Protein 6NBG (pdb70)

Radius of gyration: 35.15 Å; Cα contacts (8 Å, |Δi|>4): 3010; chains: 6; bounding box: 86×64×102 Å

Structure (mmCIF, N/CA/C/O backbone):
data_6NBG
#
_entry.id   6NBG
#
_cell.length_a   75.482
_cell.length_b   123.806
_cell.length_c   299.664
_cell.angle_alpha   90.00
_cell.angle_beta   90.00
_cell.angle_gamma   90.00
#
_symmetry.space_group_name_H-M   'C 2 2 21'
#
loop_
_entity.id
_entity.type
_entity.pdbx_description
1 polymer 'Glucosamine-6-phosphate deaminase'
2 non-polymer 'PHOSPHATE ION'
3 non-polymer 'CHLORIDE ION'
4 water water
#
loop_
_atom_site.group_PDB
_atom_site.id
_atom_site.type_symbol
_atom_site.label_atom_id
_atom_site.label_alt_id
_atom_site.label_comp_id
_atom_site.label_asym_id
_atom_site.label_entity_id
_atom_site.label_seq_id
_atom_site.pdbx_PDB_ins_code
_atom_site.Cartn_x
_atom_site.Cartn_y
_atom_site.Cartn_z
_atom_site.occupancy
_atom_site.B_iso_or_equiv
_atom_site.auth_seq_id
_atom_site.auth_comp_id
_atom_site.auth_asym_id
_atom_site.auth_atom_id
_atom_site.pdbx_PDB_model_num
ATOM 1 N N . SER A 1 1 ? -10.062 2.174 45.595 1.00 65.05 -2 SER A N 1
ATOM 2 C CA . SER A 1 1 ? -11.379 1.962 44.942 1.00 62.82 -2 SER A CA 1
ATOM 3 C C . SER A 1 1 ? -11.232 1.127 43.670 1.00 63.18 -2 SER A C 1
ATOM 4 O O . SER A 1 1 ? -10.195 1.246 42.964 1.00 55.67 -2 SER A O 1
ATOM 7 N N . ASN A 1 2 ? -12.294 0.372 43.383 1.00 62.87 -1 ASN A N 1
ATOM 8 C CA . ASN A 1 2 ? -12.406 -0.499 42.187 1.00 61.44 -1 ASN A CA 1
ATOM 9 C C . ASN A 1 2 ? -13.880 -0.644 41.780 1.00 59.44 -1 ASN A C 1
ATOM 10 O O . ASN A 1 2 ? -14.755 -0.732 42.692 1.00 60.82 -1 ASN A O 1
ATOM 15 N N . ALA A 1 3 ? -14.177 -0.610 40.475 1.00 53.07 0 ALA A N 1
ATOM 16 C CA . ALA A 1 3 ? -15.573 -0.933 40.115 1.00 52.25 0 ALA A CA 1
ATOM 17 C C . ALA A 1 3 ? -15.790 -2.308 40.741 1.00 47.83 0 ALA A C 1
ATOM 18 O O . ALA A 1 3 ? -14.902 -3.168 40.675 1.00 50.88 0 ALA A O 1
ATOM 28 N N . LYS A 1 5 ? -15.840 -5.766 41.992 1.00 31.17 2 LYS A N 1
ATOM 29 C CA . LYS A 1 5 ? -15.249 -6.917 41.327 1.00 29.19 2 LYS A CA 1
ATOM 30 C C . LYS A 1 5 ? -16.008 -8.174 41.737 1.00 29.16 2 LYS A C 1
ATOM 31 O O . LYS A 1 5 ? -16.129 -8.477 42.933 1.00 26.71 2 LYS A O 1
ATOM 45 N N . ILE A 1 7 ? -16.104 -12.135 41.618 1.00 25.41 4 ILE A N 1
ATOM 46 C CA . ILE A 1 7 ? -15.306 -13.340 41.454 1.00 25.72 4 ILE A CA 1
ATOM 47 C C . ILE A 1 7 ? -16.237 -14.553 41.581 1.00 26.02 4 ILE A C 1
ATOM 48 O O . ILE A 1 7 ? -16.839 -14.739 42.651 1.00 24.38 4 ILE A O 1
ATOM 53 N N . VAL A 1 8 ? -16.342 -15.349 40.523 1.00 26.93 5 VAL A N 1
ATOM 54 C CA . VAL A 1 8 ? -17.186 -16.573 40.531 1.00 27.96 5 VAL A CA 1
ATOM 55 C C . VAL A 1 8 ? -16.252 -17.786 40.586 1.00 28.50 5 VAL A C 1
ATOM 56 O O . VAL A 1 8 ? -15.442 -17.947 39.675 1.00 28.96 5 VAL A O 1
ATOM 60 N N . THR A 1 9 ? -16.350 -18.568 41.659 1.00 28.17 6 THR A N 1
ATOM 61 C CA . THR A 1 9 ? -15.518 -19.780 41.852 1.00 28.55 6 THR A CA 1
ATOM 62 C C . THR A 1 9 ? -16.365 -21.000 41.486 1.00 29.87 6 THR A C 1
ATOM 63 O O . THR A 1 9 ? -17.605 -20.880 41.381 1.00 28.76 6 THR A O 1
ATOM 67 N N A GLU A 1 10 ? -15.699 -22.142 41.311 0.50 31.57 7 GLU A N 1
ATOM 68 N N B GLU A 1 10 ? -15.699 -22.141 41.310 0.50 31.91 7 GLU A N 1
ATOM 69 C CA A GLU A 1 10 ? -16.377 -23.399 40.907 0.50 33.69 7 GLU A CA 1
ATOM 70 C CA B GLU A 1 10 ? -16.379 -23.395 40.906 0.50 34.25 7 GLU A CA 1
ATOM 71 C C A GLU A 1 10 ? -17.283 -23.910 42.023 0.50 33.57 7 GLU A C 1
ATOM 72 C C B GLU A 1 10 ? -17.283 -23.910 42.023 0.50 33.89 7 GLU A C 1
ATOM 73 O O A GLU A 1 10 ? -18.413 -24.273 41.705 0.50 35.07 7 GLU A O 1
ATOM 74 O O B GLU A 1 10 ? -18.413 -24.273 41.705 0.50 35.39 7 GLU A O 1
ATOM 85 N N . ASP A 1 11 ? -16.808 -23.904 43.270 1.00 33.21 8 ASP A N 1
ATOM 86 C CA . ASP A 1 11 ? -17.595 -24.469 44.396 1.00 32.74 8 ASP A CA 1
ATOM 87 C C . ASP A 1 11 ? -17.238 -23.818 45.727 1.00 31.95 8 ASP A C 1
ATOM 88 O O . ASP A 1 11 ? -16.408 -22.874 45.732 1.00 30.49 8 ASP A O 1
ATOM 93 N N . TYR A 1 12 ? -17.819 -24.334 46.810 1.00 31.76 9 TYR A N 1
ATOM 94 C CA . TYR A 1 12 ? -17.595 -23.806 48.181 1.00 31.56 9 TYR A CA 1
ATOM 95 C C . TYR A 1 12 ? -16.109 -23.881 48.544 1.00 31.14 9 TYR A C 1
ATOM 96 O O . TYR A 1 12 ? -15.588 -22.922 49.137 1.00 27.99 9 TYR A O 1
ATOM 105 N N . GLU A 1 13 ? -15.447 -24.993 48.219 1.00 33.18 10 GLU A N 1
ATOM 106 C CA . GLU A 1 13 ? -14.004 -25.125 48.553 1.00 35.04 10 GLU A CA 1
ATOM 107 C C . GLU A 1 13 ? -13.181 -24.008 47.901 1.00 33.76 10 GLU A C 1
ATOM 108 O O . GLU A 1 13 ? -12.373 -23.388 48.623 1.00 30.54 10 GLU A O 1
ATOM 114 N N . GLU A 1 14 ? -13.390 -23.745 46.605 1.00 32.60 11 GLU A N 1
ATOM 115 C CA . GLU A 1 14 ? -12.599 -22.686 45.913 1.00 32.16 11 GLU A CA 1
ATOM 116 C C . GLU A 1 14 ? -12.969 -21.313 46.472 1.00 30.61 11 GLU A C 1
ATOM 117 O O . GLU A 1 14 ? -12.089 -20.482 46.682 1.00 28.22 11 GLU A O 1
ATOM 131 N N . SER A 1 16 ? -13.917 -20.585 49.426 1.00 29.49 13 SER A N 1
ATOM 132 C CA . SER A 1 16 ? -13.288 -20.514 50.737 1.00 28.78 13 SER A CA 1
ATOM 133 C C . SER A 1 16 ? -11.787 -20.228 50.619 1.00 28.17 13 SER A C 1
ATOM 134 O O . SER A 1 16 ? -11.273 -19.391 51.384 1.00 25.95 13 SER A O 1
ATOM 137 N N . LEU A 1 17 ? -11.110 -20.917 49.700 1.00 29.36 14 LEU A N 1
ATOM 138 C CA . LEU A 1 17 ? -9.648 -20.732 49.521 1.00 28.69 14 LEU A CA 1
ATOM 139 C C . LEU A 1 17 ? -9.371 -19.304 49.017 1.00 26.67 14 LEU A C 1
ATOM 140 O O . LEU A 1 17 ? -8.557 -18.596 49.629 1.00 23.69 14 LEU A O 1
ATOM 145 N N . VAL A 1 18 ? -10.044 -18.904 47.940 1.00 26.57 15 VAL A N 1
ATOM 146 C CA . VAL A 1 18 ? -9.840 -17.555 47.333 1.00 25.79 15 VAL A CA 1
ATOM 147 C C . VAL A 1 18 ? -10.149 -16.479 48.379 1.00 23.98 15 VAL A C 1
ATOM 148 O O . VAL A 1 18 ? -9.393 -15.500 48.444 1.00 24.58 15 VAL A O 1
ATOM 152 N N . ALA A 1 19 ? -11.220 -16.661 49.158 1.00 23.82 16 ALA A N 1
ATOM 153 C CA . ALA A 1 19 ? -11.571 -15.672 50.200 1.00 24.18 16 ALA A CA 1
ATOM 154 C C . ALA A 1 19 ? -10.428 -15.603 51.221 1.00 22.93 16 ALA A C 1
ATOM 155 O O . ALA A 1 19 ? -10.043 -14.475 51.608 1.00 21.71 16 ALA A O 1
ATOM 157 N N . SER A 1 20 ? -9.861 -16.756 51.602 1.00 23.57 17 SER A N 1
ATOM 158 C CA . SER A 1 20 ? -8.741 -16.725 52.587 1.00 23.70 17 SER A CA 1
ATOM 159 C C . SER A 1 20 ? -7.564 -15.935 51.991 1.00 23.04 17 SER A C 1
ATOM 160 O O . SER A 1 20 ? -6.954 -15.152 52.732 1.00 23.47 17 SER A O 1
ATOM 163 N N . HIS A 1 21 ? -7.289 -16.094 50.692 1.00 22.79 18 HIS A N 1
ATOM 164 C CA . HIS A 1 21 ? -6.148 -15.364 50.084 1.00 23.19 18 HIS A CA 1
ATOM 165 C C . HIS A 1 21 ? -6.395 -13.851 50.115 1.00 22.78 18 HIS A C 1
ATOM 166 O O . HIS A 1 21 ? -5.420 -13.112 50.365 1.00 21.36 18 HIS A O 1
ATOM 173 N N . HIS A 1 22 ? -7.630 -13.415 49.846 1.00 22.87 19 HIS A N 1
ATOM 174 C CA . HIS A 1 22 ? -7.975 -11.973 49.903 1.00 22.83 19 HIS A CA 1
ATOM 175 C C . HIS A 1 22 ? -7.774 -11.448 51.330 1.00 23.47 19 HIS A C 1
ATOM 176 O O . HIS A 1 22 ? -7.171 -10.370 51.490 1.00 22.83 19 HIS A O 1
ATOM 183 N N . VAL A 1 23 ? -8.244 -12.192 52.328 1.00 22.59 20 VAL A N 1
ATOM 184 C CA . VAL A 1 23 ? -8.076 -11.732 53.737 1.00 22.54 20 VAL A CA 1
ATOM 185 C C . VAL A 1 23 ? -6.584 -11.745 54.108 1.00 22.99 20 VAL A C 1
ATOM 186 O O . VAL A 1 23 ? -6.158 -10.826 54.844 1.00 23.07 20 VAL A O 1
ATOM 190 N N . LEU A 1 24 ? -5.802 -12.703 53.584 1.00 24.49 21 LEU A N 1
ATOM 191 C CA . LEU A 1 24 ? -4.356 -12.788 53.933 1.00 24.47 21 LEU A CA 1
ATOM 192 C C . LEU A 1 24 ? -3.616 -11.543 53.423 1.00 26.17 21 LEU A C 1
ATOM 193 O O . LEU A 1 24 ? -2.531 -11.228 53.978 1.00 25.85 21 LEU A O 1
ATOM 198 N N . GLY A 1 25 ? -4.181 -10.858 52.425 1.00 25.95 22 GLY A N 1
ATOM 199 C CA . GLY A 1 25 ? -3.569 -9.622 51.913 1.00 26.16 22 GLY A CA 1
ATOM 200 C C . GLY A 1 25 ? -3.582 -8.547 52.980 1.00 26.75 22 GLY A C 1
ATOM 201 O O . GLY A 1 25 ? -2.670 -7.706 52.993 1.00 27.85 22 GLY A O 1
ATOM 202 N N . TYR A 1 26 ? -4.566 -8.601 53.876 1.00 24.92 23 TYR A N 1
ATOM 203 C CA . TYR A 1 26 ? -4.676 -7.617 54.985 1.00 24.32 23 TYR A CA 1
ATOM 204 C C . TYR A 1 26 ? -3.883 -8.125 56.190 1.00 22.54 23 TYR A C 1
ATOM 205 O O . TYR A 1 26 ? -3.149 -7.355 56.805 1.00 24.35 23 TYR A O 1
ATOM 214 N N . ILE A 1 27 ? -3.994 -9.418 56.484 1.00 23.30 24 ILE A N 1
ATOM 215 C CA . ILE A 1 27 ? -3.281 -10.045 57.639 1.00 22.04 24 ILE A CA 1
ATOM 216 C C . ILE A 1 27 ? -1.765 -9.855 57.490 1.00 22.22 24 ILE A C 1
ATOM 217 O O . ILE A 1 27 ? -1.113 -9.668 58.520 1.00 22.60 24 ILE A O 1
ATOM 222 N N . THR A 1 28 ? -1.239 -9.883 56.254 1.00 21.39 25 THR A N 1
ATOM 223 C CA . THR A 1 28 ? 0.215 -9.732 56.005 1.00 22.42 25 THR A CA 1
ATOM 224 C C . THR A 1 28 ? 0.623 -8.255 55.861 1.00 23.36 25 THR A C 1
ATOM 225 O O . THR A 1 28 ? 1.812 -8.005 55.586 1.00 24.38 25 THR A O 1
ATOM 229 N N . ALA A 1 29 ? -0.299 -7.301 56.008 1.00 24.83 26 ALA A N 1
ATOM 230 C CA . ALA A 1 29 ? 0.115 -5.872 55.933 1.00 27.02 26 ALA A CA 1
ATOM 231 C C . ALA A 1 29 ? 1.021 -5.583 57.132 1.00 28.92 26 ALA A C 1
ATOM 232 O O . ALA A 1 29 ? 0.718 -5.990 58.248 1.00 30.17 26 ALA A O 1
ATOM 234 N N . PRO A 1 30 ? 2.168 -4.894 56.941 1.00 31.66 27 PRO A N 1
ATOM 235 C CA . PRO A 1 30 ? 3.104 -4.633 58.040 1.00 33.24 27 PRO A CA 1
ATOM 236 C C . PRO A 1 30 ? 2.607 -3.702 59.163 1.00 37.13 27 PRO A C 1
ATOM 237 O O . PRO A 1 30 ? 3.084 -3.867 60.279 1.00 43.01 27 PRO A O 1
ATOM 241 N N . ARG A 1 31 ? 1.673 -2.783 58.882 1.00 36.22 28 ARG A N 1
ATOM 242 C CA . ARG A 1 31 ? 1.171 -1.879 59.953 1.00 36.24 28 ARG A CA 1
ATOM 243 C C . ARG A 1 31 ? -0.185 -2.387 60.450 1.00 35.73 28 ARG A C 1
ATOM 244 O O . ARG A 1 31 ? -0.683 -3.395 59.914 1.00 36.22 28 ARG A O 1
ATOM 252 N N . ARG A 1 32 ? -0.745 -1.705 61.449 1.00 33.86 29 ARG A N 1
ATOM 253 C CA . ARG A 1 32 ? -2.020 -2.143 62.063 1.00 32.66 29 ARG A CA 1
ATOM 254 C C . ARG A 1 32 ? -3.150 -2.192 61.026 1.00 30.28 29 ARG A C 1
ATOM 255 O O . ARG A 1 32 ? -3.245 -1.282 60.199 1.00 29.05 29 ARG A O 1
ATOM 263 N N . VAL A 1 33 ? -3.937 -3.263 61.072 1.00 28.73 30 VAL A N 1
ATOM 264 C CA . VAL A 1 33 ? -5.145 -3.386 60.206 1.00 29.30 30 VAL A CA 1
ATOM 265 C C . VAL A 1 33 ? -6.299 -3.813 61.125 1.00 27.09 30 VAL A C 1
ATOM 266 O O . VAL A 1 33 ? -6.070 -4.607 62.062 1.00 25.16 30 VAL A O 1
ATOM 270 N N . ASN A 1 34 ? -7.469 -3.246 60.875 1.00 26.79 31 ASN A N 1
ATOM 271 C CA . ASN A 1 34 ? -8.702 -3.524 61.649 1.00 26.69 31 ASN A CA 1
ATOM 272 C C . ASN A 1 34 ? -9.632 -4.305 60.719 1.00 25.19 31 ASN A C 1
ATOM 273 O O . ASN A 1 34 ? -10.044 -3.737 59.684 1.00 23.94 31 ASN A O 1
ATOM 278 N N . LEU A 1 35 ? -9.920 -5.563 61.071 1.00 24.89 32 LEU A N 1
ATOM 279 C CA . LEU A 1 35 ? -10.786 -6.427 60.232 1.00 24.05 32 LEU A CA 1
ATOM 280 C C . LEU A 1 35 ? -12.060 -6.814 60.997 1.00 25.00 32 LEU A C 1
ATOM 281 O O . LEU A 1 35 ? -11.950 -7.350 62.139 1.00 24.84 32 LEU A O 1
ATOM 286 N N . ALA A 1 36 ? -13.224 -6.511 60.419 1.00 24.12 33 ALA A N 1
ATOM 287 C CA . ALA A 1 36 ? -14.518 -6.932 60.991 1.00 24.06 33 ALA A CA 1
ATOM 288 C C . ALA A 1 36 ? -14.861 -8.235 60.261 1.00 24.22 33 ALA A C 1
ATOM 289 O O . ALA A 1 36 ? -14.867 -8.233 59.001 1.00 22.53 33 ALA A O 1
ATOM 291 N N . VAL A 1 37 ? -15.125 -9.309 61.002 1.00 24.07 34 VAL A N 1
ATOM 292 C CA . VAL A 1 37 ? -15.319 -10.636 60.346 1.00 24.12 34 VAL A CA 1
ATOM 293 C C . VAL A 1 37 ? -16.654 -11.282 60.731 1.00 25.69 34 VAL A C 1
ATOM 294 O O . VAL A 1 37 ? -17.084 -11.171 61.894 1.00 24.76 34 VAL A O 1
ATOM 298 N N . THR A 1 38 ? -17.259 -11.964 59.748 1.00 24.67 35 THR A N 1
ATOM 299 C CA . THR A 1 38 ? -18.591 -12.587 59.915 1.00 26.92 35 THR A CA 1
ATOM 300 C C . THR A 1 38 ? -18.512 -13.980 60.538 1.00 26.45 35 THR A C 1
ATOM 301 O O . THR A 1 38 ? -17.464 -14.634 60.424 1.00 24.61 35 THR A O 1
ATOM 305 N N . ALA A 1 39 ? -19.599 -14.368 61.202 1.00 27.66 36 ALA A N 1
ATOM 306 C CA . ALA A 1 39 ? -19.784 -15.731 61.748 1.00 29.78 36 ALA A CA 1
ATOM 307 C C . ALA A 1 39 ? -20.689 -16.432 60.726 1.00 30.54 36 ALA A C 1
ATOM 308 O O . ALA A 1 39 ? -20.798 -15.898 59.601 1.00 29.44 36 ALA A O 1
ATOM 310 N N . GLY A 1 40 ? -21.325 -17.540 61.086 1.00 33.69 37 GLY A N 1
ATOM 311 C CA . GLY A 1 40 ? -22.210 -18.252 60.143 1.00 35.75 37 GLY A CA 1
ATOM 312 C C . GLY A 1 40 ? -21.513 -19.454 59.537 1.00 38.53 37 GLY A C 1
ATOM 313 O O . GLY A 1 40 ? -20.316 -19.670 59.834 1.00 36.88 37 GLY A O 1
ATOM 314 N N . SER A 1 41 ? -22.212 -20.190 58.670 1.00 42.11 38 SER A N 1
ATOM 315 C CA . SER A 1 41 ? -21.618 -21.402 58.045 1.00 44.79 38 SER A CA 1
ATOM 316 C C . SER A 1 41 ? -20.798 -21.038 56.795 1.00 40.39 38 SER A C 1
ATOM 317 O O . SER A 1 41 ? -19.846 -21.774 56.494 1.00 40.37 38 SER A O 1
ATOM 320 N N . THR A 1 42 ? -21.130 -19.934 56.114 1.00 40.11 39 THR A N 1
ATOM 321 C CA . THR A 1 42 ? -20.404 -19.554 54.868 1.00 38.30 39 THR A CA 1
ATOM 322 C C . THR A 1 42 ? -18.891 -19.474 55.091 1.00 35.26 39 THR A C 1
ATOM 323 O O . THR A 1 42 ? -18.135 -20.069 54.331 1.00 36.26 39 THR A O 1
ATOM 327 N N . PRO A 1 43 ? -18.383 -18.775 56.129 1.00 32.59 40 PRO A N 1
ATOM 328 C CA . PRO A 1 43 ? -16.935 -18.638 56.310 1.00 30.44 40 PRO A CA 1
ATOM 329 C C . PRO A 1 43 ? -16.214 -19.779 57.050 1.00 30.09 40 PRO A C 1
ATOM 330 O O . PRO A 1 43 ? -15.018 -19.667 57.234 1.00 28.82 40 PRO A O 1
ATOM 334 N N . LYS A 1 44 ? -16.920 -20.854 57.413 1.00 29.65 41 LYS A N 1
ATOM 335 C CA . LYS A 1 44 ? -16.284 -21.944 58.201 1.00 30.61 41 LYS A CA 1
ATOM 336 C C . LYS A 1 44 ? -14.982 -22.421 57.533 1.00 30.34 41 LYS A C 1
ATOM 337 O O . LYS A 1 44 ? -13.940 -22.453 58.218 1.00 29.87 41 LYS A O 1
ATOM 343 N N . ARG A 1 45 ? -15.038 -22.783 56.253 1.00 30.36 42 ARG A N 1
ATOM 344 C CA . ARG A 1 45 ? -13.840 -23.311 55.557 1.00 30.03 42 ARG A CA 1
ATOM 345 C C . ARG A 1 45 ? -12.799 -22.207 55.397 1.00 27.97 42 ARG A C 1
ATOM 346 O O . ARG A 1 45 ? -11.606 -22.456 55.538 1.00 28.23 42 ARG A O 1
ATOM 362 N N . TYR A 1 47 ? -12.167 -19.802 57.425 1.00 25.92 44 TYR A N 1
ATOM 363 C CA . TYR A 1 47 ? -11.483 -19.698 58.708 1.00 26.95 44 TYR A CA 1
ATOM 364 C C . TYR A 1 47 ? -10.536 -20.881 58.928 1.00 28.65 44 TYR A C 1
ATOM 365 O O . TYR A 1 47 ? -9.502 -20.682 59.588 1.00 28.84 44 TYR A O 1
ATOM 374 N N . GLU A 1 48 ? -10.869 -22.070 58.409 1.00 29.15 45 GLU A N 1
ATOM 375 C CA . GLU A 1 48 ? -9.929 -23.220 58.555 1.00 30.11 45 GLU A CA 1
ATOM 376 C C . GLU A 1 48 ? -8.635 -22.877 57.803 1.00 29.00 45 GLU A C 1
ATOM 377 O O . GLU A 1 48 ? -7.556 -23.139 58.346 1.00 28.48 45 GLU A O 1
ATOM 383 N N . HIS A 1 49 ? -8.748 -22.275 56.615 1.00 28.28 46 HIS A N 1
ATOM 384 C CA . HIS A 1 49 ? -7.534 -21.880 55.848 1.00 28.60 46 HIS A CA 1
ATOM 385 C C . HIS A 1 49 ? -6.785 -20.777 56.614 1.00 27.49 46 HIS A C 1
ATOM 386 O O . HIS A 1 49 ? -5.550 -20.867 56.727 1.00 27.54 46 HIS A O 1
ATOM 393 N N . LEU A 1 50 ? -7.498 -19.779 57.137 1.00 25.88 47 LEU A N 1
ATOM 394 C CA . LEU A 1 50 ? -6.806 -18.680 57.880 1.00 25.31 47 LEU A CA 1
ATOM 395 C C . LEU A 1 50 ? -6.122 -19.244 59.131 1.00 26.05 47 LEU A C 1
ATOM 396 O O . LEU A 1 50 ? -5.019 -18.766 59.464 1.00 26.90 47 LEU A O 1
ATOM 401 N N . THR A 1 51 ? -6.745 -20.225 59.788 1.00 27.09 48 THR A N 1
ATOM 402 C CA . THR A 1 51 ? -6.150 -20.854 61.001 1.00 28.55 48 THR A CA 1
ATOM 403 C C . THR A 1 51 ? -4.804 -21.485 60.620 1.00 29.85 48 THR A C 1
ATOM 404 O O . THR A 1 51 ? -3.801 -21.229 61.318 1.00 30.87 48 THR A O 1
ATOM 408 N N . ALA A 1 52 ? -4.783 -22.247 59.529 1.00 29.92 49 ALA A N 1
ATOM 409 C CA . ALA A 1 52 ? -3.532 -22.899 59.077 1.00 31.10 49 ALA A CA 1
ATOM 410 C C . ALA A 1 52 ? -2.487 -21.845 58.701 1.00 30.45 49 ALA A C 1
ATOM 411 O O . ALA A 1 52 ? -1.300 -22.095 58.905 1.00 31.35 49 ALA A O 1
ATOM 413 N N . ALA A 1 53 ? -2.923 -20.678 58.232 1.00 28.93 50 ALA A N 1
ATOM 414 C CA . ALA A 1 53 ? -1.967 -19.637 57.796 1.00 28.23 50 ALA A CA 1
ATOM 415 C C . ALA A 1 53 ? -1.399 -18.851 58.984 1.00 28.27 50 ALA A C 1
ATOM 416 O O . ALA A 1 53 ? -0.245 -18.405 58.855 1.00 27.44 50 ALA A O 1
ATOM 418 N N . VAL A 1 54 ? -2.137 -18.715 60.097 1.00 28.36 51 VAL A N 1
ATOM 419 C CA . VAL A 1 54 ? -1.631 -17.837 61.202 1.00 28.66 51 VAL A CA 1
ATOM 420 C C . VAL A 1 54 ? -1.358 -18.607 62.502 1.00 29.70 51 VAL A C 1
ATOM 421 O O . VAL A 1 54 ? -0.680 -18.036 63.366 1.00 31.70 51 VAL A O 1
ATOM 425 N N . LYS A 1 55 ? -1.867 -19.825 62.661 1.00 30.54 52 LYS A N 1
ATOM 426 C CA . LYS A 1 55 ? -1.641 -20.587 63.922 1.00 31.48 52 LYS A CA 1
ATOM 427 C C . LYS A 1 55 ? -0.132 -20.707 64.201 1.00 33.41 52 LYS A C 1
ATOM 428 O O . LYS A 1 55 ? 0.617 -21.023 63.272 1.00 34.08 52 LYS A O 1
ATOM 434 N N . GLY A 1 56 ? 0.290 -20.434 65.440 1.00 34.49 53 GLY A N 1
ATOM 435 C CA . GLY A 1 56 ? 1.697 -20.573 65.872 1.00 35.59 53 GLY A CA 1
ATOM 436 C C . GLY A 1 56 ? 2.613 -19.518 65.281 1.00 34.95 53 GLY A C 1
ATOM 437 O O . GLY A 1 56 ? 3.833 -19.722 65.318 1.00 36.04 53 GLY A O 1
ATOM 438 N N . LYS A 1 57 ? 2.055 -18.426 64.757 1.00 34.14 54 LYS A N 1
ATOM 439 C CA . LYS A 1 57 ? 2.891 -17.346 64.166 1.00 33.46 54 LYS A CA 1
ATOM 440 C C . LYS A 1 57 ? 2.693 -16.096 65.016 1.00 33.48 54 LYS A C 1
ATOM 441 O O . LYS A 1 57 ? 1.541 -15.701 65.225 1.00 35.43 54 LYS A O 1
ATOM 447 N N . ALA A 1 58 ? 3.797 -15.506 65.467 1.00 33.43 55 ALA A N 1
ATOM 448 C CA . ALA A 1 58 ? 3.766 -14.309 66.329 1.00 33.74 55 ALA A CA 1
ATOM 449 C C . ALA A 1 58 ? 3.917 -13.018 65.507 1.00 32.06 55 ALA A C 1
ATOM 450 O O . ALA A 1 58 ? 3.740 -11.962 66.108 1.00 31.74 55 ALA A O 1
ATOM 452 N N . PHE A 1 59 ? 4.139 -13.110 64.191 1.00 31.76 56 PHE A N 1
ATOM 453 C CA . PHE A 1 59 ? 4.416 -11.889 63.390 1.00 31.89 56 PHE A CA 1
ATOM 454 C C . PHE A 1 59 ? 3.166 -11.239 62.773 1.00 29.84 56 PHE A C 1
ATOM 455 O O . PHE A 1 59 ? 3.360 -10.322 61.947 1.00 31.29 56 PHE A O 1
ATOM 463 N N . TYR A 1 60 ? 1.960 -11.672 63.121 1.00 28.22 57 TYR A N 1
ATOM 464 C CA . TYR A 1 60 ? 0.738 -10.972 62.629 1.00 27.34 57 TYR A CA 1
ATOM 465 C C . TYR A 1 60 ? 0.060 -10.337 63.859 1.00 27.35 57 TYR A C 1
ATOM 466 O O . TYR A 1 60 ? -1.190 -10.298 63.930 1.00 26.19 57 TYR A O 1
ATOM 475 N N . ASP A 1 61 ? 0.879 -9.799 64.769 1.00 29.88 58 ASP A N 1
ATOM 476 C CA . ASP A 1 61 ? 0.373 -9.244 66.055 1.00 32.77 58 ASP A CA 1
ATOM 477 C C . ASP A 1 61 ? -0.215 -7.832 65.922 1.00 32.30 58 ASP A C 1
ATOM 478 O O . ASP A 1 61 ? -0.703 -7.329 66.966 1.00 32.10 58 ASP A O 1
ATOM 483 N N . ARG A 1 62 ? -0.179 -7.207 64.735 1.00 30.29 59 ARG A N 1
ATOM 484 C CA . ARG A 1 62 ? -0.797 -5.852 64.579 1.00 31.22 59 ARG A CA 1
ATOM 485 C C . ARG A 1 62 ? -2.137 -5.994 63.832 1.00 29.05 59 ARG A C 1
ATOM 486 O O . ARG A 1 62 ? -2.714 -4.962 63.401 1.00 28.30 59 ARG A O 1
ATOM 494 N N . VAL A 1 63 ? -2.644 -7.221 63.728 1.00 27.26 60 VAL A N 1
ATOM 495 C CA . VAL A 1 63 ? -3.968 -7.450 63.090 1.00 26.55 60 VAL A CA 1
ATOM 496 C C . VAL A 1 63 ? -4.998 -7.471 64.217 1.00 26.35 60 VAL A C 1
ATOM 497 O O . VAL A 1 63 ? -4.861 -8.325 65.131 1.00 27.62 60 VAL A O 1
ATOM 501 N N . HIS A 1 64 ? -5.973 -6.556 64.165 1.00 24.88 61 HIS A N 1
ATOM 502 C CA . HIS A 1 64 ? -7.047 -6.485 65.189 1.00 25.87 61 HIS A CA 1
ATOM 503 C C . HIS A 1 64 ? -8.360 -6.956 64.562 1.00 25.76 61 HIS A C 1
ATOM 504 O O . HIS A 1 64 ? -8.688 -6.483 63.445 1.00 26.92 61 HIS A O 1
ATOM 511 N N . TYR A 1 65 ? -9.070 -7.843 65.271 1.00 26.46 62 TYR A N 1
ATOM 512 C CA . TYR A 1 65 ? -10.337 -8.437 64.776 1.00 26.31 62 TYR A CA 1
ATOM 513 C C . TYR A 1 65 ? -11.526 -7.875 65.550 1.00 26.39 62 TYR A C 1
ATOM 514 O O . TYR A 1 65 ? -11.431 -7.685 66.775 1.00 27.65 62 TYR A O 1
ATOM 523 N N . TYR A 1 66 ? -12.638 -7.690 64.831 1.00 26.56 63 TYR A N 1
ATOM 524 C CA . TYR A 1 66 ? -13.880 -7.114 65.393 1.00 25.79 63 TYR A CA 1
ATOM 525 C C . TYR A 1 66 ? -15.109 -7.882 64.923 1.00 24.57 63 TYR A C 1
ATOM 526 O O . TYR A 1 66 ? -15.151 -8.294 63.750 1.00 22.76 63 TYR A O 1
ATOM 535 N N . ASN A 1 67 ? -16.074 -8.084 65.825 1.00 25.05 64 ASN A N 1
ATOM 536 C CA . ASN A 1 67 ? -17.373 -8.685 65.428 1.00 24.40 64 ASN A CA 1
ATOM 537 C C . ASN A 1 67 ? -18.232 -7.492 64.998 1.00 25.12 64 ASN A C 1
ATOM 538 O O . ASN A 1 67 ? -18.014 -6.398 65.554 1.00 23.85 64 ASN A O 1
ATOM 543 N N . PHE A 1 68 ? -19.148 -7.679 64.043 1.00 24.73 65 PHE A N 1
ATOM 544 C CA . PHE A 1 68 ? -19.960 -6.531 63.559 1.00 25.52 65 PHE A CA 1
ATOM 545 C C . PHE A 1 68 ? -21.401 -6.610 64.076 1.00 27.06 65 PHE A C 1
ATOM 546 O O . PHE A 1 68 ? -22.199 -5.700 63.771 1.00 28.18 65 PHE A O 1
ATOM 554 N N . ASP A 1 69 ? -21.734 -7.679 64.800 1.00 26.78 66 ASP A N 1
ATOM 555 C CA . ASP A 1 69 ? -23.080 -7.793 65.407 1.00 28.27 66 ASP A CA 1
ATOM 556 C C . ASP A 1 69 ? -22.962 -8.712 66.616 1.00 28.18 66 ASP A C 1
ATOM 557 O O . ASP A 1 69 ? -21.919 -9.388 66.784 1.00 27.32 66 ASP A O 1
ATOM 562 N N . GLU A 1 70 ? -23.989 -8.702 67.451 1.00 27.30 67 GLU A N 1
ATOM 563 C CA . GLU A 1 70 ? -23.959 -9.600 68.619 1.00 27.37 67 GLU A CA 1
ATOM 564 C C . GLU A 1 70 ? -25.387 -9.833 69.087 1.00 27.45 67 GLU A C 1
ATOM 565 O O . GLU A 1 70 ? -26.203 -8.883 69.054 1.00 27.57 67 GLU A O 1
ATOM 571 N N . ILE A 1 71 ? -25.659 -11.077 69.439 1.00 26.87 68 ILE A N 1
ATOM 572 C CA . ILE A 1 71 ? -26.978 -11.542 69.947 1.00 28.49 68 ILE A CA 1
ATOM 573 C C . ILE A 1 71 ? -26.679 -12.231 71.264 1.00 26.69 68 ILE A C 1
ATOM 574 O O . ILE A 1 71 ? -26.063 -13.292 71.253 1.00 25.28 68 ILE A O 1
ATOM 579 N N . PRO A 1 72 ? -27.006 -11.644 72.433 1.00 26.84 69 PRO A N 1
ATOM 580 C CA . PRO A 1 72 ? -26.745 -12.320 73.700 1.00 26.88 69 PRO A CA 1
ATOM 581 C C . PRO A 1 72 ? -27.698 -13.501 73.869 1.00 28.09 69 PRO A C 1
ATOM 582 O O . PRO A 1 72 ? -28.678 -13.541 73.168 1.00 28.04 69 PRO A O 1
ATOM 586 N N . PHE A 1 73 ? -27.370 -14.443 74.751 1.00 30.55 70 PHE A N 1
ATOM 587 C CA . PHE A 1 73 ? -28.280 -15.566 75.086 1.00 31.83 70 PHE A CA 1
ATOM 588 C C . PHE A 1 73 ? -29.224 -15.061 76.186 1.00 33.39 70 PHE A C 1
ATOM 589 O O . PHE A 1 73 ? -28.744 -14.568 77.244 1.00 33.13 70 PHE A O 1
ATOM 597 N N . ARG A 1 74 ? -30.522 -15.163 75.933 1.00 34.78 71 ARG A N 1
ATOM 598 C CA . ARG A 1 74 ? -31.550 -14.626 76.859 1.00 36.03 71 ARG A CA 1
ATOM 599 C C . ARG A 1 74 ? -31.366 -15.176 78.275 1.00 36.78 71 ARG A C 1
ATOM 600 O O . ARG A 1 74 ? -31.239 -16.401 78.414 1.00 35.31 71 ARG A O 1
ATOM 608 N N . GLY A 1 75 ? -31.336 -14.280 79.271 1.00 37.11 72 GLY A N 1
ATOM 609 C CA . GLY A 1 75 ? -31.200 -14.655 80.696 1.00 39.39 72 GLY A CA 1
ATOM 610 C C . GLY A 1 75 ? -29.844 -15.254 81.035 1.00 39.85 72 GLY A C 1
ATOM 611 O O . GLY A 1 75 ? -29.689 -15.701 82.190 1.00 42.05 72 GLY A O 1
ATOM 612 N N . GLN A 1 76 ? -28.893 -15.266 80.092 1.00 37.83 73 GLN A N 1
ATOM 613 C CA . GLN A 1 76 ? -27.551 -15.850 80.371 1.00 39.51 73 GLN A CA 1
ATOM 614 C C . GLN A 1 76 ? -26.506 -14.726 80.373 1.00 39.00 73 GLN A C 1
ATOM 615 O O . GLN A 1 76 ? -26.687 -13.745 79.622 1.00 35.31 73 GLN A O 1
ATOM 621 N N . SER A 1 77 ? -25.449 -14.864 81.185 1.00 39.84 74 SER A N 1
ATOM 622 C CA . SER A 1 77 ? -24.399 -13.810 81.286 1.00 39.67 74 SER A CA 1
ATOM 623 C C . SER A 1 77 ? -23.188 -14.172 80.417 1.00 38.21 74 SER A C 1
ATOM 624 O O . SER A 1 77 ? -22.221 -13.391 80.367 1.00 37.05 74 SER A O 1
ATOM 627 N N . ARG A 1 78 ? -23.233 -15.322 79.748 1.00 35.74 75 ARG A N 1
ATOM 628 C CA . ARG A 1 78 ? -22.110 -15.774 78.889 1.00 35.84 75 ARG A CA 1
ATOM 629 C C . ARG A 1 78 ? -21.952 -14.828 77.695 1.00 32.38 75 ARG A C 1
ATOM 630 O O . ARG A 1 78 ? -22.852 -13.997 77.453 1.00 29.95 75 ARG A O 1
ATOM 638 N N . GLU A 1 79 ? -20.845 -14.976 76.973 1.00 32.00 76 GLU A N 1
ATOM 639 C CA . GLU A 1 79 ? -20.590 -14.178 75.754 1.00 31.28 76 GLU A CA 1
ATOM 640 C C . GLU A 1 79 ? -21.694 -14.481 74.736 1.00 30.34 76 GLU A C 1
ATOM 641 O O . GLU A 1 79 ? -22.221 -15.626 74.759 1.00 30.33 76 GLU A O 1
ATOM 647 N N . GLY A 1 80 ? -21.993 -13.516 73.861 1.00 29.71 77 GLY A N 1
ATOM 648 C CA . GLY A 1 80 ? -23.042 -13.678 72.833 1.00 28.64 77 GLY A CA 1
ATOM 649 C C . GLY A 1 80 ? -22.706 -14.733 71.795 1.00 29.21 77 GLY A C 1
ATOM 650 O O . GLY A 1 80 ? -21.573 -15.211 71.785 1.00 30.43 77 GLY A O 1
ATOM 651 N N . VAL A 1 81 ? -23.651 -15.016 70.898 1.00 29.49 78 VAL A N 1
ATOM 652 C CA . VAL A 1 81 ? -23.512 -16.078 69.857 1.00 30.20 78 VAL A CA 1
ATOM 653 C C . VAL A 1 81 ? -22.432 -15.716 68.838 1.00 29.83 78 VAL A C 1
ATOM 654 O O . VAL A 1 81 ? -21.705 -16.635 68.440 1.00 28.35 78 VAL A O 1
ATOM 658 N N . THR A 1 82 ? -22.327 -14.445 68.431 1.00 28.98 79 THR A N 1
ATOM 659 C CA . THR A 1 82 ? -21.350 -14.056 67.375 1.00 29.14 79 THR A CA 1
ATOM 660 C C . THR A 1 82 ? -19.913 -14.243 67.866 1.00 27.87 79 THR A C 1
ATOM 661 O O . THR A 1 82 ? -19.162 -14.984 67.202 1.00 28.08 79 THR A O 1
ATOM 665 N N . ILE A 1 83 ? -19.542 -13.606 68.975 1.00 26.17 80 ILE A N 1
ATOM 666 C CA . ILE A 1 83 ? -18.136 -13.755 69.438 1.00 26.81 80 ILE A CA 1
ATOM 667 C C . ILE A 1 83 ? -17.884 -15.227 69.794 1.00 28.13 80 ILE A C 1
ATOM 668 O O . ILE A 1 83 ? -16.768 -15.705 69.525 1.00 28.33 80 ILE A O 1
ATOM 673 N N . SER A 1 84 ? -18.894 -15.933 70.315 1.00 29.13 81 SER A N 1
ATOM 674 C CA . SER A 1 84 ? -18.721 -17.367 70.676 1.00 30.41 81 SER A CA 1
ATOM 675 C C . SER A 1 84 ? -18.412 -18.176 69.413 1.00 30.86 81 SER A C 1
ATOM 676 O O . SER A 1 84 ? -17.475 -18.988 69.439 1.00 31.43 81 SER A O 1
ATOM 679 N N . ASN A 1 85 ? -19.173 -17.950 68.346 1.00 29.29 82 ASN A N 1
ATOM 680 C CA . ASN A 1 85 ? -18.939 -18.688 67.078 1.00 30.64 82 ASN A CA 1
ATOM 681 C C . ASN A 1 85 ? -17.596 -18.272 66.476 1.00 29.97 82 ASN A C 1
ATOM 682 O O . ASN A 1 85 ? -16.910 -19.163 65.938 1.00 31.79 82 ASN A O 1
ATOM 687 N N . LEU A 1 86 ? -17.228 -16.985 66.563 1.00 29.87 83 LEU A N 1
ATOM 688 C CA . LEU A 1 86 ? -15.928 -16.536 65.982 1.00 28.80 83 LEU A CA 1
ATOM 689 C C . LEU A 1 86 ? -14.774 -17.217 66.730 1.00 29.10 83 LEU A C 1
ATOM 690 O O . LEU A 1 86 ? -13.779 -17.557 66.073 1.00 27.99 83 LEU A O 1
ATOM 695 N N . ARG A 1 87 ? -14.886 -17.377 68.050 1.00 29.43 84 ARG A N 1
ATOM 696 C CA . ARG A 1 87 ? -13.816 -18.054 68.827 1.00 30.54 84 ARG A CA 1
ATOM 697 C C . ARG A 1 87 ? -13.702 -19.519 68.388 1.00 30.85 84 ARG A C 1
ATOM 698 O O . ARG A 1 87 ? -12.573 -19.979 68.156 1.00 30.90 84 ARG A O 1
ATOM 706 N N . GLN A 1 88 ? -14.840 -20.203 68.263 1.00 31.94 85 GLN A N 1
ATOM 707 C CA . GLN A 1 88 ? -14.886 -21.636 67.871 1.00 35.13 85 GLN A CA 1
ATOM 708 C C . GLN A 1 88 ? -14.385 -21.793 66.429 1.00 33.88 85 GLN A C 1
ATOM 709 O O . GLN A 1 88 ? -13.579 -22.710 66.183 1.00 33.96 85 GLN A O 1
ATOM 715 N N . LEU A 1 89 ? -14.815 -20.913 65.521 1.00 31.35 86 LEU A N 1
ATOM 716 C CA . LEU A 1 89 ? -14.406 -21.030 64.096 1.00 31.46 86 LEU A CA 1
ATOM 717 C C . LEU A 1 89 ? -12.968 -20.565 63.872 1.00 31.02 86 LEU A C 1
ATOM 718 O O . LEU A 1 89 ? -12.345 -21.089 62.925 1.00 32.57 86 LEU A O 1
ATOM 723 N N . PHE A 1 90 ? -12.446 -19.649 64.697 1.00 29.36 87 PHE A N 1
ATOM 724 C CA . PHE A 1 90 ? -11.132 -19.085 64.300 1.00 28.77 87 PHE A CA 1
ATOM 725 C C . PHE A 1 90 ? -10.265 -18.567 65.453 1.00 28.33 87 PHE A C 1
ATOM 726 O O . PHE A 1 90 ? -9.137 -19.052 65.541 1.00 27.88 87 PHE A O 1
ATOM 734 N N . PHE A 1 91 ? -10.750 -17.649 66.292 1.00 26.61 88 PHE A N 1
ATOM 735 C CA . PHE A 1 91 ? -9.843 -17.064 67.314 1.00 28.40 88 PHE A CA 1
ATOM 736 C C . PHE A 1 91 ? -9.193 -18.129 68.208 1.00 30.24 88 PHE A C 1
ATOM 737 O O . PHE A 1 91 ? -7.989 -18.001 68.468 1.00 30.92 88 PHE A O 1
ATOM 745 N N . THR A 1 92 ? -9.930 -19.152 68.633 1.00 31.55 89 THR A N 1
ATOM 746 C CA . THR A 1 92 ? -9.327 -20.169 69.537 1.00 32.62 89 THR A CA 1
ATOM 747 C C . THR A 1 92 ? -8.309 -21.012 68.775 1.00 32.82 89 THR A C 1
ATOM 748 O O . THR A 1 92 ? -7.119 -20.952 69.089 1.00 32.38 89 THR A O 1
ATOM 752 N N . PRO A 1 93 ? -8.701 -21.794 67.741 1.00 32.52 90 PRO A N 1
ATOM 753 C CA . PRO A 1 93 ? -7.734 -22.619 67.015 1.00 32.99 90 PRO A CA 1
ATOM 754 C C . PRO A 1 93 ? -6.572 -21.822 66.388 1.00 31.88 90 PRO A C 1
ATOM 755 O O . PRO A 1 93 ? -5.517 -22.359 66.304 1.00 32.12 90 PRO A O 1
ATOM 759 N N . ALA A 1 94 ? -6.802 -20.563 65.990 1.00 31.04 91 ALA A N 1
ATOM 760 C CA . ALA A 1 94 ? -5.736 -19.742 65.357 1.00 30.86 91 ALA A CA 1
ATOM 761 C C . ALA A 1 94 ? -4.845 -19.100 66.425 1.00 31.79 91 ALA A C 1
ATOM 762 O O . ALA A 1 94 ? -3.829 -18.486 66.041 1.00 30.72 91 ALA A O 1
ATOM 764 N N . GLN A 1 95 ? -5.240 -19.204 67.702 1.00 33.18 92 GLN A N 1
ATOM 765 C CA . GLN A 1 95 ? -4.458 -18.656 68.847 1.00 34.56 92 GLN A CA 1
ATOM 766 C C . GLN A 1 95 ? -4.351 -17.131 68.737 1.00 33.97 92 GLN A C 1
ATOM 767 O O . GLN A 1 95 ? -3.261 -16.582 69.012 1.00 33.94 92 GLN A O 1
ATOM 773 N N . ILE A 1 96 ? -5.435 -16.462 68.342 1.00 33.21 93 ILE A N 1
ATOM 774 C CA . ILE A 1 96 ? -5.404 -14.971 68.262 1.00 32.47 93 ILE A CA 1
ATOM 775 C C . ILE A 1 96 ? -5.338 -14.421 69.695 1.00 33.51 93 ILE A C 1
ATOM 776 O O . ILE A 1 96 ? -6.102 -14.912 70.543 1.00 34.43 93 ILE A O 1
ATOM 781 N N . LYS A 1 97 ? -4.447 -13.457 69.951 1.00 33.89 94 LYS A N 1
ATOM 782 C CA . LYS A 1 97 ? -4.313 -12.868 71.313 1.00 36.33 94 LYS A CA 1
ATOM 783 C C . LYS A 1 97 ? -5.607 -12.131 71.666 1.00 33.50 94 LYS A C 1
ATOM 784 O O . LYS A 1 97 ? -6.181 -11.480 70.775 1.00 30.68 94 LYS A O 1
ATOM 790 N N . GLU A 1 98 ? -6.025 -12.205 72.929 1.00 33.52 95 GLU A N 1
ATOM 791 C CA . GLU A 1 98 ? -7.269 -11.541 73.391 1.00 34.71 95 GLU A CA 1
ATOM 792 C C . GLU A 1 98 ? -7.157 -10.021 73.170 1.00 35.42 95 GLU A C 1
ATOM 793 O O . GLU A 1 98 ? -8.178 -9.412 72.804 1.00 33.64 95 GLU A O 1
ATOM 799 N N . GLU A 1 99 ? -5.959 -9.448 73.327 1.00 37.18 96 GLU A N 1
ATOM 800 C CA . GLU A 1 99 ? -5.755 -7.990 73.131 1.00 40.29 96 GLU A CA 1
ATOM 801 C C . GLU A 1 99 ? -6.019 -7.596 71.664 1.00 36.75 96 GLU A C 1
ATOM 802 O O . GLU A 1 99 ? -6.127 -6.390 71.404 1.00 35.77 96 GLU A O 1
ATOM 808 N N . ASN A 1 100 ? -6.108 -8.569 70.749 1.00 33.34 97 ASN A N 1
ATOM 809 C CA . ASN A 1 100 ? -6.342 -8.264 69.311 1.00 31.84 97 ASN A CA 1
ATOM 810 C C . ASN A 1 100 ? -7.783 -8.619 68.926 1.00 30.91 97 ASN A C 1
ATOM 811 O O . ASN A 1 100 ? -8.092 -8.595 67.701 1.00 29.34 97 ASN A O 1
ATOM 816 N N . ILE A 1 101 ? -8.614 -8.943 69.920 1.00 29.85 98 ILE A N 1
ATOM 817 C CA . ILE A 1 101 ? -10.048 -9.289 69.707 1.00 29.89 98 ILE A CA 1
ATOM 818 C C . ILE A 1 101 ? -10.879 -8.181 70.349 1.00 30.73 98 ILE A C 1
ATOM 819 O O . ILE A 1 101 ? -10.769 -8.003 71.581 1.00 32.42 98 ILE A O 1
ATOM 824 N N . HIS A 1 102 ? -11.657 -7.455 69.550 1.00 30.76 99 HIS A N 1
ATOM 825 C CA . HIS A 1 102 ? -12.467 -6.325 70.084 1.00 31.97 99 HIS A CA 1
ATOM 826 C C . HIS A 1 102 ? -13.944 -6.704 69.971 1.00 31.59 99 HIS A C 1
ATOM 827 O O . HIS A 1 102 ? -14.470 -6.784 68.832 1.00 30.94 99 HIS A O 1
ATOM 834 N N . LYS A 1 103 ? -14.584 -6.887 71.121 1.00 31.34 100 LYS A N 1
ATOM 835 C CA . LYS A 1 103 ? -15.991 -7.347 71.188 1.00 32.89 100 LYS A CA 1
ATOM 836 C C . LYS A 1 103 ? -16.999 -6.198 71.159 1.00 30.92 100 LYS A C 1
ATOM 837 O O . LYS A 1 103 ? -16.840 -5.218 71.901 1.00 34.41 100 LYS A O 1
ATOM 843 N N . LEU A 1 104 ? -17.986 -6.335 70.284 1.00 30.52 101 LEU A N 1
ATOM 844 C CA . LEU A 1 104 ? -19.158 -5.434 70.216 1.00 29.68 101 LEU A CA 1
ATOM 845 C C . LEU A 1 104 ? -20.243 -6.124 71.039 1.00 29.25 101 LEU A C 1
ATOM 846 O O . LEU A 1 104 ? -20.446 -7.351 70.834 1.00 28.69 101 LEU A O 1
ATOM 851 N N . THR A 1 105 ? -20.863 -5.389 71.969 1.00 31.09 102 THR A N 1
ATOM 852 C CA . THR A 1 105 ? -21.943 -5.923 72.844 1.00 31.50 102 THR A CA 1
ATOM 853 C C . THR A 1 105 ? -23.017 -4.840 72.973 1.00 32.38 102 THR A C 1
ATOM 854 O O . THR A 1 105 ? -22.751 -3.708 72.526 1.00 30.74 102 THR A O 1
ATOM 858 N N . LEU A 1 106 ? -24.161 -5.156 73.584 1.00 33.99 103 LEU A N 1
ATOM 859 C CA . LEU A 1 106 ? -25.208 -4.115 73.783 1.00 35.88 103 LEU A CA 1
ATOM 860 C C . LEU A 1 106 ? -24.627 -3.006 74.674 1.00 35.27 103 LEU A C 1
ATOM 861 O O . LEU A 1 106 ? -24.909 -1.828 74.408 1.00 34.53 103 LEU A O 1
ATOM 866 N N . ASP A 1 107 ? -23.814 -3.390 75.664 1.00 36.90 104 ASP A N 1
ATOM 867 C CA . ASP A 1 107 ? -23.222 -2.453 76.659 1.00 40.73 104 ASP A CA 1
ATOM 868 C C . ASP A 1 107 ? -22.270 -1.425 76.041 1.00 40.07 104 ASP A C 1
ATOM 869 O O . ASP A 1 107 ? -22.276 -0.291 76.531 1.00 41.16 104 ASP A O 1
ATOM 874 N N . ASN A 1 108 ? -21.468 -1.793 75.039 1.00 35.78 105 ASN A N 1
ATOM 875 C CA . ASN A 1 108 ? -20.490 -0.816 74.489 1.00 35.16 105 ASN A CA 1
ATOM 876 C C . ASN A 1 108 ? -20.887 -0.344 73.077 1.00 33.70 105 ASN A C 1
ATOM 877 O O . ASN A 1 108 ? -20.085 0.402 72.465 1.00 36.21 105 ASN A O 1
ATOM 882 N N . ALA A 1 109 ? -22.082 -0.706 72.597 1.00 31.73 106 ALA A N 1
ATOM 883 C CA . ALA A 1 109 ? -22.517 -0.315 71.232 1.00 31.52 106 ALA A CA 1
ATOM 884 C C . ALA A 1 109 ? -22.448 1.209 71.013 1.00 31.42 106 ALA A C 1
ATOM 885 O O . ALA A 1 109 ? -21.955 1.617 69.950 1.00 30.53 106 ALA A O 1
ATOM 887 N N . ALA A 1 110 ? -22.935 2.006 71.971 1.00 31.44 107 ALA A N 1
ATOM 888 C CA . ALA A 1 110 ? -22.963 3.483 71.852 1.00 33.18 107 ALA A CA 1
ATOM 889 C C . ALA A 1 110 ? -21.563 4.081 71.670 1.00 33.53 107 ALA A C 1
ATOM 890 O O . ALA A 1 110 ? -21.490 5.219 71.186 1.00 34.35 107 ALA A O 1
ATOM 892 N N . GLN A 1 111 ? -20.497 3.347 72.005 1.00 34.72 108 GLN A N 1
ATOM 893 C CA . GLN A 1 111 ? -19.111 3.877 71.844 1.00 36.69 108 GLN A CA 1
ATOM 894 C C . GLN A 1 111 ? -18.371 3.176 70.700 1.00 35.05 108 GLN A C 1
ATOM 895 O O . GLN A 1 111 ? -17.264 3.628 70.350 1.00 35.53 108 GLN A O 1
ATOM 901 N N . HIS A 1 112 ? -18.976 2.141 70.116 1.00 33.04 109 HIS A N 1
ATOM 902 C CA . HIS A 1 112 ? -18.301 1.325 69.070 1.00 31.06 109 HIS A CA 1
ATOM 903 C C . HIS A 1 112 ? -17.825 2.145 67.859 1.00 31.12 109 HIS A C 1
ATOM 904 O O . HIS A 1 112 ? -16.653 1.976 67.470 1.00 32.51 109 HIS A O 1
ATOM 911 N N . ASP A 1 113 ? -18.687 2.971 67.267 1.00 32.41 110 ASP A N 1
ATOM 912 C CA . ASP A 1 113 ? -18.304 3.735 66.043 1.00 33.92 110 ASP A CA 1
ATOM 913 C C . ASP A 1 113 ? -17.137 4.688 66.349 1.00 36.21 110 ASP A C 1
ATOM 914 O O . ASP A 1 113 ? -16.206 4.794 65.501 1.00 32.92 110 ASP A O 1
ATOM 919 N N . ARG A 1 114 ? -17.168 5.334 67.516 1.00 36.98 111 ARG A N 1
ATOM 920 C CA . ARG A 1 114 ? -16.088 6.279 67.911 1.00 41.95 111 ARG A CA 1
ATOM 921 C C . ARG A 1 114 ? -14.789 5.512 68.155 1.00 39.74 111 ARG A C 1
ATOM 922 O O . ARG A 1 114 ? -13.733 6.006 67.715 1.00 40.35 111 ARG A O 1
ATOM 930 N N . GLN A 1 115 ? -14.860 4.350 68.814 1.00 40.57 112 GLN A N 1
ATOM 931 C CA . GLN A 1 115 ? -13.633 3.543 69.067 1.00 41.78 112 GLN A CA 1
ATOM 932 C C . GLN A 1 115 ? -13.010 3.111 67.731 1.00 40.59 112 GLN A C 1
ATOM 933 O O . GLN A 1 115 ? -11.773 3.160 67.629 1.00 40.63 112 GLN A O 1
ATOM 939 N N . LEU A 1 116 ? -13.828 2.708 66.750 1.00 36.22 113 LEU A N 1
ATOM 940 C CA . LEU A 1 116 ? -13.271 2.280 65.433 1.00 36.25 113 LEU A CA 1
ATOM 941 C C . LEU A 1 116 ? -12.543 3.443 64.749 1.00 37.10 113 LEU A C 1
ATOM 942 O O . LEU A 1 116 ? -11.418 3.209 64.253 1.00 34.01 113 LEU A O 1
ATOM 947 N N . GLU A 1 117 ? -13.146 4.642 64.743 1.00 36.77 114 GLU A N 1
ATOM 948 C CA . GLU A 1 117 ? -12.506 5.794 64.050 1.00 40.31 114 GLU A CA 1
ATOM 949 C C . GLU A 1 117 ? -11.189 6.129 64.755 1.00 41.71 114 GLU A C 1
ATOM 950 O O . GLU A 1 117 ? -10.224 6.430 64.047 1.00 41.63 114 GLU A O 1
ATOM 956 N N . GLU A 1 118 ? -11.158 6.050 66.090 1.00 44.35 115 GLU A N 1
ATOM 957 C CA . GLU A 1 118 ? -9.926 6.352 66.871 1.00 48.34 115 GLU A CA 1
ATOM 958 C C . GLU A 1 118 ? -8.847 5.318 66.526 1.00 45.35 115 GLU A C 1
ATOM 959 O O . GLU A 1 118 ? -7.672 5.696 66.511 1.00 46.60 115 GLU A O 1
ATOM 965 N N . ALA A 1 119 ? -9.240 4.067 66.259 1.00 40.64 116 ALA A N 1
ATOM 966 C CA . ALA A 1 119 ? -8.287 2.987 65.907 1.00 37.76 116 ALA A CA 1
ATOM 967 C C . ALA A 1 119 ? -7.862 3.085 64.434 1.00 36.26 116 ALA A C 1
ATOM 968 O O . ALA A 1 119 ? -7.076 2.240 64.008 1.00 36.85 116 ALA A O 1
ATOM 970 N N . GLY A 1 120 ? -8.374 4.072 63.687 1.00 36.60 117 GLY A N 1
ATOM 971 C CA . GLY A 1 120 ? -8.011 4.278 62.267 1.00 35.84 117 GLY A CA 1
ATOM 972 C C . GLY A 1 120 ? -9.071 3.790 61.290 1.00 34.02 117 GLY A C 1
ATOM 973 O O . GLY A 1 120 ? -8.802 3.841 60.063 1.00 32.16 117 GLY A O 1
ATOM 974 N N . GLY A 1 121 ? -10.222 3.327 61.796 1.00 32.80 118 GLY A N 1
ATOM 975 C CA . GLY A 1 121 ? -11.298 2.828 60.923 1.00 31.63 118 GLY A CA 1
ATOM 976 C C . GLY A 1 121 ? -11.052 1.388 60.488 1.00 29.97 118 GLY A C 1
ATOM 977 O O . GLY A 1 121 ? -9.899 0.900 60.595 1.00 29.94 118 GLY A O 1
ATOM 978 N N . LEU A 1 122 ? -12.112 0.715 60.047 1.00 28.07 119 LEU A N 1
ATOM 979 C CA . LEU A 1 122 ? -12.003 -0.677 59.540 1.00 27.04 119 LEU A CA 1
ATOM 980 C C . LEU A 1 122 ? -11.302 -0.684 58.175 1.00 26.37 119 LEU A C 1
ATOM 981 O O . LEU A 1 122 ? -11.695 0.106 57.299 1.00 28.22 119 LEU A O 1
ATOM 986 N N . ASP A 1 123 ? -10.307 -1.552 58.026 1.00 24.78 120 ASP A N 1
ATOM 987 C CA . ASP A 1 123 ? -9.556 -1.736 56.758 1.00 25.14 120 ASP A CA 1
ATOM 988 C C . ASP A 1 123 ? -10.370 -2.669 55.870 1.00 24.78 120 ASP A C 1
ATOM 989 O O . ASP A 1 123 ? -10.410 -2.467 54.640 1.00 25.32 120 ASP A O 1
ATOM 994 N N . LEU A 1 124 ? -11.033 -3.633 56.509 1.00 24.88 121 LEU A N 1
ATOM 995 C CA . LEU A 1 124 ? -11.823 -4.605 55.742 1.00 24.92 121 LEU A CA 1
ATOM 996 C C . LEU A 1 124 ? -12.949 -5.190 56.568 1.00 25.04 121 LEU A C 1
ATOM 997 O O . LEU A 1 124 ? -12.834 -5.382 57.782 1.00 24.83 121 LEU A O 1
ATOM 1018 N N . VAL A 1 126 ? -15.416 -8.518 56.236 1.00 23.50 123 VAL A N 1
ATOM 1019 C CA . VAL A 1 126 ? -15.689 -9.753 55.522 1.00 24.83 123 VAL A CA 1
ATOM 1020 C C . VAL A 1 126 ? -17.134 -10.101 55.880 1.00 25.95 123 VAL A C 1
ATOM 1021 O O . VAL A 1 126 ? -17.371 -10.497 57.041 1.00 26.00 123 VAL A O 1
ATOM 1025 N N . LEU A 1 127 ? -18.065 -9.927 54.950 1.00 24.75 124 LEU A N 1
ATOM 1026 C CA . LEU A 1 127 ? -19.467 -10.229 55.331 1.00 29.19 124 LEU A CA 1
ATOM 1027 C C . LEU A 1 127 ? -20.093 -11.290 54.428 1.00 27.68 124 LEU A C 1
ATOM 1028 O O . LEU A 1 127 ? -19.598 -11.547 53.309 1.00 24.28 124 LEU A O 1
ATOM 1033 N N . GLY A 1 128 ? -21.136 -11.898 54.978 1.00 28.24 125 GLY A N 1
ATOM 1034 C CA . GLY A 1 128 ? -21.950 -12.917 54.311 1.00 28.42 125 GLY A CA 1
ATOM 1035 C C . GLY A 1 128 ? -23.211 -12.266 53.803 1.00 28.71 125 GLY A C 1
ATOM 1036 O O . GLY A 1 128 ? -23.484 -11.123 54.196 1.00 31.30 125 GLY A O 1
ATOM 1037 N N . LEU A 1 129 ? -23.920 -12.952 52.919 1.00 29.50 126 LEU A N 1
ATOM 1038 C CA . LEU A 1 129 ? -25.179 -12.454 52.332 1.00 29.25 126 LEU A CA 1
ATOM 1039 C C . LEU A 1 129 ? -26.294 -13.427 52.710 1.00 29.60 126 LEU A C 1
ATOM 1040 O O . LEU A 1 129 ? -26.134 -14.630 52.461 1.00 29.97 126 LEU A O 1
ATOM 1045 N N . GLY A 1 130 ? -27.366 -12.926 53.311 1.00 29.58 127 GLY A N 1
ATOM 1046 C CA . GLY A 1 130 ? -28.481 -13.815 53.666 1.00 30.96 127 GLY A CA 1
ATOM 1047 C C . GLY A 1 130 ? -29.321 -14.142 52.461 1.00 31.04 127 GLY A C 1
ATOM 1048 O O . GLY A 1 130 ? -29.226 -13.408 51.450 1.00 30.34 127 GLY A O 1
ATOM 1049 N N . ALA A 1 131 ? -30.102 -15.218 52.562 1.00 31.80 128 ALA A N 1
ATOM 1050 C CA . ALA A 1 131 ? -30.998 -15.628 51.469 1.00 33.56 128 ALA A CA 1
ATOM 1051 C C . ALA A 1 131 ? -31.986 -14.495 51.181 1.00 33.70 128 ALA A C 1
ATOM 1052 O O . ALA A 1 131 ? -32.401 -14.337 50.019 1.00 33.77 128 ALA A O 1
ATOM 1054 N N . ASP A 1 132 ? -32.319 -13.724 52.214 1.00 34.00 129 ASP A N 1
ATOM 1055 C CA . ASP A 1 132 ? -33.279 -12.590 52.113 1.00 35.48 129 ASP A CA 1
ATOM 1056 C C . ASP A 1 132 ? -32.525 -11.282 51.833 1.00 34.24 129 ASP A C 1
ATOM 1057 O O . ASP A 1 132 ? -33.161 -10.224 51.860 1.00 31.34 129 ASP A O 1
ATOM 1062 N N . GLY A 1 133 ? -31.208 -11.351 51.613 1.00 34.29 130 GLY A N 1
ATOM 1063 C CA . GLY A 1 133 ? -30.415 -10.146 51.302 1.00 34.31 130 GLY A CA 1
ATOM 1064 C C . GLY A 1 133 ? -29.945 -9.409 52.541 1.00 32.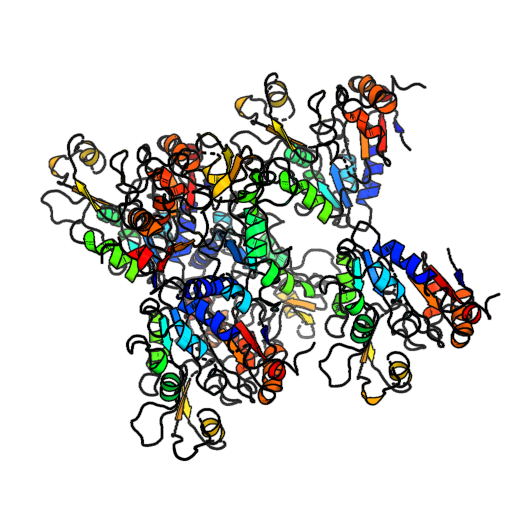86 130 GLY A C 1
ATOM 1065 O O . GLY A 1 133 ? -29.453 -8.278 52.389 1.00 31.24 130 GLY A O 1
ATOM 1066 N N . HIS A 1 134 ? -30.087 -10.010 53.728 1.00 31.44 131 HIS A N 1
ATOM 1067 C CA . HIS A 1 134 ? -29.600 -9.310 54.938 1.00 31.17 131 HIS A CA 1
ATOM 1068 C C . HIS A 1 134 ? -28.072 -9.360 54.962 1.00 30.97 131 HIS A C 1
ATOM 1069 O O . HIS A 1 134 ? -27.489 -10.209 54.259 1.00 30.76 131 HIS A O 1
ATOM 1076 N N . PHE A 1 135 ? -27.463 -8.431 55.697 1.00 29.36 132 PHE A N 1
ATOM 1077 C CA . PHE A 1 135 ? -26.000 -8.396 55.934 1.00 28.69 132 PHE A CA 1
ATOM 1078 C C . PHE A 1 135 ? -25.834 -7.948 57.381 1.00 27.66 132 PHE A C 1
ATOM 1079 O O . PHE A 1 135 ? -26.566 -7.021 57.792 1.00 25.67 132 PHE A O 1
ATOM 1087 N N . CYS A 1 136 ? -24.931 -8.583 58.130 1.00 28.26 133 CYS A N 1
ATOM 1088 C CA . CYS A 1 136 ? -24.827 -8.246 59.573 1.00 28.70 133 CYS A CA 1
ATOM 1089 C C . CYS A 1 136 ? -26.233 -8.472 60.144 1.00 30.28 133 CYS A C 1
ATOM 1090 O O . CYS A 1 136 ? -26.893 -9.437 59.695 1.00 29.45 133 CYS A O 1
ATOM 1093 N N . GLY A 1 137 ? -26.702 -7.584 61.027 1.00 31.42 134 GLY A N 1
ATOM 1094 C CA . GLY A 1 137 ? -28.063 -7.697 61.587 1.00 30.84 134 GLY A CA 1
ATOM 1095 C C . GLY A 1 137 ? -29.025 -6.756 60.892 1.00 30.43 134 GLY A C 1
ATOM 1096 O O . GLY A 1 137 ? -30.029 -6.402 61.500 1.00 31.91 134 GLY A O 1
ATOM 1097 N N . ASN A 1 138 ? -28.706 -6.349 59.659 1.00 29.49 135 ASN A N 1
ATOM 1098 C CA . ASN A 1 138 ? -29.562 -5.430 58.858 1.00 29.21 135 ASN A CA 1
ATOM 1099 C C . ASN A 1 138 ? -30.537 -6.312 58.072 1.00 31.55 135 ASN A C 1
ATOM 1100 O O . ASN A 1 138 ? -30.177 -6.776 56.986 1.00 30.58 135 ASN A O 1
ATOM 1105 N N . LEU A 1 139 ? -31.722 -6.530 58.626 1.00 36.41 136 LEU A N 1
ATOM 1106 C CA . LEU A 1 139 ? -32.750 -7.431 58.048 1.00 37.82 136 LEU A CA 1
ATOM 1107 C C . LEU A 1 139 ? -33.705 -6.641 57.170 1.00 38.53 136 LEU A C 1
ATOM 1108 O O . LEU A 1 139 ? -33.820 -5.422 57.299 1.00 37.02 136 LEU A O 1
ATOM 1113 N N . PRO A 1 140 ? -34.421 -7.324 56.252 1.00 44.00 137 PRO A N 1
ATOM 1114 C CA . PRO A 1 140 ? -35.373 -6.663 55.361 1.00 46.22 137 PRO A CA 1
ATOM 1115 C C . PRO A 1 140 ? -36.385 -5.741 56.058 1.00 49.80 137 PRO A C 1
ATOM 1116 O O . PRO A 1 140 ? -36.831 -6.076 57.163 1.00 45.28 137 PRO A O 1
ATOM 1120 N N . ASN A 1 141 ? -36.658 -4.592 55.415 1.00 55.68 138 ASN A N 1
ATOM 1121 C CA . ASN A 1 141 ? -37.679 -3.587 55.831 1.00 61.17 138 ASN A CA 1
ATOM 1122 C C . ASN A 1 141 ? -37.337 -2.885 57.153 1.00 59.87 138 ASN A C 1
ATOM 1123 O O . ASN A 1 141 ? -37.570 -1.658 57.231 1.00 61.96 138 ASN A O 1
ATOM 1128 N N . THR A 1 142 ? -36.825 -3.608 58.153 1.00 60.26 139 THR A N 1
ATOM 1129 C CA . THR A 1 142 ? -36.479 -2.971 59.456 1.00 58.89 139 THR A CA 1
ATOM 1130 C C . THR A 1 142 ? -35.139 -2.218 59.343 1.00 57.78 139 THR A C 1
ATOM 1131 O O . THR A 1 142 ? -34.855 -1.379 60.224 1.00 54.21 139 THR A O 1
ATOM 1135 N N . THR A 1 143 ? -34.354 -2.498 58.295 1.00 52.90 140 THR A N 1
ATOM 1136 C CA . THR A 1 143 ? -33.048 -1.817 58.080 1.00 48.06 140 THR A CA 1
ATOM 1137 C C . THR A 1 143 ? -33.260 -0.339 57.730 1.00 43.78 140 THR A C 1
ATOM 1138 O O . THR A 1 143 ? -34.194 -0.051 56.970 1.00 48.38 140 THR A O 1
ATOM 1142 N N . ARG A 1 144 ? -32.426 0.546 58.276 1.00 41.04 141 ARG A N 1
ATOM 1143 C CA . ARG A 1 144 ? -32.401 1.985 57.886 1.00 40.73 141 ARG A CA 1
ATOM 1144 C C . ARG A 1 144 ? -30.971 2.274 57.405 1.00 37.16 141 ARG A C 1
ATOM 1145 O O . ARG A 1 144 ? -30.030 2.085 58.196 1.00 33.70 141 ARG A O 1
ATOM 1153 N N . PHE A 1 145 ? -30.815 2.699 56.149 1.00 34.92 142 PHE A N 1
ATOM 1154 C CA . PHE A 1 145 ? -29.457 2.899 55.585 1.00 33.88 142 PHE A CA 1
ATOM 1155 C C . PHE A 1 145 ? -28.638 3.946 56.358 1.00 32.70 142 PHE A C 1
ATOM 1156 O O . PHE A 1 145 ? -27.402 3.792 56.361 1.00 30.67 142 PHE A O 1
ATOM 1164 N N . HIS A 1 146 ? -29.263 4.945 56.993 1.00 32.56 143 HIS A N 1
ATOM 1165 C CA . HIS A 1 146 ? -28.450 5.965 57.717 1.00 34.14 143 HIS A CA 1
ATOM 1166 C C . HIS A 1 146 ? -27.952 5.424 59.066 1.00 33.16 143 HIS A C 1
ATOM 1167 O O . HIS A 1 146 ? -27.100 6.080 59.684 1.00 33.16 143 HIS A O 1
ATOM 1174 N N . ASP A 1 147 ? -28.428 4.252 59.483 1.00 31.84 144 ASP A N 1
ATOM 1175 C CA . ASP A 1 147 ? -28.036 3.719 60.815 1.00 33.23 144 ASP A CA 1
ATOM 1176 C C . ASP A 1 147 ? -26.549 3.388 60.935 1.00 31.32 144 ASP A C 1
ATOM 1177 O O . ASP A 1 147 ? -25.977 2.785 60.005 1.00 29.74 144 ASP A O 1
ATOM 1182 N N . GLN A 1 148 ? -25.975 3.776 62.083 1.00 32.27 145 GLN A N 1
ATOM 1183 C CA . GLN A 1 148 ? -24.590 3.392 62.452 1.00 31.83 145 GLN A CA 1
ATOM 1184 C C . GLN A 1 148 ? -24.739 2.172 63.381 1.00 32.46 145 GLN A C 1
ATOM 1185 O O . GLN A 1 148 ? -25.627 1.321 63.093 1.00 31.30 145 GLN A O 1
ATOM 1191 N N . THR A 1 149 ? -23.950 2.073 64.454 1.00 31.86 146 THR A N 1
ATOM 1192 C CA . THR A 1 149 ? -24.092 0.894 65.345 1.00 30.43 146 THR A CA 1
ATOM 1193 C C . THR A 1 149 ? -25.356 1.092 66.185 1.00 30.03 146 THR A C 1
ATOM 1194 O O . THR A 1 149 ? -25.411 2.086 66.918 1.00 32.17 146 THR A O 1
ATOM 1198 N N . VAL A 1 150 ? -26.323 0.180 66.084 1.00 29.24 147 VAL A N 1
ATOM 1199 C CA . VAL A 1 150 ? -27.613 0.365 66.815 1.00 31.84 147 VAL A CA 1
ATOM 1200 C C . VAL A 1 150 ? -28.104 -0.928 67.468 1.00 30.61 147 VAL A C 1
ATOM 1201 O O . VAL A 1 150 ? -27.716 -2.033 67.019 1.00 29.98 147 VAL A O 1
ATOM 1205 N N . GLU A 1 151 ? -28.962 -0.771 68.472 1.00 33.08 148 GLU A N 1
ATOM 1206 C CA . GLU A 1 151 ? -29.631 -1.902 69.162 1.00 34.76 148 GLU A CA 1
ATOM 1207 C C . GLU A 1 151 ? -30.952 -2.123 68.417 1.00 36.06 148 GLU A C 1
ATOM 1208 O O . GLU A 1 151 ? -31.615 -1.115 68.103 1.00 40.25 148 GLU A O 1
ATOM 1214 N N . VAL A 1 152 ? -31.322 -3.375 68.144 1.00 36.11 149 VAL A N 1
ATOM 1215 C CA . VAL A 1 152 ? -32.565 -3.661 67.376 1.00 36.02 149 VAL A CA 1
ATOM 1216 C C . VAL A 1 152 ? -33.468 -4.579 68.203 1.00 39.41 149 VAL A C 1
ATOM 1217 O O . VAL A 1 152 ? -33.076 -5.684 68.568 1.00 34.56 149 VAL A O 1
ATOM 1221 N N . PRO A 1 153 ? -34.707 -4.152 68.545 1.00 40.86 150 PRO A N 1
ATOM 1222 C CA . PRO A 1 153 ? -35.630 -5.017 69.279 1.00 40.47 150 PRO A CA 1
ATOM 1223 C C . PRO A 1 153 ? -36.029 -6.246 68.443 1.00 39.06 150 PRO A C 1
ATOM 1224 O O . PRO A 1 153 ? -36.166 -6.119 67.235 1.00 38.31 150 PRO A O 1
ATOM 1228 N N . ILE A 1 154 ? -36.158 -7.406 69.096 1.00 35.61 151 ILE A N 1
ATOM 1229 C CA . ILE A 1 154 ? -36.555 -8.672 68.406 1.00 37.07 151 ILE A CA 1
ATOM 1230 C C . ILE A 1 154 ? -38.036 -8.947 68.709 1.00 40.44 151 ILE A C 1
ATOM 1231 O O . ILE A 1 154 ? -38.370 -9.089 69.896 1.00 37.12 151 ILE A O 1
ATOM 1236 N N . HIS A 1 155 ? -38.879 -8.996 67.671 1.00 44.55 152 HIS A N 1
ATOM 1237 C CA . HIS A 1 155 ? -40.336 -9.258 67.848 1.00 47.23 152 HIS A CA 1
ATOM 1238 C C . HIS A 1 155 ? -40.878 -10.032 66.642 1.00 46.91 152 HIS A C 1
ATOM 1239 O O . HIS A 1 155 ? -40.247 -9.983 65.571 1.00 43.17 152 HIS A O 1
ATOM 1246 N N . GLY A 1 156 ? -42.022 -10.693 66.824 1.00 47.80 153 GLY A N 1
ATOM 1247 C CA . GLY A 1 156 ? -42.715 -11.479 65.783 1.00 50.85 153 GLY A CA 1
ATOM 1248 C C . GLY A 1 156 ? -41.826 -12.474 65.051 1.00 52.40 153 GLY A C 1
ATOM 1249 O O . GLY A 1 156 ? -41.069 -13.207 65.710 1.00 49.22 153 GLY A O 1
ATOM 1250 N N . GLU A 1 157 ? -41.915 -12.469 63.720 1.00 54.13 154 GLU A N 1
ATOM 1251 C CA . GLU A 1 157 ? -41.182 -13.396 62.811 1.00 55.70 154 GLU A CA 1
ATOM 1252 C C . GLU A 1 157 ? -39.665 -13.275 62.966 1.00 52.11 154 GLU A C 1
ATOM 1253 O O . GLU A 1 157 ? -38.927 -14.168 62.580 1.00 53.48 154 GLU A O 1
ATOM 1267 N N . ILE A 1 159 ? -37.969 -13.577 65.521 1.00 45.21 156 ILE A N 1
ATOM 1268 C CA . ILE A 1 159 ? -37.481 -14.570 66.466 1.00 48.22 156 ILE A CA 1
ATOM 1269 C C . ILE A 1 159 ? -36.890 -15.767 65.705 1.00 52.99 156 ILE A C 1
ATOM 1270 O O . ILE A 1 159 ? -35.717 -16.088 65.953 1.00 52.74 156 ILE A O 1
ATOM 1275 N N . ALA A 1 160 ? -37.669 -16.394 64.812 1.00 55.26 157 ALA A N 1
ATOM 1276 C CA . ALA A 1 160 ? -37.188 -17.558 64.030 1.00 52.56 157 ALA A CA 1
ATOM 1277 C C . ALA A 1 160 ? -36.034 -17.140 63.104 1.00 53.54 157 ALA A C 1
ATOM 1278 O O . ALA A 1 160 ? -35.067 -17.908 63.023 1.00 48.23 157 ALA A O 1
ATOM 1280 N N . LEU A 1 161 ? -36.122 -15.981 62.441 1.00 55.50 158 LEU A N 1
ATOM 1281 C CA . LEU A 1 161 ? -35.046 -15.487 61.519 1.00 57.69 158 LEU A CA 1
ATOM 1282 C C . LEU A 1 161 ? -33.699 -15.416 62.263 1.00 58.65 158 LEU A C 1
ATOM 1283 O O . LEU A 1 161 ? -32.694 -15.945 61.725 1.00 51.12 158 LEU A O 1
ATOM 1288 N N . ILE A 1 162 ? -33.688 -14.796 63.454 1.00 56.96 159 ILE A N 1
ATOM 1289 C CA . ILE A 1 162 ? -32.437 -14.663 64.258 1.00 53.03 159 ILE A CA 1
ATOM 1290 C C . ILE A 1 162 ? -32.002 -16.050 64.754 1.00 51.28 159 ILE A C 1
ATOM 1291 O O . ILE A 1 162 ? -30.810 -16.388 64.600 1.00 54.93 159 ILE A O 1
ATOM 1296 N N . ALA A 1 163 ? -32.934 -16.831 65.311 1.00 46.99 160 ALA A N 1
ATOM 1297 C CA . ALA A 1 163 ? -32.595 -18.172 65.838 1.00 44.33 160 ALA A CA 1
ATOM 1298 C C . ALA A 1 163 ? -31.917 -19.014 64.739 1.00 52.58 160 ALA A C 1
ATOM 1299 O O . ALA A 1 163 ? -30.835 -19.568 65.004 1.00 52.98 160 ALA A O 1
ATOM 1301 N N . ASN A 1 164 ? -32.502 -19.064 63.539 1.00 50.52 161 ASN A N 1
ATOM 1302 C CA . ASN A 1 164 ? -31.981 -19.880 62.404 1.00 56.24 161 ASN A CA 1
ATOM 1303 C C . ASN A 1 164 ? -30.699 -19.309 61.796 1.00 54.50 161 ASN A C 1
ATOM 1304 O O . ASN A 1 164 ? -29.818 -20.124 61.447 1.00 56.51 161 ASN A O 1
ATOM 1309 N N . SER A 1 165 ? -30.592 -17.985 61.653 1.00 54.08 162 SER A N 1
ATOM 1310 C CA . SER A 1 165 ? -29.384 -17.418 60.994 1.00 54.60 162 SER A CA 1
ATOM 1311 C C . SER A 1 165 ? -28.225 -17.218 61.983 1.00 54.70 162 SER A C 1
ATOM 1312 O O . SER A 1 165 ? -27.066 -17.256 61.526 1.00 54.53 162 SER A O 1
ATOM 1315 N N . GLU A 1 166 ? -28.507 -17.134 63.287 1.00 53.40 163 GLU A N 1
ATOM 1316 C CA . GLU A 1 166 ? -27.416 -16.831 64.250 1.00 52.29 163 GLU A CA 1
ATOM 1317 C C . GLU A 1 166 ? -27.256 -17.903 65.329 1.00 54.46 163 GLU A C 1
ATOM 1318 O O . GLU A 1 166 ? -26.130 -18.211 65.706 1.00 52.76 163 GLU A O 1
ATOM 1332 N N . GLY A 1 168 ? -28.355 -21.253 65.411 1.00 57.68 165 GLY A N 1
ATOM 1333 C CA . GLY A 1 168 ? -28.597 -22.610 64.959 1.00 57.09 165 GLY A CA 1
ATOM 1334 C C . GLY A 1 168 ? -30.019 -23.091 65.179 1.00 59.00 165 GLY A C 1
ATOM 1335 O O . GLY A 1 168 ? -30.173 -24.234 65.629 1.00 62.84 165 GLY A O 1
ATOM 1336 N N . GLY A 1 169 ? -31.012 -22.263 64.839 1.00 59.14 166 GLY A N 1
ATOM 1337 C CA . GLY A 1 169 ? -32.447 -22.586 64.974 1.00 60.73 166 GLY A CA 1
ATOM 1338 C C . GLY A 1 169 ? -32.934 -22.706 66.414 1.00 61.83 166 GLY A C 1
ATOM 1339 O O . GLY A 1 169 ? -34.071 -23.182 66.572 1.00 62.51 166 GLY A O 1
ATOM 1340 N N . ASP A 1 170 ? -32.132 -22.332 67.419 1.00 61.34 167 ASP A N 1
ATOM 1341 C CA . ASP A 1 170 ? -32.600 -22.469 68.828 1.00 64.29 167 ASP A CA 1
ATOM 1342 C C . ASP A 1 170 ? -33.402 -21.215 69.227 1.00 63.88 167 ASP A C 1
ATOM 1343 O O . ASP A 1 170 ? -32.764 -20.225 69.593 1.00 54.93 167 ASP A O 1
ATOM 1348 N N . ILE A 1 171 ? -34.741 -21.276 69.193 1.00 64.39 168 ILE A N 1
ATOM 1349 C CA . ILE A 1 171 ? -35.588 -20.088 69.529 1.00 65.87 168 ILE A CA 1
ATOM 1350 C C . ILE A 1 171 ? -35.603 -19.819 71.051 1.00 60.61 168 ILE A C 1
ATOM 1351 O O . ILE A 1 171 ? -35.881 -18.674 71.409 1.00 62.57 168 ILE A O 1
ATOM 1356 N N . SER A 1 172 ? -35.291 -20.808 71.891 1.00 57.65 169 SER A N 1
ATOM 1357 C CA . SER A 1 172 ? -35.445 -20.661 73.366 1.00 61.39 169 SER A CA 1
ATOM 1358 C C . SER A 1 172 ? -34.497 -19.617 73.971 1.00 55.89 169 SER A C 1
ATOM 1359 O O . SER A 1 172 ? -34.861 -19.048 75.007 1.00 53.62 169 SER A O 1
ATOM 1362 N N . ALA A 1 173 ? -33.335 -19.381 73.358 1.00 57.08 170 ALA A N 1
ATOM 1363 C CA . ALA A 1 173 ? -32.344 -18.435 73.943 1.00 54.70 170 ALA A CA 1
ATOM 1364 C C . ALA A 1 173 ? -32.417 -17.056 73.261 1.00 47.74 170 ALA A C 1
ATOM 1365 O O . ALA A 1 173 ? -31.441 -16.264 73.432 1.00 44.20 170 ALA A O 1
ATOM 1367 N N . VAL A 1 174 ? -33.446 -16.800 72.437 1.00 45.30 171 VAL A N 1
ATOM 1368 C CA . VAL A 1 174 ? -33.509 -15.510 71.687 1.00 40.62 171 VAL A CA 1
ATOM 1369 C C . VAL A 1 174 ? -33.788 -14.375 72.658 1.00 34.76 171 VAL A C 1
ATOM 1370 O O . VAL A 1 174 ? -34.781 -14.402 73.361 1.00 35.55 171 VAL A O 1
ATOM 1374 N N . PRO A 1 175 ? -32.917 -13.341 72.721 1.00 32.34 172 PRO A N 1
ATOM 1375 C CA . PRO A 1 175 ? -33.101 -12.232 73.658 1.00 32.61 172 PRO A CA 1
ATOM 1376 C C . PRO A 1 175 ? -34.115 -11.196 73.182 1.00 32.39 172 PRO A C 1
ATOM 1377 O O . PRO A 1 175 ? -34.675 -11.367 72.129 1.00 32.51 172 PRO A O 1
ATOM 1381 N N . ASN A 1 176 ? -34.305 -10.147 73.983 1.00 33.87 173 ASN A N 1
ATOM 1382 C CA . ASN A 1 176 ? -35.265 -9.054 73.682 1.00 34.44 173 ASN A CA 1
ATOM 1383 C C . ASN A 1 176 ? -34.709 -8.197 72.541 1.00 33.11 173 ASN A C 1
ATOM 1384 O O . ASN A 1 176 ? -35.513 -7.646 71.784 1.00 30.29 173 ASN A O 1
ATOM 1389 N N . SER A 1 177 ? -33.379 -8.112 72.420 1.00 32.93 174 SER A N 1
ATOM 1390 C CA . SER A 1 177 ? -32.799 -7.285 71.329 1.00 33.96 174 SER A CA 1
ATOM 1391 C C . SER A 1 177 ? -31.370 -7.726 71.017 1.00 33.81 174 SER A C 1
ATOM 1392 O O . SER A 1 177 ? -30.803 -8.537 71.775 1.00 33.62 174 SER A O 1
ATOM 1395 N N . TYR A 1 178 ? -30.836 -7.216 69.908 1.00 34.09 175 TYR A N 1
ATOM 1396 C CA . TYR A 1 178 ? -29.453 -7.523 69.481 1.00 32.96 175 TYR A CA 1
ATOM 1397 C C . TYR A 1 178 ? -28.804 -6.215 69.039 1.00 33.41 175 TYR A C 1
ATOM 1398 O O . TYR A 1 178 ? -29.510 -5.179 68.989 1.00 34.66 175 TYR A O 1
ATOM 1407 N N . VAL A 1 179 ? -27.502 -6.255 68.767 1.00 30.79 176 VAL A N 1
ATOM 1408 C CA . VAL A 1 179 ? -26.785 -5.044 68.288 1.00 30.90 176 VAL A CA 1
ATOM 1409 C C . VAL A 1 179 ? -26.166 -5.365 66.929 1.00 29.04 176 VAL A C 1
ATOM 1410 O O . VAL A 1 179 ? -25.736 -6.523 66.704 1.00 26.54 176 VAL A O 1
ATOM 1414 N N . THR A 1 180 ? -26.161 -4.383 66.035 1.00 27.82 177 THR A N 1
ATOM 1415 C CA . THR A 1 180 ? -25.517 -4.602 64.726 1.00 27.39 177 THR A CA 1
ATOM 1416 C C . THR A 1 180 ? -24.927 -3.290 64.239 1.00 27.75 177 THR A C 1
ATOM 1417 O O . THR A 1 180 ? -25.396 -2.205 64.585 1.00 26.70 177 THR A O 1
ATOM 1429 N N . GLY A 1 182 ? -24.864 -0.814 61.622 1.00 27.01 179 GLY A N 1
ATOM 1430 C CA . GLY A 1 182 ? -25.839 -0.471 60.609 1.00 27.54 179 GLY A CA 1
ATOM 1431 C C . GLY A 1 182 ? -25.178 -0.269 59.250 1.00 27.09 179 GLY A C 1
ATOM 1432 O O . GLY A 1 182 ? -23.950 -0.271 59.137 1.00 26.26 179 GLY A O 1
ATOM 1433 N N . PRO A 1 183 ? -25.975 -0.062 58.180 1.00 26.88 180 PRO A N 1
ATOM 1434 C CA . PRO A 1 183 ? -25.423 0.100 56.838 1.00 26.97 180 PRO A CA 1
ATOM 1435 C C . PRO A 1 183 ? -24.415 1.245 56.744 1.00 27.04 180 PRO A C 1
ATOM 1436 O O . PRO A 1 183 ? -23.439 1.098 56.053 1.00 29.54 180 PRO A O 1
ATOM 1440 N N . ARG A 1 184 ? -24.646 2.339 57.462 1.00 28.90 181 ARG A N 1
ATOM 1441 C CA . ARG A 1 184 ? -23.680 3.463 57.367 1.00 29.37 181 ARG A CA 1
ATOM 1442 C C . ARG A 1 184 ? -22.340 3.032 57.984 1.00 29.46 181 ARG A C 1
ATOM 1443 O O . ARG A 1 184 ? -21.286 3.354 57.393 1.00 30.24 181 ARG A O 1
ATOM 1451 N N . SER A 1 185 ? -22.382 2.332 59.118 1.00 29.82 182 SER A N 1
ATOM 1452 C CA . SER A 1 185 ? -21.139 1.854 59.786 1.00 29.12 182 SER A CA 1
ATOM 1453 C C . SER A 1 185 ? -20.416 0.850 58.876 1.00 26.72 182 SER A C 1
ATOM 1454 O O . SER A 1 185 ? -19.185 0.903 58.774 1.00 26.88 182 SER A O 1
ATOM 1457 N N . VAL A 1 186 ? -21.169 -0.036 58.239 1.00 25.52 183 VAL A N 1
ATOM 1458 C CA . VAL A 1 186 ? -20.556 -1.035 57.308 1.00 24.48 183 VAL A CA 1
ATOM 1459 C C . VAL A 1 186 ? -19.907 -0.316 56.128 1.00 24.56 183 VAL A C 1
ATOM 1460 O O . VAL A 1 186 ? -18.769 -0.612 55.766 1.00 23.53 183 VAL A O 1
ATOM 1472 N N . ALA A 1 188 ? -18.710 2.499 56.015 1.00 25.45 185 ALA A N 1
ATOM 1473 C CA . ALA A 1 188 ? -17.575 3.313 56.429 1.00 26.68 185 ALA A CA 1
ATOM 1474 C C . ALA A 1 188 ? -16.274 2.499 56.358 1.00 25.91 185 ALA A C 1
ATOM 1475 O O . ALA A 1 188 ? -15.204 3.101 56.424 1.00 26.45 185 ALA A O 1
ATOM 1477 N N . ALA A 1 189 ? -16.361 1.181 56.245 1.00 26.08 186 ALA A N 1
ATOM 1478 C CA . ALA A 1 189 ? -15.126 0.363 56.131 1.00 26.11 186 ALA A CA 1
ATOM 1479 C C . ALA A 1 189 ? -14.400 0.747 54.830 1.00 25.31 186 ALA A C 1
ATOM 1480 O O . ALA A 1 189 ? -15.083 1.090 53.849 1.00 26.31 186 ALA A O 1
ATOM 1482 N N . LYS A 1 190 ? -13.069 0.703 54.838 1.00 25.74 187 LYS A N 1
ATOM 1483 C CA . LYS A 1 190 ? -12.296 1.127 53.640 1.00 27.23 187 LYS A CA 1
ATOM 1484 C C . LYS A 1 190 ? -12.501 0.149 52.493 1.00 26.11 187 LYS A C 1
ATOM 1485 O O . LYS A 1 190 ? -12.498 0.593 51.318 1.00 23.17 187 LYS A O 1
ATOM 1491 N N . ASN A 1 191 ? -12.716 -1.124 52.831 1.00 23.65 188 ASN A N 1
ATOM 1492 C CA . ASN A 1 191 ? -12.868 -2.177 51.807 1.00 24.43 188 ASN A CA 1
ATOM 1493 C C . ASN A 1 191 ? -13.897 -3.193 52.292 1.00 24.16 188 ASN A C 1
ATOM 1494 O O . ASN A 1 191 ? -13.968 -3.435 53.535 1.00 22.89 188 ASN A O 1
ATOM 1499 N N . LEU A 1 192 ? -14.682 -3.730 51.360 1.00 24.05 189 LEU A N 1
ATOM 1500 C CA . LEU A 1 192 ? -15.681 -4.770 51.702 1.00 22.98 189 LEU A CA 1
ATOM 1501 C C . LEU A 1 192 ? -15.375 -6.040 50.908 1.00 22.38 189 LEU A C 1
ATOM 1502 O O . LEU A 1 192 ? -15.037 -5.951 49.699 1.00 22.62 189 LEU A O 1
ATOM 1507 N N . LEU A 1 193 ? -15.534 -7.180 51.566 1.00 22.79 190 LEU A N 1
ATOM 1508 C CA . LEU A 1 193 ? -15.366 -8.508 50.932 1.00 23.33 190 LEU A CA 1
ATOM 1509 C C . LEU A 1 193 ? -16.650 -9.289 51.237 1.00 23.67 190 LEU A C 1
ATOM 1510 O O . LEU A 1 193 ? -16.868 -9.634 52.414 1.00 21.46 190 LEU A O 1
ATOM 1515 N N . LEU A 1 194 ? -17.498 -9.477 50.232 1.00 23.50 191 LEU A N 1
ATOM 1516 C CA . LEU A 1 194 ? -18.778 -10.208 50.397 1.00 23.94 191 LEU A CA 1
ATOM 1517 C C . LEU A 1 194 ? -18.595 -11.648 49.912 1.00 23.62 191 LEU A C 1
ATOM 1518 O O . LEU A 1 194 ? -18.261 -11.833 48.734 1.00 25.46 191 LEU A O 1
ATOM 1523 N N . ILE A 1 195 ? -18.770 -12.619 50.809 1.00 22.61 192 ILE A N 1
ATOM 1524 C CA . ILE A 1 195 ? -18.603 -14.058 50.464 1.00 23.36 192 ILE A CA 1
ATOM 1525 C C . ILE A 1 195 ? -19.999 -14.672 50.369 1.00 24.65 192 ILE A C 1
ATOM 1526 O O . ILE A 1 195 ? -20.807 -14.451 51.276 1.00 24.76 192 ILE A O 1
ATOM 1531 N N . VAL A 1 196 ? -20.261 -15.422 49.295 1.00 23.90 193 VAL A N 1
ATOM 1532 C CA . VAL A 1 196 ? -21.630 -15.975 49.063 1.00 24.74 193 VAL A CA 1
ATOM 1533 C C . VAL A 1 196 ? -21.506 -17.404 48.545 1.00 25.23 193 VAL A C 1
ATOM 1534 O O . VAL A 1 196 ? -20.770 -17.591 47.567 1.00 25.15 193 VAL A O 1
ATOM 1538 N N . SER A 1 197 ? -22.238 -18.342 49.150 1.00 24.85 194 SER A N 1
ATOM 1539 C CA . SER A 1 197 ? -22.176 -19.757 48.717 1.00 27.97 194 SER A CA 1
ATOM 1540 C C . SER A 1 197 ? -23.553 -20.417 48.768 1.00 28.84 194 SER A C 1
ATOM 1541 O O . SER A 1 197 ? -24.298 -20.167 49.746 1.00 31.47 194 SER A O 1
ATOM 1544 N N . GLY A 1 198 ? -23.890 -21.205 47.744 1.00 28.89 195 GLY A N 1
ATOM 1545 C CA . GLY A 1 198 ? -25.145 -21.983 47.774 1.00 28.50 195 GLY A CA 1
ATOM 1546 C C . GLY A 1 198 ? -26.282 -21.406 46.954 1.00 29.22 195 GLY A C 1
ATOM 1547 O O . GLY A 1 198 ? -26.388 -20.160 46.837 1.00 27.57 195 GLY A O 1
ATOM 1548 N N . ALA A 1 199 ? -27.136 -22.310 46.463 1.00 30.15 196 ALA A N 1
ATOM 1549 C CA . ALA A 1 199 ? -28.315 -21.988 45.626 1.00 32.36 196 ALA A CA 1
ATOM 1550 C C . ALA A 1 199 ? -29.295 -21.082 46.382 1.00 31.43 196 ALA A C 1
ATOM 1551 O O . ALA A 1 199 ? -29.945 -20.244 45.736 1.00 32.77 196 ALA A O 1
ATOM 1553 N N . ALA A 1 200 ? -29.380 -21.232 47.705 1.00 32.17 197 ALA A N 1
ATOM 1554 C CA . ALA A 1 200 ? -30.326 -20.435 48.521 1.00 33.22 197 ALA A CA 1
ATOM 1555 C C . ALA A 1 200 ? -29.988 -18.937 48.456 1.00 32.70 197 ALA A C 1
ATOM 1556 O O . ALA A 1 200 ? -30.885 -18.131 48.755 1.00 32.56 197 ALA A O 1
ATOM 1558 N N . LYS A 1 201 ? -28.764 -18.580 48.048 1.00 32.24 198 LYS A N 1
ATOM 1559 C CA . LYS A 1 201 ? -28.338 -17.144 47.998 1.00 31.54 198 LYS A CA 1
ATOM 1560 C C . LYS A 1 201 ? -28.340 -16.597 46.565 1.00 30.88 198 LYS A C 1
ATOM 1561 O O . LYS A 1 201 ? -28.103 -15.378 46.402 1.00 30.77 198 LYS A O 1
ATOM 1567 N N . ALA A 1 202 ? -28.642 -17.440 45.570 1.00 31.35 199 ALA A N 1
ATOM 1568 C CA . ALA A 1 202 ? -28.578 -16.969 44.163 1.00 31.98 199 ALA A CA 1
ATOM 1569 C C . ALA A 1 202 ? -29.507 -15.770 43.907 1.00 32.95 199 ALA A C 1
ATOM 1570 O O . ALA A 1 202 ? -29.069 -14.813 43.208 1.00 31.39 199 ALA A O 1
ATOM 1572 N N . HIS A 1 203 ? -30.728 -15.798 44.450 1.00 33.49 200 HIS A N 1
ATOM 1573 C CA . HIS A 1 203 ? -31.689 -14.700 44.157 1.00 35.18 200 HIS A CA 1
ATOM 1574 C C . HIS A 1 203 ? -31.222 -13.401 44.813 1.00 33.47 200 HIS A C 1
ATOM 1575 O O . HIS A 1 203 ? -31.245 -12.356 44.132 1.00 35.31 200 HIS A O 1
ATOM 1582 N N . ALA A 1 204 ? -30.803 -13.480 46.074 1.00 33.45 201 ALA A N 1
ATOM 1583 C CA . ALA A 1 204 ? -30.309 -12.289 46.802 1.00 32.43 201 ALA A CA 1
ATOM 1584 C C . ALA A 1 204 ? -29.106 -11.691 46.065 1.00 30.83 201 ALA A C 1
ATOM 1585 O O . ALA A 1 204 ? -29.073 -10.452 45.893 1.00 31.17 201 ALA A O 1
ATOM 1587 N N . LEU A 1 205 ? -28.191 -12.543 45.593 1.00 30.35 202 LEU A N 1
ATOM 1588 C CA . LEU A 1 205 ? -26.980 -12.026 44.909 1.00 30.30 202 LEU A CA 1
ATOM 1589 C C . LEU A 1 205 ? -27.365 -11.274 43.633 1.00 31.45 202 LEU A C 1
ATOM 1590 O O . LEU A 1 205 ? -26.754 -10.205 43.379 1.00 29.52 202 LEU A O 1
ATOM 1595 N N . LYS A 1 206 ? -28.332 -11.801 42.873 1.00 32.74 203 LYS A N 1
ATOM 1596 C CA . LYS A 1 206 ? -28.786 -11.123 41.632 1.00 34.78 203 LYS A CA 1
ATOM 1597 C C . LYS A 1 206 ? -29.360 -9.750 41.997 1.00 36.16 203 LYS A C 1
ATOM 1598 O O . LYS A 1 206 ? -29.007 -8.766 41.326 1.00 38.16 203 LYS A O 1
ATOM 1604 N N . GLN A 1 207 ? -30.209 -9.691 43.028 1.00 39.16 204 GLN A N 1
ATOM 1605 C CA . GLN A 1 207 ? -30.830 -8.404 43.473 1.00 41.25 204 GLN A CA 1
ATOM 1606 C C . GLN A 1 207 ? -29.736 -7.401 43.863 1.00 38.41 204 GLN A C 1
ATOM 1607 O O . GLN A 1 207 ? -29.883 -6.221 43.521 1.00 42.58 204 GLN A O 1
ATOM 1613 N N . VAL A 1 208 ? -28.659 -7.873 44.506 1.00 35.70 205 VAL A N 1
ATOM 1614 C CA . VAL A 1 208 ? -27.531 -6.986 44.928 1.00 34.04 205 VAL A CA 1
ATOM 1615 C C . VAL A 1 208 ? -26.765 -6.484 43.696 1.00 34.37 205 VAL A C 1
ATOM 1616 O O . VAL A 1 208 ? -26.523 -5.252 43.577 1.00 36.91 205 VAL A O 1
ATOM 1620 N N . VAL A 1 209 ? -26.377 -7.404 42.818 1.00 34.19 206 VAL A N 1
ATOM 1621 C CA . VAL A 1 209 ? -25.532 -7.033 41.646 1.00 35.05 206 VAL A CA 1
ATOM 1622 C C . VAL A 1 209 ? -26.332 -6.295 40.570 1.00 37.03 206 VAL A C 1
ATOM 1623 O O . VAL A 1 209 ? -25.825 -5.282 40.073 1.00 40.23 206 VAL A O 1
ATOM 1627 N N . GLU A 1 210 ? -27.554 -6.743 40.275 1.00 38.88 207 GLU A N 1
ATOM 1628 C CA . GLU A 1 210 ? -28.321 -6.188 39.129 1.00 38.40 207 GLU A CA 1
ATOM 1629 C C . GLU A 1 210 ? -29.596 -5.447 39.554 1.00 40.08 207 GLU A C 1
ATOM 1630 O O . GLU A 1 210 ? -30.166 -4.778 38.683 1.00 38.96 207 GLU A O 1
ATOM 1636 N N . GLY A 1 211 ? -29.993 -5.527 40.828 1.00 38.94 208 GLY A N 1
ATOM 1637 C CA . GLY A 1 211 ? -31.262 -4.904 41.253 1.00 39.88 208 GLY A CA 1
ATOM 1638 C C . GLY A 1 211 ? -31.119 -3.467 41.753 1.00 39.84 208 GLY A C 1
ATOM 1639 O O . GLY A 1 211 ? -30.024 -2.927 41.870 1.00 37.22 208 GLY A O 1
ATOM 1640 N N . PRO A 1 212 ? -32.250 -2.819 42.091 1.00 40.60 209 PRO A N 1
ATOM 1641 C CA . PRO A 1 212 ? -32.229 -1.451 42.598 1.00 40.57 209 PRO A CA 1
ATOM 1642 C C . PRO A 1 212 ? -31.801 -1.408 44.075 1.00 38.64 209 PRO A C 1
ATOM 1643 O O . PRO A 1 212 ? -31.829 -2.423 44.731 1.00 38.30 209 PRO A O 1
ATOM 1647 N N . VAL A 1 213 ? -31.418 -0.230 44.560 1.00 38.09 210 VAL A N 1
ATOM 1648 C CA . VAL A 1 213 ? -31.092 -0.085 46.008 1.00 37.19 210 VAL A CA 1
ATOM 1649 C C . VAL A 1 213 ? -32.430 -0.051 46.757 1.00 39.69 210 VAL A C 1
ATOM 1650 O O . VAL A 1 213 ? -33.240 0.843 46.467 1.00 40.22 210 VAL A O 1
ATOM 1654 N N . SER A 1 214 ? -32.644 -0.988 47.680 1.00 40.18 211 SER A N 1
ATOM 1655 C CA . SER A 1 214 ? -33.909 -1.006 48.446 1.00 45.79 211 SER A CA 1
ATOM 1656 C C . SER A 1 214 ? -33.717 -1.585 49.851 1.00 44.90 211 SER A C 1
ATOM 1657 O O . SER A 1 214 ? -32.920 -2.532 49.999 1.00 43.75 211 SER A O 1
ATOM 1660 N N . VAL A 1 215 ? -34.479 -1.073 50.814 1.00 47.30 212 VAL A N 1
ATOM 1661 C CA . VAL A 1 215 ? -34.432 -1.598 52.212 1.00 46.29 212 VAL A CA 1
ATOM 1662 C C . VAL A 1 215 ? -35.050 -3.006 52.237 1.00 43.85 212 VAL A C 1
ATOM 1663 O O . VAL A 1 215 ? -34.787 -3.742 53.193 1.00 44.43 212 VAL A O 1
ATOM 1667 N N . GLN A 1 216 ? -35.808 -3.376 51.208 1.00 47.06 213 GLN A N 1
ATOM 1668 C CA . GLN A 1 216 ? -36.433 -4.733 51.134 1.00 48.77 213 GLN A CA 1
ATOM 1669 C C . GLN A 1 216 ? -35.307 -5.776 51.013 1.00 45.11 213 GLN A C 1
ATOM 1670 O O . GLN A 1 216 ? -35.462 -6.894 51.550 1.00 45.57 213 GLN A O 1
ATOM 1676 N N . VAL A 1 217 ? -34.230 -5.418 50.296 1.00 41.13 214 VAL A N 1
ATOM 1677 C CA . VAL A 1 217 ? -33.039 -6.294 50.073 1.00 37.55 214 VAL A CA 1
ATOM 1678 C C . VAL A 1 217 ? -31.844 -5.482 50.559 1.00 33.86 214 VAL A C 1
ATOM 1679 O O . VAL A 1 217 ? -31.122 -4.903 49.765 1.00 31.86 214 VAL A O 1
ATOM 1683 N N . PRO A 1 218 ? -31.610 -5.412 51.890 1.00 33.82 215 PRO A N 1
ATOM 1684 C CA . PRO A 1 218 ? -30.581 -4.544 52.469 1.00 31.40 215 PRO A CA 1
ATOM 1685 C C . PRO A 1 218 ? -29.210 -4.525 51.785 1.00 29.55 215 PRO A C 1
ATOM 1686 O O . PRO A 1 218 ? -28.719 -3.442 51.514 1.00 28.86 215 PRO A O 1
ATOM 1690 N N . ALA A 1 219 ? -28.644 -5.696 51.502 1.00 28.70 216 ALA A N 1
ATOM 1691 C CA . ALA A 1 219 ? -27.300 -5.767 50.877 1.00 29.78 216 ALA A CA 1
ATOM 1692 C C . ALA A 1 219 ? -27.272 -5.050 49.520 1.00 29.48 216 ALA A C 1
ATOM 1693 O O . ALA A 1 219 ? -26.170 -4.862 48.974 1.00 30.71 216 ALA A O 1
ATOM 1695 N N . SER A 1 220 ? -28.433 -4.671 48.984 1.00 30.38 217 SER A N 1
ATOM 1696 C CA . SER A 1 220 ? -28.455 -3.978 47.667 1.00 30.62 217 SER A CA 1
ATOM 1697 C C . SER A 1 220 ? -27.692 -2.647 47.752 1.00 29.85 217 SER A C 1
ATOM 1698 O O . SER A 1 220 ? -27.215 -2.189 46.729 1.00 31.63 217 SER A O 1
ATOM 1701 N N . VAL A 1 221 ? -27.561 -2.071 48.950 1.00 30.15 218 VAL A N 1
ATOM 1702 C CA . VAL A 1 221 ? -26.872 -0.753 49.107 1.00 29.78 218 VAL A CA 1
ATOM 1703 C C . VAL A 1 221 ? -25.352 -0.941 48.971 1.00 28.69 218 VAL A C 1
ATOM 1704 O O . VAL A 1 221 ? -24.680 0.042 48.633 1.00 28.72 218 VAL A O 1
ATOM 1708 N N . LEU A 1 222 ? -24.835 -2.160 49.188 1.00 28.26 219 LEU A N 1
ATOM 1709 C CA . LEU A 1 222 ? -23.363 -2.382 49.143 1.00 27.93 219 LEU A CA 1
ATOM 1710 C C . LEU A 1 222 ? -22.793 -2.117 47.741 1.00 27.31 219 LEU A C 1
ATOM 1711 O O . LEU A 1 222 ? -21.596 -1.820 47.659 1.00 27.56 219 LEU A O 1
ATOM 1716 N N . LYS A 1 223 ? -23.613 -2.178 46.695 1.00 28.69 220 LYS A N 1
ATOM 1717 C CA . LYS A 1 223 ? -23.105 -1.934 45.315 1.00 31.56 220 LYS A CA 1
ATOM 1718 C C . LYS A 1 223 ? -22.710 -0.458 45.170 1.00 31.15 220 LYS A C 1
ATOM 1719 O O . LYS A 1 223 ? -22.159 -0.103 44.120 1.00 32.59 220 LYS A O 1
ATOM 1725 N N . LEU A 1 224 ? -23.014 0.381 46.164 1.00 31.53 221 LEU A N 1
ATOM 1726 C CA . LEU A 1 224 ? -22.623 1.824 46.087 1.00 29.59 221 LEU A CA 1
ATOM 1727 C C . LEU A 1 224 ? -21.203 2.003 46.643 1.00 28.67 221 LEU A C 1
ATOM 1728 O O . LEU A 1 224 ? -20.612 3.077 46.407 1.00 29.61 221 LEU A O 1
ATOM 1733 N N . HIS A 1 225 ? -20.658 0.982 47.307 1.00 26.58 222 HIS A N 1
ATOM 1734 C CA . HIS A 1 225 ? -19.321 1.128 47.949 1.00 26.00 222 HIS A CA 1
ATOM 1735 C C . HIS A 1 225 ? -18.244 1.194 46.874 1.00 25.51 222 HIS A C 1
ATOM 1736 O O . HIS A 1 225 ? -18.314 0.472 45.883 1.00 26.31 222 HIS A O 1
ATOM 1743 N N . PRO A 1 226 ? -17.247 2.098 47.003 1.00 25.78 223 PRO A N 1
ATOM 1744 C CA . PRO A 1 226 ? -16.187 2.219 46.001 1.00 26.35 223 PRO A CA 1
ATOM 1745 C C . PRO A 1 226 ? -15.131 1.108 46.037 1.00 25.64 223 PRO A C 1
ATOM 1746 O O . PRO A 1 226 ? -14.326 1.072 45.124 1.00 25.08 223 PRO A O 1
ATOM 1750 N N . SER A 1 227 ? -15.152 0.251 47.066 1.00 23.95 224 SER A N 1
ATOM 1751 C CA . SER A 1 227 ? -14.100 -0.795 47.137 1.00 24.58 224 SER A CA 1
ATOM 1752 C C . SER A 1 227 ? -14.711 -2.110 47.634 1.00 23.85 224 SER A C 1
ATOM 1753 O O . SER A 1 227 ? -14.458 -2.507 48.788 1.00 25.41 224 SER A O 1
ATOM 1756 N N . LEU A 1 228 ? -15.471 -2.761 46.758 1.00 23.65 225 LEU A N 1
ATOM 1757 C CA . LEU A 1 228 ? -16.200 -4.019 47.053 1.00 23.62 225 LEU A CA 1
ATOM 1758 C C . LEU A 1 228 ? -15.696 -5.160 46.173 1.00 23.05 225 LEU A C 1
ATOM 1759 O O . LEU A 1 228 ? -15.590 -4.974 44.945 1.00 23.72 225 LEU A O 1
ATOM 1764 N N . VAL A 1 229 ? -15.421 -6.294 46.804 1.00 22.56 226 VAL A N 1
ATOM 1765 C CA . VAL A 1 229 ? -15.060 -7.545 46.079 1.00 21.53 226 VAL A CA 1
ATOM 1766 C C . VAL A 1 229 ? -16.075 -8.592 46.524 1.00 21.22 226 VAL A C 1
ATOM 1767 O O . VAL A 1 229 ? -16.303 -8.711 47.761 1.00 20.95 226 VAL A O 1
ATOM 1771 N N . ILE A 1 230 ? -16.727 -9.252 45.564 1.00 21.36 227 ILE A N 1
ATOM 1772 C CA . ILE A 1 230 ? -17.710 -10.325 45.872 1.00 22.09 227 ILE A CA 1
ATOM 1773 C C . ILE A 1 230 ? -17.098 -11.642 45.420 1.00 22.57 227 ILE A C 1
ATOM 1774 O O . ILE A 1 230 ? -16.613 -11.710 44.261 1.00 21.74 227 ILE A O 1
ATOM 1779 N N . ILE A 1 231 ? -17.078 -12.629 46.310 1.00 22.81 228 ILE A N 1
ATOM 1780 C CA . ILE A 1 231 ? -16.553 -13.975 45.954 1.00 22.55 228 ILE A CA 1
ATOM 1781 C C . ILE A 1 231 ? -17.735 -14.930 46.138 1.00 22.54 228 ILE A C 1
ATOM 1782 O O . ILE A 1 231 ? -18.189 -15.112 47.309 1.00 22.05 228 ILE A O 1
ATOM 1787 N N . ALA A 1 232 ? -18.263 -15.440 45.030 1.00 22.32 229 ALA A N 1
ATOM 1788 C CA . ALA A 1 232 ? -19.416 -16.369 45.076 1.00 23.77 229 ALA A CA 1
ATOM 1789 C C . ALA A 1 232 ? -19.066 -17.678 44.390 1.00 25.13 229 ALA A C 1
ATOM 1790 O O . ALA A 1 232 ? -18.134 -17.671 43.526 1.00 27.10 229 ALA A O 1
ATOM 1792 N N . ASP A 1 233 ? -19.739 -18.775 44.776 1.00 27.53 230 ASP A N 1
ATOM 1793 C CA . ASP A 1 233 ? -19.496 -20.049 44.049 1.00 28.06 230 ASP A CA 1
ATOM 1794 C C . ASP A 1 233 ? -20.520 -20.122 42.917 1.00 28.46 230 ASP A C 1
ATOM 1795 O O . ASP A 1 233 ? -21.410 -19.270 42.890 1.00 28.19 230 ASP A O 1
ATOM 1800 N N . LYS A 1 234 ? -20.383 -21.099 42.016 1.00 30.60 231 LYS A N 1
ATOM 1801 C CA . LYS A 1 234 ? -21.297 -21.212 40.846 1.00 32.07 231 LYS A CA 1
ATOM 1802 C C . LYS A 1 234 ? -22.760 -21.266 41.299 1.00 30.59 231 LYS A C 1
ATOM 1803 O O . LYS A 1 234 ? -23.564 -20.548 40.704 1.00 29.59 231 LYS A O 1
ATOM 1809 N N . ALA A 1 235 ? -23.083 -22.062 42.327 1.00 30.99 232 ALA A N 1
ATOM 1810 C CA . ALA A 1 235 ? -24.489 -22.200 42.785 1.00 30.51 232 ALA A CA 1
ATOM 1811 C C . ALA A 1 235 ? -25.069 -20.827 43.174 1.00 27.75 232 ALA A C 1
ATOM 1812 O O . ALA A 1 235 ? -26.207 -20.523 42.778 1.00 28.07 232 ALA A O 1
ATOM 1814 N N . ALA A 1 236 ? -24.295 -20.014 43.881 1.00 26.55 233 ALA A N 1
ATOM 1815 C CA . ALA A 1 236 ? -24.781 -18.686 44.316 1.00 26.24 233 ALA A CA 1
ATOM 1816 C C . ALA A 1 236 ? -24.821 -17.692 43.146 1.00 25.63 233 ALA A C 1
ATOM 1817 O O . ALA A 1 236 ? -25.603 -16.742 43.215 1.00 26.64 233 ALA A O 1
ATOM 1819 N N . ALA A 1 237 ? -24.006 -17.903 42.112 1.00 27.00 234 ALA A N 1
ATOM 1820 C CA . ALA A 1 237 ? -23.949 -16.951 40.967 1.00 28.20 234 ALA A CA 1
ATOM 1821 C C . ALA A 1 237 ? -24.885 -17.364 39.830 1.00 28.52 234 ALA A C 1
ATOM 1822 O O . ALA A 1 237 ? -24.939 -16.603 38.866 1.00 26.60 234 ALA A O 1
ATOM 1824 N N . ALA A 1 238 ? -25.631 -18.470 39.998 1.00 30.22 235 ALA A N 1
ATOM 1825 C CA . ALA A 1 238 ? -26.501 -19.060 38.946 1.00 33.04 235 ALA A CA 1
ATOM 1826 C C . ALA A 1 238 ? -27.522 -18.076 38.348 1.00 34.06 235 ALA A C 1
ATOM 1827 O O . ALA A 1 238 ? -27.881 -18.284 37.191 1.00 34.84 235 ALA A O 1
ATOM 1829 N N . GLU A 1 239 ? -28.009 -17.081 39.095 1.00 33.43 236 GLU A N 1
ATOM 1830 C CA . GLU A 1 239 ? -29.028 -16.164 38.503 1.00 35.23 236 GLU A CA 1
ATOM 1831 C C . GLU A 1 239 ? -28.381 -14.918 37.872 1.00 34.15 236 GLU A C 1
ATOM 1832 O O . GLU A 1 239 ? -29.146 -14.104 37.310 1.00 35.08 236 GLU A O 1
ATOM 1838 N N . LEU A 1 240 ? -27.052 -14.761 37.952 1.00 31.41 237 LEU A N 1
ATOM 1839 C CA . LEU A 1 240 ? -26.395 -13.576 37.331 1.00 31.21 237 LEU A CA 1
ATOM 1840 C C . LEU A 1 240 ? -26.386 -13.756 35.802 1.00 32.63 237 LEU A C 1
ATOM 1841 O O . LEU A 1 240 ? -26.202 -14.888 35.347 1.00 31.51 237 LEU A O 1
ATOM 1846 N N . GLN A 1 241 ? -26.631 -12.678 35.052 1.00 33.85 238 GLN A N 1
ATOM 1847 C CA . GLN A 1 241 ? -26.668 -12.753 33.568 1.00 36.76 238 GLN A CA 1
ATOM 1848 C C . GLN A 1 241 ? -25.312 -13.225 33.030 1.00 38.23 238 GLN A C 1
ATOM 1849 O O . GLN A 1 241 ? -24.307 -12.568 33.328 1.00 42.10 238 GLN A O 1
ATOM 1855 N N . GLN A 1 242 ? -25.312 -14.315 32.252 1.00 41.05 239 GLN A N 1
ATOM 1856 C CA . GLN A 1 242 ? -24.085 -14.887 31.619 1.00 44.89 239 GLN A CA 1
ATOM 1857 C C . GLN A 1 242 ? -23.818 -14.144 30.304 1.00 45.58 239 GLN A C 1
ATOM 1858 O O . GLN A 1 242 ? -24.782 -13.705 29.658 1.00 44.04 239 GLN A O 1
ATOM 1865 N N . ASN B 1 2 ? 6.743 0.798 56.331 1.00 58.72 -1 ASN B N 1
ATOM 1866 C CA . ASN B 1 2 ? 6.840 0.097 57.650 1.00 58.77 -1 ASN B CA 1
ATOM 1867 C C . ASN B 1 2 ? 8.293 0.056 58.135 1.00 57.07 -1 ASN B C 1
ATOM 1868 O O . ASN B 1 2 ? 9.201 -0.139 57.281 1.00 55.76 -1 ASN B O 1
ATOM 1873 N N . ALA B 1 3 ? 8.533 0.283 59.429 1.00 54.01 0 ALA B N 1
ATOM 1874 C CA . ALA B 1 3 ? 9.925 0.067 59.887 1.00 50.94 0 ALA B CA 1
ATOM 1875 C C . ALA B 1 3 ? 10.218 -1.373 59.463 1.00 47.30 0 ALA B C 1
ATOM 1876 O O . ALA B 1 3 ? 9.350 -2.241 59.616 1.00 50.92 0 ALA B O 1
ATOM 1886 N N . LYS B 1 5 ? 10.368 -4.928 58.617 1.00 28.99 2 LYS B N 1
ATOM 1887 C CA . LYS B 1 5 ? 9.780 -6.018 59.380 1.00 28.79 2 LYS B CA 1
ATOM 1888 C C . LYS B 1 5 ? 10.555 -7.300 59.097 1.00 27.79 2 LYS B C 1
ATOM 1889 O O . LYS B 1 5 ? 10.680 -7.717 57.945 1.00 27.46 2 LYS B O 1
ATOM 1903 N N . ILE B 1 7 ? 10.652 -11.225 59.629 1.00 25.65 4 ILE B N 1
ATOM 1904 C CA . ILE B 1 7 ? 9.842 -12.399 59.920 1.00 24.97 4 ILE B CA 1
ATOM 1905 C C . ILE B 1 7 ? 10.754 -13.622 59.924 1.00 25.74 4 ILE B C 1
ATOM 1906 O O . ILE B 1 7 ? 11.353 -13.911 58.878 1.00 24.26 4 ILE B O 1
ATOM 1911 N N . VAL B 1 8 ? 10.832 -14.317 61.061 1.00 27.12 5 VAL B N 1
ATOM 1912 C CA . VAL B 1 8 ? 11.688 -15.533 61.166 1.00 28.57 5 VAL B CA 1
ATOM 1913 C C . VAL B 1 8 ? 10.754 -16.742 61.237 1.00 29.73 5 VAL B C 1
ATOM 1914 O O . VAL B 1 8 ? 9.952 -16.815 62.176 1.00 29.82 5 VAL B O 1
ATOM 1918 N N . THR B 1 9 ? 10.854 -17.632 60.257 1.00 30.25 6 THR B N 1
ATOM 1919 C CA . THR B 1 9 ? 10.024 -18.856 60.187 1.00 30.46 6 THR B CA 1
ATOM 1920 C C . THR B 1 9 ? 10.864 -20.036 60.677 1.00 32.65 6 THR B C 1
ATOM 1921 O O . THR B 1 9 ? 12.095 -19.895 60.786 1.00 33.10 6 THR B O 1
ATOM 1925 N N . GLU B 1 10 ? 10.210 -21.160 60.950 1.00 34.68 7 GLU B N 1
ATOM 1926 C CA . GLU B 1 10 ? 10.888 -22.366 61.479 1.00 37.62 7 GLU B CA 1
ATOM 1927 C C . GLU B 1 10 ? 11.837 -22.966 60.437 1.00 36.63 7 GLU B C 1
ATOM 1928 O O . GLU B 1 10 ? 12.991 -23.260 60.801 1.00 36.18 7 GLU B O 1
ATOM 1934 N N . ASP B 1 11 ? 11.383 -23.075 59.183 1.00 35.46 8 ASP B N 1
ATOM 1935 C CA . ASP B 1 11 ? 12.170 -23.769 58.136 1.00 35.19 8 ASP B CA 1
ATOM 1936 C C . ASP B 1 11 ? 11.803 -23.259 56.744 1.00 33.66 8 ASP B C 1
ATOM 1937 O O . ASP B 1 11 ? 10.971 -22.319 56.636 1.00 31.04 8 ASP B O 1
ATOM 1942 N N . TYR B 1 12 ? 12.395 -23.886 55.720 1.00 32.70 9 TYR B N 1
ATOM 1943 C CA . TYR B 1 12 ? 12.166 -23.507 54.304 1.00 31.29 9 TYR B CA 1
ATOM 1944 C C . TYR B 1 12 ? 10.682 -23.614 53.945 1.00 31.13 9 TYR B C 1
ATOM 1945 O O . TYR B 1 12 ? 10.159 -22.712 53.258 1.00 28.84 9 TYR B O 1
ATOM 1954 N N . GLU B 1 13 ? 10.025 -24.693 54.376 1.00 32.52 10 GLU B N 1
ATOM 1955 C CA . GLU B 1 13 ? 8.584 -24.865 54.035 1.00 34.47 10 GLU B CA 1
ATOM 1956 C C . GLU B 1 13 ? 7.758 -23.679 54.569 1.00 33.12 10 GLU B C 1
ATOM 1957 O O . GLU B 1 13 ? 6.949 -23.135 53.784 1.00 33.65 10 GLU B O 1
ATOM 1963 N N . GLU B 1 14 ? 7.955 -23.290 55.837 1.00 31.83 11 GLU B N 1
ATOM 1964 C CA . GLU B 1 14 ? 7.157 -22.175 56.417 1.00 31.17 11 GLU B CA 1
ATOM 1965 C C . GLU B 1 14 ? 7.524 -20.859 55.730 1.00 28.92 11 GLU B C 1
ATOM 1966 O O . GLU B 1 14 ? 6.643 -20.059 55.443 1.00 26.22 11 GLU B O 1
ATOM 1980 N N . SER B 1 16 ? 8.493 -20.414 52.720 1.00 26.10 13 SER B N 1
ATOM 1981 C CA . SER B 1 16 ? 7.870 -20.478 51.408 1.00 26.04 13 SER B CA 1
ATOM 1982 C C . SER B 1 16 ? 6.364 -20.175 51.499 1.00 26.56 13 SER B C 1
ATOM 1983 O O . SER B 1 16 ? 5.849 -19.410 50.651 1.00 25.83 13 SER B O 1
ATOM 1986 N N . LEU B 1 17 ? 5.686 -20.766 52.480 1.00 27.07 14 LEU B N 1
ATOM 1987 C CA . LEU B 1 17 ? 4.225 -20.554 52.641 1.00 27.81 14 LEU B CA 1
ATOM 1988 C C . LEU B 1 17 ? 3.947 -19.089 53.001 1.00 25.43 14 LEU B C 1
ATOM 1989 O O . LEU B 1 17 ? 3.132 -18.442 52.322 1.00 23.22 14 LEU B O 1
ATOM 1994 N N . VAL B 1 18 ? 4.626 -18.586 54.030 1.00 25.02 15 VAL B N 1
ATOM 1995 C CA . VAL B 1 18 ? 4.421 -17.186 54.495 1.00 23.98 15 VAL B CA 1
ATOM 1996 C C . VAL B 1 18 ? 4.727 -16.219 53.347 1.00 23.27 15 VAL B C 1
ATOM 1997 O O . VAL B 1 18 ? 3.972 -15.242 53.183 1.00 22.89 15 VAL B O 1
ATOM 2001 N N . ALA B 1 19 ? 5.794 -16.475 52.587 1.00 22.76 16 ALA B N 1
ATOM 2002 C CA . ALA B 1 19 ? 6.146 -15.600 51.448 1.00 22.54 16 ALA B CA 1
ATOM 2003 C C . ALA B 1 19 ? 5.003 -15.629 50.426 1.00 21.84 16 ALA B C 1
ATOM 2004 O O . ALA B 1 19 ? 4.615 -14.554 49.939 1.00 21.18 16 ALA B O 1
ATOM 2006 N N . SER B 1 20 ? 4.437 -16.808 50.158 1.00 23.47 17 SER B N 1
ATOM 2007 C CA . SER B 1 20 ? 3.313 -16.879 49.187 1.00 23.11 17 SER B CA 1
ATOM 2008 C C . SER B 1 20 ? 2.138 -16.035 49.706 1.00 22.27 17 SER B C 1
ATOM 2009 O O . SER B 1 20 ? 1.529 -15.330 48.893 1.00 22.38 17 SER B O 1
ATOM 2012 N N . HIS B 1 21 ? 1.862 -16.072 51.014 1.00 22.09 18 HIS B N 1
ATOM 2013 C CA . HIS B 1 21 ? 0.720 -15.274 51.550 1.00 22.58 18 HIS B CA 1
ATOM 2014 C C . HIS B 1 21 ? 0.970 -13.774 51.358 1.00 22.42 18 HIS B C 1
ATOM 2015 O O . HIS B 1 21 ? -0.006 -13.066 51.032 1.00 22.57 18 HIS B O 1
ATOM 2022 N N . HIS B 1 22 ? 2.206 -13.316 51.579 1.00 22.12 19 HIS B N 1
ATOM 2023 C CA . HIS B 1 22 ? 2.557 -11.887 51.374 1.00 22.19 19 HIS B CA 1
ATOM 2024 C C . HIS B 1 22 ? 2.353 -11.512 49.907 1.00 22.45 19 HIS B C 1
ATOM 2025 O O . HIS B 1 22 ? 1.757 -10.462 49.640 1.00 21.67 19 HIS B O 1
ATOM 2032 N N . VAL B 1 23 ? 2.828 -12.348 48.988 1.00 22.77 20 VAL B N 1
ATOM 2033 C CA . VAL B 1 23 ? 2.672 -12.031 47.542 1.00 23.40 20 VAL B CA 1
ATOM 2034 C C . VAL B 1 23 ? 1.176 -12.078 47.172 1.00 24.28 20 VAL B C 1
ATOM 2035 O O . VAL B 1 23 ? 0.754 -11.246 46.347 1.00 24.15 20 VAL B O 1
ATOM 2039 N N . LEU B 1 24 ? 0.392 -12.971 47.787 1.00 24.56 21 LEU B N 1
ATOM 2040 C CA . LEU B 1 24 ? -1.061 -13.080 47.449 1.00 25.62 21 LEU B CA 1
ATOM 2041 C C . LEU B 1 24 ? -1.792 -11.793 47.834 1.00 25.29 21 LEU B C 1
ATOM 2042 O O . LEU B 1 24 ? -2.866 -11.531 47.253 1.00 25.77 21 LEU B O 1
ATOM 2047 N N . GLY B 1 25 ? -1.227 -11.013 48.759 1.00 25.08 22 GLY B N 1
ATOM 2048 C CA . GLY B 1 25 ? -1.833 -9.725 49.138 1.00 24.77 22 GLY B CA 1
ATOM 2049 C C . GLY B 1 25 ? -1.814 -8.765 47.971 1.00 24.81 22 GLY B C 1
ATOM 2050 O O . GLY B 1 25 ? -2.736 -7.925 47.862 1.00 26.17 22 GLY B O 1
ATOM 2051 N N . TYR B 1 26 ? -0.831 -8.919 47.086 1.00 24.18 23 TYR B N 1
ATOM 2052 C CA . TYR B 1 26 ? -0.712 -8.053 45.884 1.00 23.50 23 TYR B CA 1
ATOM 2053 C C . TYR B 1 26 ? -1.507 -8.680 44.732 1.00 24.04 23 TYR B C 1
ATOM 2054 O O . TYR B 1 26 ? -2.240 -7.981 44.035 1.00 24.11 23 TYR B O 1
ATOM 2063 N N . ILE B 1 27 ? -1.409 -10.003 44.585 1.00 24.22 24 ILE B N 1
ATOM 2064 C CA . ILE B 1 27 ? -2.112 -10.732 43.488 1.00 23.82 24 ILE B CA 1
ATOM 2065 C C . ILE B 1 27 ? -3.623 -10.528 43.610 1.00 24.37 24 ILE B C 1
ATOM 2066 O O . ILE B 1 27 ? -4.283 -10.433 42.549 1.00 23.90 24 ILE B O 1
ATOM 2071 N N . THR B 1 28 ? -4.150 -10.442 44.845 1.00 23.41 25 THR B N 1
ATOM 2072 C CA . THR B 1 28 ? -5.606 -10.275 45.064 1.00 24.08 25 THR B CA 1
ATOM 2073 C C . THR B 1 28 ? -6.025 -8.796 45.037 1.00 24.73 25 THR B C 1
ATOM 2074 O O . THR B 1 28 ? -7.223 -8.541 45.262 1.00 26.08 25 THR B O 1
ATOM 2078 N N . ALA B 1 29 ? -5.106 -7.856 44.801 1.00 25.70 26 ALA B N 1
ATOM 2079 C CA . ALA B 1 29 ? -5.534 -6.435 44.734 1.00 27.37 26 ALA B CA 1
ATOM 2080 C C . ALA B 1 29 ? -6.441 -6.264 43.516 1.00 29.86 26 ALA B C 1
ATOM 2081 O O . ALA B 1 29 ? -6.136 -6.773 42.440 1.00 29.50 26 ALA B O 1
ATOM 2083 N N . PRO B 1 30 ? -7.591 -5.564 43.642 1.00 32.72 27 PRO B N 1
ATOM 2084 C CA . PRO B 1 30 ? -8.522 -5.401 42.521 1.00 35.82 27 PRO B CA 1
ATOM 2085 C C . PRO B 1 30 ? -8.023 -4.573 41.320 1.00 38.70 27 PRO B C 1
ATOM 2086 O O . PRO B 1 30 ? -8.512 -4.823 40.237 1.00 43.84 27 PRO B O 1
ATOM 2090 N N . ARG B 1 31 ? -7.071 -3.653 41.512 1.00 38.66 28 ARG B N 1
ATOM 2091 C CA . ARG B 1 31 ? -6.564 -2.855 40.362 1.00 41.76 28 ARG B CA 1
ATOM 2092 C C . ARG B 1 31 ? -5.217 -3.440 39.891 1.00 39.51 28 ARG B C 1
ATOM 2093 O O . ARG B 1 31 ? -4.717 -4.415 40.517 1.00 38.11 28 ARG B O 1
ATOM 2101 N N . ARG B 1 32 ? -4.642 -2.842 38.853 1.00 36.13 29 ARG B N 1
ATOM 2102 C CA . ARG B 1 32 ? -3.370 -3.345 38.282 1.00 36.42 29 ARG B CA 1
ATOM 2103 C C . ARG B 1 32 ? -2.237 -3.284 39.311 1.00 32.97 29 ARG B C 1
ATOM 2104 O O . ARG B 1 32 ? -2.146 -2.297 40.043 1.00 32.85 29 ARG B O 1
ATOM 2112 N N . VAL B 1 33 ? -1.450 -4.353 39.380 1.00 32.11 30 VAL B N 1
ATOM 2113 C CA . VAL B 1 33 ? -0.240 -4.390 40.252 1.00 30.94 30 VAL B CA 1
ATOM 2114 C C . VAL B 1 33 ? 0.911 -4.910 39.382 1.00 29.24 30 VAL B C 1
ATOM 2115 O O . VAL B 1 33 ? 0.682 -5.807 38.540 1.00 30.02 30 VAL B O 1
ATOM 2119 N N . ASN B 1 34 ? 2.085 -4.319 39.570 1.00 28.61 31 ASN B N 1
ATOM 2120 C CA . ASN B 1 34 ? 3.317 -4.684 38.832 1.00 27.75 31 ASN B CA 1
ATOM 2121 C C . ASN B 1 34 ? 4.251 -5.378 39.826 1.00 25.35 31 ASN B C 1
ATOM 2122 O O . ASN B 1 34 ? 4.666 -4.715 40.805 1.00 24.95 31 ASN B O 1
ATOM 2127 N N . LEU B 1 35 ? 4.531 -6.662 39.592 1.00 24.00 32 LEU B N 1
ATOM 2128 C CA . LEU B 1 35 ? 5.407 -7.446 40.496 1.00 23.08 32 LEU B CA 1
ATOM 2129 C C . LEU B 1 35 ? 6.687 -7.888 39.774 1.00 23.62 32 LEU B C 1
ATOM 2130 O O . LEU B 1 35 ? 6.580 -8.538 38.705 1.00 25.23 32 LEU B O 1
ATOM 2135 N N . ALA B 1 36 ? 7.847 -7.525 40.318 1.00 23.57 33 ALA B N 1
ATOM 2136 C CA . ALA B 1 36 ? 9.146 -8.003 39.793 1.00 24.30 33 ALA B CA 1
ATOM 2137 C C . ALA B 1 36 ? 9.492 -9.234 40.644 1.00 24.76 33 ALA B C 1
ATOM 2138 O O . ALA B 1 36 ? 9.492 -9.104 41.892 1.00 24.88 33 ALA B O 1
ATOM 2140 N N . VAL B 1 37 ? 9.759 -10.377 40.018 1.00 25.50 34 VAL B N 1
ATOM 2141 C CA . VAL B 1 37 ? 9.945 -11.634 40.791 1.00 26.41 34 VAL B CA 1
ATOM 2142 C C . VAL B 1 37 ? 11.285 -12.315 40.471 1.00 27.72 34 VAL B C 1
ATOM 2143 O O . VAL B 1 37 ? 11.721 -12.332 39.296 1.00 28.24 34 VAL B O 1
ATOM 2147 N N . THR B 1 38 ? 11.893 -12.894 41.510 1.00 27.06 35 THR B N 1
ATOM 2148 C CA . THR B 1 38 ? 13.223 -13.535 41.410 1.00 28.25 35 THR B CA 1
ATOM 2149 C C . THR B 1 38 ? 13.138 -14.984 40.941 1.00 27.77 35 THR B C 1
ATOM 2150 O O . THR B 1 38 ? 12.092 -15.621 41.137 1.00 26.31 35 THR B O 1
ATOM 2154 N N . ALA B 1 39 ? 14.229 -15.451 40.326 1.00 30.17 36 ALA B N 1
ATOM 2155 C CA . ALA B 1 39 ? 14.413 -16.871 39.945 1.00 30.71 36 ALA B CA 1
ATOM 2156 C C . ALA B 1 39 ? 15.312 -17.456 41.036 1.00 32.01 36 ALA B C 1
ATOM 2157 O O . ALA B 1 39 ? 15.414 -16.806 42.108 1.00 31.96 36 ALA B O 1
ATOM 2159 N N . GLY B 1 40 ? 15.941 -18.610 40.794 1.00 33.47 37 GLY B N 1
ATOM 2160 C CA . GLY B 1 40 ? 16.828 -19.229 41.796 1.00 34.56 37 GLY B CA 1
ATOM 2161 C C . GLY B 1 40 ? 16.125 -20.343 42.545 1.00 38.19 37 GLY B C 1
ATOM 2162 O O . GLY B 1 40 ? 14.925 -20.573 42.279 1.00 41.27 37 GLY B O 1
ATOM 2163 N N . SER B 1 41 ? 16.817 -20.995 43.483 1.00 38.77 38 SER B N 1
ATOM 2164 C CA . SER B 1 41 ? 16.207 -22.121 44.236 1.00 40.83 38 SER B CA 1
ATOM 2165 C C . SER B 1 41 ? 15.395 -21.623 45.444 1.00 37.58 38 SER B C 1
ATOM 2166 O O . SER B 1 41 ? 14.440 -22.319 45.820 1.00 37.44 38 SER B O 1
ATOM 2169 N N . THR B 1 42 ? 15.740 -20.459 46.012 1.00 35.23 39 THR B N 1
ATOM 2170 C CA . THR B 1 42 ? 15.017 -19.957 47.218 1.00 34.18 39 THR B CA 1
ATOM 2171 C C . THR B 1 42 ? 13.504 -19.879 46.990 1.00 30.63 39 THR B C 1
ATOM 2172 O O . THR B 1 42 ? 12.747 -20.382 47.806 1.00 32.59 39 THR B O 1
ATOM 2176 N N . PRO B 1 43 ? 12.999 -19.289 45.884 1.00 28.21 40 PRO B N 1
ATOM 2177 C CA . PRO B 1 43 ? 11.552 -19.170 45.685 1.00 27.99 40 PRO B CA 1
ATOM 2178 C C . PRO B 1 43 ? 10.816 -20.382 45.084 1.00 28.62 40 PRO B C 1
ATOM 2179 O O . PRO B 1 43 ? 9.621 -20.293 44.901 1.00 27.04 40 PRO B O 1
ATOM 2183 N N . LYS B 1 44 ? 11.516 -21.488 44.830 1.00 28.90 41 LYS B N 1
ATOM 2184 C CA . LYS B 1 44 ? 10.870 -22.650 44.158 1.00 29.92 41 LYS B CA 1
ATOM 2185 C C . LYS B 1 44 ? 9.577 -23.065 44.870 1.00 29.95 41 LYS B C 1
ATOM 2186 O O . LYS B 1 44 ? 8.538 -23.162 44.195 1.00 30.40 41 LYS B O 1
ATOM 2192 N N . ARG B 1 45 ? 9.637 -23.301 46.181 1.00 28.58 42 ARG B N 1
ATOM 2193 C CA . ARG B 1 45 ? 8.434 -23.755 46.925 1.00 28.93 42 ARG B CA 1
ATOM 2194 C C . ARG B 1 45 ? 7.391 -22.637 46.969 1.00 26.70 42 ARG B C 1
ATOM 2195 O O . ARG B 1 45 ? 6.198 -22.895 46.855 1.00 26.81 42 ARG B O 1
ATOM 2211 N N . TYR B 1 47 ? 6.769 -20.437 44.709 1.00 24.87 44 TYR B N 1
ATOM 2212 C CA . TYR B 1 47 ? 6.093 -20.456 43.420 1.00 25.55 44 TYR B CA 1
ATOM 2213 C C . TYR B 1 47 ? 5.145 -21.659 43.320 1.00 27.70 44 TYR B C 1
ATOM 2214 O O . TYR B 1 47 ? 4.112 -21.528 42.646 1.00 28.60 44 TYR B O 1
ATOM 2223 N N . GLU B 1 48 ? 5.465 -22.786 43.965 1.00 28.44 45 GLU B N 1
ATOM 2224 C CA . GLU B 1 48 ? 4.521 -23.943 43.933 1.00 29.61 45 GLU B CA 1
ATOM 2225 C C . GLU B 1 48 ? 3.231 -23.527 44.646 1.00 28.49 45 GLU B C 1
ATOM 2226 O O . GLU B 1 48 ? 2.151 -23.839 44.133 1.00 28.43 45 GLU B O 1
ATOM 2232 N N . HIS B 1 49 ? 3.339 -22.809 45.770 1.00 27.73 46 HIS B N 1
ATOM 2233 C CA . HIS B 1 49 ? 2.127 -22.334 46.484 1.00 27.86 46 HIS B CA 1
ATOM 2234 C C . HIS B 1 49 ? 1.374 -21.318 45.610 1.00 27.25 46 HIS B C 1
ATOM 2235 O O . HIS B 1 49 ? 0.136 -21.424 45.505 1.00 28.76 46 HIS B O 1
ATOM 2242 N N . LEU B 1 50 ? 2.088 -20.378 44.991 1.00 27.22 47 LEU B N 1
ATOM 2243 C CA . LEU B 1 50 ? 1.407 -19.359 44.143 1.00 26.59 47 LEU B CA 1
ATOM 2244 C C . LEU B 1 50 ? 0.731 -20.039 42.946 1.00 27.50 47 LEU B C 1
ATOM 2245 O O . LEU B 1 50 ? -0.373 -19.598 42.570 1.00 26.91 47 LEU B O 1
ATOM 2250 N N . THR B 1 51 ? 1.353 -21.086 42.402 1.00 27.61 48 THR B N 1
ATOM 2251 C CA . THR B 1 51 ? 0.769 -21.838 41.254 1.00 28.73 48 THR B CA 1
ATOM 2252 C C . THR B 1 51 ? -0.580 -22.410 41.679 1.00 29.15 48 THR B C 1
ATOM 2253 O O . THR B 1 51 ? -1.570 -22.211 40.952 1.00 29.64 48 THR B O 1
ATOM 2257 N N . ALA B 1 52 ? -0.616 -23.064 42.841 1.00 29.89 49 ALA B N 1
ATOM 2258 C CA . ALA B 1 52 ? -1.870 -23.678 43.329 1.00 31.06 49 ALA B CA 1
ATOM 2259 C C . ALA B 1 52 ? -2.914 -22.582 43.603 1.00 30.61 49 ALA B C 1
ATOM 2260 O O . ALA B 1 52 ? -4.097 -22.842 43.409 1.00 30.33 49 ALA B O 1
ATOM 2262 N N . ALA B 1 53 ? -2.475 -21.381 43.974 1.00 29.86 50 ALA B N 1
ATOM 2263 C CA . ALA B 1 53 ? -3.435 -20.299 44.300 1.00 29.29 50 ALA B CA 1
ATOM 2264 C C . ALA B 1 53 ? -3.990 -19.620 43.042 1.00 29.98 50 ALA B C 1
ATOM 2265 O O . ALA B 1 53 ? -5.153 -19.171 43.123 1.00 30.48 50 ALA B O 1
ATOM 2267 N N . VAL B 1 54 ? -3.246 -19.587 41.927 1.00 29.94 51 VAL B N 1
ATOM 2268 C CA . VAL B 1 54 ? -3.741 -18.821 40.737 1.00 31.22 51 VAL B CA 1
ATOM 2269 C C . VAL B 1 54 ? -4.000 -19.709 39.513 1.00 32.46 51 VAL B C 1
ATOM 2270 O O . VAL B 1 54 ? -4.663 -19.205 38.586 1.00 32.11 51 VAL B O 1
ATOM 2274 N N . LYS B 1 55 ? -3.514 -20.953 39.490 1.00 34.55 52 LYS B N 1
ATOM 2275 C CA . LYS B 1 55 ? -3.731 -21.832 38.301 1.00 37.42 52 LYS B CA 1
ATOM 2276 C C . LYS B 1 55 ? -5.230 -21.956 38.005 1.00 38.35 52 LYS B C 1
ATOM 2277 O O . LYS B 1 55 ? -5.991 -22.181 38.946 1.00 39.34 52 LYS B O 1
ATOM 2283 N N . GLY B 1 56 ? -5.622 -21.785 36.738 1.00 41.04 53 GLY B N 1
ATOM 2284 C CA . GLY B 1 56 ? -7.027 -21.923 36.290 1.00 43.03 53 GLY B CA 1
ATOM 2285 C C . GLY B 1 56 ? -7.956 -20.835 36.811 1.00 43.48 53 GLY B C 1
ATOM 2286 O O . GLY B 1 56 ? -9.183 -21.063 36.815 1.00 47.01 53 GLY B O 1
ATOM 2287 N N . LYS B 1 57 ? -7.404 -19.703 37.260 1.00 40.63 54 LYS B N 1
ATOM 2288 C CA . LYS B 1 57 ? -8.251 -18.590 37.765 1.00 38.89 54 LYS B CA 1
ATOM 2289 C C . LYS B 1 57 ? -8.085 -17.407 36.818 1.00 38.24 54 LYS B C 1
ATOM 2290 O O . LYS B 1 57 ? -6.933 -17.019 36.569 1.00 38.70 54 LYS B O 1
ATOM 2296 N N . ALA B 1 58 ? -9.203 -16.881 36.313 1.00 37.54 55 ALA B N 1
ATOM 2297 C CA . ALA B 1 58 ? -9.178 -15.779 35.325 1.00 38.09 55 ALA B CA 1
ATOM 2298 C C . ALA B 1 58 ? -9.353 -14.411 35.995 1.00 36.98 55 ALA B C 1
ATOM 2299 O O . ALA B 1 58 ? -9.219 -13.416 35.293 1.00 37.51 55 ALA B O 1
ATOM 2301 N N . PHE B 1 59 ? -9.579 -14.368 37.308 1.00 34.69 56 PHE B N 1
ATOM 2302 C CA . PHE B 1 59 ? -9.846 -13.081 38.000 1.00 33.74 56 PHE B CA 1
ATOM 2303 C C . PHE B 1 59 ? -8.575 -12.401 38.538 1.00 31.35 56 PHE B C 1
ATOM 2304 O O . PHE B 1 59 ? -8.748 -11.403 39.269 1.00 29.71 56 PHE B O 1
ATOM 2312 N N . TYR B 1 60 ? -7.376 -12.889 38.211 1.00 29.83 57 TYR B N 1
ATOM 2313 C CA . TYR B 1 60 ? -6.137 -12.166 38.604 1.00 29.73 57 TYR B CA 1
ATOM 2314 C C . TYR B 1 60 ? -5.470 -11.671 37.312 1.00 31.09 57 TYR B C 1
ATOM 2315 O O . TYR B 1 60 ? -4.216 -11.652 37.223 1.00 29.43 57 TYR B O 1
ATOM 2324 N N . ASP B 1 61 ? -6.296 -11.208 36.369 1.00 33.81 58 ASP B N 1
ATOM 2325 C CA . ASP B 1 61 ? -5.818 -10.777 35.025 1.00 38.30 58 ASP B CA 1
ATOM 2326 C C . ASP B 1 61 ? -5.192 -9.375 35.024 1.00 38.04 58 ASP B C 1
ATOM 2327 O O . ASP B 1 61 ? -4.718 -8.978 33.935 1.00 38.51 58 ASP B O 1
ATOM 2332 N N . ARG B 1 62 ? -5.191 -8.653 36.154 1.00 37.29 59 ARG B N 1
ATOM 2333 C CA . ARG B 1 62 ? -4.584 -7.291 36.188 1.00 37.92 59 ARG B CA 1
ATOM 2334 C C . ARG B 1 62 ? -3.239 -7.366 36.924 1.00 34.49 59 ARG B C 1
ATOM 2335 O O . ARG B 1 62 ? -2.666 -6.300 37.242 1.00 32.37 59 ARG B O 1
ATOM 2343 N N . VAL B 1 63 ? -2.738 -8.584 37.151 1.00 32.59 60 VAL B N 1
ATOM 2344 C CA . VAL B 1 63 ? -1.416 -8.756 37.809 1.00 31.29 60 VAL B CA 1
ATOM 2345 C C . VAL B 1 63 ? -0.382 -8.888 36.689 1.00 31.21 60 VAL B C 1
ATOM 2346 O O . VAL B 1 63 ? -0.522 -9.816 35.868 1.00 32.32 60 VAL B O 1
ATOM 2350 N N . HIS B 1 64 ? 0.589 -7.972 36.649 1.00 31.36 61 HIS B N 1
ATOM 2351 C CA . HIS B 1 64 ? 1.661 -7.995 35.617 1.00 30.90 61 HIS B CA 1
ATOM 2352 C C . HIS B 1 64 ? 2.976 -8.396 36.278 1.00 29.61 61 HIS B C 1
ATOM 2353 O O . HIS B 1 64 ? 3.306 -7.806 37.326 1.00 29.86 61 HIS B O 1
ATOM 2360 N N . TYR B 1 65 ? 3.683 -9.355 35.669 1.00 29.17 62 TYR B N 1
ATOM 2361 C CA . TYR B 1 65 ? 4.948 -9.901 36.218 1.00 28.10 62 TYR B CA 1
ATOM 2362 C C . TYR B 1 65 ? 6.140 -9.426 35.385 1.00 27.89 62 TYR B C 1
ATOM 2363 O O . TYR B 1 65 ? 6.038 -9.362 34.143 1.00 29.12 62 TYR B O 1
ATOM 2372 N N . TYR B 1 66 ? 7.257 -9.173 36.066 1.00 27.02 63 TYR B N 1
ATOM 2373 C CA . TYR B 1 66 ? 8.498 -8.666 35.433 1.00 26.92 63 TYR B CA 1
ATOM 2374 C C . TYR B 1 66 ? 9.732 -9.389 35.974 1.00 26.38 63 TYR B C 1
ATOM 2375 O O . TYR B 1 66 ? 9.787 -9.639 37.192 1.00 26.21 63 TYR B O 1
ATOM 2384 N N . ASN B 1 67 ? 10.689 -9.706 35.098 1.00 26.92 64 ASN B N 1
ATOM 2385 C CA . ASN B 1 67 ? 11.996 -10.256 35.553 1.00 26.39 64 ASN B CA 1
ATOM 2386 C C . ASN B 1 67 ? 12.860 -9.020 35.843 1.00 26.22 64 ASN B C 1
ATOM 2387 O O . ASN B 1 67 ? 12.632 -7.992 35.185 1.00 26.19 64 ASN B O 1
ATOM 2392 N N . PHE B 1 68 ? 13.786 -9.099 36.794 1.00 26.38 65 PHE B N 1
ATOM 2393 C CA . PHE B 1 68 ? 14.592 -7.901 37.160 1.00 27.58 65 PHE B CA 1
ATOM 2394 C C . PHE B 1 68 ? 16.031 -8.037 36.657 1.00 27.64 65 PHE B C 1
ATOM 2395 O O . PHE B 1 68 ? 16.826 -7.097 36.877 1.00 27.71 65 PHE B O 1
ATOM 2403 N N . ASP B 1 69 ? 16.364 -9.171 36.039 1.00 27.43 66 ASP B N 1
ATOM 2404 C CA . ASP B 1 69 ? 17.713 -9.345 35.445 1.00 28.18 66 ASP B CA 1
ATOM 2405 C C . ASP B 1 69 ? 17.605 -10.379 34.328 1.00 27.34 66 ASP B C 1
ATOM 2406 O O . ASP B 1 69 ? 16.564 -11.072 34.233 1.00 26.47 66 ASP B O 1
ATOM 2411 N N . GLU B 1 70 ? 18.637 -10.450 33.494 1.00 27.70 67 GLU B N 1
ATOM 2412 C CA . GLU B 1 70 ? 18.595 -11.441 32.400 1.00 27.94 67 GLU B CA 1
ATOM 2413 C C . GLU B 1 70 ? 20.013 -11.696 31.912 1.00 28.25 67 GLU B C 1
ATOM 2414 O O . GLU B 1 70 ? 20.812 -10.742 31.859 1.00 28.77 67 GLU B O 1
ATOM 2420 N N . ILE B 1 71 ? 20.296 -12.964 31.649 1.00 28.48 68 ILE B N 1
ATOM 2421 C CA . ILE B 1 71 ? 21.594 -13.457 31.125 1.00 29.59 68 ILE B CA 1
ATOM 2422 C C . ILE B 1 71 ? 21.252 -14.234 29.863 1.00 29.15 68 ILE B C 1
ATOM 2423 O O . ILE B 1 71 ? 20.657 -15.299 29.958 1.00 27.75 68 ILE B O 1
ATOM 2428 N N . PRO B 1 72 ? 21.552 -13.711 28.650 1.00 29.28 69 PRO B N 1
ATOM 2429 C CA . PRO B 1 72 ? 21.273 -14.457 27.431 1.00 29.70 69 PRO B CA 1
ATOM 2430 C C . PRO B 1 72 ? 22.243 -15.634 27.287 1.00 29.61 69 PRO B C 1
ATOM 2431 O O . PRO B 1 72 ? 23.250 -15.623 27.970 1.00 28.83 69 PRO B O 1
ATOM 2435 N N . PHE B 1 73 ? 21.891 -16.630 26.467 1.00 31.03 70 PHE B N 1
ATOM 2436 C CA . PHE B 1 73 ? 22.805 -17.760 26.166 1.00 31.90 70 PHE B CA 1
ATOM 2437 C C . PHE B 1 73 ? 23.685 -17.313 24.987 1.00 33.61 70 PHE B C 1
ATOM 2438 O O . PHE B 1 73 ? 23.154 -16.967 23.912 1.00 32.23 70 PHE B O 1
ATOM 2446 N N . ARG B 1 74 ? 24.997 -17.318 25.195 1.00 34.76 71 ARG B N 1
ATOM 2447 C CA . ARG B 1 74 ? 25.968 -16.837 24.185 1.00 36.47 71 ARG B CA 1
ATOM 2448 C C . ARG B 1 74 ? 25.766 -17.534 22.837 1.00 37.10 71 ARG B C 1
ATOM 2449 O O . ARG B 1 74 ? 25.687 -18.772 22.821 1.00 37.00 71 ARG B O 1
ATOM 2457 N N . GLY B 1 75 ? 25.663 -16.744 21.764 1.00 37.56 72 GLY B N 1
ATOM 2458 C CA . GLY B 1 75 ? 25.496 -17.256 20.392 1.00 40.33 72 GLY B CA 1
ATOM 2459 C C . GLY B 1 75 ? 24.158 -17.951 20.160 1.00 40.76 72 GLY B C 1
ATOM 2460 O O . GLY B 1 75 ? 23.980 -18.488 19.055 1.00 42.92 72 GLY B O 1
ATOM 2461 N N . GLN B 1 76 ? 23.250 -17.941 21.139 1.00 39.24 73 GLN B N 1
ATOM 2462 C CA . GLN B 1 76 ? 21.924 -18.589 20.958 1.00 40.23 73 GLN B CA 1
ATOM 2463 C C . GLN B 1 76 ? 20.837 -17.501 20.894 1.00 40.38 73 GLN B C 1
ATOM 2464 O O . GLN B 1 76 ? 21.011 -16.439 21.548 1.00 42.13 73 GLN B O 1
ATOM 2470 N N . SER B 1 77 ? 19.756 -17.759 20.157 1.00 40.72 74 SER B N 1
ATOM 2471 C CA . SER B 1 77 ? 18.664 -16.758 20.008 1.00 42.51 74 SER B CA 1
ATOM 2472 C C . SER B 1 77 ? 17.511 -17.057 20.976 1.00 39.69 74 SER B C 1
ATOM 2473 O O . SER B 1 77 ? 16.557 -16.275 21.004 1.00 40.32 74 SER B O 1
ATOM 2476 N N . ARG B 1 78 ? 17.624 -18.131 21.756 1.00 37.64 75 ARG B N 1
ATOM 2477 C CA . ARG B 1 78 ? 16.554 -18.504 22.716 1.00 36.75 75 ARG B CA 1
ATOM 2478 C C . ARG B 1 78 ? 16.432 -17.445 23.819 1.00 34.59 75 ARG B C 1
ATOM 2479 O O . ARG B 1 78 ? 17.329 -16.597 23.950 1.00 32.56 75 ARG B O 1
ATOM 2487 N N . GLU B 1 79 ? 15.351 -17.528 24.583 1.00 34.08 76 GLU B N 1
ATOM 2488 C CA . GLU B 1 79 ? 15.125 -16.616 25.735 1.00 33.66 76 GLU B CA 1
ATOM 2489 C C . GLU B 1 79 ? 16.237 -16.849 26.760 1.00 31.54 76 GLU B C 1
ATOM 2490 O O . GLU B 1 79 ? 16.769 -17.988 26.816 1.00 31.99 76 GLU B O 1
ATOM 2496 N N . GLY B 1 80 ? 16.563 -15.810 27.531 1.00 30.21 77 GLY B N 1
ATOM 2497 C CA . GLY B 1 80 ? 17.628 -15.874 28.548 1.00 29.59 77 GLY B CA 1
ATOM 2498 C C . GLY B 1 80 ? 17.312 -16.844 29.687 1.00 28.81 77 GLY B C 1
ATOM 2499 O O . GLY B 1 80 ? 16.184 -17.335 29.770 1.00 27.66 77 GLY B O 1
ATOM 2500 N N . VAL B 1 81 ? 18.282 -17.033 30.576 1.00 29.96 78 VAL B N 1
ATOM 2501 C CA . VAL B 1 81 ? 18.181 -17.988 31.721 1.00 30.93 78 VAL B CA 1
ATOM 2502 C C . VAL B 1 81 ? 17.111 -17.553 32.734 1.00 29.55 78 VAL B C 1
ATOM 2503 O O . VAL B 1 81 ? 16.396 -18.436 33.223 1.00 28.03 78 VAL B O 1
ATOM 2507 N N . THR B 1 82 ? 17.006 -16.251 33.034 1.00 28.33 79 THR B N 1
ATOM 2508 C CA . THR B 1 82 ? 16.044 -15.781 34.068 1.00 28.29 79 THR B CA 1
ATOM 2509 C C . THR B 1 82 ? 14.594 -16.016 33.625 1.00 28.15 79 THR B C 1
ATOM 2510 O O . THR B 1 82 ? 13.847 -16.683 34.371 1.00 26.57 79 THR B O 1
ATOM 2514 N N . ILE B 1 83 ? 14.206 -15.493 32.463 1.00 27.60 80 ILE B N 1
ATOM 2515 C CA . ILE B 1 83 ? 12.790 -15.693 32.046 1.00 27.76 80 ILE B CA 1
ATOM 2516 C C . ILE B 1 83 ? 12.539 -17.196 31.840 1.00 28.02 80 ILE B C 1
ATOM 2517 O O . ILE B 1 83 ? 11.429 -17.649 32.177 1.00 28.08 80 ILE B O 1
ATOM 2522 N N . SER B 1 84 ? 13.543 -17.944 31.375 1.00 28.58 81 SER B N 1
ATOM 2523 C CA . SER B 1 84 ? 13.375 -19.407 31.159 1.00 29.63 81 SER B CA 1
ATOM 2524 C C . SER B 1 84 ? 13.090 -20.091 32.507 1.00 28.87 81 SER B C 1
ATOM 2525 O O . SER B 1 84 ? 12.150 -20.908 32.584 1.00 27.83 81 SER B O 1
ATOM 2528 N N . ASN B 1 85 ? 13.865 -19.746 33.532 1.00 28.82 82 ASN B N 1
ATOM 2529 C CA . ASN B 1 85 ? 13.655 -20.340 34.880 1.00 28.68 82 ASN B CA 1
ATOM 2530 C C . ASN B 1 85 ? 12.305 -19.885 35.454 1.00 27.66 82 ASN B C 1
ATOM 2531 O O . ASN B 1 85 ? 11.631 -20.723 36.092 1.00 27.33 82 ASN B O 1
ATOM 2536 N N . LEU B 1 86 ? 11.919 -18.619 35.242 1.00 27.75 83 LEU B N 1
ATOM 2537 C CA . LEU B 1 86 ? 10.628 -18.121 35.787 1.00 27.37 83 LEU B CA 1
ATOM 2538 C C . LEU B 1 86 ? 9.462 -18.868 35.123 1.00 28.31 83 LEU B C 1
ATOM 2539 O O . LEU B 1 86 ? 8.464 -19.127 35.816 1.00 28.76 83 LEU B O 1
ATOM 2544 N N . ARG B 1 87 ? 9.565 -19.169 33.831 1.00 28.70 84 ARG B N 1
ATOM 2545 C CA . ARG B 1 87 ? 8.486 -19.918 33.136 1.00 31.00 84 ARG B CA 1
ATOM 2546 C C . ARG B 1 87 ? 8.378 -21.326 33.737 1.00 32.00 84 ARG B C 1
ATOM 2547 O O . ARG B 1 87 ? 7.244 -21.756 34.032 1.00 32.04 84 ARG B O 1
ATOM 2555 N N . GLN B 1 88 ? 9.522 -21.992 33.924 1.00 33.73 85 GLN B N 1
ATOM 2556 C CA . GLN B 1 88 ? 9.562 -23.372 34.485 1.00 36.55 85 GLN B CA 1
ATOM 2557 C C . GLN B 1 88 ? 9.071 -23.358 35.943 1.00 34.52 85 GLN B C 1
ATOM 2558 O O . GLN B 1 88 ? 8.268 -24.235 36.296 1.00 36.33 85 GLN B O 1
ATOM 2564 N N . LEU B 1 89 ? 9.515 -22.388 36.742 1.00 31.45 86 LEU B N 1
ATOM 2565 C CA . LEU B 1 89 ? 9.120 -22.327 38.180 1.00 30.47 86 LEU B CA 1
ATOM 2566 C C . LEU B 1 89 ? 7.680 -21.839 38.366 1.00 30.02 86 LEU B C 1
ATOM 2567 O O . LEU B 1 89 ? 7.065 -22.256 39.372 1.00 28.93 86 LEU B O 1
ATOM 2572 N N . PHE B 1 90 ? 7.138 -21.037 37.433 1.00 28.65 87 PHE B N 1
ATOM 2573 C CA . PHE B 1 90 ? 5.825 -20.439 37.778 1.00 27.98 87 PHE B CA 1
ATOM 2574 C C . PHE B 1 90 ? 4.943 -20.059 36.589 1.00 28.75 87 PHE B C 1
ATOM 2575 O O . PHE B 1 90 ? 3.803 -20.551 36.567 1.00 29.67 87 PHE B O 1
ATOM 2583 N N . PHE B 1 91 ? 5.423 -19.236 35.644 1.00 29.46 88 PHE B N 1
ATOM 2584 C CA . PHE B 1 91 ? 4.498 -18.767 34.577 1.00 30.75 88 PHE B CA 1
ATOM 2585 C C . PHE B 1 91 ? 3.848 -19.933 33.815 1.00 32.12 88 PHE B C 1
ATOM 2586 O O . PHE B 1 91 ? 2.646 -19.839 33.534 1.00 33.75 88 PHE B O 1
ATOM 2594 N N . THR B 1 92 ? 4.592 -20.996 33.507 1.00 32.42 89 THR B N 1
ATOM 2595 C CA . THR B 1 92 ? 3.986 -22.110 32.722 1.00 33.46 89 THR B CA 1
ATOM 2596 C C . THR B 1 92 ? 2.978 -22.872 33.581 1.00 33.47 89 THR B C 1
ATOM 2597 O O . THR B 1 92 ? 1.794 -22.861 33.272 1.00 33.85 89 THR B O 1
ATOM 2601 N N . PRO B 1 93 ? 3.378 -23.528 34.692 1.00 34.03 90 PRO B N 1
ATOM 2602 C CA . PRO B 1 93 ? 2.417 -24.276 35.512 1.00 34.62 90 PRO B CA 1
ATOM 2603 C C . PRO B 1 93 ? 1.249 -23.421 36.043 1.00 33.90 90 PRO B C 1
ATOM 2604 O O . PRO B 1 93 ? 0.166 -23.975 36.173 1.00 33.90 90 PRO B O 1
ATOM 2608 N N . ALA B 1 94 ? 1.474 -22.122 36.294 1.00 32.26 91 ALA B N 1
ATOM 2609 C CA . ALA B 1 94 ? 0.401 -21.240 36.828 1.00 32.44 91 ALA B CA 1
ATOM 2610 C C . ALA B 1 94 ? -0.490 -20.727 35.689 1.00 34.40 91 ALA B C 1
ATOM 2611 O O . ALA B 1 94 ? -1.499 -20.068 35.999 1.00 36.50 91 ALA B O 1
ATOM 2613 N N . GLN B 1 95 ? -0.095 -20.976 34.434 1.00 43.06 92 GLN B N 1
ATOM 2614 C CA . GLN B 1 95 ? -0.871 -20.556 33.231 1.00 43.98 92 GLN B CA 1
ATOM 2615 C C . GLN B 1 95 ? -0.996 -19.024 33.177 1.00 41.66 92 GLN B C 1
ATOM 2616 O O . GLN B 1 95 ? -2.091 -18.518 32.853 1.00 41.01 92 GLN B O 1
ATOM 2622 N N . ILE B 1 96 ? 0.081 -18.306 33.496 1.00 39.46 93 ILE B N 1
ATOM 2623 C CA . ILE B 1 96 ? 0.030 -16.818 33.413 1.00 38.24 93 ILE B CA 1
ATOM 2624 C C . ILE B 1 96 ? -0.039 -16.418 31.930 1.00 39.62 93 ILE B C 1
ATOM 2625 O O . ILE B 1 96 ? 0.737 -16.974 31.144 1.00 38.56 93 ILE B O 1
ATOM 2630 N N . LYS B 1 97 ? -0.941 -15.494 31.581 1.00 40.84 94 LYS B N 1
ATOM 2631 C CA . LYS B 1 97 ? -1.067 -15.020 30.176 1.00 43.46 94 LYS B CA 1
ATOM 2632 C C . LYS B 1 97 ? 0.221 -14.303 29.761 1.00 41.34 94 LYS B C 1
ATOM 2633 O O . LYS B 1 97 ? 0.781 -13.555 30.584 1.00 38.09 94 LYS B O 1
ATOM 2639 N N . GLU B 1 98 ? 0.636 -14.496 28.509 1.00 40.61 95 GLU B N 1
ATOM 2640 C CA . GLU B 1 98 ? 1.871 -13.867 27.973 1.00 39.79 95 GLU B CA 1
ATOM 2641 C C . GLU B 1 98 ? 1.741 -12.337 28.043 1.00 39.02 95 GLU B C 1
ATOM 2642 O O . GLU B 1 98 ? 2.757 -11.690 28.339 1.00 38.21 95 GLU B O 1
ATOM 2648 N N . GLU B 1 99 ? 0.538 -11.787 27.823 1.00 41.05 96 GLU B N 1
ATOM 2649 C CA . GLU B 1 99 ? 0.341 -10.313 27.873 1.00 42.72 96 GLU B CA 1
ATOM 2650 C C . GLU B 1 99 ? 0.608 -9.771 29.291 1.00 39.74 96 GLU B C 1
ATOM 2651 O O . GLU B 1 99 ? 0.722 -8.536 29.425 1.00 38.26 96 GLU B O 1
ATOM 2657 N N . ASN B 1 100 ? 0.699 -10.649 30.302 1.00 36.51 97 ASN B N 1
ATOM 2658 C CA . ASN B 1 100 ? 0.936 -10.188 31.697 1.00 35.13 97 ASN B CA 1
ATOM 2659 C C . ASN B 1 100 ? 2.379 -10.503 32.115 1.00 33.26 97 ASN B C 1
ATOM 2660 O O . ASN B 1 100 ? 2.696 -10.347 33.325 1.00 31.00 97 ASN B O 1
ATOM 2665 N N . ILE B 1 101 ? 3.205 -10.936 31.159 1.00 33.11 98 ILE B N 1
ATOM 2666 C CA . ILE B 1 101 ? 4.641 -11.253 31.402 1.00 31.89 98 ILE B CA 1
ATOM 2667 C C . ILE B 1 101 ? 5.467 -10.215 30.643 1.00 32.95 98 ILE B C 1
ATOM 2668 O O . ILE B 1 101 ? 5.354 -10.168 29.407 1.00 33.83 98 ILE B O 1
ATOM 2673 N N . HIS B 1 102 ? 6.253 -9.410 31.359 1.00 32.65 99 HIS B N 1
ATOM 2674 C CA . HIS B 1 102 ? 7.066 -8.349 30.711 1.00 34.33 99 HIS B CA 1
ATOM 2675 C C . HIS B 1 102 ? 8.542 -8.735 30.849 1.00 33.02 99 HIS B C 1
ATOM 2676 O O . HIS B 1 102 ? 9.070 -8.704 31.983 1.00 31.11 99 HIS B O 1
ATOM 2683 N N . LYS B 1 103 ? 9.181 -9.029 29.717 1.00 32.13 100 LYS B N 1
ATOM 2684 C CA . LYS B 1 103 ? 10.591 -9.479 29.707 1.00 32.44 100 LYS B CA 1
ATOM 2685 C C . LYS B 1 103 ? 11.589 -8.319 29.627 1.00 31.79 100 LYS B C 1
ATOM 2686 O O . LYS B 1 103 ? 11.414 -7.409 28.795 1.00 32.94 100 LYS B O 1
ATOM 2692 N N . LEU B 1 104 ? 12.580 -8.364 30.519 1.00 29.85 101 LEU B N 1
ATOM 2693 C CA . LEU B 1 104 ? 13.748 -7.453 30.476 1.00 29.18 101 LEU B CA 1
ATOM 2694 C C . LEU B 1 104 ? 14.833 -8.212 29.711 1.00 29.96 101 LEU B C 1
ATOM 2695 O O . LEU B 1 104 ? 15.046 -9.420 30.029 1.00 29.39 101 LEU B O 1
ATOM 2700 N N . THR B 1 105 ? 15.440 -7.570 28.710 1.00 30.26 102 THR B N 1
ATOM 2701 C CA . THR B 1 105 ? 16.528 -8.170 27.892 1.00 31.79 102 THR B CA 1
ATOM 2702 C C . THR B 1 105 ? 17.596 -7.097 27.664 1.00 33.18 102 THR B C 1
ATOM 2703 O O . THR B 1 105 ? 17.321 -5.933 27.997 1.00 31.81 102 THR B O 1
ATOM 2707 N N . LEU B 1 106 ? 18.749 -7.459 27.099 1.00 36.03 103 LEU B N 1
ATOM 2708 C CA . LEU B 1 106 ? 19.779 -6.425 26.796 1.00 37.53 103 LEU B CA 1
ATOM 2709 C C . LEU B 1 106 ? 19.184 -5.429 25.783 1.00 38.11 103 LEU B C 1
ATOM 2710 O O . LEU B 1 106 ? 19.462 -4.224 25.910 1.00 35.52 103 LEU B O 1
ATOM 2715 N N . ASP B 1 107 ? 18.372 -5.924 24.848 1.00 39.97 104 ASP B N 1
ATOM 2716 C CA . ASP B 1 107 ? 17.769 -5.104 23.752 1.00 43.59 104 ASP B CA 1
ATOM 2717 C C . ASP B 1 107 ? 16.809 -4.022 24.262 1.00 41.43 104 ASP B C 1
ATOM 2718 O O . ASP B 1 107 ? 16.804 -2.945 23.662 1.00 41.49 104 ASP B O 1
ATOM 2723 N N . ASN B 1 108 ? 16.018 -4.283 25.307 1.00 39.29 105 ASN B N 1
ATOM 2724 C CA . ASN B 1 108 ? 15.042 -3.258 25.767 1.00 38.31 105 ASN B CA 1
ATOM 2725 C C . ASN B 1 108 ? 15.452 -2.634 27.111 1.00 37.66 105 ASN B C 1
ATOM 2726 O O . ASN B 1 108 ? 14.650 -1.834 27.658 1.00 39.38 105 ASN B O 1
ATOM 2731 N N . ALA B 1 109 ? 16.651 -2.939 27.618 1.00 37.55 106 ALA B N 1
ATOM 2732 C CA . ALA B 1 109 ? 17.090 -2.416 28.940 1.00 35.36 106 ALA B CA 1
ATOM 2733 C C . ALA B 1 109 ? 17.018 -0.877 29.013 1.00 36.30 106 ALA B C 1
ATOM 2734 O O . ALA B 1 109 ? 16.525 -0.366 30.037 1.00 33.76 106 ALA B O 1
ATOM 2736 N N . ALA B 1 110 ? 17.493 -0.170 27.975 1.00 36.20 107 ALA B N 1
ATOM 2737 C CA . ALA B 1 110 ? 17.507 1.313 27.955 1.00 37.13 107 ALA B CA 1
ATOM 2738 C C . ALA B 1 110 ? 16.098 1.916 28.087 1.00 37.31 107 ALA B C 1
ATOM 2739 O O . ALA B 1 110 ? 16.012 3.087 28.464 1.00 39.00 107 ALA B O 1
ATOM 2741 N N . GLN B 1 111 ? 15.041 1.145 27.835 1.00 37.66 108 GLN B N 1
ATOM 2742 C CA . GLN B 1 111 ? 13.649 1.666 27.951 1.00 39.38 108 GLN B CA 1
ATOM 2743 C C . GLN B 1 111 ? 12.922 1.081 29.161 1.00 37.60 108 GLN B C 1
ATOM 2744 O O . GLN B 1 111 ? 11.822 1.563 29.470 1.00 38.15 108 GLN B O 1
ATOM 2750 N N . HIS B 1 112 ? 13.543 0.119 29.846 1.00 37.47 109 HIS B N 1
ATOM 2751 C CA . HIS B 1 112 ? 12.880 -0.594 30.969 1.00 35.10 109 HIS B CA 1
ATOM 2752 C C . HIS B 1 112 ? 12.402 0.343 32.092 1.00 36.73 109 HIS B C 1
ATOM 2753 O O . HIS B 1 112 ? 11.232 0.216 32.498 1.00 37.48 109 HIS B O 1
ATOM 2760 N N . ASP B 1 113 ? 13.268 1.227 32.590 1.00 37.44 110 ASP B N 1
ATOM 2761 C CA . ASP B 1 113 ? 12.897 2.118 33.727 1.00 37.91 110 ASP B CA 1
ATOM 2762 C C . ASP B 1 113 ? 11.729 3.032 33.335 1.00 40.39 110 ASP B C 1
ATOM 2763 O O . ASP B 1 113 ? 10.802 3.223 34.178 1.00 38.65 110 ASP B O 1
ATOM 2768 N N . ARG B 1 114 ? 11.754 3.553 32.108 1.00 42.64 111 ARG B N 1
ATOM 2769 C CA . ARG B 1 114 ? 10.679 4.462 31.625 1.00 48.29 111 ARG B CA 1
ATOM 2770 C C . ARG B 1 114 ? 9.370 3.675 31.485 1.00 46.25 111 ARG B C 1
ATOM 2771 O O . ARG B 1 114 ? 8.320 4.214 31.878 1.00 44.85 111 ARG B O 1
ATOM 2779 N N . GLN B 1 115 ? 9.435 2.450 30.940 1.00 45.00 112 GLN B N 1
ATOM 2780 C CA . GLN B 1 115 ? 8.207 1.629 30.768 1.00 48.98 112 GLN B CA 1
ATOM 2781 C C . GLN B 1 115 ? 7.586 1.331 32.141 1.00 44.85 112 GLN B C 1
ATOM 2782 O O . GLN B 1 115 ? 6.355 1.400 32.239 1.00 43.93 112 GLN B O 1
ATOM 2788 N N . LEU B 1 116 ? 8.407 1.024 33.152 1.00 39.79 113 LEU B N 1
ATOM 2789 C CA . LEU B 1 116 ? 7.854 0.728 34.506 1.00 38.37 113 LEU B CA 1
ATOM 2790 C C . LEU B 1 116 ? 7.128 1.955 35.075 1.00 38.71 113 LEU B C 1
ATOM 2791 O O . LEU B 1 116 ? 6.002 1.778 35.585 1.00 37.67 113 LEU B O 1
ATOM 2796 N N A GLU B 1 117 ? 7.736 3.147 34.974 0.60 38.50 114 GLU B N 1
ATOM 2797 N N B GLU B 1 117 ? 7.736 3.146 34.977 0.40 39.93 114 GLU B N 1
ATOM 2798 C CA A GLU B 1 117 ? 7.100 4.366 35.547 0.60 40.09 114 GLU B CA 1
ATOM 2799 C CA B GLU B 1 117 ? 7.102 4.371 35.544 0.40 42.23 114 GLU B CA 1
ATOM 2800 C C A GLU B 1 117 ? 5.782 4.638 34.807 0.60 43.23 114 GLU B C 1
ATOM 2801 C C B GLU B 1 117 ? 5.782 4.641 34.806 0.40 44.49 114 GLU B C 1
ATOM 2802 O O A GLU B 1 117 ? 4.810 5.016 35.481 0.60 43.15 114 GLU B O 1
ATOM 2803 O O B GLU B 1 117 ? 4.808 5.020 35.479 0.40 44.65 114 GLU B O 1
ATOM 2814 N N . GLU B 1 118 ? 5.751 4.421 33.487 1.00 45.19 115 GLU B N 1
ATOM 2815 C CA . GLU B 1 118 ? 4.520 4.657 32.681 1.00 49.33 115 GLU B CA 1
ATOM 2816 C C . GLU B 1 118 ? 3.434 3.664 33.121 1.00 46.83 115 GLU B C 1
ATOM 2817 O O . GLU B 1 118 ? 2.257 4.049 33.109 1.00 49.64 115 GLU B O 1
ATOM 2823 N N . ALA B 1 119 ? 3.824 2.443 33.510 1.00 47.08 116 ALA B N 1
ATOM 2824 C CA . ALA B 1 119 ? 2.868 1.402 33.959 1.00 45.67 116 ALA B CA 1
ATOM 2825 C C . ALA B 1 119 ? 2.449 1.638 35.420 1.00 44.36 116 ALA B C 1
ATOM 2826 O O . ALA B 1 119 ? 1.667 0.816 35.932 1.00 44.94 116 ALA B O 1
ATOM 2828 N N . GLY B 1 120 ? 2.965 2.692 36.070 1.00 42.65 117 GLY B N 1
ATOM 2829 C CA . GLY B 1 120 ? 2.601 3.023 37.467 1.00 40.93 117 GLY B CA 1
ATOM 2830 C C . GLY B 1 120 ? 3.667 2.633 38.485 1.00 38.63 117 GLY B C 1
ATOM 2831 O O . GLY B 1 120 ? 3.422 2.819 39.695 1.00 37.45 117 GLY B O 1
ATOM 2832 N N . GLY B 1 121 ? 4.815 2.130 38.025 1.00 37.56 118 GLY B N 1
ATOM 2833 C CA . GLY B 1 121 ? 5.905 1.714 38.927 1.00 36.00 118 GLY B CA 1
ATOM 2834 C C . GLY B 1 121 ? 5.673 0.322 39.497 1.00 34.34 118 GLY B C 1
ATOM 2835 O O . GLY B 1 121 ? 4.524 -0.175 39.433 1.00 35.25 118 GLY B O 1
ATOM 2836 N N . LEU B 1 122 ? 6.735 -0.292 40.017 1.00 33.11 119 LEU B N 1
ATOM 2837 C CA . LEU B 1 122 ? 6.622 -1.633 40.654 1.00 32.66 119 LEU B CA 1
ATOM 2838 C C . LEU B 1 122 ? 5.914 -1.515 42.010 1.00 31.92 119 LEU B C 1
ATOM 2839 O O . LEU B 1 122 ? 6.285 -0.642 42.803 1.00 32.07 119 LEU B O 1
ATOM 2844 N N . ASP B 1 123 ? 4.925 -2.376 42.241 1.00 31.66 120 ASP B N 1
ATOM 2845 C CA . ASP B 1 123 ? 4.172 -2.436 43.518 1.00 31.14 120 ASP B CA 1
ATOM 2846 C C . ASP B 1 123 ? 4.986 -3.274 44.491 1.00 30.08 120 ASP B C 1
ATOM 2847 O O . ASP B 1 123 ? 5.026 -2.950 45.692 1.00 29.09 120 ASP B O 1
ATOM 2852 N N . LEU B 1 124 ? 5.637 -4.301 43.954 1.00 29.73 121 LEU B N 1
ATOM 2853 C CA . LEU B 1 124 ? 6.426 -5.202 44.812 1.00 29.12 121 LEU B CA 1
ATOM 2854 C C . LEU B 1 124 ? 7.551 -5.860 44.038 1.00 29.09 121 LEU B C 1
ATOM 2855 O O . LEU B 1 124 ? 7.426 -6.181 42.854 1.00 29.81 121 LEU B O 1
ATOM 2876 N N . VAL B 1 126 ? 10.041 -9.121 44.682 1.00 27.01 123 VAL B N 1
ATOM 2877 C CA . VAL B 1 126 ? 10.309 -10.284 45.499 1.00 26.78 123 VAL B CA 1
ATOM 2878 C C . VAL B 1 126 ? 11.757 -10.664 45.198 1.00 27.02 123 VAL B C 1
ATOM 2879 O O . VAL B 1 126 ? 12.016 -11.157 44.066 1.00 26.21 123 VAL B O 1
ATOM 2883 N N . LEU B 1 127 ? 12.679 -10.405 46.125 1.00 27.44 124 LEU B N 1
ATOM 2884 C CA . LEU B 1 127 ? 14.080 -10.756 45.792 1.00 28.96 124 LEU B CA 1
ATOM 2885 C C . LEU B 1 127 ? 14.707 -11.716 46.788 1.00 28.21 124 LEU B C 1
ATOM 2886 O O . LEU B 1 127 ? 14.206 -11.865 47.938 1.00 26.74 124 LEU B O 1
ATOM 2891 N N . GLY B 1 128 ? 15.750 -12.383 46.295 1.00 27.11 125 GLY B N 1
ATOM 2892 C CA . GLY B 1 128 ? 16.558 -13.316 47.080 1.00 26.87 125 GLY B CA 1
ATOM 2893 C C . GLY B 1 128 ? 17.827 -12.629 47.513 1.00 26.59 125 GLY B C 1
ATOM 2894 O O . GLY B 1 128 ? 18.109 -11.536 47.000 1.00 27.69 125 GLY B O 1
ATOM 2895 N N . LEU B 1 129 ? 18.546 -13.238 48.443 1.00 27.25 126 LEU B N 1
ATOM 2896 C CA . LEU B 1 129 ? 19.814 -12.670 48.967 1.00 27.37 126 LEU B CA 1
ATOM 2897 C C . LEU B 1 129 ? 20.937 -13.664 48.690 1.00 27.94 126 LEU B C 1
ATOM 2898 O O . LEU B 1 129 ? 20.792 -14.832 49.094 1.00 28.01 126 LEU B O 1
ATOM 2903 N N . GLY B 1 130 ? 22.004 -13.218 48.033 1.00 28.41 127 GLY B N 1
ATOM 2904 C CA . GLY B 1 130 ? 23.137 -14.125 47.771 1.00 29.50 127 GLY B CA 1
ATOM 2905 C C . GLY B 1 130 ? 23.965 -14.331 49.031 1.00 30.02 127 GLY B C 1
ATOM 2906 O O . GLY B 1 130 ? 23.860 -13.492 49.960 1.00 28.76 127 GLY B O 1
ATOM 2907 N N . ALA B 1 131 ? 24.743 -15.415 49.073 1.00 30.90 128 ALA B N 1
ATOM 2908 C CA . ALA B 1 131 ? 25.626 -15.684 50.225 1.00 32.22 128 ALA B CA 1
ATOM 2909 C C . ALA B 1 131 ? 26.625 -14.526 50.369 1.00 32.22 128 ALA B C 1
ATOM 2910 O O . ALA B 1 131 ? 27.040 -14.245 51.494 1.00 31.97 128 ALA B O 1
ATOM 2912 N N . ASP B 1 132 ? 26.955 -13.867 49.256 1.00 32.99 129 ASP B N 1
ATOM 2913 C CA . ASP B 1 132 ? 27.908 -12.724 49.240 1.00 34.21 129 ASP B CA 1
ATOM 2914 C C . ASP B 1 132 ? 27.147 -11.396 49.374 1.00 32.69 129 ASP B C 1
ATOM 2915 O O . ASP B 1 132 ? 27.783 -10.330 49.222 1.00 31.69 129 ASP B O 1
ATOM 2920 N N . GLY B 1 133 ? 25.831 -11.450 49.590 1.00 31.71 130 GLY B N 1
ATOM 2921 C CA . GLY B 1 133 ? 25.027 -10.224 49.765 1.00 31.44 130 GLY B CA 1
ATOM 2922 C C . GLY B 1 133 ? 24.568 -9.617 48.452 1.00 31.50 130 GLY B C 1
ATOM 2923 O O . GLY B 1 133 ? 24.069 -8.462 48.481 1.00 31.19 130 GLY B O 1
ATOM 2924 N N . HIS B 1 134 ? 24.718 -10.342 47.337 1.00 30.95 131 HIS B N 1
ATOM 2925 C CA . HIS B 1 134 ? 24.242 -9.765 46.053 1.00 31.10 131 HIS B CA 1
ATOM 2926 C C . HIS B 1 134 ? 22.715 -9.840 46.022 1.00 30.69 131 HIS B C 1
ATOM 2927 O O . HIS B 1 134 ? 22.142 -10.625 46.797 1.00 29.91 131 HIS B O 1
ATOM 2934 N N . PHE B 1 135 ? 22.099 -8.998 45.195 1.00 30.95 132 PHE B N 1
ATOM 2935 C CA . PHE B 1 135 ? 20.632 -8.993 44.964 1.00 31.17 132 PHE B CA 1
ATOM 2936 C C . PHE B 1 135 ? 20.463 -8.684 43.477 1.00 31.50 132 PHE B C 1
ATOM 2937 O O . PHE B 1 135 ? 21.202 -7.789 42.974 1.00 29.94 132 PHE B O 1
ATOM 2945 N N . CYS B 1 136 ? 19.564 -9.400 42.793 1.00 30.93 133 CYS B N 1
ATOM 2946 C CA . CYS B 1 136 ? 19.457 -9.197 41.326 1.00 30.97 133 CYS B CA 1
ATOM 2947 C C . CYS B 1 136 ? 20.862 -9.471 40.779 1.00 30.63 133 CYS B C 1
ATOM 2948 O O . CYS B 1 136 ? 21.513 -10.380 41.310 1.00 30.19 133 CYS B O 1
ATOM 2951 N N . GLY B 1 137 ? 21.333 -8.678 39.816 1.00 30.60 134 GLY B N 1
ATOM 2952 C CA . GLY B 1 137 ? 22.690 -8.850 39.268 1.00 30.60 134 GLY B CA 1
ATOM 2953 C C . GLY B 1 137 ? 23.660 -7.837 39.856 1.00 31.61 134 GLY B C 1
ATOM 2954 O O . GLY B 1 137 ? 24.678 -7.557 39.200 1.00 32.65 134 GLY B O 1
ATOM 2955 N N . ASN B 1 138 ? 23.338 -7.298 41.041 1.00 31.39 135 ASN B N 1
ATOM 2956 C CA . ASN B 1 138 ? 24.190 -6.296 41.737 1.00 31.30 135 ASN B CA 1
ATOM 2957 C C . ASN B 1 138 ? 25.179 -7.086 42.601 1.00 33.46 135 ASN B C 1
ATOM 2958 O O . ASN B 1 138 ? 24.814 -7.449 43.739 1.00 31.40 135 ASN B O 1
ATOM 2963 N N . LEU B 1 139 ? 26.383 -7.325 42.071 1.00 36.83 136 LEU B N 1
ATOM 2964 C CA . LEU B 1 139 ? 27.406 -8.157 42.758 1.00 38.51 136 LEU B CA 1
ATOM 2965 C C . LEU B 1 139 ? 28.350 -7.291 43.576 1.00 39.68 136 LEU B C 1
ATOM 2966 O O . LEU B 1 139 ? 28.461 -6.087 43.351 1.00 41.13 136 LEU B O 1
ATOM 2971 N N . PRO B 1 140 ? 29.057 -7.894 44.556 1.00 40.44 137 PRO B N 1
ATOM 2972 C CA . PRO B 1 140 ? 30.008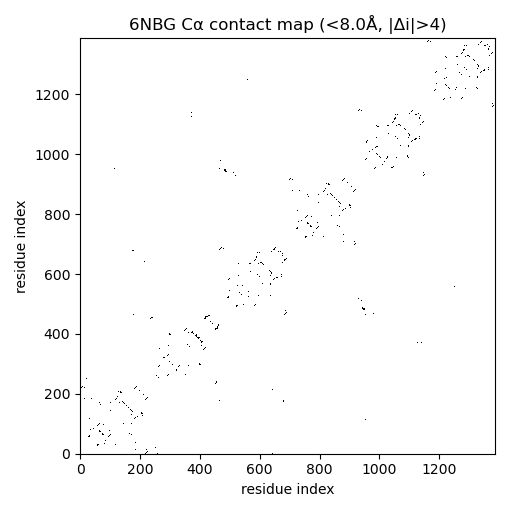 -7.165 45.385 1.00 43.83 137 PRO B CA 1
ATOM 2973 C C . PRO B 1 140 ? 31.031 -6.311 44.626 1.00 47.85 137 PRO B C 1
ATOM 2974 O O . PRO B 1 140 ? 31.476 -6.727 43.556 1.00 46.12 137 PRO B O 1
ATOM 2978 N N . ASN B 1 141 ? 31.313 -5.125 45.182 1.00 54.76 138 ASN B N 1
ATOM 2979 C CA . ASN B 1 141 ? 32.334 -4.149 44.698 1.00 60.43 138 ASN B CA 1
ATOM 2980 C C . ASN B 1 141 ? 31.976 -3.539 43.334 1.00 61.14 138 ASN B C 1
ATOM 2981 O O . ASN B 1 141 ? 32.172 -2.311 43.185 1.00 64.29 138 ASN B O 1
ATOM 2986 N N . THR B 1 142 ? 31.479 -4.339 42.383 1.00 59.69 139 THR B N 1
ATOM 2987 C CA . THR B 1 142 ? 31.154 -3.805 41.030 1.00 59.00 139 THR B CA 1
ATOM 2988 C C . THR B 1 142 ? 29.808 -3.057 41.057 1.00 60.32 139 THR B C 1
ATOM 2989 O O . THR B 1 142 ? 29.541 -2.296 40.100 1.00 55.14 139 THR B O 1
ATOM 2993 N N . THR B 1 143 ? 29.000 -3.256 42.110 1.00 55.25 140 THR B N 1
ATOM 2994 C CA . THR B 1 143 ? 27.681 -2.578 42.228 1.00 50.45 140 THR B CA 1
ATOM 2995 C C . THR B 1 143 ? 27.857 -1.072 42.442 1.00 46.23 140 THR B C 1
ATOM 2996 O O . THR B 1 143 ? 28.775 -0.689 43.187 1.00 53.08 140 THR B O 1
ATOM 3000 N N . ARG B 1 144 ? 27.021 -0.261 41.787 1.00 42.89 141 ARG B N 1
ATOM 3001 C CA . ARG B 1 144 ? 26.991 1.210 42.025 1.00 43.03 141 ARG B CA 1
ATOM 3002 C C . ARG B 1 144 ? 25.559 1.548 42.467 1.00 40.52 141 ARG B C 1
ATOM 3003 O O . ARG B 1 144 ? 24.626 1.277 41.693 1.00 40.00 141 ARG B O 1
ATOM 3011 N N . PHE B 1 145 ? 25.397 2.111 43.667 1.00 37.50 142 PHE B N 1
ATOM 3012 C CA . PHE B 1 145 ? 24.032 2.354 44.204 1.00 35.99 142 PHE B CA 1
ATOM 3013 C C . PHE B 1 145 ? 23.201 3.296 43.330 1.00 35.17 142 PHE B C 1
ATOM 3014 O O . PHE B 1 145 ? 21.968 3.113 43.339 1.00 33.16 142 PHE B O 1
ATOM 3022 N N . HIS B 1 146 ? 23.814 4.234 42.604 1.00 36.12 143 HIS B N 1
ATOM 3023 C CA . HIS B 1 146 ? 23.001 5.161 41.765 1.00 36.73 143 HIS B CA 1
ATOM 3024 C C . HIS B 1 146 ? 22.518 4.476 40.481 1.00 35.04 143 HIS B C 1
ATOM 3025 O O . HIS B 1 146 ? 21.675 5.053 39.800 1.00 35.94 143 HIS B O 1
ATOM 3032 N N . ASP B 1 147 ? 23.001 3.272 40.189 1.00 34.72 144 ASP B N 1
ATOM 3033 C CA . ASP B 1 147 ? 22.617 2.602 38.914 1.00 34.68 144 ASP B CA 1
ATOM 3034 C C . ASP B 1 147 ? 21.129 2.253 38.829 1.00 33.31 144 ASP B C 1
ATOM 3035 O O . ASP B 1 147 ? 20.561 1.743 39.809 1.00 30.89 144 ASP B O 1
ATOM 3040 N N . GLN B 1 148 ? 20.551 2.518 37.655 1.00 33.32 145 GLN B N 1
ATOM 3041 C CA . GLN B 1 148 ? 19.168 2.100 37.330 1.00 34.18 145 GLN B CA 1
ATOM 3042 C C . GLN B 1 148 ? 19.319 0.798 36.522 1.00 33.55 145 GLN B C 1
ATOM 3043 O O . GLN B 1 148 ? 20.189 -0.014 36.891 1.00 32.21 145 GLN B O 1
ATOM 3049 N N . THR B 1 149 ? 18.538 0.589 35.466 1.00 33.98 146 THR B N 1
ATOM 3050 C CA . THR B 1 149 ? 18.682 -0.673 34.692 1.00 34.27 146 THR B CA 1
ATOM 3051 C C . THR B 1 149 ? 19.950 -0.553 33.841 1.00 33.31 146 THR B C 1
ATOM 3052 O O . THR B 1 149 ? 20.002 0.361 33.013 1.00 34.52 146 THR B O 1
ATOM 3056 N N . VAL B 1 150 ? 20.921 -1.446 34.045 1.00 33.09 147 VAL B N 1
ATOM 3057 C CA . VAL B 1 150 ? 22.218 -1.329 33.314 1.00 35.15 147 VAL B CA 1
ATOM 3058 C C . VAL B 1 150 ? 22.726 -2.681 32.813 1.00 34.79 147 VAL B C 1
ATOM 3059 O O . VAL B 1 150 ? 22.327 -3.732 33.348 1.00 33.25 147 VAL B O 1
ATOM 3063 N N . GLU B 1 151 ? 23.610 -2.617 31.820 1.00 36.72 148 GLU B N 1
ATOM 3064 C CA . GLU B 1 151 ? 24.283 -3.807 31.249 1.00 38.04 148 GLU B CA 1
ATOM 3065 C C . GLU B 1 151 ? 25.591 -3.987 32.031 1.00 37.80 148 GLU B C 1
ATOM 3066 O O . GLU B 1 151 ? 26.254 -2.977 32.281 1.00 41.22 148 GLU B O 1
ATOM 3072 N N . VAL B 1 152 ? 25.942 -5.218 32.401 1.00 37.15 149 VAL B N 1
ATOM 3073 C CA . VAL B 1 152 ? 27.181 -5.463 33.199 1.00 35.37 149 VAL B CA 1
ATOM 3074 C C . VAL B 1 152 ? 28.088 -6.427 32.446 1.00 35.39 149 VAL B C 1
ATOM 3075 O O . VAL B 1 152 ? 27.692 -7.561 32.166 1.00 34.07 149 VAL B O 1
ATOM 3079 N N . PRO B 1 153 ? 29.326 -6.018 32.080 1.00 36.95 150 PRO B N 1
ATOM 3080 C CA . PRO B 1 153 ? 30.245 -6.928 31.398 1.00 36.19 150 PRO B CA 1
ATOM 3081 C C . PRO B 1 153 ? 30.634 -8.118 32.296 1.00 35.42 150 PRO B C 1
ATOM 3082 O O . PRO B 1 153 ? 30.762 -7.941 33.499 1.00 34.39 150 PRO B O 1
ATOM 3086 N N . ILE B 1 154 ? 30.772 -9.303 31.698 1.00 34.72 151 ILE B N 1
ATOM 3087 C CA . ILE B 1 154 ? 31.185 -10.541 32.433 1.00 35.53 151 ILE B CA 1
ATOM 3088 C C . ILE B 1 154 ? 32.668 -10.793 32.123 1.00 36.47 151 ILE B C 1
ATOM 3089 O O . ILE B 1 154 ? 33.000 -10.984 30.942 1.00 36.25 151 ILE B O 1
ATOM 3094 N N . HIS B 1 155 ? 33.524 -10.779 33.148 1.00 39.68 152 HIS B N 1
ATOM 3095 C CA . HIS B 1 155 ? 34.988 -10.948 32.943 1.00 43.21 152 HIS B CA 1
ATOM 3096 C C . HIS B 1 155 ? 35.609 -11.688 34.124 1.00 44.14 152 HIS B C 1
ATOM 3097 O O . HIS B 1 155 ? 34.960 -11.751 35.202 1.00 41.32 152 HIS B O 1
ATOM 3104 N N . GLY B 1 156 ? 36.815 -12.227 33.913 1.00 45.24 153 GLY B N 1
ATOM 3105 C CA . GLY B 1 156 ? 37.582 -12.941 34.951 1.00 48.06 153 GLY B CA 1
ATOM 3106 C C . GLY B 1 156 ? 36.805 -14.069 35.610 1.00 49.77 153 GLY B C 1
ATOM 3107 O O . GLY B 1 156 ? 36.141 -14.849 34.887 1.00 49.08 153 GLY B O 1
ATOM 3108 N N . GLU B 1 157 ? 36.872 -14.123 36.944 1.00 51.40 154 GLU B N 1
ATOM 3109 C CA . GLU B 1 157 ? 36.248 -15.196 37.769 1.00 53.40 154 GLU B CA 1
ATOM 3110 C C . GLU B 1 157 ? 34.735 -15.274 37.582 1.00 50.32 154 GLU B C 1
ATOM 3111 O O . GLU B 1 157 ? 34.165 -16.342 37.821 1.00 50.17 154 GLU B O 1
ATOM 3125 N N . ILE B 1 159 ? 33.079 -15.527 34.962 1.00 41.11 156 ILE B N 1
ATOM 3126 C CA . ILE B 1 159 ? 32.729 -16.439 33.887 1.00 42.44 156 ILE B CA 1
ATOM 3127 C C . ILE B 1 159 ? 32.401 -17.824 34.450 1.00 42.32 156 ILE B C 1
ATOM 3128 O O . ILE B 1 159 ? 31.290 -18.322 34.164 1.00 43.56 156 ILE B O 1
ATOM 3133 N N . ALA B 1 160 ? 33.321 -18.412 35.227 1.00 45.91 157 ALA B N 1
ATOM 3134 C CA . ALA B 1 160 ? 33.104 -19.762 35.805 1.00 45.14 157 ALA B CA 1
ATOM 3135 C C . ALA B 1 160 ? 31.920 -19.747 36.786 1.00 44.96 157 ALA B C 1
ATOM 3136 O O . ALA B 1 160 ? 31.103 -20.703 36.739 1.00 44.11 157 ALA B O 1
ATOM 3138 N N . LEU B 1 161 ? 31.823 -18.700 37.626 1.00 47.65 158 LEU B N 1
ATOM 3139 C CA . LEU B 1 161 ? 30.728 -18.584 38.646 1.00 47.36 158 LEU B CA 1
ATOM 3140 C C . LEU B 1 161 ? 29.365 -18.636 37.950 1.00 44.19 158 LEU B C 1
ATOM 3141 O O . LEU B 1 161 ? 28.493 -19.403 38.410 1.00 41.92 158 LEU B O 1
ATOM 3146 N N . ILE B 1 162 ? 29.193 -17.840 36.886 1.00 42.88 159 ILE B N 1
ATOM 3147 C CA . ILE B 1 162 ? 27.897 -17.798 36.145 1.00 40.98 159 ILE B CA 1
ATOM 3148 C C . ILE B 1 162 ? 27.683 -19.133 35.422 1.00 40.63 159 ILE B C 1
ATOM 3149 O O . ILE B 1 162 ? 26.568 -19.677 35.537 1.00 40.66 159 ILE B O 1
ATOM 3154 N N . ALA B 1 163 ? 28.703 -19.643 34.727 1.00 41.10 160 ALA B N 1
ATOM 3155 C CA . ALA B 1 163 ? 28.568 -20.929 33.994 1.00 41.75 160 ALA B CA 1
ATOM 3156 C C . ALA B 1 163 ? 28.056 -22.030 34.941 1.00 43.85 160 ALA B C 1
ATOM 3157 O O . ALA B 1 163 ? 27.043 -22.694 34.599 1.00 46.27 160 ALA B O 1
ATOM 3159 N N . ASN B 1 164 ? 28.702 -22.175 36.105 1.00 45.38 161 ASN B N 1
ATOM 3160 C CA . ASN B 1 164 ? 28.365 -23.230 37.104 1.00 47.04 161 ASN B CA 1
ATOM 3161 C C . ASN B 1 164 ? 27.038 -22.978 37.824 1.00 47.57 161 ASN B C 1
ATOM 3162 O O . ASN B 1 164 ? 26.309 -23.959 38.050 1.00 45.03 161 ASN B O 1
ATOM 3167 N N . SER B 1 165 ? 26.734 -21.728 38.187 1.00 52.30 162 SER B N 1
ATOM 3168 C CA . SER B 1 165 ? 25.482 -21.469 38.953 1.00 53.63 162 SER B CA 1
ATOM 3169 C C . SER B 1 165 ? 24.263 -21.300 38.035 1.00 53.87 162 SER B C 1
ATOM 3170 O O . SER B 1 165 ? 23.147 -21.605 38.499 1.00 56.93 162 SER B O 1
ATOM 3173 N N . GLU B 1 166 ? 24.472 -20.961 36.759 1.00 52.25 163 GLU B N 1
ATOM 3174 C CA . GLU B 1 166 ? 23.305 -20.676 35.883 1.00 51.56 163 GLU B CA 1
ATOM 3175 C C . GLU B 1 166 ? 23.233 -21.575 34.654 1.00 51.29 163 GLU B C 1
ATOM 3176 O O . GLU B 1 166 ? 22.135 -21.994 34.293 1.00 51.09 163 GLU B O 1
ATOM 3190 N N . GLY B 1 168 ? 24.800 -24.671 34.049 1.00 52.39 165 GLY B N 1
ATOM 3191 C CA . GLY B 1 168 ? 25.267 -26.029 34.283 1.00 52.38 165 GLY B CA 1
ATOM 3192 C C . GLY B 1 168 ? 26.731 -26.251 33.940 1.00 51.82 165 GLY B C 1
ATOM 3193 O O . GLY B 1 168 ? 27.021 -27.279 33.312 1.00 53.23 165 GLY B O 1
ATOM 3194 N N . GLY B 1 169 ? 27.610 -25.331 34.352 1.00 50.96 166 GLY B N 1
ATOM 3195 C CA . GLY B 1 169 ? 29.067 -25.424 34.132 1.00 50.59 166 GLY B CA 1
ATOM 3196 C C . GLY B 1 169 ? 29.490 -25.252 32.682 1.00 48.23 166 GLY B C 1
ATOM 3197 O O . GLY B 1 169 ? 30.688 -25.439 32.407 1.00 48.89 166 GLY B O 1
ATOM 3198 N N . ASP B 1 170 ? 28.576 -24.880 31.781 1.00 45.74 167 ASP B N 1
ATOM 3199 C CA . ASP B 1 170 ? 28.939 -24.719 30.348 1.00 44.18 167 ASP B CA 1
ATOM 3200 C C . ASP B 1 170 ? 29.464 -23.295 30.140 1.00 43.03 167 ASP B C 1
ATOM 3201 O O . ASP B 1 170 ? 28.638 -22.405 30.050 1.00 40.69 167 ASP B O 1
ATOM 3206 N N . ILE B 1 171 ? 30.787 -23.113 30.031 1.00 43.95 168 ILE B N 1
ATOM 3207 C CA . ILE B 1 171 ? 31.391 -21.754 29.855 1.00 45.21 168 ILE B CA 1
ATOM 3208 C C . ILE B 1 171 ? 31.115 -21.191 28.450 1.00 42.99 168 ILE B C 1
ATOM 3209 O O . ILE B 1 171 ? 31.086 -19.949 28.339 1.00 42.50 168 ILE B O 1
ATOM 3214 N N . SER B 1 172 ? 30.845 -22.031 27.443 1.00 41.35 169 SER B N 1
ATOM 3215 C CA . SER B 1 172 ? 30.569 -21.517 26.067 1.00 42.53 169 SER B CA 1
ATOM 3216 C C . SER B 1 172 ? 29.239 -20.748 26.007 1.00 41.88 169 SER B C 1
ATOM 3217 O O . SER B 1 172 ? 29.112 -19.888 25.124 1.00 43.65 169 SER B O 1
ATOM 3220 N N . ALA B 1 173 ? 28.299 -21.030 26.913 1.00 39.78 170 ALA B N 1
ATOM 3221 C CA . ALA B 1 173 ? 26.977 -20.363 26.939 1.00 37.46 170 ALA B CA 1
ATOM 3222 C C . ALA B 1 173 ? 26.992 -19.076 27.788 1.00 36.31 170 ALA B C 1
ATOM 3223 O O . ALA B 1 173 ? 26.011 -18.328 27.706 1.00 34.23 170 ALA B O 1
ATOM 3225 N N . VAL B 1 174 ? 28.074 -18.786 28.504 1.00 33.31 171 VAL B N 1
ATOM 3226 C CA . VAL B 1 174 ? 28.182 -17.519 29.288 1.00 33.20 171 VAL B CA 1
ATOM 3227 C C . VAL B 1 174 ? 28.394 -16.397 28.281 1.00 32.21 171 VAL B C 1
ATOM 3228 O O . VAL B 1 174 ? 29.359 -16.430 27.517 1.00 30.55 171 VAL B O 1
ATOM 3232 N N . PRO B 1 175 ? 27.523 -15.365 28.248 1.00 31.39 172 PRO B N 1
ATOM 3233 C CA . PRO B 1 175 ? 27.669 -14.283 27.279 1.00 31.95 172 PRO B CA 1
ATOM 3234 C C . PRO B 1 175 ? 28.704 -13.247 27.724 1.00 32.38 172 PRO B C 1
ATOM 3235 O O . PRO B 1 175 ? 29.282 -13.394 28.807 1.00 33.11 172 PRO B O 1
ATOM 3239 N N . ASN B 1 176 ? 28.891 -12.221 26.895 1.00 33.20 173 ASN B N 1
ATOM 3240 C CA . ASN B 1 176 ? 29.874 -11.139 27.176 1.00 33.76 173 ASN B CA 1
ATOM 3241 C C . ASN B 1 176 ? 29.320 -10.244 28.289 1.00 32.54 173 ASN B C 1
ATOM 3242 O O . ASN B 1 176 ? 30.123 -9.659 29.015 1.00 33.08 173 ASN B O 1
ATOM 3247 N N . SER B 1 177 ? 27.996 -10.163 28.426 1.00 32.38 174 SER B N 1
ATOM 3248 C CA . SER B 1 177 ? 27.415 -9.313 29.496 1.00 33.44 174 SER B CA 1
ATOM 3249 C C . SER B 1 177 ? 25.994 -9.758 29.858 1.00 32.05 174 SER B C 1
ATOM 3250 O O . SER B 1 177 ? 25.424 -10.600 29.152 1.00 29.37 174 SER B O 1
ATOM 3253 N N . TYR B 1 178 ? 25.453 -9.169 30.925 1.00 31.20 175 TYR B N 1
ATOM 3254 C CA . TYR B 1 178 ? 24.064 -9.429 31.358 1.00 30.64 175 TYR B CA 1
ATOM 3255 C C . TYR B 1 178 ? 23.418 -8.086 31.698 1.00 30.10 175 TYR B C 1
ATOM 3256 O O . TYR B 1 178 ? 24.120 -7.057 31.678 1.00 29.90 175 TYR B O 1
ATOM 3265 N N . VAL B 1 179 ? 22.116 -8.098 31.961 1.00 28.89 176 VAL B N 1
ATOM 3266 C CA . VAL B 1 179 ? 21.399 -6.852 32.343 1.00 28.74 176 VAL B CA 1
ATOM 3267 C C . VAL B 1 179 ? 20.782 -7.059 33.725 1.00 27.64 176 VAL B C 1
ATOM 3268 O O . VAL B 1 179 ? 20.360 -8.191 34.046 1.00 27.49 176 VAL B O 1
ATOM 3272 N N . THR B 1 180 ? 20.778 -6.004 34.528 1.00 26.90 177 THR B N 1
ATOM 3273 C CA . THR B 1 180 ? 20.127 -6.087 35.845 1.00 25.56 177 THR B CA 1
ATOM 3274 C C . THR B 1 180 ? 19.535 -4.738 36.203 1.00 25.46 177 THR B C 1
ATOM 3275 O O . THR B 1 180 ? 19.998 -3.689 35.756 1.00 25.60 177 THR B O 1
ATOM 3287 N N . GLY B 1 182 ? 19.454 -2.005 38.558 1.00 28.45 179 GLY B N 1
ATOM 3288 C CA . GLY B 1 182 ? 20.428 -1.553 39.530 1.00 28.65 179 GLY B CA 1
ATOM 3289 C C . GLY B 1 182 ? 19.771 -1.225 40.864 1.00 26.45 179 GLY B C 1
ATOM 3290 O O . GLY B 1 182 ? 18.542 -1.218 40.980 1.00 24.82 179 GLY B O 1
ATOM 3291 N N . PRO B 1 183 ? 20.570 -0.910 41.903 1.00 27.76 180 PRO B N 1
ATOM 3292 C CA . PRO B 1 183 ? 20.023 -0.616 43.226 1.00 28.30 180 PRO B CA 1
ATOM 3293 C C . PRO B 1 183 ? 19.003 0.526 43.208 1.00 28.48 180 PRO B C 1
ATOM 3294 O O . PRO B 1 183 ? 18.028 0.450 43.908 1.00 28.63 180 PRO B O 1
ATOM 3298 N N . ARG B 1 184 ? 19.228 1.541 42.383 1.00 28.95 181 ARG B N 1
ATOM 3299 C CA . ARG B 1 184 ? 18.256 2.666 42.378 1.00 29.68 181 ARG B CA 1
ATOM 3300 C C . ARG B 1 184 ? 16.923 2.177 41.793 1.00 28.33 181 ARG B C 1
ATOM 3301 O O . ARG B 1 184 ? 15.872 2.558 42.329 1.00 29.21 181 ARG B O 1
ATOM 3309 N N . SER B 1 185 ? 16.970 1.357 40.742 1.00 28.81 182 SER B N 1
ATOM 3310 C CA . SER B 1 185 ? 15.726 0.819 40.121 1.00 29.84 182 SER B CA 1
ATOM 3311 C C . SER B 1 185 ? 14.998 -0.081 41.130 1.00 27.41 182 SER B C 1
ATOM 3312 O O . SER B 1 185 ? 13.754 -0.008 41.229 1.00 27.48 182 SER B O 1
ATOM 3315 N N . VAL B 1 186 ? 15.751 -0.902 41.855 1.00 27.07 183 VAL B N 1
ATOM 3316 C CA . VAL B 1 186 ? 15.140 -1.792 42.882 1.00 27.55 183 VAL B CA 1
ATOM 3317 C C . VAL B 1 186 ? 14.492 -0.949 43.985 1.00 26.67 183 VAL B C 1
ATOM 3318 O O . VAL B 1 186 ? 13.359 -1.201 44.392 1.00 28.73 183 VAL B O 1
ATOM 3330 N N . ALA B 1 188 ? 13.300 1.866 43.808 1.00 25.73 185 ALA B N 1
ATOM 3331 C CA . ALA B 1 188 ? 12.168 2.640 43.310 1.00 25.77 185 ALA B CA 1
ATOM 3332 C C . ALA B 1 188 ? 10.864 1.847 43.472 1.00 24.73 185 ALA B C 1
ATOM 3333 O O . ALA B 1 188 ? 9.803 2.450 43.337 1.00 24.18 185 ALA B O 1
ATOM 3335 N N . ALA B 1 189 ? 10.944 0.548 43.756 1.00 24.70 186 ALA B N 1
ATOM 3336 C CA . ALA B 1 189 ? 9.705 -0.236 43.946 1.00 25.97 186 ALA B CA 1
ATOM 3337 C C . ALA B 1 189 ? 8.976 0.297 45.182 1.00 25.50 186 ALA B C 1
ATOM 3338 O O . ALA B 1 189 ? 9.650 0.779 46.127 1.00 26.62 186 ALA B O 1
ATOM 3340 N N . LYS B 1 190 ? 7.651 0.238 45.178 1.00 26.27 187 LYS B N 1
ATOM 3341 C CA . LYS B 1 190 ? 6.867 0.754 46.330 1.00 28.65 187 LYS B CA 1
ATOM 3342 C C . LYS B 1 190 ? 7.091 -0.118 47.560 1.00 26.39 187 LYS B C 1
ATOM 3343 O O . LYS B 1 190 ? 7.075 0.439 48.679 1.00 24.17 187 LYS B O 1
ATOM 3349 N N . ASN B 1 191 ? 7.322 -1.416 47.344 1.00 23.77 188 ASN B N 1
ATOM 3350 C CA . ASN B 1 191 ? 7.476 -2.367 48.470 1.00 23.75 188 ASN B CA 1
ATOM 3351 C C . ASN B 1 191 ? 8.497 -3.438 48.094 1.00 23.47 188 ASN B C 1
ATOM 3352 O O . ASN B 1 191 ? 8.565 -3.809 46.889 1.00 21.37 188 ASN B O 1
ATOM 3357 N N . LEU B 1 192 ? 9.274 -3.890 49.083 1.00 22.00 189 LEU B N 1
ATOM 3358 C CA . LEU B 1 192 ? 10.282 -4.947 48.846 1.00 22.07 189 LEU B CA 1
ATOM 3359 C C . LEU B 1 192 ? 9.976 -6.134 49.756 1.00 20.84 189 LEU B C 1
ATOM 3360 O O . LEU B 1 192 ? 9.636 -5.923 50.951 1.00 18.54 189 LEU B O 1
ATOM 3365 N N . LEU B 1 193 ? 10.138 -7.331 49.210 1.00 21.53 190 LEU B N 1
ATOM 3366 C CA . LEU B 1 193 ? 9.969 -8.588 49.969 1.00 22.52 190 LEU B CA 1
ATOM 3367 C C . LEU B 1 193 ? 11.251 -9.388 49.748 1.00 24.05 190 LEU B C 1
ATOM 3368 O O . LEU B 1 193 ? 11.466 -9.862 48.599 1.00 25.01 190 LEU B O 1
ATOM 3373 N N . LEU B 1 194 ? 12.104 -9.461 50.771 1.00 23.51 191 LEU B N 1
ATOM 3374 C CA . LEU B 1 194 ? 13.380 -10.202 50.675 1.00 22.64 191 LEU B CA 1
ATOM 3375 C C . LEU B 1 194 ? 13.186 -11.579 51.320 1.00 23.72 191 LEU B C 1
ATOM 3376 O O . LEU B 1 194 ? 12.847 -11.631 52.529 1.00 22.51 191 LEU B O 1
ATOM 3381 N N . ILE B 1 195 ? 13.355 -12.647 50.535 1.00 21.77 192 ILE B N 1
ATOM 3382 C CA . ILE B 1 195 ? 13.184 -14.033 51.057 1.00 24.25 192 ILE B CA 1
ATOM 3383 C C . ILE B 1 195 ? 14.577 -14.640 51.207 1.00 24.35 192 ILE B C 1
ATOM 3384 O O . ILE B 1 195 ? 15.390 -14.518 50.272 1.00 22.66 192 ILE B O 1
ATOM 3389 N N . VAL B 1 196 ? 14.839 -15.260 52.357 1.00 25.13 193 VAL B N 1
ATOM 3390 C CA . VAL B 1 196 ? 16.197 -15.791 52.655 1.00 24.96 193 VAL B CA 1
ATOM 3391 C C . VAL B 1 196 ? 16.065 -17.151 53.340 1.00 26.10 193 VAL B C 1
ATOM 3392 O O . VAL B 1 196 ? 15.337 -17.226 54.335 1.00 25.55 193 VAL B O 1
ATOM 3396 N N . SER B 1 197 ? 16.797 -18.152 52.857 1.00 28.12 194 SER B N 1
ATOM 3397 C CA . SER B 1 197 ? 16.727 -19.506 53.453 1.00 30.37 194 SER B CA 1
ATOM 3398 C C . SER B 1 197 ? 18.105 -20.179 53.494 1.00 30.85 194 SER B C 1
ATOM 3399 O O . SER B 1 197 ? 18.842 -20.060 52.514 1.00 31.31 194 SER B O 1
ATOM 3402 N N . GLY B 1 198 ? 18.423 -20.841 54.612 1.00 30.60 195 GLY B N 1
ATOM 3403 C CA . GLY B 1 198 ? 19.675 -21.614 54.702 1.00 32.67 195 GLY B CA 1
ATOM 3404 C C . GLY B 1 198 ? 20.811 -20.936 55.448 1.00 31.19 195 GLY B C 1
ATOM 3405 O O . GLY B 1 198 ? 20.923 -19.693 55.401 1.00 30.39 195 GLY B O 1
ATOM 3406 N N . ALA B 1 199 ? 21.668 -21.764 56.044 1.00 31.49 196 ALA B N 1
ATOM 3407 C CA . ALA B 1 199 ? 22.855 -21.335 56.822 1.00 32.21 196 ALA B CA 1
ATOM 3408 C C . ALA B 1 199 ? 23.833 -20.560 55.930 1.00 30.65 196 ALA B C 1
ATOM 3409 O O . ALA B 1 199 ? 24.501 -19.646 56.449 1.00 32.17 196 ALA B O 1
ATOM 3411 N N . ALA B 1 200 ? 23.892 -20.887 54.631 1.00 29.66 197 ALA B N 1
ATOM 3412 C CA . ALA B 1 200 ? 24.839 -20.206 53.718 1.00 30.35 197 ALA B CA 1
ATOM 3413 C C . ALA B 1 200 ? 24.507 -18.710 53.582 1.00 28.90 197 ALA B C 1
ATOM 3414 O O . ALA B 1 200 ? 25.396 -17.951 53.169 1.00 28.55 197 ALA B O 1
ATOM 3416 N N . LYS B 1 201 ? 23.292 -18.295 53.952 1.00 29.74 198 LYS B N 1
ATOM 3417 C CA . LYS B 1 201 ? 22.868 -16.867 53.834 1.00 29.23 198 LYS B CA 1
ATOM 3418 C C . LYS B 1 201 ? 22.887 -16.137 55.185 1.00 28.09 198 LYS B C 1
ATOM 3419 O O . LYS B 1 201 ? 22.669 -14.903 55.192 1.00 27.66 198 LYS B O 1
ATOM 3425 N N . ALA B 1 202 ? 23.173 -16.845 56.273 1.00 30.10 199 ALA B N 1
A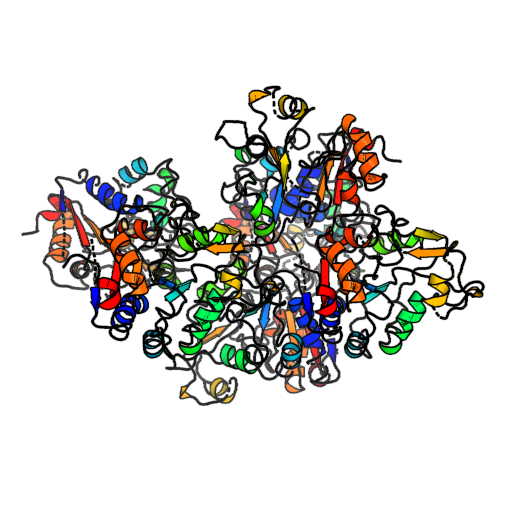TOM 3426 C CA . ALA B 1 202 ? 23.107 -16.217 57.616 1.00 29.67 199 ALA B CA 1
ATOM 3427 C C . ALA B 1 202 ? 24.051 -15.009 57.740 1.00 30.72 199 ALA B C 1
ATOM 3428 O O . ALA B 1 202 ? 23.619 -13.980 58.304 1.00 28.17 199 ALA B O 1
ATOM 3430 N N . HIS B 1 203 ? 25.275 -15.104 57.212 1.00 32.15 200 HIS B N 1
ATOM 3431 C CA . HIS B 1 203 ? 26.242 -13.985 57.375 1.00 33.44 200 HIS B CA 1
ATOM 3432 C C . HIS B 1 203 ? 25.781 -12.771 56.568 1.00 33.83 200 HIS B C 1
ATOM 3433 O O . HIS B 1 203 ? 25.815 -11.644 57.122 1.00 32.45 200 HIS B O 1
ATOM 3440 N N . ALA B 1 204 ? 25.362 -12.995 55.320 1.00 30.95 201 ALA B N 1
ATOM 3441 C CA . ALA B 1 204 ? 24.877 -11.889 54.469 1.00 31.30 201 ALA B CA 1
ATOM 3442 C C . ALA B 1 204 ? 23.675 -11.208 55.131 1.00 29.02 201 ALA B C 1
ATOM 3443 O O . ALA B 1 204 ? 23.642 -9.967 55.153 1.00 29.99 201 ALA B O 1
ATOM 3445 N N . LEU B 1 205 ? 22.752 -11.994 55.694 1.00 28.57 202 LEU B N 1
ATOM 3446 C CA . LEU B 1 205 ? 21.536 -11.399 56.311 1.00 29.27 202 LEU B CA 1
ATOM 3447 C C . LEU B 1 205 ? 21.930 -10.507 57.494 1.00 30.41 202 LEU B C 1
ATOM 3448 O O . LEU B 1 205 ? 21.322 -9.420 57.631 1.00 30.27 202 LEU B O 1
ATOM 3453 N N . LYS B 1 206 ? 22.898 -10.944 58.306 1.00 30.04 203 LYS B N 1
ATOM 3454 C CA . LYS B 1 206 ? 23.366 -10.129 59.457 1.00 31.47 203 LYS B CA 1
ATOM 3455 C C . LYS B 1 206 ? 23.935 -8.802 58.932 1.00 33.33 203 LYS B C 1
ATOM 3456 O O . LYS B 1 206 ? 23.586 -7.744 59.486 1.00 31.15 203 LYS B O 1
ATOM 3462 N N . GLN B 1 207 ? 24.773 -8.864 57.892 1.00 34.36 204 GLN B N 1
ATOM 3463 C CA . GLN B 1 207 ? 25.393 -7.641 57.299 1.00 37.54 204 GLN B CA 1
ATOM 3464 C C . GLN B 1 207 ? 24.295 -6.690 56.800 1.00 35.19 204 GLN B C 1
ATOM 3465 O O . GLN B 1 207 ? 24.437 -5.474 56.992 1.00 40.97 204 GLN B O 1
ATOM 3471 N N . VAL B 1 208 ? 23.223 -7.234 56.231 1.00 33.61 205 VAL B N 1
ATOM 3472 C CA . VAL B 1 208 ? 22.085 -6.418 55.705 1.00 32.70 205 VAL B CA 1
ATOM 3473 C C . VAL B 1 208 ? 21.315 -5.777 56.864 1.00 31.99 205 VAL B C 1
ATOM 3474 O O . VAL B 1 208 ? 21.051 -4.561 56.824 1.00 32.53 205 VAL B O 1
ATOM 3478 N N . VAL B 1 209 ? 20.940 -6.579 57.852 1.00 31.06 206 VAL B N 1
ATOM 3479 C CA . VAL B 1 209 ? 20.108 -6.063 58.976 1.00 32.50 206 VAL B CA 1
ATOM 3480 C C . VAL B 1 209 ? 20.925 -5.197 59.943 1.00 33.77 206 VAL B C 1
ATOM 3481 O O . VAL B 1 209 ? 20.432 -4.122 60.303 1.00 35.21 206 VAL B O 1
ATOM 3485 N N . GLU B 1 210 ? 22.141 -5.613 60.286 1.00 34.38 207 GLU B N 1
ATOM 3486 C CA . GLU B 1 210 ? 22.916 -4.915 61.350 1.00 36.16 207 GLU B CA 1
ATOM 3487 C C . GLU B 1 210 ? 24.194 -4.238 60.845 1.00 37.61 207 GLU B C 1
ATOM 3488 O O . GLU B 1 210 ? 24.774 -3.483 61.630 1.00 37.27 207 GLU B O 1
ATOM 3494 N N . GLY B 1 211 ? 24.590 -4.473 59.590 1.00 37.92 208 GLY B N 1
ATOM 3495 C CA . GLY B 1 211 ? 25.854 -3.910 59.081 1.00 39.14 208 GLY B CA 1
ATOM 3496 C C . GLY B 1 211 ? 25.701 -2.529 58.448 1.00 42.78 208 GLY B C 1
ATOM 3497 O O . GLY B 1 211 ? 24.593 -2.018 58.252 1.00 41.90 208 GLY B O 1
ATOM 3498 N N . PRO B 1 212 ? 26.836 -1.877 58.117 1.00 42.65 209 PRO B N 1
ATOM 3499 C CA . PRO B 1 212 ? 26.809 -0.569 57.473 1.00 42.50 209 PRO B CA 1
ATOM 3500 C C . PRO B 1 212 ? 26.432 -0.696 55.989 1.00 39.88 209 PRO B C 1
ATOM 3501 O O . PRO B 1 212 ? 26.515 -1.791 55.443 1.00 41.23 209 PRO B O 1
ATOM 3505 N N . VAL B 1 213 ? 26.009 0.408 55.379 1.00 38.94 210 VAL B N 1
ATOM 3506 C CA . VAL B 1 213 ? 25.672 0.383 53.925 1.00 38.39 210 VAL B CA 1
ATOM 3507 C C . VAL B 1 213 ? 26.996 0.359 53.166 1.00 39.75 210 VAL B C 1
ATOM 3508 O O . VAL B 1 213 ? 27.792 1.302 53.330 1.00 42.39 210 VAL B O 1
ATOM 3512 N N . SER B 1 214 ? 27.217 -0.678 52.362 1.00 39.81 211 SER B N 1
ATOM 3513 C CA . SER B 1 214 ? 28.500 -0.797 51.631 1.00 40.83 211 SER B CA 1
ATOM 3514 C C . SER B 1 214 ? 28.322 -1.534 50.305 1.00 40.42 211 SER B C 1
ATOM 3515 O O . SER B 1 214 ? 27.525 -2.493 50.255 1.00 40.65 211 SER B O 1
ATOM 3518 N N . VAL B 1 215 ? 29.089 -1.119 49.299 1.00 41.65 212 VAL B N 1
ATOM 3519 C CA . VAL B 1 215 ? 29.059 -1.772 47.961 1.00 42.72 212 VAL B CA 1
ATOM 3520 C C . VAL B 1 215 ? 29.648 -3.182 48.087 1.00 40.03 212 VAL B C 1
ATOM 3521 O O . VAL B 1 215 ? 29.371 -4.012 47.206 1.00 39.23 212 VAL B O 1
ATOM 3525 N N . GLN B 1 216 ? 30.408 -3.455 49.153 1.00 42.71 213 GLN B N 1
ATOM 3526 C CA . GLN B 1 216 ? 31.023 -4.803 49.330 1.00 47.02 213 GLN B CA 1
ATOM 3527 C C . GLN B 1 216 ? 29.913 -5.827 49.569 1.00 42.87 213 GLN B C 1
ATOM 3528 O O . GLN B 1 216 ? 30.082 -6.983 49.156 1.00 45.10 213 GLN B O 1
ATOM 3534 N N . VAL B 1 217 ? 28.841 -5.405 50.247 1.00 40.93 214 VAL B N 1
ATOM 3535 C CA . VAL B 1 217 ? 27.645 -6.251 50.551 1.00 36.96 214 VAL B CA 1
ATOM 3536 C C . VAL B 1 217 ? 26.460 -5.470 49.987 1.00 34.74 214 VAL B C 1
ATOM 3537 O O . VAL B 1 217 ? 25.740 -4.798 50.716 1.00 30.37 214 VAL B O 1
ATOM 3541 N N . PRO B 1 218 ? 26.222 -5.550 48.657 1.00 32.48 215 PRO B N 1
ATOM 3542 C CA . PRO B 1 218 ? 25.191 -4.747 47.996 1.00 31.45 215 PRO B CA 1
ATOM 3543 C C . PRO B 1 218 ? 23.821 -4.664 48.684 1.00 29.78 215 PRO B C 1
ATOM 3544 O O . PRO B 1 218 ? 23.322 -3.549 48.844 1.00 29.60 215 PRO B O 1
ATOM 3548 N N . ALA B 1 219 ? 23.265 -5.808 49.094 1.00 28.85 216 ALA B N 1
ATOM 3549 C CA . ALA B 1 219 ? 21.918 -5.812 49.721 1.00 28.52 216 ALA B CA 1
ATOM 3550 C C . ALA B 1 219 ? 21.894 -4.961 50.996 1.00 28.09 216 ALA B C 1
ATOM 3551 O O . ALA B 1 219 ? 20.784 -4.732 51.522 1.00 29.46 216 ALA B O 1
ATOM 3553 N N . SER B 1 220 ? 23.053 -4.510 51.479 1.00 26.75 217 SER B N 1
ATOM 3554 C CA . SER B 1 220 ? 23.079 -3.701 52.724 1.00 28.57 217 SER B CA 1
ATOM 3555 C C . SER B 1 220 ? 22.294 -2.398 52.524 1.00 28.15 217 SER B C 1
ATOM 3556 O O . SER B 1 220 ? 21.786 -1.864 53.516 1.00 28.70 217 SER B O 1
ATOM 3559 N N . VAL B 1 221 ? 22.156 -1.941 51.281 1.00 27.16 218 VAL B N 1
ATOM 3560 C CA . VAL B 1 221 ? 21.457 -0.655 50.995 1.00 28.20 218 VAL B CA 1
ATOM 3561 C C . VAL B 1 221 ? 19.938 -0.835 51.150 1.00 27.90 218 VAL B C 1
ATOM 3562 O O . VAL B 1 221 ? 19.258 0.171 51.380 1.00 26.86 218 VAL B O 1
ATOM 3566 N N . LEU B 1 222 ? 19.428 -2.074 51.067 1.00 28.38 219 LEU B N 1
ATOM 3567 C CA . LEU B 1 222 ? 17.954 -2.298 51.116 1.00 28.81 219 LEU B CA 1
ATOM 3568 C C . LEU B 1 222 ? 17.368 -1.893 52.474 1.00 27.69 219 LEU B C 1
ATOM 3569 O O . LEU B 1 222 ? 16.166 -1.595 52.514 1.00 29.22 219 LEU B O 1
ATOM 3574 N N . LYS B 1 223 ? 18.176 -1.850 53.533 1.00 28.37 220 LYS B N 1
ATOM 3575 C CA . LYS B 1 223 ? 17.633 -1.463 54.862 1.00 30.38 220 LYS B CA 1
ATOM 3576 C C . LYS B 1 223 ? 17.252 0.021 54.863 1.00 30.14 220 LYS B C 1
ATOM 3577 O O . LYS B 1 223 ? 16.686 0.486 55.869 1.00 28.78 220 LYS B O 1
ATOM 3583 N N . LEU B 1 224 ? 17.574 0.751 53.792 1.00 29.96 221 LEU B N 1
ATOM 3584 C CA . LEU B 1 224 ? 17.193 2.194 53.720 1.00 29.27 221 LEU B CA 1
ATOM 3585 C C . LEU B 1 224 ? 15.779 2.326 53.136 1.00 27.58 221 LEU B C 1
ATOM 3586 O O . LEU B 1 224 ? 15.184 3.408 53.295 1.00 28.79 221 LEU B O 1
ATOM 3591 N N . HIS B 1 225 ? 15.230 1.241 52.585 1.00 26.53 222 HIS B N 1
ATOM 3592 C CA . HIS B 1 225 ? 13.891 1.326 51.945 1.00 25.77 222 HIS B CA 1
ATOM 3593 C C . HIS B 1 225 ? 12.822 1.502 53.020 1.00 26.67 222 HIS B C 1
ATOM 3594 O O . HIS B 1 225 ? 12.892 0.883 54.080 1.00 28.47 222 HIS B O 1
ATOM 3601 N N . PRO B 1 226 ? 11.819 2.380 52.805 1.00 27.17 223 PRO B N 1
ATOM 3602 C CA . PRO B 1 226 ? 10.764 2.595 53.790 1.00 26.37 223 PRO B CA 1
ATOM 3603 C C . PRO B 1 226 ? 9.710 1.485 53.866 1.00 25.21 223 PRO B C 1
ATOM 3604 O O . PRO B 1 226 ? 8.897 1.538 54.775 1.00 22.15 223 PRO B O 1
ATOM 3608 N N . SER B 1 227 ? 9.733 0.526 52.939 1.00 22.23 224 SER B N 1
ATOM 3609 C CA . SER B 1 227 ? 8.684 -0.528 52.978 1.00 23.90 224 SER B CA 1
ATOM 3610 C C . SER B 1 227 ? 9.306 -1.884 52.611 1.00 22.19 224 SER B C 1
ATOM 3611 O O . SER B 1 227 ? 9.048 -2.402 51.520 1.00 23.08 224 SER B O 1
ATOM 3614 N N . LEU B 1 228 ? 10.089 -2.428 53.539 1.00 23.24 225 LEU B N 1
ATOM 3615 C CA . LEU B 1 228 ? 10.815 -3.712 53.382 1.00 22.88 225 LEU B CA 1
ATOM 3616 C C . LEU B 1 228 ? 10.301 -4.750 54.378 1.00 23.03 225 LEU B C 1
ATOM 3617 O O . LEU B 1 228 ? 10.205 -4.443 55.593 1.00 23.30 225 LEU B O 1
ATOM 3622 N N . VAL B 1 229 ? 10.011 -5.940 53.861 1.00 23.74 226 VAL B N 1
ATOM 3623 C CA . VAL B 1 229 ? 9.644 -7.104 54.707 1.00 22.44 226 VAL B CA 1
ATOM 3624 C C . VAL B 1 229 ? 10.654 -8.196 54.367 1.00 22.75 226 VAL B C 1
ATOM 3625 O O . VAL B 1 229 ? 10.875 -8.450 53.162 1.00 22.32 226 VAL B O 1
ATOM 3629 N N . ILE B 1 230 ? 11.312 -8.737 55.389 1.00 22.23 227 ILE B N 1
ATOM 3630 C CA . ILE B 1 230 ? 12.279 -9.852 55.207 1.00 21.70 227 ILE B CA 1
ATOM 3631 C C . ILE B 1 230 ? 11.645 -11.109 55.791 1.00 22.81 227 ILE B C 1
ATOM 3632 O O . ILE B 1 230 ? 11.139 -11.052 56.953 1.00 23.14 227 ILE B O 1
ATOM 3637 N N . ILE B 1 231 ? 11.631 -12.176 55.007 1.00 22.12 228 ILE B N 1
ATOM 3638 C CA . ILE B 1 231 ? 11.112 -13.478 55.500 1.00 22.96 228 ILE B CA 1
ATOM 3639 C C . ILE B 1 231 ? 12.297 -14.441 55.426 1.00 23.73 228 ILE B C 1
ATOM 3640 O O . ILE B 1 231 ? 12.745 -14.757 54.304 1.00 23.06 228 ILE B O 1
ATOM 3645 N N . ALA B 1 232 ? 12.823 -14.809 56.591 1.00 24.25 229 ALA B N 1
ATOM 3646 C CA . ALA B 1 232 ? 13.961 -15.742 56.661 1.00 27.78 229 ALA B CA 1
ATOM 3647 C C . ALA B 1 232 ? 13.574 -16.979 57.480 1.00 28.17 229 ALA B C 1
ATOM 3648 O O . ALA B 1 232 ? 12.609 -16.900 58.270 1.00 29.80 229 ALA B O 1
ATOM 3650 N N . ASP B 1 233 ? 14.252 -18.099 57.242 1.00 30.59 230 ASP B N 1
ATOM 3651 C CA . ASP B 1 233 ? 14.011 -19.282 58.106 1.00 29.50 230 ASP B CA 1
ATOM 3652 C C . ASP B 1 233 ? 15.017 -19.197 59.259 1.00 29.79 230 ASP B C 1
ATOM 3653 O O . ASP B 1 233 ? 15.909 -18.330 59.197 1.00 26.19 230 ASP B O 1
ATOM 3658 N N . LYS B 1 234 ? 14.881 -20.065 60.267 1.00 30.76 231 LYS B N 1
ATOM 3659 C CA . LYS B 1 234 ? 15.785 -20.007 61.445 1.00 32.09 231 LYS B CA 1
ATOM 3660 C C . LYS B 1 234 ? 17.253 -20.114 61.017 1.00 31.27 231 LYS B C 1
ATOM 3661 O O . LYS B 1 234 ? 18.062 -19.331 61.537 1.00 28.42 231 LYS B O 1
ATOM 3667 N N . ALA B 1 235 ? 17.579 -21.024 60.095 1.00 30.55 232 ALA B N 1
ATOM 3668 C CA . ALA B 1 235 ? 18.986 -21.222 59.664 1.00 32.14 232 ALA B CA 1
ATOM 3669 C C . ALA B 1 235 ? 19.562 -19.911 59.108 1.00 31.62 232 ALA B C 1
ATOM 3670 O O . ALA B 1 235 ? 20.708 -19.568 59.456 1.00 33.15 232 ALA B O 1
ATOM 3672 N N . ALA B 1 236 ? 18.788 -19.183 58.303 1.00 29.89 233 ALA B N 1
ATOM 3673 C CA . ALA B 1 236 ? 19.292 -17.921 57.708 1.00 29.06 233 ALA B CA 1
ATOM 3674 C C . ALA B 1 236 ? 19.338 -16.795 58.752 1.00 28.06 233 ALA B C 1
ATOM 3675 O O . ALA B 1 236 ? 20.139 -15.867 58.573 1.00 26.62 233 ALA B O 1
ATOM 3677 N N . ALA B 1 237 ? 18.516 -16.877 59.801 1.00 28.93 234 ALA B N 1
ATOM 3678 C CA . ALA B 1 237 ? 18.478 -15.803 60.828 1.00 30.24 234 ALA B CA 1
ATOM 3679 C C . ALA B 1 237 ? 19.418 -16.089 62.008 1.00 32.15 234 ALA B C 1
ATOM 3680 O O . ALA B 1 237 ? 19.484 -15.229 62.884 1.00 29.54 234 ALA B O 1
ATOM 3682 N N . ALA B 1 238 ? 20.151 -17.212 61.975 1.00 33.34 235 ALA B N 1
ATOM 3683 C CA . ALA B 1 238 ? 21.035 -17.679 63.077 1.00 36.14 235 ALA B CA 1
ATOM 3684 C C . ALA B 1 238 ? 22.082 -16.647 63.517 1.00 36.20 235 ALA B C 1
ATOM 3685 O O . ALA B 1 238 ? 22.458 -16.710 64.696 1.00 37.10 235 ALA B O 1
ATOM 3687 N N . GLU B 1 239 ? 22.561 -15.754 62.646 1.00 35.16 236 GLU B N 1
ATOM 3688 C CA . GLU B 1 239 ? 23.599 -14.780 63.114 1.00 37.07 236 GLU B CA 1
ATOM 3689 C C . GLU B 1 239 ? 22.966 -13.459 63.582 1.00 34.88 236 GLU B C 1
ATOM 3690 O O . GLU B 1 239 ? 23.730 -12.587 64.022 1.00 36.95 236 GLU B O 1
ATOM 3696 N N . LEU B 1 240 ? 21.640 -13.311 63.513 1.00 32.44 237 LEU B N 1
ATOM 3697 C CA . LEU B 1 240 ? 20.998 -12.057 63.989 1.00 33.13 237 LEU B CA 1
ATOM 3698 C C . LEU B 1 240 ? 21.010 -12.047 65.522 1.00 34.26 237 LEU B C 1
ATOM 3699 O O . LEU B 1 240 ? 20.821 -13.128 66.126 1.00 31.61 237 LEU B O 1
ATOM 3704 N N . GLN B 1 241 ? 21.276 -10.878 66.115 1.00 36.44 238 GLN B N 1
ATOM 3705 C CA . GLN B 1 241 ? 21.306 -10.774 67.593 1.00 41.60 238 GLN B CA 1
ATOM 3706 C C . GLN B 1 241 ? 19.913 -11.108 68.136 1.00 43.01 238 GLN B C 1
ATOM 3707 O O . GLN B 1 241 ? 18.960 -10.418 67.770 1.00 42.44 238 GLN B O 1
ATOM 3713 N N . GLN B 1 242 ? 19.803 -12.209 68.878 1.00 47.74 239 GLN B N 1
ATOM 3714 C CA . GLN B 1 242 ? 18.513 -12.595 69.504 1.00 50.56 239 GLN B CA 1
ATOM 3715 C C . GLN B 1 242 ? 18.345 -11.707 70.742 1.00 52.26 239 GLN B C 1
ATOM 3716 O O . GLN B 1 242 ? 19.351 -11.367 71.394 1.00 52.39 239 GLN B O 1
ATOM 3723 N N . ASN C 1 2 ? -12.322 7.920 55.844 1.00 60.69 -1 ASN C N 1
ATOM 3724 C CA . ASN C 1 2 ? -12.422 8.742 57.094 1.00 57.79 -1 ASN C CA 1
ATOM 3725 C C . ASN C 1 2 ? -13.883 8.865 57.551 1.00 53.71 -1 ASN C C 1
ATOM 3726 O O . ASN C 1 2 ? -14.779 8.973 56.669 1.00 52.46 -1 ASN C O 1
ATOM 3731 N N . ALA C 1 3 ? -14.140 8.797 58.862 1.00 46.58 0 ALA C N 1
ATOM 3732 C CA . ALA C 1 3 ? -15.527 9.093 59.284 1.00 45.69 0 ALA C CA 1
ATOM 3733 C C . ALA C 1 3 ? -15.804 10.466 58.675 1.00 44.66 0 ALA C C 1
ATOM 3734 O O . ALA C 1 3 ? -14.929 11.345 58.709 1.00 48.78 0 ALA C O 1
ATOM 3744 N N . LYS C 1 5 ? -15.957 13.917 57.460 1.00 28.87 2 LYS C N 1
ATOM 3745 C CA . LYS C 1 5 ? -15.372 15.087 58.095 1.00 30.85 2 LYS C CA 1
ATOM 3746 C C . LYS C 1 5 ? -16.165 16.327 57.699 1.00 29.29 2 LYS C C 1
ATOM 3747 O O . LYS C 1 5 ? -16.311 16.623 56.513 1.00 29.89 2 LYS C O 1
ATOM 3761 N N . ILE C 1 7 ? -16.289 20.285 57.825 1.00 29.90 4 ILE C N 1
ATOM 3762 C CA . ILE C 1 7 ? -15.508 21.497 58.015 1.00 30.57 4 ILE C CA 1
ATOM 3763 C C . ILE C 1 7 ? -16.443 22.701 57.895 1.00 30.41 4 ILE C C 1
ATOM 3764 O O . ILE C 1 7 ? -17.028 22.880 56.826 1.00 29.38 4 ILE C O 1
ATOM 3769 N N . VAL C 1 8 ? -16.555 23.495 58.958 1.00 31.44 5 VAL C N 1
ATOM 3770 C CA . VAL C 1 8 ? -17.416 24.710 58.937 1.00 32.90 5 VAL C CA 1
ATOM 3771 C C . VAL C 1 8 ? -16.479 25.923 58.899 1.00 35.19 5 VAL C C 1
ATOM 3772 O O . VAL C 1 8 ? -15.680 26.091 59.850 1.00 36.68 5 VAL C O 1
ATOM 3776 N N . THR C 1 9 ? -16.565 26.712 57.830 1.00 34.86 6 THR C N 1
ATOM 3777 C CA . THR C 1 9 ? -15.732 27.928 57.663 1.00 36.29 6 THR C CA 1
ATOM 3778 C C . THR C 1 9 ? -16.585 29.144 58.025 1.00 40.05 6 THR C C 1
ATOM 3779 O O . THR C 1 9 ? -17.816 29.009 58.116 1.00 40.12 6 THR C O 1
ATOM 3783 N N . GLU C 1 10 ? -15.937 30.289 58.194 1.00 44.00 7 GLU C N 1
ATOM 3784 C CA . GLU C 1 10 ? -16.627 31.543 58.583 1.00 48.41 7 GLU C CA 1
ATOM 3785 C C . GLU C 1 10 ? -17.541 32.035 57.459 1.00 46.86 7 GLU C C 1
ATOM 3786 O O . GLU C 1 10 ? -18.696 32.381 57.768 1.00 46.55 7 GLU C O 1
ATOM 3792 N N . ASP C 1 11 ? -17.051 32.023 56.216 1.00 41.27 8 ASP C N 1
ATOM 3793 C CA . ASP C 1 11 ? -17.818 32.611 55.090 1.00 42.38 8 ASP C CA 1
ATOM 3794 C C . ASP C 1 11 ? -17.436 31.969 53.760 1.00 40.86 8 ASP C C 1
ATOM 3795 O O . ASP C 1 11 ? -16.604 31.017 53.763 1.00 40.49 8 ASP C O 1
ATOM 3800 N N . TYR C 1 12 ? -18.014 32.486 52.674 1.00 40.82 9 TYR C N 1
ATOM 3801 C CA . TYR C 1 12 ? -17.766 31.966 51.303 1.00 41.28 9 TYR C CA 1
ATOM 3802 C C . TYR C 1 12 ? -16.274 32.030 50.955 1.00 41.80 9 TYR C C 1
ATOM 3803 O O . TYR C 1 12 ? -15.744 31.062 50.367 1.00 40.14 9 TYR C O 1
ATOM 3812 N N . GLU C 1 13 ? -15.617 33.138 51.291 1.00 44.69 10 GLU C N 1
ATOM 3813 C CA . GLU C 1 13 ? -14.174 33.281 50.971 1.00 45.13 10 GLU C CA 1
ATOM 3814 C C . GLU C 1 13 ? -13.360 32.160 51.632 1.00 43.47 10 GLU C C 1
ATOM 3815 O O . GLU C 1 13 ? -12.538 31.547 50.930 1.00 42.64 10 GLU C O 1
ATOM 3821 N N . GLU C 1 14 ? -13.578 31.892 52.922 1.00 40.57 11 GLU C N 1
ATOM 3822 C CA . GLU C 1 14 ? -12.789 30.848 53.631 1.00 39.00 11 GLU C CA 1
ATOM 3823 C C . GLU C 1 14 ? -13.146 29.469 53.073 1.00 35.19 11 GLU C C 1
ATOM 3824 O O . GLU C 1 14 ? -12.259 28.644 52.883 1.00 33.13 11 GLU C O 1
ATOM 3838 N N . SER C 1 16 ? -14.057 28.737 50.107 1.00 36.42 13 SER C N 1
ATOM 3839 C CA . SER C 1 16 ? -13.409 28.674 48.805 1.00 35.87 13 SER C CA 1
ATOM 3840 C C . SER C 1 16 ? -11.907 28.398 48.953 1.00 36.34 13 SER C C 1
ATOM 3841 O O . SER C 1 16 ? -11.374 27.562 48.190 1.00 38.13 13 SER C O 1
ATOM 3844 N N . LEU C 1 17 ? -11.247 29.085 49.886 1.00 34.86 14 LEU C N 1
ATOM 3845 C CA . LEU C 1 17 ? -9.788 28.910 50.088 1.00 34.42 14 LEU C CA 1
ATOM 3846 C C . LEU C 1 17 ? -9.505 27.486 50.590 1.00 31.91 14 LEU C C 1
ATOM 3847 O O . LEU C 1 17 ? -8.671 26.788 49.976 1.00 28.80 14 LEU C O 1
ATOM 3852 N N . VAL C 1 18 ? -10.192 27.075 51.655 1.00 29.23 15 VAL C N 1
ATOM 3853 C CA . VAL C 1 18 ? -9.977 25.727 52.253 1.00 28.28 15 VAL C CA 1
ATOM 3854 C C . VAL C 1 18 ? -10.267 24.651 51.201 1.00 27.29 15 VAL C C 1
ATOM 3855 O O . VAL C 1 18 ? -9.503 23.673 51.144 1.00 27.50 15 VAL C O 1
ATOM 3859 N N . ALA C 1 19 ? -11.326 24.824 50.409 1.00 27.89 16 ALA C N 1
ATOM 3860 C CA . ALA C 1 19 ? -11.657 23.840 49.357 1.00 27.04 16 ALA C CA 1
ATOM 3861 C C . ALA C 1 19 ? -10.500 23.789 48.351 1.00 27.03 16 ALA C C 1
ATOM 3862 O O . ALA C 1 19 ? -10.108 22.677 47.945 1.00 26.07 16 ALA C O 1
ATOM 3864 N N . SER C 1 20 ? -9.938 24.943 47.981 1.00 28.19 17 SER C N 1
ATOM 3865 C CA . SER C 1 20 ? -8.808 24.931 47.015 1.00 28.80 17 SER C CA 1
ATOM 3866 C C . SER C 1 20 ? -7.635 24.144 47.622 1.00 29.05 17 SER C C 1
ATOM 3867 O O . SER C 1 20 ? -7.002 23.359 46.880 1.00 28.48 17 SER C O 1
ATOM 3870 N N . HIS C 1 21 ? -7.378 24.298 48.925 1.00 27.81 18 HIS C N 1
ATOM 3871 C CA . HIS C 1 21 ? -6.240 23.566 49.541 1.00 27.92 18 HIS C CA 1
ATOM 3872 C C . HIS C 1 21 ? -6.486 22.057 49.493 1.00 26.86 18 HIS C C 1
ATOM 3873 O O . HIS C 1 21 ? -5.511 21.323 49.262 1.00 25.57 18 HIS C O 1
ATOM 3880 N N . HIS C 1 22 ? -7.724 21.617 49.736 1.00 26.70 19 HIS C N 1
ATOM 3881 C CA . HIS C 1 22 ? -8.066 20.170 49.661 1.00 27.92 19 HIS C CA 1
ATOM 3882 C C . HIS C 1 22 ? -7.833 19.648 48.240 1.00 26.69 19 HIS C C 1
ATOM 3883 O O . HIS C 1 22 ? -7.228 18.591 48.092 1.00 26.88 19 HIS C O 1
ATOM 3890 N N . VAL C 1 23 ? -8.286 20.389 47.238 1.00 27.40 20 VAL C N 1
ATOM 3891 C CA . VAL C 1 23 ? -8.092 19.947 45.831 1.00 28.37 20 VAL C CA 1
ATOM 3892 C C . VAL C 1 23 ? -6.590 19.970 45.491 1.00 29.63 20 VAL C C 1
ATOM 3893 O O . VAL C 1 23 ? -6.151 19.057 44.761 1.00 29.49 20 VAL C O 1
ATOM 3897 N N . LEU C 1 24 ? -5.824 20.921 46.039 1.00 30.80 21 LEU C N 1
ATOM 3898 C CA . LEU C 1 24 ? -4.364 21.015 45.729 1.00 32.25 21 LEU C CA 1
ATOM 3899 C C . LEU C 1 24 ? -3.632 19.773 46.240 1.00 35.04 21 LEU C C 1
ATOM 3900 O O . LEU C 1 24 ? -2.535 19.470 45.695 1.00 36.18 21 LEU C O 1
ATOM 3905 N N . GLY C 1 25 ? -4.219 19.078 47.223 1.00 33.84 22 GLY C N 1
ATOM 3906 C CA . GLY C 1 25 ? -3.593 17.845 47.726 1.00 33.26 22 GLY C CA 1
ATOM 3907 C C . GLY C 1 25 ? -3.585 16.776 46.649 1.00 33.60 22 GLY C C 1
ATOM 3908 O O . GLY C 1 25 ? -2.666 15.929 46.642 1.00 36.46 22 GLY C O 1
ATOM 3909 N N . TYR C 1 26 ? -4.565 16.829 45.750 1.00 31.75 23 TYR C N 1
ATOM 3910 C CA . TYR C 1 26 ? -4.661 15.844 44.644 1.00 29.68 23 TYR C CA 1
ATOM 3911 C C . TYR C 1 26 ? -3.851 16.362 43.444 1.00 29.36 23 TYR C C 1
ATOM 3912 O O . TYR C 1 26 ? -3.096 15.590 42.826 1.00 29.25 23 TYR C O 1
ATOM 3921 N N . ILE C 1 27 ? -3.959 17.663 43.164 1.00 27.78 24 ILE C N 1
ATOM 3922 C CA . ILE C 1 27 ? -3.224 18.293 42.028 1.00 29.02 24 ILE C CA 1
ATOM 3923 C C . ILE C 1 27 ? -1.709 18.103 42.193 1.00 28.52 24 ILE C C 1
ATOM 3924 O O . ILE C 1 27 ? -1.029 17.899 41.169 1.00 28.03 24 ILE C O 1
ATOM 3929 N N . THR C 1 28 ? -1.208 18.127 43.428 1.00 26.84 25 THR C N 1
ATOM 3930 C CA . THR C 1 28 ? 0.253 17.985 43.692 1.00 27.17 25 THR C CA 1
ATOM 3931 C C . THR C 1 28 ? 0.675 16.508 43.825 1.00 28.11 25 THR C C 1
ATOM 3932 O O . THR C 1 28 ? 1.872 16.277 44.085 1.00 27.04 25 THR C O 1
ATOM 3936 N N . ALA C 1 29 ? -0.244 15.553 43.662 1.00 29.51 26 ALA C N 1
ATOM 3937 C CA . ALA C 1 29 ? 0.173 14.129 43.753 1.00 32.88 26 ALA C CA 1
ATOM 3938 C C . ALA C 1 29 ? 1.113 13.816 42.588 1.00 35.85 26 ALA C C 1
ATOM 3939 O O . ALA C 1 29 ? 0.858 14.214 41.450 1.00 37.16 26 ALA C O 1
ATOM 3941 N N . PRO C 1 30 ? 2.247 13.123 42.834 1.00 39.11 27 PRO C N 1
ATOM 3942 C CA . PRO C 1 30 ? 3.212 12.809 41.775 1.00 43.04 27 PRO C CA 1
ATOM 3943 C C . PRO C 1 30 ? 2.739 11.856 40.656 1.00 43.21 27 PRO C C 1
ATOM 3944 O O . PRO C 1 30 ? 3.275 11.957 39.589 1.00 46.57 27 PRO C O 1
ATOM 3948 N N . ARG C 1 31 ? 1.766 10.988 40.908 1.00 42.79 28 ARG C N 1
ATOM 3949 C CA . ARG C 1 31 ? 1.289 10.057 39.847 1.00 45.69 28 ARG C CA 1
ATOM 3950 C C . ARG C 1 31 ? -0.035 10.592 39.285 1.00 43.13 28 ARG C C 1
ATOM 3951 O O . ARG C 1 31 ? -0.547 11.636 39.793 1.00 42.04 28 ARG C O 1
ATOM 3959 N N . ARG C 1 32 ? -0.583 9.900 38.285 1.00 41.96 29 ARG C N 1
ATOM 3960 C CA . ARG C 1 32 ? -1.852 10.339 37.654 1.00 40.37 29 ARG C CA 1
ATOM 3961 C C . ARG C 1 32 ? -3.000 10.376 38.672 1.00 37.96 29 ARG C C 1
ATOM 3962 O O . ARG C 1 32 ? -3.091 9.470 39.510 1.00 34.69 29 ARG C O 1
ATOM 3970 N N . VAL C 1 33 ? -3.806 11.435 38.610 1.00 36.67 30 VAL C N 1
ATOM 3971 C CA . VAL C 1 33 ? -5.027 11.556 39.454 1.00 36.14 30 VAL C CA 1
ATOM 3972 C C . VAL C 1 33 ? -6.163 11.990 38.527 1.00 35.78 30 VAL C C 1
ATOM 3973 O O . VAL C 1 33 ? -5.918 12.794 37.599 1.00 35.68 30 VAL C O 1
ATOM 3977 N N . ASN C 1 34 ? -7.346 11.426 38.751 1.00 35.35 31 ASN C N 1
ATOM 3978 C CA . ASN C 1 34 ? -8.560 11.717 37.954 1.00 35.70 31 ASN C CA 1
ATOM 3979 C C . ASN C 1 34 ? -9.518 12.501 38.857 1.00 34.59 31 ASN C C 1
ATOM 3980 O O . ASN C 1 34 ? -9.950 11.936 39.878 1.00 33.15 31 ASN C O 1
ATOM 3985 N N . LEU C 1 35 ? -9.800 13.758 38.505 1.00 33.87 32 LEU C N 1
ATOM 3986 C CA . LEU C 1 35 ? -10.691 14.621 39.316 1.00 31.39 32 LEU C CA 1
ATOM 3987 C C . LEU C 1 35 ? -11.948 15.017 38.525 1.00 31.98 32 LEU C C 1
ATOM 3988 O O . LEU C 1 35 ? -11.818 15.555 37.401 1.00 34.68 32 LEU C O 1
ATOM 3993 N N . ALA C 1 36 ? -13.126 14.725 39.074 1.00 30.68 33 ALA C N 1
ATOM 3994 C CA . ALA C 1 36 ? -14.408 15.152 38.470 1.00 32.28 33 ALA C CA 1
ATOM 3995 C C . ALA C 1 36 ? -14.761 16.457 39.190 1.00 32.92 33 ALA C C 1
ATOM 3996 O O . ALA C 1 36 ? -14.772 16.461 40.462 1.00 32.28 33 ALA C O 1
ATOM 3998 N N . VAL C 1 37 ? -15.014 17.529 38.439 1.00 33.44 34 VAL C N 1
ATOM 3999 C CA . VAL C 1 37 ? -15.230 18.854 39.091 1.00 34.43 34 VAL C CA 1
ATOM 4000 C C . VAL C 1 37 ? -16.569 19.488 38.677 1.00 35.95 34 VAL C C 1
ATOM 4001 O O . VAL C 1 37 ? -16.966 19.392 37.499 1.00 35.71 34 VAL C O 1
ATOM 4005 N N . THR C 1 38 ? -17.206 20.155 39.641 1.00 35.13 35 THR C N 1
ATOM 4006 C CA . THR C 1 38 ? -18.537 20.783 39.450 1.00 37.93 35 THR C CA 1
ATOM 4007 C C . THR C 1 38 ? -18.448 22.179 38.832 1.00 38.69 35 THR C C 1
ATOM 4008 O O . THR C 1 38 ? -17.408 22.835 38.977 1.00 37.10 35 THR C O 1
ATOM 4012 N N . ALA C 1 39 ? -19.524 22.567 38.143 1.00 42.97 36 ALA C N 1
ATOM 4013 C CA . ALA C 1 39 ? -19.708 23.930 37.596 1.00 46.01 36 ALA C CA 1
ATOM 4014 C C . ALA C 1 39 ? -20.631 24.629 38.600 1.00 47.16 36 ALA C C 1
ATOM 4015 O O . ALA C 1 39 ? -20.766 24.091 39.734 1.00 44.60 36 ALA C O 1
ATOM 4017 N N . GLY C 1 40 ? -21.260 25.743 38.216 1.00 48.80 37 GLY C N 1
ATOM 4018 C CA . GLY C 1 40 ? -22.167 26.459 39.134 1.00 50.53 37 GLY C CA 1
ATOM 4019 C C . GLY C 1 40 ? -21.483 27.649 39.786 1.00 52.14 37 GLY C C 1
ATOM 4020 O O . GLY C 1 40 ? -20.289 27.862 39.530 1.00 53.06 37 GLY C O 1
ATOM 4021 N N . SER C 1 41 ? -22.201 28.373 40.642 1.00 53.71 38 SER C N 1
ATOM 4022 C CA . SER C 1 41 ? -21.631 29.575 41.308 1.00 55.13 38 SER C CA 1
ATOM 4023 C C . SER C 1 41 ? -20.843 29.200 42.572 1.00 52.32 38 SER C C 1
ATOM 4024 O O . SER C 1 41 ? -19.899 29.944 42.910 1.00 54.99 38 SER C O 1
ATOM 4027 N N . THR C 1 42 ? -21.186 28.084 43.233 1.00 46.68 39 THR C N 1
ATOM 4028 C CA . THR C 1 42 ? -20.502 27.703 44.498 1.00 43.97 39 THR C CA 1
ATOM 4029 C C . THR C 1 42 ? -18.982 27.629 44.321 1.00 42.05 39 THR C C 1
ATOM 4030 O O . THR C 1 42 ? -18.245 28.213 45.113 1.00 41.88 39 THR C O 1
ATOM 4034 N N . PRO C 1 43 ? -18.442 26.940 43.288 1.00 39.39 40 PRO C N 1
ATOM 4035 C CA . PRO C 1 43 ? -16.990 26.816 43.138 1.00 38.32 40 PRO C CA 1
ATOM 4036 C C . PRO C 1 43 ? -16.247 27.969 42.443 1.00 38.19 40 PRO C C 1
ATOM 4037 O O . PRO C 1 43 ? -15.046 27.866 42.297 1.00 37.38 40 PRO C O 1
ATOM 4041 N N . LYS C 1 44 ? -16.946 29.041 42.067 1.00 40.10 41 LYS C N 1
ATOM 4042 C CA . LYS C 1 44 ? -16.287 30.144 41.306 1.00 40.84 41 LYS C CA 1
ATOM 4043 C C . LYS C 1 44 ? -15.008 30.633 42.003 1.00 38.69 41 LYS C C 1
ATOM 4044 O O . LYS C 1 44 ? -13.958 30.664 41.348 1.00 36.02 41 LYS C O 1
ATOM 4050 N N . ARG C 1 45 ? -15.092 30.984 43.282 1.00 37.97 42 ARG C N 1
ATOM 4051 C CA . ARG C 1 45 ? -13.906 31.513 44.007 1.00 37.66 42 ARG C CA 1
ATOM 4052 C C . ARG C 1 45 ? -12.866 30.403 44.191 1.00 36.91 42 ARG C C 1
ATOM 4053 O O . ARG C 1 45 ? -11.667 30.656 44.088 1.00 35.64 42 ARG C O 1
ATOM 4069 N N . TYR C 1 47 ? -12.192 28.021 42.159 1.00 32.70 44 TYR C N 1
ATOM 4070 C CA . TYR C 1 47 ? -11.483 27.929 40.889 1.00 34.25 44 TYR C CA 1
ATOM 4071 C C . TYR C 1 47 ? -10.531 29.118 40.707 1.00 35.18 44 TYR C C 1
ATOM 4072 O O . TYR C 1 47 ? -9.482 28.926 40.076 1.00 34.96 44 TYR C O 1
ATOM 4081 N N . GLU C 1 48 ? -10.878 30.302 41.228 1.00 35.44 45 GLU C N 1
ATOM 4082 C CA . GLU C 1 48 ? -9.945 31.462 41.119 1.00 35.49 45 GLU C CA 1
ATOM 4083 C C . GLU C 1 48 ? -8.660 31.119 41.884 1.00 33.76 45 GLU C C 1
ATOM 4084 O O . GLU C 1 48 ? -7.571 31.390 41.373 1.00 32.20 45 GLU C O 1
ATOM 4090 N N . HIS C 1 49 ? -8.788 30.505 43.062 1.00 34.09 46 HIS C N 1
ATOM 4091 C CA . HIS C 1 49 ? -7.586 30.111 43.843 1.00 34.33 46 HIS C CA 1
ATOM 4092 C C . HIS C 1 49 ? -6.810 29.023 43.085 1.00 34.31 46 HIS C C 1
ATOM 4093 O O . HIS C 1 49 ? -5.569 29.134 42.998 1.00 34.61 46 HIS C O 1
ATOM 4100 N N . LEU C 1 50 ? -7.506 28.016 42.548 1.00 33.70 47 LEU C N 1
ATOM 4101 C CA . LEU C 1 50 ? -6.795 26.932 41.820 1.00 32.57 47 LEU C CA 1
ATOM 4102 C C . LEU C 1 50 ? -6.099 27.500 40.577 1.00 33.81 47 LEU C C 1
ATOM 4103 O O . LEU C 1 50 ? -4.984 27.029 40.263 1.00 34.92 47 LEU C O 1
ATOM 4108 N N . THR C 1 51 ? -6.718 28.481 39.918 1.00 34.09 48 THR C N 1
ATOM 4109 C CA . THR C 1 51 ? -6.114 29.130 38.723 1.00 36.59 48 THR C CA 1
ATOM 4110 C C . THR C 1 51 ? -4.777 29.750 39.124 1.00 36.73 48 THR C C 1
ATOM 4111 O O . THR C 1 51 ? -3.774 29.485 38.447 1.00 36.65 48 THR C O 1
ATOM 4115 N N . ALA C 1 52 ? -4.768 30.516 40.209 1.00 37.79 49 ALA C N 1
ATOM 4116 C CA . ALA C 1 52 ? -3.524 31.176 40.666 1.00 39.73 49 ALA C CA 1
ATOM 4117 C C . ALA C 1 52 ? -2.484 30.120 41.064 1.00 38.96 49 ALA C C 1
ATOM 4118 O O . ALA C 1 52 ? -1.296 30.376 40.888 1.00 40.92 49 ALA C O 1
ATOM 4120 N N . ALA C 1 53 ? -2.924 28.957 41.544 1.00 37.89 50 ALA C N 1
ATOM 4121 C CA . ALA C 1 53 ? -1.971 27.916 41.989 1.00 37.04 50 ALA C CA 1
ATOM 4122 C C . ALA C 1 53 ? -1.371 27.133 40.815 1.00 36.73 50 ALA C C 1
ATOM 4123 O O . ALA C 1 53 ? -0.209 26.694 40.961 1.00 35.87 50 ALA C O 1
ATOM 4125 N N . VAL C 1 54 ? -2.091 26.990 39.691 1.00 37.97 51 VAL C N 1
ATOM 4126 C CA . VAL C 1 54 ? -1.559 26.120 38.589 1.00 39.49 51 VAL C CA 1
ATOM 4127 C C . VAL C 1 54 ? -1.283 26.899 37.296 1.00 40.67 51 VAL C C 1
ATOM 4128 O O . VAL C 1 54 ? -0.590 26.333 36.433 1.00 41.29 51 VAL C O 1
ATOM 4132 N N . LYS C 1 55 ? -1.788 28.127 37.150 1.00 41.88 52 LYS C N 1
ATOM 4133 C CA . LYS C 1 55 ? -1.548 28.902 35.898 1.00 43.49 52 LYS C CA 1
ATOM 4134 C C . LYS C 1 55 ? -0.041 29.021 35.634 1.00 43.56 52 LYS C C 1
ATOM 4135 O O . LYS C 1 55 ? 0.700 29.330 36.584 1.00 43.46 52 LYS C O 1
ATOM 4141 N N . GLY C 1 56 ? 0.388 28.753 34.394 1.00 43.14 53 GLY C N 1
ATOM 4142 C CA . GLY C 1 56 ? 1.801 28.892 33.985 1.00 43.76 53 GLY C CA 1
ATOM 4143 C C . GLY C 1 56 ? 2.719 27.838 34.577 1.00 42.44 53 GLY C C 1
ATOM 4144 O O . GLY C 1 56 ? 3.943 28.056 34.556 1.00 42.32 53 GLY C O 1
ATOM 4145 N N . LYS C 1 57 ? 2.166 26.741 35.095 1.00 40.09 54 LYS C N 1
ATOM 4146 C CA . LYS C 1 57 ? 3.002 25.662 35.677 1.00 40.00 54 LYS C CA 1
ATOM 4147 C C . LYS C 1 57 ? 2.819 24.406 34.823 1.00 40.41 54 LYS C C 1
ATOM 4148 O O . LYS C 1 57 ? 1.659 24.010 34.619 1.00 41.48 54 LYS C O 1
ATOM 4154 N N . ALA C 1 58 ? 3.920 23.804 34.370 1.00 41.03 55 ALA C N 1
ATOM 4155 C CA . ALA C 1 58 ? 3.856 22.608 33.496 1.00 42.51 55 ALA C CA 1
ATOM 4156 C C . ALA C 1 58 ? 4.019 21.306 34.291 1.00 41.77 55 ALA C C 1
ATOM 4157 O O . ALA C 1 58 ? 3.850 20.233 33.681 1.00 43.13 55 ALA C O 1
ATOM 4159 N N . PHE C 1 59 ? 4.256 21.386 35.603 1.00 40.06 56 PHE C N 1
ATOM 4160 C CA . PHE C 1 59 ? 4.548 20.156 36.398 1.00 39.82 56 PHE C CA 1
ATOM 4161 C C . PHE C 1 59 ? 3.306 19.487 37.013 1.00 37.07 56 PHE C C 1
ATOM 4162 O O . PHE C 1 59 ? 3.496 18.585 37.844 1.00 35.97 56 PHE C O 1
ATOM 4170 N N . TYR C 1 60 ? 2.093 19.901 36.640 1.00 37.67 57 TYR C N 1
ATOM 4171 C CA . TYR C 1 60 ? 0.865 19.208 37.113 1.00 36.93 57 TYR C CA 1
ATOM 4172 C C . TYR C 1 60 ? 0.217 18.547 35.888 1.00 38.85 57 TYR C C 1
ATOM 4173 O O . TYR C 1 60 ? -1.029 18.499 35.795 1.00 38.18 57 TYR C O 1
ATOM 4182 N N . ASP C 1 61 ? 1.058 17.998 35.006 1.00 41.16 58 ASP C N 1
ATOM 4183 C CA . ASP C 1 61 ? 0.601 17.423 33.711 1.00 43.41 58 ASP C CA 1
ATOM 4184 C C . ASP C 1 61 ? 0.006 16.012 33.851 1.00 42.86 58 ASP C C 1
ATOM 4185 O O . ASP C 1 61 ? -0.441 15.480 32.804 1.00 41.40 58 ASP C O 1
ATOM 4190 N N . ARG C 1 62 ? 0.000 15.413 35.048 1.00 40.58 59 ARG C N 1
ATOM 4191 C CA . ARG C 1 62 ? -0.604 14.056 35.217 1.00 41.54 59 ARG C CA 1
ATOM 4192 C C . ARG C 1 62 ? -1.964 14.196 35.924 1.00 39.57 59 ARG C C 1
ATOM 4193 O O . ARG C 1 62 ? -2.537 13.171 36.337 1.00 37.04 59 ARG C O 1
ATOM 4201 N N . VAL C 1 63 ? -2.474 15.423 36.018 1.00 38.19 60 VAL C N 1
ATOM 4202 C CA . VAL C 1 63 ? -3.811 15.658 36.623 1.00 38.11 60 VAL C CA 1
ATOM 4203 C C . VAL C 1 63 ? -4.820 15.678 35.481 1.00 38.73 60 VAL C C 1
ATOM 4204 O O . VAL C 1 63 ? -4.663 16.525 34.577 1.00 41.39 60 VAL C O 1
ATOM 4208 N N . HIS C 1 64 ? -5.791 14.760 35.516 1.00 37.50 61 HIS C N 1
ATOM 4209 C CA . HIS C 1 64 ? -6.843 14.682 34.464 1.00 38.65 61 HIS C CA 1
ATOM 4210 C C . HIS C 1 64 ? -8.168 15.161 35.063 1.00 37.61 61 HIS C C 1
ATOM 4211 O O . HIS C 1 64 ? -8.522 14.685 36.174 1.00 36.31 61 HIS C O 1
ATOM 4218 N N . TYR C 1 65 ? -8.861 16.055 34.345 1.00 35.61 62 TYR C N 1
ATOM 4219 C CA . TYR C 1 65 ? -10.137 16.657 34.810 1.00 34.34 62 TYR C CA 1
ATOM 4220 C C . TYR C 1 65 ? -11.315 16.104 34.007 1.00 34.98 62 TYR C C 1
ATOM 4221 O O . TYR C 1 65 ? -11.182 15.901 32.781 1.00 35.43 62 TYR C O 1
ATOM 4230 N N . TYR C 1 66 ? -12.448 15.923 34.689 1.00 34.21 63 TYR C N 1
ATOM 4231 C CA . TYR C 1 66 ? -13.675 15.351 34.082 1.00 35.32 63 TYR C CA 1
ATOM 4232 C C . TYR C 1 66 ? -14.928 16.112 34.511 1.00 35.53 63 TYR C C 1
ATOM 4233 O O . TYR C 1 66 ? -15.000 16.508 35.698 1.00 34.39 63 TYR C O 1
ATOM 4242 N N . ASN C 1 67 ? -15.867 16.323 33.581 1.00 37.67 64 ASN C N 1
ATOM 4243 C CA . ASN C 1 67 ? -17.175 16.932 33.942 1.00 39.26 64 ASN C CA 1
ATOM 4244 C C . ASN C 1 67 ? -18.058 15.750 34.357 1.00 39.82 64 ASN C C 1
ATOM 4245 O O . ASN C 1 67 ? -17.823 14.644 33.815 1.00 41.01 64 ASN C O 1
ATOM 4250 N N . PHE C 1 68 ? -19.002 15.946 35.280 1.00 39.32 65 PHE C N 1
ATOM 4251 C CA . PHE C 1 68 ? -19.826 14.793 35.740 1.00 39.15 65 PHE C CA 1
ATOM 4252 C C . PHE C 1 68 ? -21.250 14.869 35.188 1.00 41.00 65 PHE C C 1
ATOM 4253 O O . PHE C 1 68 ? -22.046 13.953 35.471 1.00 39.74 65 PHE C O 1
ATOM 4261 N N . ASP C 1 69 ? -21.568 15.936 34.447 1.00 43.34 66 ASP C N 1
ATOM 4262 C CA . ASP C 1 69 ? -22.906 16.031 33.801 1.00 47.00 66 ASP C CA 1
ATOM 4263 C C . ASP C 1 69 ? -22.784 16.943 32.581 1.00 47.91 66 ASP C C 1
ATOM 4264 O O . ASP C 1 69 ? -21.733 17.611 32.438 1.00 47.01 66 ASP C O 1
ATOM 4269 N N . GLU C 1 70 ? -23.800 16.940 31.725 1.00 49.96 67 GLU C N 1
ATOM 4270 C CA . GLU C 1 70 ? -23.727 17.806 30.525 1.00 53.55 67 GLU C CA 1
ATOM 4271 C C . GLU C 1 70 ? -25.128 18.015 29.955 1.00 55.44 67 GLU C C 1
ATOM 4272 O O . GLU C 1 70 ? -25.924 17.059 29.985 1.00 54.80 67 GLU C O 1
ATOM 4278 N N . ILE C 1 71 ? -25.388 19.247 29.513 1.00 59.06 68 ILE C N 1
ATOM 4279 C CA . ILE C 1 71 ? -26.665 19.670 28.877 1.00 62.01 68 ILE C CA 1
ATOM 4280 C C . ILE C 1 71 ? -26.280 20.292 27.542 1.00 64.04 68 ILE C C 1
ATOM 4281 O O . ILE C 1 71 ? -25.703 21.375 27.522 1.00 61.73 68 ILE C O 1
ATOM 4286 N N . PRO C 1 72 ? -26.538 19.624 26.397 1.00 65.35 69 PRO C N 1
ATOM 4287 C CA . PRO C 1 72 ? -26.204 20.205 25.099 1.00 69.66 69 PRO C CA 1
ATOM 4288 C C . PRO C 1 72 ? -27.186 21.332 24.747 1.00 72.59 69 PRO C C 1
ATOM 4289 O O . PRO C 1 72 ? -28.219 21.428 25.395 1.00 72.63 69 PRO C O 1
ATOM 4293 N N . PHE C 1 73 ? -26.801 22.199 23.804 1.00 75.63 70 PHE C N 1
ATOM 4294 C CA . PHE C 1 73 ? -27.698 23.290 23.346 1.00 78.72 70 PHE C CA 1
ATOM 4295 C C . PHE C 1 73 ? -28.533 22.732 22.191 1.00 81.59 70 PHE C C 1
ATOM 4296 O O . PHE C 1 73 ? -27.957 22.279 21.186 1.00 81.99 70 PHE C O 1
ATOM 4304 N N . ARG C 1 74 ? -29.856 22.768 22.339 1.00 81.61 71 ARG C N 1
ATOM 4305 C CA . ARG C 1 74 ? -30.791 22.217 21.327 1.00 85.14 71 ARG C CA 1
ATOM 4306 C C . ARG C 1 74 ? -30.493 22.784 19.931 1.00 89.63 71 ARG C C 1
ATOM 4307 O O . ARG C 1 74 ? -30.382 24.020 19.794 1.00 91.21 71 ARG C O 1
ATOM 4315 N N . GLY C 1 75 ? -30.369 21.892 18.944 1.00 90.68 72 GLY C N 1
ATOM 4316 C CA . GLY C 1 75 ? -30.116 22.265 17.537 1.00 94.61 72 GLY C CA 1
ATOM 4317 C C . GLY C 1 75 ? -28.750 22.894 17.304 1.00 94.39 72 GLY C C 1
ATOM 4318 O O . GLY C 1 75 ? -28.504 23.316 16.161 1.00 96.15 72 GLY C O 1
ATOM 4319 N N . GLN C 1 76 ? -27.889 22.959 18.326 1.00 90.54 73 GLN C N 1
ATOM 4320 C CA . GLN C 1 76 ? -26.541 23.574 18.150 1.00 90.84 73 GLN C CA 1
ATOM 4321 C C . GLN C 1 76 ? -25.470 22.479 18.261 1.00 88.24 73 GLN C C 1
ATOM 4322 O O . GLN C 1 76 ? -25.699 21.495 19.005 1.00 85.24 73 GLN C O 1
ATOM 4328 N N . SER C 1 77 ? -24.338 22.648 17.568 1.00 87.44 74 SER C N 1
ATOM 4329 C CA . SER C 1 77 ? -23.238 21.646 17.619 1.00 85.59 74 SER C CA 1
ATOM 4330 C C . SER C 1 77 ? -22.159 22.085 18.622 1.00 82.28 74 SER C C 1
ATOM 4331 O O . SER C 1 77 ? -21.178 21.328 18.798 1.00 79.40 74 SER C O 1
ATOM 4334 N N . ARG C 1 78 ? -22.336 23.249 19.259 1.00 81.75 75 ARG C N 1
ATOM 4335 C CA . ARG C 1 78 ? -21.322 23.752 20.222 1.00 79.15 75 ARG C CA 1
ATOM 4336 C C . ARG C 1 78 ? -21.240 22.834 21.442 1.00 72.68 75 ARG C C 1
ATOM 4337 O O . ARG C 1 78 ? -22.138 21.989 21.626 1.00 70.49 75 ARG C O 1
ATOM 4345 N N . GLU C 1 79 ? -20.188 23.019 22.238 1.00 69.96 76 GLU C N 1
ATOM 4346 C CA . GLU C 1 79 ? -20.012 22.234 23.482 1.00 64.95 76 GLU C CA 1
ATOM 4347 C C . GLU C 1 79 ? -21.168 22.558 24.432 1.00 62.40 76 GLU C C 1
ATOM 4348 O O . GLU C 1 79 ? -21.711 23.670 24.345 1.00 61.23 76 GLU C O 1
ATOM 4354 N N . GLY C 1 80 ? -21.510 21.607 25.303 1.00 59.46 77 GLY C N 1
ATOM 4355 C CA . GLY C 1 80 ? -22.609 21.777 26.272 1.00 58.72 77 GLY C CA 1
ATOM 4356 C C . GLY C 1 80 ? -22.331 22.861 27.312 1.00 57.30 77 GLY C C 1
ATOM 4357 O O . GLY C 1 80 ? -21.199 23.366 27.378 1.00 56.29 77 GLY C O 1
ATOM 4358 N N . VAL C 1 81 ? -23.332 23.140 28.147 1.00 55.95 78 VAL C N 1
ATOM 4359 C CA . VAL C 1 81 ? -23.281 24.199 29.198 1.00 55.20 78 VAL C CA 1
ATOM 4360 C C . VAL C 1 81 ? -22.217 23.888 30.270 1.00 51.92 78 VAL C C 1
ATOM 4361 O O . VAL C 1 81 ? -21.517 24.828 30.689 1.00 53.45 78 VAL C O 1
ATOM 4365 N N . THR C 1 82 ? -22.116 22.631 30.713 1.00 49.27 79 THR C N 1
ATOM 4366 C CA . THR C 1 82 ? -21.180 22.271 31.814 1.00 47.15 79 THR C CA 1
ATOM 4367 C C . THR C 1 82 ? -19.725 22.460 31.387 1.00 46.41 79 THR C C 1
ATOM 4368 O O . THR C 1 82 ? -18.998 23.189 32.083 1.00 45.86 79 THR C O 1
ATOM 4372 N N . ILE C 1 83 ? -19.302 21.819 30.302 1.00 47.50 80 ILE C N 1
ATOM 4373 C CA . ILE C 1 83 ? -17.871 21.967 29.909 1.00 48.06 80 ILE C CA 1
ATOM 4374 C C . ILE C 1 83 ? -17.610 23.439 29.551 1.00 48.11 80 ILE C C 1
ATOM 4375 O O . ILE C 1 83 ? -16.511 23.924 29.859 1.00 46.89 80 ILE C O 1
ATOM 4380 N N . SER C 1 84 ? -18.602 24.135 28.989 1.00 49.71 81 SER C N 1
ATOM 4381 C CA . SER C 1 84 ? -18.424 25.569 28.630 1.00 52.23 81 SER C CA 1
ATOM 4382 C C . SER C 1 84 ? -18.181 26.382 29.907 1.00 49.61 81 SER C C 1
ATOM 4383 O O . SER C 1 84 ? -17.254 27.204 29.933 1.00 49.41 81 SER C O 1
ATOM 4386 N N . ASN C 1 85 ? -18.987 26.147 30.940 1.00 49.34 82 ASN C N 1
ATOM 4387 C CA . ASN C 1 85 ? -18.810 26.879 32.228 1.00 47.90 82 ASN C CA 1
ATOM 4388 C C . ASN C 1 85 ? -17.481 26.477 32.886 1.00 45.07 82 ASN C C 1
ATOM 4389 O O . ASN C 1 85 ? -16.826 27.372 33.453 1.00 44.02 82 ASN C O 1
ATOM 4394 N N . LEU C 1 86 ? -17.091 25.199 32.803 1.00 43.89 83 LEU C N 1
ATOM 4395 C CA . LEU C 1 86 ? -15.810 24.761 33.426 1.00 42.90 83 LEU C CA 1
ATOM 4396 C C . LEU C 1 86 ? -14.627 25.444 32.728 1.00 43.79 83 LEU C C 1
ATOM 4397 O O . LEU C 1 86 ? -13.649 25.778 33.425 1.00 41.03 83 LEU C O 1
ATOM 4402 N N . ARG C 1 87 ? -14.698 25.613 31.408 1.00 47.31 84 ARG C N 1
ATOM 4403 C CA . ARG C 1 87 ? -13.604 26.301 30.669 1.00 50.92 84 ARG C CA 1
ATOM 4404 C C . ARG C 1 87 ? -13.517 27.761 31.132 1.00 52.55 84 ARG C C 1
ATOM 4405 O O . ARG C 1 87 ? -12.395 28.229 31.407 1.00 53.56 84 ARG C O 1
ATOM 4413 N N . GLN C 1 88 ? -14.668 28.437 31.226 1.00 54.21 85 GLN C N 1
ATOM 4414 C CA . GLN C 1 88 ? -14.733 29.865 31.636 1.00 56.35 85 GLN C CA 1
ATOM 4415 C C . GLN C 1 88 ? -14.283 30.006 33.098 1.00 52.31 85 GLN C C 1
ATOM 4416 O O . GLN C 1 88 ? -13.492 30.923 33.385 1.00 50.99 85 GLN C O 1
ATOM 4422 N N . LEU C 1 89 ? -14.742 29.115 33.979 1.00 48.25 86 LEU C N 1
ATOM 4423 C CA . LEU C 1 89 ? -14.383 29.206 35.421 1.00 45.66 86 LEU C CA 1
ATOM 4424 C C . LEU C 1 89 ? -12.948 28.748 35.690 1.00 43.66 86 LEU C C 1
ATOM 4425 O O . LEU C 1 89 ? -12.363 29.279 36.662 1.00 42.88 86 LEU C O 1
ATOM 4430 N N . PHE C 1 90 ? -12.375 27.860 34.864 1.00 41.99 87 PHE C N 1
ATOM 4431 C CA . PHE C 1 90 ? -11.058 27.322 35.295 1.00 41.16 87 PHE C CA 1
ATOM 4432 C C . PHE C 1 90 ? -10.151 26.824 34.167 1.00 41.50 87 PHE C C 1
ATOM 4433 O O . PHE C 1 90 ? -9.014 27.319 34.119 1.00 40.25 87 PHE C O 1
ATOM 4441 N N . PHE C 1 91 ? -10.605 25.904 33.307 1.00 41.46 88 PHE C N 1
ATOM 4442 C CA . PHE C 1 91 ? -9.656 25.330 32.315 1.00 42.94 88 PHE C CA 1
ATOM 4443 C C . PHE C 1 91 ? -8.991 26.409 31.448 1.00 45.95 88 PHE C C 1
ATOM 4444 O O . PHE C 1 91 ? -7.772 26.289 31.225 1.00 46.79 88 PHE C O 1
ATOM 4452 N N . THR C 1 92 ? -9.729 27.429 31.004 1.00 46.07 89 THR C N 1
ATOM 4453 C CA . THR C 1 92 ? -9.107 28.456 30.130 1.00 49.34 89 THR C CA 1
ATOM 4454 C C . THR C 1 92 ? -8.122 29.307 30.929 1.00 48.39 89 THR C C 1
ATOM 4455 O O . THR C 1 92 ? -6.929 29.264 30.648 1.00 46.99 89 THR C O 1
ATOM 4459 N N . PRO C 1 93 ? -8.552 30.078 31.958 1.00 48.16 90 PRO C N 1
ATOM 4460 C CA . PRO C 1 93 ? -7.618 30.916 32.711 1.00 47.92 90 PRO C CA 1
ATOM 4461 C C . PRO C 1 93 ? -6.464 30.135 33.363 1.00 47.04 90 PRO C C 1
ATOM 4462 O O . PRO C 1 93 ? -5.392 30.700 33.470 1.00 49.38 90 PRO C O 1
ATOM 4466 N N . ALA C 1 94 ? -6.687 28.871 33.744 1.00 45.56 91 ALA C N 1
ATOM 4467 C CA . ALA C 1 94 ? -5.627 28.063 34.399 1.00 45.28 91 ALA C CA 1
ATOM 4468 C C . ALA C 1 94 ? -4.710 27.428 33.351 1.00 46.03 91 ALA C C 1
ATOM 4469 O O . ALA C 1 94 ? -3.710 26.811 33.760 1.00 45.16 91 ALA C O 1
ATOM 4471 N N . GLN C 1 95 ? -5.066 27.533 32.066 1.00 48.72 92 GLN C N 1
ATOM 4472 C CA . GLN C 1 95 ? -4.244 26.986 30.946 1.00 50.88 92 GLN C CA 1
ATOM 4473 C C . GLN C 1 95 ? -4.121 25.456 31.061 1.00 48.94 92 GLN C C 1
ATOM 4474 O O . GLN C 1 95 ? -3.022 24.921 30.826 1.00 48.26 92 GLN C O 1
ATOM 4480 N N . ILE C 1 96 ? -5.206 24.773 31.423 1.00 47.75 93 ILE C N 1
ATOM 4481 C CA . ILE C 1 96 ? -5.156 23.284 31.512 1.00 46.60 93 ILE C CA 1
ATOM 4482 C C . ILE C 1 96 ? -5.036 22.723 30.093 1.00 48.30 93 ILE C C 1
ATOM 4483 O O . ILE C 1 96 ? -5.792 23.191 29.221 1.00 49.30 93 ILE C O 1
ATOM 4488 N N . LYS C 1 97 ? -4.130 21.762 29.884 1.00 50.47 94 LYS C N 1
ATOM 4489 C CA . LYS C 1 97 ? -3.934 21.142 28.543 1.00 57.82 94 LYS C CA 1
ATOM 4490 C C . LYS C 1 97 ? -5.211 20.398 28.137 1.00 57.70 94 LYS C C 1
ATOM 4491 O O . LYS C 1 97 ? -5.822 19.738 29.009 1.00 52.42 94 LYS C O 1
ATOM 4497 N N . GLU C 1 98 ? -5.581 20.482 26.859 1.00 55.96 95 GLU C N 1
ATOM 4498 C CA . GLU C 1 98 ? -6.820 19.834 26.356 1.00 58.17 95 GLU C CA 1
ATOM 4499 C C . GLU C 1 98 ? -6.721 18.314 26.555 1.00 56.46 95 GLU C C 1
ATOM 4500 O O . GLU C 1 98 ? -7.760 17.699 26.879 1.00 56.50 95 GLU C O 1
ATOM 4506 N N . GLU C 1 99 ? -5.522 17.731 26.417 1.00 57.43 96 GLU C N 1
ATOM 4507 C CA . GLU C 1 99 ? -5.394 16.254 26.574 1.00 59.29 96 GLU C CA 1
ATOM 4508 C C . GLU C 1 99 ? -5.654 15.844 28.030 1.00 54.75 96 GLU C C 1
ATOM 4509 O O . GLU C 1 99 ? -5.774 14.630 28.275 1.00 54.48 96 GLU C O 1
ATOM 4515 N N . ASN C 1 100 ? -5.748 16.806 28.954 1.00 52.54 97 ASN C N 1
ATOM 4516 C CA . ASN C 1 100 ? -6.020 16.483 30.386 1.00 49.80 97 ASN C CA 1
ATOM 4517 C C . ASN C 1 100 ? -7.470 16.835 30.741 1.00 49.23 97 ASN C C 1
ATOM 4518 O O . ASN C 1 100 ? -7.812 16.800 31.949 1.00 45.25 97 ASN C O 1
ATOM 4523 N N . ILE C 1 101 ? -8.275 17.177 29.733 1.00 48.32 98 ILE C N 1
ATOM 4524 C CA . ILE C 1 101 ? -9.717 17.513 29.917 1.00 48.22 98 ILE C CA 1
ATOM 4525 C C . ILE C 1 101 ? -10.528 16.407 29.237 1.00 50.05 98 ILE C C 1
ATOM 4526 O O . ILE C 1 101 ? -10.386 16.244 28.015 1.00 50.85 98 ILE C O 1
ATOM 4531 N N . HIS C 1 102 ? -11.327 15.668 30.007 1.00 49.01 99 HIS C N 1
ATOM 4532 C CA . HIS C 1 102 ? -12.132 14.549 29.442 1.00 50.82 99 HIS C CA 1
ATOM 4533 C C . HIS C 1 102 ? -13.613 14.934 29.508 1.00 50.41 99 HIS C C 1
ATOM 4534 O O . HIS C 1 102 ? -14.170 15.019 30.634 1.00 48.34 99 HIS C O 1
ATOM 4541 N N . LYS C 1 103 ? -14.217 15.137 28.341 1.00 51.88 100 LYS C N 1
ATOM 4542 C CA . LYS C 1 103 ? -15.616 15.620 28.247 1.00 53.41 100 LYS C CA 1
ATOM 4543 C C . LYS C 1 103 ? -16.629 14.474 28.199 1.00 53.48 100 LYS C C 1
ATOM 4544 O O . LYS C 1 103 ? -16.454 13.531 27.388 1.00 56.31 100 LYS C O 1
ATOM 4550 N N . LEU C 1 104 ? -17.641 14.576 29.060 1.00 50.07 101 LEU C N 1
ATOM 4551 C CA . LEU C 1 104 ? -18.795 13.648 29.092 1.00 49.51 101 LEU C CA 1
ATOM 4552 C C . LEU C 1 104 ? -19.880 14.317 28.243 1.00 50.43 101 LEU C C 1
ATOM 4553 O O . LEU C 1 104 ? -20.107 15.535 28.442 1.00 48.59 101 LEU C O 1
ATOM 4558 N N . THR C 1 105 ? -20.469 13.571 27.304 1.00 53.92 102 THR C N 1
ATOM 4559 C CA . THR C 1 105 ? -21.542 14.071 26.400 1.00 56.34 102 THR C CA 1
ATOM 4560 C C . THR C 1 105 ? -22.601 12.975 26.258 1.00 57.50 102 THR C C 1
ATOM 4561 O O . THR C 1 105 ? -22.334 11.861 26.724 1.00 54.48 102 THR C O 1
ATOM 4565 N N . LEU C 1 106 ? -23.741 13.265 25.625 1.00 61.50 103 LEU C N 1
ATOM 4566 C CA . LEU C 1 106 ? -24.762 12.200 25.412 1.00 64.69 103 LEU C CA 1
ATOM 4567 C C . LEU C 1 106 ? -24.143 11.097 24.542 1.00 65.64 103 LEU C C 1
ATOM 4568 O O . LEU C 1 106 ? -24.422 9.915 24.813 1.00 64.24 103 LEU C O 1
ATOM 4573 N N . ASP C 1 107 ? -23.311 11.483 23.563 1.00 69.30 104 ASP C N 1
ATOM 4574 C CA . ASP C 1 107 ? -22.684 10.531 22.599 1.00 71.76 104 ASP C CA 1
ATOM 4575 C C . ASP C 1 107 ? -21.733 9.527 23.257 1.00 69.99 104 ASP C C 1
ATOM 4576 O O . ASP C 1 107 ? -21.719 8.381 22.793 1.00 68.88 104 ASP C O 1
ATOM 4581 N N . ASN C 1 108 ? -20.963 9.926 24.271 1.00 69.05 105 ASN C N 1
ATOM 4582 C CA . ASN C 1 108 ? -19.991 8.968 24.872 1.00 68.33 105 ASN C CA 1
ATOM 4583 C C . ASN C 1 108 ? -20.431 8.506 26.271 1.00 66.77 105 ASN C C 1
ATOM 4584 O O . ASN C 1 108 ? -19.661 7.779 26.897 1.00 69.78 105 ASN C O 1
ATOM 4589 N N . ALA C 1 109 ? -21.638 8.859 26.713 1.00 66.38 106 ALA C N 1
ATOM 4590 C CA . ALA C 1 109 ? -22.113 8.497 28.071 1.00 64.01 106 ALA C CA 1
ATOM 4591 C C . ALA C 1 109 ? -22.047 6.984 28.327 1.00 64.14 106 ALA C C 1
ATOM 4592 O O . ALA C 1 109 ? -21.561 6.593 29.408 1.00 62.05 106 ALA C O 1
ATOM 4594 N N . ALA C 1 110 ? -22.521 6.164 27.385 1.00 63.21 107 ALA C N 1
ATOM 4595 C CA . ALA C 1 110 ? -22.555 4.691 27.571 1.00 63.38 107 ALA C CA 1
ATOM 4596 C C . ALA C 1 110 ? -21.147 4.101 27.741 1.00 62.15 107 ALA C C 1
ATOM 4597 O O . ALA C 1 110 ? -21.067 2.972 28.233 1.00 61.97 107 ALA C O 1
ATOM 4599 N N . GLN C 1 111 ? -20.090 4.836 27.392 1.00 63.50 108 GLN C N 1
ATOM 4600 C CA . GLN C 1 111 ? -18.705 4.313 27.540 1.00 65.67 108 GLN C CA 1
ATOM 4601 C C . GLN C 1 111 ? -17.969 5.046 28.684 1.00 66.00 108 GLN C C 1
ATOM 4602 O O . GLN C 1 111 ? -16.868 4.611 29.043 1.00 68.13 108 GLN C O 1
ATOM 4608 N N . HIS C 1 112 ? -18.579 6.081 29.261 1.00 62.31 109 HIS C N 1
ATOM 4609 C CA . HIS C 1 112 ? -17.928 6.909 30.316 1.00 60.60 109 HIS C CA 1
ATOM 4610 C C . HIS C 1 112 ? -17.486 6.088 31.535 1.00 56.69 109 HIS C C 1
ATOM 4611 O O . HIS C 1 112 ? -16.326 6.255 31.954 1.00 56.05 109 HIS C O 1
ATOM 4618 N N . ASP C 1 113 ? -18.365 5.258 32.101 1.00 56.73 110 ASP C N 1
ATOM 4619 C CA . ASP C 1 113 ? -18.013 4.470 33.320 1.00 57.36 110 ASP C CA 1
ATOM 4620 C C . ASP C 1 113 ? -16.831 3.528 33.029 1.00 59.47 110 ASP C C 1
ATOM 4621 O O . ASP C 1 113 ? -15.915 3.430 33.898 1.00 52.54 110 ASP C O 1
ATOM 4626 N N . ARG C 1 114 ? -16.836 2.887 31.855 1.00 62.34 111 ARG C N 1
ATOM 4627 C CA . ARG C 1 114 ? -15.742 1.955 31.472 1.00 66.85 111 ARG C CA 1
ATOM 4628 C C . ARG C 1 114 ? -14.435 2.737 31.274 1.00 64.18 111 ARG C C 1
ATOM 4629 O O . ARG C 1 114 ? -13.388 2.251 31.717 1.00 62.69 111 ARG C O 1
ATOM 4637 N N . GLN C 1 115 ? -14.497 3.907 30.633 1.00 67.26 112 GLN C N 1
ATOM 4638 C CA . GLN C 1 115 ? -13.275 4.723 30.383 1.00 70.04 112 GLN C CA 1
ATOM 4639 C C . GLN C 1 115 ? -12.667 5.145 31.726 1.00 62.58 112 GLN C C 1
ATOM 4640 O O . GLN C 1 115 ? -11.426 5.085 31.843 1.00 61.23 112 GLN C O 1
ATOM 4646 N N . LEU C 1 116 ? -13.503 5.539 32.703 1.00 59.65 113 LEU C N 1
ATOM 4647 C CA . LEU C 1 116 ? -12.970 5.957 34.028 1.00 55.34 113 LEU C CA 1
ATOM 4648 C C . LEU C 1 116 ? -12.251 4.786 34.702 1.00 55.28 113 LEU C C 1
ATOM 4649 O O . LEU C 1 116 ? -11.140 5.012 35.214 1.00 53.82 113 LEU C O 1
ATOM 4654 N N . GLU C 1 117 ? -12.855 3.590 34.705 1.00 55.86 114 GLU C N 1
ATOM 4655 C CA . GLU C 1 117 ? -12.227 2.427 35.393 1.00 57.28 114 GLU C CA 1
ATOM 4656 C C . GLU C 1 117 ? -10.898 2.093 34.703 1.00 55.36 114 GLU C C 1
ATOM 4657 O O . GLU C 1 117 ? -9.942 1.784 35.426 1.00 54.69 114 GLU C O 1
ATOM 4663 N N . GLU C 1 118 ? -10.844 2.186 33.371 1.00 56.66 115 GLU C N 1
ATOM 4664 C CA . GLU C 1 118 ? -9.597 1.885 32.613 1.00 60.33 115 GLU C CA 1
ATOM 4665 C C . GLU C 1 118 ? -8.517 2.912 32.988 1.00 57.67 115 GLU C C 1
ATOM 4666 O O . GLU C 1 118 ? -7.339 2.529 33.038 1.00 60.51 115 GLU C O 1
ATOM 4672 N N . ALA C 1 119 ? -8.913 4.162 33.249 1.00 54.39 116 ALA C N 1
ATOM 4673 C CA . ALA C 1 119 ? -7.966 5.236 33.631 1.00 52.34 116 ALA C CA 1
ATOM 4674 C C . ALA C 1 119 ? -7.585 5.138 35.119 1.00 50.09 116 ALA C C 1
ATOM 4675 O O . ALA C 1 119 ? -6.816 6.002 35.577 1.00 49.74 116 ALA C O 1
ATOM 4677 N N . GLY C 1 120 ? -8.120 4.149 35.849 1.00 49.09 117 GLY C N 1
ATOM 4678 C CA . GLY C 1 120 ? -7.799 3.953 37.281 1.00 47.41 117 GLY C CA 1
ATOM 4679 C C . GLY C 1 120 ? -8.889 4.436 38.230 1.00 44.75 117 GLY C C 1
ATOM 4680 O O . GLY C 1 120 ? -8.666 4.362 39.443 1.00 42.87 117 GLY C O 1
ATOM 4681 N N . GLY C 1 121 ? -10.027 4.895 37.705 1.00 43.66 118 GLY C N 1
ATOM 4682 C CA . GLY C 1 121 ? -11.142 5.383 38.547 1.00 42.72 118 GLY C CA 1
ATOM 4683 C C . GLY C 1 121 ? -10.923 6.815 39.030 1.00 39.84 118 GLY C C 1
ATOM 4684 O O . GLY C 1 121 ? -9.780 7.302 38.962 1.00 41.84 118 GLY C O 1
ATOM 4685 N N . LEU C 1 122 ? -11.994 7.473 39.466 1.00 36.60 119 LEU C N 1
ATOM 4686 C CA . LEU C 1 122 ? -11.902 8.865 39.986 1.00 35.35 119 LEU C CA 1
ATOM 4687 C C . LEU C 1 122 ? -11.230 8.876 41.363 1.00 33.47 119 LEU C C 1
ATOM 4688 O O . LEU C 1 122 ? -11.611 8.077 42.227 1.00 35.55 119 LEU C O 1
ATOM 4693 N N . ASP C 1 123 ? -10.248 9.753 41.532 1.00 33.33 120 ASP C N 1
ATOM 4694 C CA . ASP C 1 123 ? -9.519 9.935 42.814 1.00 32.05 120 ASP C CA 1
ATOM 4695 C C . ASP C 1 123 ? -10.348 10.886 43.673 1.00 30.88 120 ASP C C 1
ATOM 4696 O O . ASP C 1 123 ? -10.411 10.695 44.902 1.00 29.56 120 ASP C O 1
ATOM 4701 N N . LEU C 1 124 ? -11.006 11.843 43.020 1.00 29.43 121 LEU C N 1
ATOM 4702 C CA . LEU C 1 124 ? -11.815 12.823 43.772 1.00 29.39 121 LEU C CA 1
ATOM 4703 C C . LEU C 1 124 ? -12.941 13.393 42.925 1.00 31.01 121 LEU C C 1
ATOM 4704 O O . LEU C 1 124 ? -12.795 13.584 41.716 1.00 29.99 121 LEU C O 1
ATOM 4717 N N . VAL C 1 126 ? -15.393 16.733 43.219 1.00 31.97 123 VAL C N 1
ATOM 4718 C CA . VAL C 1 126 ? -15.688 17.964 43.925 1.00 33.06 123 VAL C CA 1
ATOM 4719 C C . VAL C 1 126 ? -17.122 18.323 43.542 1.00 34.04 123 VAL C C 1
ATOM 4720 O O . VAL C 1 126 ? -17.339 18.717 42.363 1.00 33.50 123 VAL C O 1
ATOM 4724 N N . LEU C 1 127 ? -18.072 18.152 44.459 1.00 33.16 124 LEU C N 1
ATOM 4725 C CA . LEU C 1 127 ? -19.461 18.463 44.046 1.00 37.34 124 LEU C CA 1
ATOM 4726 C C . LEU C 1 127 ? -20.115 19.511 44.947 1.00 34.86 124 LEU C C 1
ATOM 4727 O O . LEU C 1 127 ? -19.647 19.751 46.080 1.00 33.77 124 LEU C O 1
ATOM 4732 N N . GLY C 1 128 ? -21.149 20.126 44.382 1.00 33.78 125 GLY C N 1
ATOM 4733 C CA . GLY C 1 128 ? -21.985 21.123 45.058 1.00 35.49 125 GLY C CA 1
ATOM 4734 C C . GLY C 1 128 ? -23.262 20.449 45.522 1.00 34.80 125 GLY C C 1
ATOM 4735 O O . GLY C 1 128 ? -23.522 19.312 45.092 1.00 37.81 125 GLY C O 1
ATOM 4736 N N . LEU C 1 129 ? -24.011 21.119 46.387 1.00 34.98 126 LEU C N 1
ATOM 4737 C CA . LEU C 1 129 ? -25.289 20.588 46.922 1.00 34.77 126 LEU C CA 1
ATOM 4738 C C . LEU C 1 129 ? -26.413 21.544 46.526 1.00 36.10 126 LEU C C 1
ATOM 4739 O O . LEU C 1 129 ? -26.277 22.746 46.809 1.00 37.21 126 LEU C O 1
ATOM 4744 N N . GLY C 1 130 ? -27.478 21.033 45.909 1.00 36.77 127 GLY C N 1
ATOM 4745 C CA . GLY C 1 130 ? -28.608 21.909 45.543 1.00 38.27 127 GLY C CA 1
ATOM 4746 C C . GLY C 1 130 ? -29.454 22.238 46.756 1.00 38.69 127 GLY C C 1
ATOM 4747 O O . GLY C 1 130 ? -29.363 21.504 47.757 1.00 35.18 127 GLY C O 1
ATOM 4748 N N . ALA C 1 131 ? -30.234 23.318 46.667 1.00 39.50 128 ALA C N 1
ATOM 4749 C CA . ALA C 1 131 ? -31.118 23.720 47.776 1.00 40.55 128 ALA C CA 1
ATOM 4750 C C . ALA C 1 131 ? -32.121 22.595 48.046 1.00 40.66 128 ALA C C 1
ATOM 4751 O O . ALA C 1 131 ? -32.538 22.445 49.197 1.00 41.69 128 ALA C O 1
ATOM 4753 N N . ASP C 1 132 ? -32.457 21.820 47.011 1.00 41.02 129 ASP C N 1
ATOM 4754 C CA . ASP C 1 132 ? -33.420 20.688 47.123 1.00 42.57 129 ASP C CA 1
ATOM 4755 C C . ASP C 1 132 ? -32.662 19.377 47.398 1.00 41.49 129 ASP C C 1
ATOM 4756 O O . ASP C 1 132 ? -33.303 18.305 47.373 1.00 41.57 129 ASP C O 1
ATOM 4761 N N . GLY C 1 133 ? -31.346 19.448 47.607 1.00 40.73 130 GLY C N 1
ATOM 4762 C CA . GLY C 1 133 ? -30.544 18.245 47.903 1.00 39.24 130 GLY C CA 1
ATOM 4763 C C . GLY C 1 133 ? -30.076 17.517 46.661 1.00 39.77 130 GLY C C 1
ATOM 4764 O O . GLY C 1 133 ? -29.578 16.387 46.811 1.00 38.90 130 GLY C O 1
ATOM 4765 N N . HIS C 1 134 ? -30.224 18.115 45.474 1.00 40.03 131 HIS C N 1
ATOM 4766 C CA . HIS C 1 134 ? -29.735 17.414 44.257 1.00 39.51 131 HIS C CA 1
ATOM 4767 C C . HIS C 1 134 ? -28.207 17.494 44.229 1.00 38.46 131 HIS C C 1
ATOM 4768 O O . HIS C 1 134 ? -27.639 18.348 44.937 1.00 35.86 131 HIS C O 1
ATOM 4775 N N . PHE C 1 135 ? -27.570 16.593 43.483 1.00 38.60 132 PHE C N 1
ATOM 4776 C CA . PHE C 1 135 ? -26.092 16.595 43.272 1.00 36.96 132 PHE C CA 1
ATOM 4777 C C . PHE C 1 135 ? -25.897 16.141 41.821 1.00 40.05 132 PHE C C 1
ATOM 4778 O O . PHE C 1 135 ? -26.616 15.195 41.396 1.00 40.63 132 PHE C O 1
ATOM 4786 N N . CYS C 1 136 ? -24.990 16.792 41.086 1.00 38.82 133 CYS C N 1
ATOM 4787 C CA . CYS C 1 136 ? -24.845 16.457 39.648 1.00 40.26 133 CYS C CA 1
ATOM 4788 C C . CYS C 1 136 ? -26.244 16.655 39.049 1.00 40.90 133 CYS C C 1
ATOM 4789 O O . CYS C 1 136 ? -26.929 17.611 39.487 1.00 42.09 133 CYS C O 1
ATOM 4792 N N . GLY C 1 137 ? -26.681 15.766 38.156 1.00 40.46 134 GLY C N 1
ATOM 4793 C CA . GLY C 1 137 ? -28.028 15.870 37.566 1.00 41.75 134 GLY C CA 1
ATOM 4794 C C . GLY C 1 137 ? -29.008 14.911 38.223 1.00 41.92 134 GLY C C 1
ATOM 4795 O O . GLY C 1 137 ? -30.019 14.554 37.569 1.00 44.30 134 GLY C O 1
ATOM 4796 N N . ASN C 1 138 ? -28.712 14.499 39.460 1.00 39.57 135 ASN C N 1
ATOM 4797 C CA . ASN C 1 138 ? -29.570 13.565 40.239 1.00 39.32 135 ASN C CA 1
ATOM 4798 C C . ASN C 1 138 ? -30.576 14.423 41.016 1.00 39.58 135 ASN C C 1
ATOM 4799 O O . ASN C 1 138 ? -30.231 14.903 42.113 1.00 39.29 135 ASN C O 1
ATOM 4804 N N . LEU C 1 139 ? -31.772 14.600 40.450 1.00 41.56 136 LEU C N 1
ATOM 4805 C CA . LEU C 1 139 ? -32.808 15.491 41.045 1.00 42.73 136 LEU C CA 1
ATOM 4806 C C . LEU C 1 139 ? -33.761 14.710 41.939 1.00 41.72 136 LEU C C 1
ATOM 4807 O O . LEU C 1 139 ? -33.865 13.493 41.837 1.00 39.52 136 LEU C O 1
ATOM 4812 N N . PRO C 1 140 ? -34.475 15.402 42.853 1.00 42.46 137 PRO C N 1
ATOM 4813 C CA . PRO C 1 140 ? -35.423 14.745 43.754 1.00 43.47 137 PRO C CA 1
ATOM 4814 C C . PRO C 1 140 ? -36.443 13.817 43.081 1.00 45.93 137 PRO C C 1
ATOM 4815 O O . PRO C 1 140 ? -36.898 14.121 41.993 1.00 46.32 137 PRO C O 1
ATOM 4819 N N . ASN C 1 141 ? -36.701 12.684 43.736 1.00 48.43 138 ASN C N 1
ATOM 4820 C CA . ASN C 1 141 ? -37.713 11.650 43.362 1.00 52.33 138 ASN C CA 1
ATOM 4821 C C . ASN C 1 141 ? -37.351 10.914 42.068 1.00 53.23 138 ASN C C 1
ATOM 4822 O O . ASN C 1 141 ? -37.540 9.682 42.044 1.00 54.43 138 ASN C O 1
ATOM 4827 N N . THR C 1 142 ? -36.855 11.619 41.051 1.00 54.12 139 THR C N 1
ATOM 4828 C CA . THR C 1 142 ? -36.518 10.961 39.756 1.00 57.04 139 THR C CA 1
ATOM 4829 C C . THR C 1 142 ? -35.166 10.233 39.859 1.00 56.42 139 THR C C 1
ATOM 4830 O O . THR C 1 142 ? -34.891 9.389 38.988 1.00 59.70 139 THR C O 1
ATOM 4834 N N . THR C 1 143 ? -34.363 10.543 40.881 1.00 54.10 140 THR C N 1
ATOM 4835 C CA . THR C 1 143 ? -33.036 9.897 41.083 1.00 50.65 140 THR C CA 1
ATOM 4836 C C . THR C 1 143 ? -33.196 8.415 41.436 1.00 48.67 140 THR C C 1
ATOM 4837 O O . THR C 1 143 ? -34.128 8.084 42.185 1.00 48.29 140 THR C O 1
ATOM 4841 N N . ARG C 1 144 ? -32.333 7.561 40.881 1.00 46.91 141 ARG C N 1
ATOM 4842 C CA . ARG C 1 144 ? -32.291 6.117 41.245 1.00 45.96 141 ARG C CA 1
ATOM 4843 C C . ARG C 1 144 ? -30.864 5.847 41.742 1.00 41.57 141 ARG C C 1
ATOM 4844 O O . ARG C 1 144 ? -29.917 6.057 40.965 1.00 40.03 141 ARG C O 1
ATOM 4852 N N . PHE C 1 145 ? -30.717 5.417 42.996 1.00 39.05 142 PHE C N 1
ATOM 4853 C CA . PHE C 1 145 ? -29.355 5.236 43.569 1.00 37.52 142 PHE C CA 1
ATOM 4854 C C . PHE C 1 145 ? -28.504 4.213 42.803 1.00 36.60 142 PHE C C 1
ATOM 4855 O O . PHE C 1 145 ? -27.281 4.393 42.826 1.00 34.60 142 PHE C O 1
ATOM 4863 N N . HIS C 1 146 ? -29.103 3.209 42.156 1.00 37.34 143 HIS C N 1
ATOM 4864 C CA . HIS C 1 146 ? -28.267 2.205 41.436 1.00 39.15 143 HIS C CA 1
ATOM 4865 C C . HIS C 1 146 ? -27.761 2.763 40.101 1.00 39.05 143 HIS C C 1
ATOM 4866 O O . HIS C 1 146 ? -26.893 2.126 39.504 1.00 38.91 143 HIS C O 1
ATOM 4873 N N . ASP C 1 147 ? -28.246 3.931 39.685 1.00 39.83 144 ASP C N 1
ATOM 4874 C CA . ASP C 1 147 ? -27.845 4.478 38.361 1.00 42.49 144 ASP C CA 1
ATOM 4875 C C . ASP C 1 147 ? -26.359 4.828 38.269 1.00 41.82 144 ASP C C 1
ATOM 4876 O O . ASP C 1 147 ? -25.808 5.439 39.213 1.00 37.65 144 ASP C O 1
ATOM 4881 N N . GLN C 1 148 ? -25.760 4.460 37.131 1.00 42.49 145 GLN C N 1
ATOM 4882 C CA . GLN C 1 148 ? -24.366 4.848 36.800 1.00 42.68 145 GLN C CA 1
ATOM 4883 C C . GLN C 1 148 ? -24.500 6.060 35.865 1.00 43.34 145 GLN C C 1
ATOM 4884 O O . GLN C 1 148 ? -25.390 6.899 36.135 1.00 41.27 145 GLN C O 1
ATOM 4890 N N . THR C 1 149 ? -23.695 6.164 34.807 1.00 45.35 146 THR C N 1
ATOM 4891 C CA . THR C 1 149 ? -23.828 7.346 33.914 1.00 46.69 146 THR C CA 1
ATOM 4892 C C . THR C 1 149 ? -25.080 7.143 33.049 1.00 47.80 146 THR C C 1
ATOM 4893 O O . THR C 1 149 ? -25.116 6.152 32.307 1.00 46.75 146 THR C O 1
ATOM 4897 N N . VAL C 1 150 ? -26.062 8.046 33.146 1.00 45.31 147 VAL C N 1
ATOM 4898 C CA . VAL C 1 150 ? -27.346 7.847 32.407 1.00 48.44 147 VAL C CA 1
ATOM 4899 C C . VAL C 1 150 ? -27.857 9.138 31.763 1.00 48.68 147 VAL C C 1
ATOM 4900 O O . VAL C 1 150 ? -27.468 10.230 32.180 1.00 49.07 147 VAL C O 1
ATOM 4904 N N . GLU C 1 151 ? -28.712 8.968 30.762 1.00 52.90 148 GLU C N 1
ATOM 4905 C CA . GLU C 1 151 ? -29.370 10.076 30.038 1.00 54.48 148 GLU C CA 1
ATOM 4906 C C . GLU C 1 151 ? -30.702 10.333 30.746 1.00 54.53 148 GLU C C 1
ATOM 4907 O O . GLU C 1 151 ? -31.371 9.350 31.088 1.00 56.15 148 GLU C O 1
ATOM 4913 N N . VAL C 1 152 ? -31.065 11.597 30.964 1.00 55.12 149 VAL C N 1
ATOM 4914 C CA . VAL C 1 152 ? -32.334 11.923 31.683 1.00 55.89 149 VAL C CA 1
ATOM 4915 C C . VAL C 1 152 ? -33.210 12.811 30.801 1.00 59.35 149 VAL C C 1
ATOM 4916 O O . VAL C 1 152 ? -32.800 13.904 30.414 1.00 60.56 149 VAL C O 1
ATOM 4920 N N . PRO C 1 153 ? -34.434 12.369 30.432 1.00 63.51 150 PRO C N 1
ATOM 4921 C CA . PRO C 1 153 ? -35.321 13.188 29.614 1.00 65.93 150 PRO C CA 1
ATOM 4922 C C . PRO C 1 153 ? -35.752 14.474 30.341 1.00 65.35 150 PRO C C 1
ATOM 4923 O O . PRO C 1 153 ? -35.944 14.438 31.546 1.00 60.47 150 PRO C O 1
ATOM 4927 N N . ILE C 1 154 ? -35.866 15.572 29.591 1.00 67.96 151 ILE C N 1
ATOM 4928 C CA . ILE C 1 154 ? -36.324 16.890 30.128 1.00 68.87 151 ILE C CA 1
ATOM 4929 C C . ILE C 1 154 ? -37.792 17.076 29.717 1.00 74.91 151 ILE C C 1
ATOM 4930 O O . ILE C 1 154 ? -38.069 17.087 28.501 1.00 75.05 151 ILE C O 1
ATOM 4935 N N . HIS C 1 155 ? -38.696 17.230 30.687 1.00 78.30 152 HIS C N 1
ATOM 4936 C CA . HIS C 1 155 ? -40.148 17.377 30.379 1.00 82.50 152 HIS C CA 1
ATOM 4937 C C . HIS C 1 155 ? -40.826 18.342 31.353 1.00 80.96 152 HIS C C 1
ATOM 4938 O O . HIS C 1 155 ? -40.249 18.612 32.414 1.00 74.91 152 HIS C O 1
ATOM 4945 N N . GLY C 1 156 ? -42.012 18.825 30.974 1.00 83.80 153 GLY C N 1
ATOM 4946 C CA . GLY C 1 156 ? -42.851 19.719 31.794 1.00 85.12 153 GLY C CA 1
ATOM 4947 C C . GLY C 1 156 ? -42.122 20.936 32.337 1.00 84.14 153 GLY C C 1
ATOM 4948 O O . GLY C 1 156 ? -41.409 21.607 31.559 1.00 81.60 153 GLY C O 1
ATOM 4949 N N . GLU C 1 157 ? -42.296 21.182 33.642 1.00 85.59 154 GLU C N 1
ATOM 4950 C CA . GLU C 1 157 ? -41.737 22.356 34.365 1.00 87.87 154 GLU C CA 1
ATOM 4951 C C . GLU C 1 157 ? -40.214 22.430 34.272 1.00 85.27 154 GLU C C 1
ATOM 4952 O O . GLU C 1 157 ? -39.658 23.505 34.453 1.00 84.35 154 GLU C O 1
ATOM 4966 N N . ILE C 1 159 ? -38.392 22.434 31.761 1.00 85.58 156 ILE C N 1
ATOM 4967 C CA . ILE C 1 159 ? -37.978 23.259 30.637 1.00 86.25 156 ILE C CA 1
ATOM 4968 C C . ILE C 1 159 ? -37.670 24.691 31.112 1.00 86.72 156 ILE C C 1
ATOM 4969 O O . ILE C 1 159 ? -36.541 25.162 30.861 1.00 82.47 156 ILE C O 1
ATOM 4974 N N . ALA C 1 160 ? -38.627 25.346 31.780 1.00 89.68 157 ALA C N 1
ATOM 4975 C CA . ALA C 1 160 ? -38.436 26.735 32.266 1.00 92.17 157 ALA C CA 1
ATOM 4976 C C . ALA C 1 160 ? -37.318 26.788 33.321 1.00 91.02 157 ALA C C 1
ATOM 4977 O O . ALA C 1 160 ? -36.496 27.730 33.260 1.00 92.46 157 ALA C O 1
ATOM 4979 N N . LEU C 1 161 ? -37.279 25.812 34.242 1.00 88.92 158 LEU C N 1
ATOM 4980 C CA . LEU C 1 161 ? -36.245 25.766 35.320 1.00 88.38 158 LEU C CA 1
ATOM 4981 C C . LEU C 1 161 ? -34.843 25.763 34.704 1.00 84.66 158 LEU C C 1
ATOM 4982 O O . LEU C 1 161 ? -34.004 26.566 35.156 1.00 83.09 158 LEU C O 1
ATOM 4987 N N . ILE C 1 162 ? -34.607 24.891 33.720 1.00 83.51 159 ILE C N 1
ATOM 4988 C CA . ILE C 1 162 ? -33.271 24.790 33.058 1.00 81.56 159 ILE C CA 1
ATOM 4989 C C . ILE C 1 162 ? -33.005 26.070 32.257 1.00 86.71 159 ILE C C 1
ATOM 4990 O O . ILE C 1 162 ? -31.891 26.632 32.412 1.00 85.10 159 ILE C O 1
ATOM 4995 N N . ALA C 1 163 ? -33.983 26.518 31.459 1.00 91.96 160 ALA C N 1
ATOM 4996 C CA . ALA C 1 163 ? -33.809 27.745 30.649 1.00 96.28 160 ALA C CA 1
ATOM 4997 C C . ALA C 1 163 ? -33.353 28.918 31.535 1.00 100.55 160 ALA C C 1
ATOM 4998 O O . ALA C 1 163 ? -32.331 29.557 31.202 1.00 102.49 160 ALA C O 1
ATOM 5000 N N . ASN C 1 164 ? -34.061 29.155 32.644 1.00 102.56 161 ASN C N 1
ATOM 5001 C CA . ASN C 1 164 ? -33.778 30.290 33.566 1.00 102.16 161 ASN C CA 1
ATOM 5002 C C . ASN C 1 164 ? -32.498 30.094 34.393 1.00 102.17 161 ASN C C 1
ATOM 5003 O O . ASN C 1 164 ? -31.764 31.084 34.570 1.00 102.10 161 ASN C O 1
ATOM 5008 N N . SER C 1 165 ? -32.239 28.876 34.879 1.00 102.98 162 SER C N 1
ATOM 5009 C CA . SER C 1 165 ? -31.103 28.678 35.823 1.00 104.90 162 SER C CA 1
ATOM 5010 C C . SER C 1 165 ? -29.821 28.163 35.163 1.00 106.00 162 SER C C 1
ATOM 5011 O O . SER C 1 165 ? -28.956 28.995 34.831 1.00 106.25 162 SER C O 1
ATOM 5014 N N . GLU C 1 166 ? -29.657 26.838 35.044 1.00 110.57 163 GLU C N 1
ATOM 5015 C CA . GLU C 1 166 ? -28.386 26.272 34.519 1.00 111.56 163 GLU C CA 1
ATOM 5016 C C . GLU C 1 166 ? -28.011 26.865 33.164 1.00 114.81 163 GLU C C 1
ATOM 5017 O O . GLU C 1 166 ? -26.847 27.177 32.944 1.00 114.20 163 GLU C O 1
ATOM 5031 N N . GLY C 1 168 ? -29.399 29.750 31.778 1.00 121.06 165 GLY C N 1
ATOM 5032 C CA . GLY C 1 168 ? -29.434 31.201 31.881 1.00 121.97 165 GLY C CA 1
ATOM 5033 C C . GLY C 1 168 ? -29.599 31.875 30.522 1.00 120.47 165 GLY C C 1
ATOM 5034 O O . GLY C 1 168 ? -28.891 32.877 30.296 1.00 126.01 165 GLY C O 1
ATOM 5035 N N . GLY C 1 169 ? -30.478 31.353 29.655 1.00 114.27 166 GLY C N 1
ATOM 5036 C CA . GLY C 1 169 ? -30.716 31.909 28.309 1.00 112.29 166 GLY C CA 1
ATOM 5037 C C . GLY C 1 169 ? -32.197 31.898 27.988 1.00 111.98 166 GLY C C 1
ATOM 5038 O O . GLY C 1 169 ? -32.925 32.701 28.589 1.00 112.54 166 GLY C O 1
ATOM 5039 N N . ASP C 1 170 ? -32.641 30.977 27.120 1.00 113.19 167 ASP C N 1
ATOM 5040 C CA . ASP C 1 170 ? -34.090 30.889 26.785 1.00 113.81 167 ASP C CA 1
ATOM 5041 C C . ASP C 1 170 ? -34.504 29.433 26.506 1.00 111.32 167 ASP C C 1
ATOM 5042 O O . ASP C 1 170 ? -33.657 28.486 26.565 1.00 109.80 167 ASP C O 1
ATOM 5047 N N . ILE C 1 171 ? -35.812 29.258 26.334 1.00 109.97 168 ILE C N 1
ATOM 5048 C CA . ILE C 1 171 ? -36.550 27.979 26.090 1.00 105.86 168 ILE C CA 1
ATOM 5049 C C . ILE C 1 171 ? -36.034 27.209 24.876 1.00 103.12 168 ILE C C 1
ATOM 5050 O O . ILE C 1 171 ? -36.026 25.949 24.905 1.00 102.67 168 ILE C O 1
ATOM 5055 N N . SER C 1 172 ? -35.698 27.951 23.822 1.00 100.01 169 SER C N 1
ATOM 5056 C CA . SER C 1 172 ? -35.290 27.345 22.521 1.00 99.46 169 SER C CA 1
ATOM 5057 C C . SER C 1 172 ? -34.010 26.509 22.635 1.00 96.76 169 SER C C 1
ATOM 5058 O O . SER C 1 172 ? -33.865 25.594 21.813 1.00 95.97 169 SER C O 1
ATOM 5061 N N . ALA C 1 173 ? -33.127 26.811 23.592 1.00 94.84 170 ALA C N 1
ATOM 5062 C CA . ALA C 1 173 ? -31.842 26.078 23.719 1.00 93.23 170 ALA C CA 1
ATOM 5063 C C . ALA C 1 173 ? -31.953 24.853 24.640 1.00 88.83 170 ALA C C 1
ATOM 5064 O O . ALA C 1 173 ? -30.972 24.080 24.670 1.00 87.01 170 ALA C O 1
ATOM 5066 N N . VAL C 1 174 ? -33.093 24.652 25.309 1.00 85.40 171 VAL C N 1
ATOM 5067 C CA . VAL C 1 174 ? -33.249 23.472 26.215 1.00 80.75 171 VAL C CA 1
ATOM 5068 C C . VAL C 1 174 ? -33.390 22.226 25.348 1.00 76.80 171 VAL C C 1
ATOM 5069 O O . VAL C 1 174 ? -34.304 22.152 24.535 1.00 78.03 171 VAL C O 1
ATOM 5073 N N . PRO C 1 175 ? -32.510 21.209 25.484 1.00 72.52 172 PRO C N 1
ATOM 5074 C CA . PRO C 1 175 ? -32.606 20.005 24.662 1.00 71.58 172 PRO C CA 1
ATOM 5075 C C . PRO C 1 175 ? -33.651 19.012 25.197 1.00 70.50 172 PRO C C 1
ATOM 5076 O O . PRO C 1 175 ? -34.282 19.293 26.216 1.00 72.64 172 PRO C O 1
ATOM 5080 N N . ASN C 1 176 ? -33.792 17.873 24.511 1.00 70.18 173 ASN C N 1
ATOM 5081 C CA . ASN C 1 176 ? -34.760 16.819 24.911 1.00 68.89 173 ASN C CA 1
ATOM 5082 C C . ASN C 1 176 ? -34.253 16.100 26.161 1.00 66.06 173 ASN C C 1
ATOM 5083 O O . ASN C 1 176 ? -35.089 15.595 26.914 1.00 64.77 173 ASN C O 1
ATOM 5088 N N . SER C 1 177 ? -32.938 16.068 26.379 1.00 69.78 174 SER C N 1
ATOM 5089 C CA . SER C 1 177 ? -32.409 15.348 27.567 1.00 65.91 174 SER C CA 1
ATOM 5090 C C . SER C 1 177 ? -31.005 15.831 27.937 1.00 62.83 174 SER C C 1
ATOM 5091 O O . SER C 1 177 ? -30.405 16.600 27.161 1.00 63.41 174 SER C O 1
ATOM 5094 N N . TYR C 1 178 ? -30.514 15.365 29.087 1.00 59.03 175 TYR C N 1
ATOM 5095 C CA . TYR C 1 178 ? -29.143 15.678 29.548 1.00 56.27 175 TYR C CA 1
ATOM 5096 C C . TYR C 1 178 ? -28.505 14.377 30.035 1.00 54.93 175 TYR C C 1
ATOM 5097 O O . TYR C 1 178 ? -29.212 13.343 30.102 1.00 56.40 175 TYR C O 1
ATOM 5106 N N . VAL C 1 179 ? -27.208 14.426 30.333 1.00 51.70 176 VAL C N 1
ATOM 5107 C CA . VAL C 1 179 ? -26.506 13.224 30.862 1.00 49.36 176 VAL C CA 1
ATOM 5108 C C . VAL C 1 179 ? -25.924 13.571 32.233 1.00 45.91 176 VAL C C 1
ATOM 5109 O O . VAL C 1 179 ? -25.513 14.732 32.443 1.00 45.12 176 VAL C O 1
ATOM 5113 N N . THR C 1 180 ? -25.936 12.605 33.142 1.00 42.74 177 THR C N 1
ATOM 5114 C CA . THR C 1 180 ? -25.334 12.833 34.470 1.00 40.46 177 THR C CA 1
ATOM 5115 C C . THR C 1 180 ? -24.739 11.536 34.987 1.00 39.92 177 THR C C 1
ATOM 5116 O O . THR C 1 180 ? -25.176 10.445 34.631 1.00 39.82 177 THR C O 1
ATOM 5128 N N . GLY C 1 182 ? -24.686 9.044 37.614 1.00 36.86 179 GLY C N 1
ATOM 5129 C CA . GLY C 1 182 ? -25.680 8.682 38.608 1.00 36.53 179 GLY C CA 1
ATOM 5130 C C . GLY C 1 182 ? -25.052 8.504 39.985 1.00 34.22 179 GLY C C 1
ATOM 5131 O O . GLY C 1 182 ? -23.827 8.525 40.128 1.00 32.96 179 GLY C O 1
ATOM 5132 N N . PRO C 1 183 ? -25.871 8.288 41.033 1.00 34.17 180 PRO C N 1
ATOM 5133 C CA . PRO C 1 183 ? -25.349 8.124 42.390 1.00 33.36 180 PRO C CA 1
ATOM 5134 C C . PRO C 1 183 ? -24.323 6.993 42.504 1.00 32.38 180 PRO C C 1
ATOM 5135 O O . PRO C 1 183 ? -23.357 7.150 43.216 1.00 30.13 180 PRO C O 1
ATOM 5139 N N . ARG C 1 184 ? -24.528 5.898 41.772 1.00 33.80 181 ARG C N 1
ATOM 5140 C CA . ARG C 1 184 ? -23.554 4.787 41.893 1.00 33.68 181 ARG C CA 1
ATOM 5141 C C . ARG C 1 184 ? -22.212 5.231 41.303 1.00 33.64 181 ARG C C 1
ATOM 5142 O O . ARG C 1 184 ? -21.171 4.907 41.909 1.00 33.78 181 ARG C O 1
ATOM 5150 N N . SER C 1 185 ? -22.237 5.937 40.168 1.00 34.55 182 SER C N 1
ATOM 5151 C CA . SER C 1 185 ? -20.988 6.420 39.531 1.00 35.03 182 SER C CA 1
ATOM 5152 C C . SER C 1 185 ? -20.287 7.421 40.461 1.00 32.97 182 SER C C 1
ATOM 5153 O O . SER C 1 185 ? -19.044 7.367 40.599 1.00 31.98 182 SER C O 1
ATOM 5156 N N . VAL C 1 186 ? -21.056 8.304 41.082 1.00 32.37 183 VAL C N 1
ATOM 5157 C CA . VAL C 1 186 ? -20.464 9.300 42.027 1.00 31.21 183 VAL C CA 1
ATOM 5158 C C . VAL C 1 186 ? -19.831 8.587 43.224 1.00 30.85 183 VAL C C 1
ATOM 5159 O O . VAL C 1 186 ? -18.693 8.874 43.596 1.00 29.99 183 VAL C O 1
ATOM 5171 N N . ALA C 1 188 ? -18.637 5.755 43.345 1.00 30.55 185 ALA C N 1
ATOM 5172 C CA . ALA C 1 188 ? -17.496 4.935 42.952 1.00 30.19 185 ALA C CA 1
ATOM 5173 C C . ALA C 1 188 ? -16.191 5.739 43.057 1.00 28.59 185 ALA C C 1
ATOM 5174 O O . ALA C 1 188 ? -15.129 5.140 42.981 1.00 27.66 185 ALA C O 1
ATOM 5176 N N . ALA C 1 189 ? -16.271 7.060 43.200 1.00 28.64 186 ALA C N 1
ATOM 5177 C CA . ALA C 1 189 ? -15.032 7.850 43.358 1.00 28.67 186 ALA C CA 1
ATOM 5178 C C . ALA C 1 189 ? -14.326 7.426 44.658 1.00 28.78 186 ALA C C 1
ATOM 5179 O O . ALA C 1 189 ? -15.022 7.052 45.627 1.00 27.02 186 ALA C O 1
ATOM 5181 N N . LYS C 1 190 ? -12.994 7.468 44.679 1.00 29.17 187 LYS C N 1
ATOM 5182 C CA . LYS C 1 190 ? -12.243 7.067 45.894 1.00 29.44 187 LYS C CA 1
ATOM 5183 C C . LYS C 1 190 ? -12.488 8.069 47.027 1.00 28.43 187 LYS C C 1
ATOM 5184 O O . LYS C 1 190 ? -12.502 7.641 48.199 1.00 26.52 187 LYS C O 1
ATOM 5190 N N . ASN C 1 191 ? -12.725 9.336 46.679 1.00 26.74 188 ASN C N 1
ATOM 5191 C CA . ASN C 1 191 ? -12.904 10.399 47.693 1.00 26.23 188 ASN C CA 1
ATOM 5192 C C . ASN C 1 191 ? -13.936 11.406 47.186 1.00 25.82 188 ASN C C 1
ATOM 5193 O O . ASN C 1 191 ? -13.979 11.648 45.953 1.00 24.87 188 ASN C O 1
ATOM 5198 N N . LEU C 1 192 ? -14.738 11.940 48.103 1.00 24.89 189 LEU C N 1
ATOM 5199 C CA . LEU C 1 192 ? -15.741 12.972 47.755 1.00 25.78 189 LEU C CA 1
ATOM 5200 C C . LEU C 1 192 ? -15.455 14.245 48.546 1.00 25.67 189 LEU C C 1
ATOM 5201 O O . LEU C 1 192 ? -15.131 14.153 49.752 1.00 27.10 189 LEU C O 1
ATOM 5206 N N . LEU C 1 193 ? -15.599 15.386 47.882 1.00 26.96 190 LEU C N 1
ATOM 5207 C CA . LEU C 1 193 ? -15.436 16.714 48.522 1.00 28.38 190 LEU C CA 1
ATOM 5208 C C . LEU C 1 193 ? -16.713 17.496 48.200 1.00 28.12 190 LEU C C 1
ATOM 5209 O O . LEU C 1 193 ? -16.914 17.848 47.020 1.00 28.86 190 LEU C O 1
ATOM 5214 N N . LEU C 1 194 ? -17.581 17.666 49.197 1.00 26.68 191 LEU C N 1
ATOM 5215 C CA . LEU C 1 194 ? -18.862 18.384 49.001 1.00 28.76 191 LEU C CA 1
ATOM 5216 C C . LEU C 1 194 ? -18.691 19.825 49.503 1.00 29.73 191 LEU C C 1
ATOM 5217 O O . LEU C 1 194 ? -18.378 20.000 50.698 1.00 31.91 191 LEU C O 1
ATOM 5222 N N . ILE C 1 195 ? -18.849 20.800 48.612 1.00 29.43 192 ILE C N 1
ATOM 5223 C CA . ILE C 1 195 ? -18.699 22.241 48.983 1.00 30.65 192 ILE C CA 1
ATOM 5224 C C . ILE C 1 195 ? -20.099 22.852 49.064 1.00 30.15 192 ILE C C 1
ATOM 5225 O O . ILE C 1 195 ? -20.892 22.626 48.141 1.00 31.06 192 ILE C O 1
ATOM 5230 N N . VAL C 1 196 ? -20.386 23.568 50.157 1.00 30.64 193 VAL C N 1
ATOM 5231 C CA . VAL C 1 196 ? -21.754 24.113 50.386 1.00 30.91 193 VAL C CA 1
ATOM 5232 C C . VAL C 1 196 ? -21.645 25.536 50.927 1.00 32.72 193 VAL C C 1
ATOM 5233 O O . VAL C 1 196 ? -20.920 25.719 51.918 1.00 31.81 193 VAL C O 1
ATOM 5237 N N . SER C 1 197 ? -22.375 26.479 50.328 1.00 32.62 194 SER C N 1
ATOM 5238 C CA . SER C 1 197 ? -22.315 27.888 50.778 1.00 35.60 194 SER C CA 1
ATOM 5239 C C . SER C 1 197 ? -23.690 28.553 50.718 1.00 35.84 194 SER C C 1
ATOM 5240 O O . SER C 1 197 ? -24.418 28.319 49.731 1.00 35.88 194 SER C O 1
ATOM 5243 N N . GLY C 1 198 ? -24.034 29.324 51.753 1.00 35.89 195 GLY C N 1
ATOM 5244 C CA . GLY C 1 198 ? -25.285 30.106 51.732 1.00 38.32 195 GLY C CA 1
ATOM 5245 C C . GLY C 1 198 ? -26.432 29.504 52.524 1.00 38.77 195 GLY C C 1
ATOM 5246 O O . GLY C 1 198 ? -26.534 28.260 52.615 1.00 36.04 195 GLY C O 1
ATOM 5247 N N . ALA C 1 199 ? -27.308 30.392 53.005 1.00 40.41 196 ALA C N 1
ATOM 5248 C CA . ALA C 1 199 ? -28.508 30.037 53.800 1.00 41.77 196 ALA C CA 1
ATOM 5249 C C . ALA C 1 199 ? -29.462 29.156 52.978 1.00 41.63 196 ALA C C 1
ATOM 5250 O O . ALA C 1 199 ? -30.134 28.297 53.582 1.00 43.53 196 ALA C O 1
ATOM 5252 N N . ALA C 1 200 ? -29.491 29.335 51.653 1.00 40.62 197 ALA C N 1
ATOM 5253 C CA . ALA C 1 200 ? -30.404 28.553 50.786 1.00 40.45 197 ALA C CA 1
ATOM 5254 C C . ALA C 1 200 ? -30.066 27.056 50.831 1.00 39.32 197 ALA C C 1
ATOM 5255 O O . ALA C 1 200 ? -30.941 26.254 50.470 1.00 39.56 197 ALA C O 1
ATOM 5257 N N . LYS C 1 201 ? -28.855 26.694 51.269 1.00 38.19 198 LYS C N 1
ATOM 5258 C CA . LYS C 1 201 ? -28.433 25.259 51.311 1.00 37.01 198 LYS C CA 1
ATOM 5259 C C . LYS C 1 201 ? -28.482 24.682 52.732 1.00 36.31 198 LYS C C 1
ATOM 5260 O O . LYS C 1 201 ? -28.271 23.468 52.871 1.00 33.54 198 LYS C O 1
ATOM 5266 N N . ALA C 1 202 ? -28.792 25.507 53.737 1.00 37.79 199 ALA C N 1
ATOM 5267 C CA . ALA C 1 202 ? -28.759 25.020 55.138 1.00 37.79 199 ALA C CA 1
ATOM 5268 C C . ALA C 1 202 ? -29.697 23.825 55.360 1.00 38.49 199 ALA C C 1
ATOM 5269 O O . ALA C 1 202 ? -29.266 22.852 56.043 1.00 38.27 199 ALA C O 1
ATOM 5271 N N . HIS C 1 203 ? -30.908 23.864 54.806 1.00 40.94 200 HIS C N 1
ATOM 5272 C CA . HIS C 1 203 ? -31.875 22.761 55.061 1.00 44.10 200 HIS C CA 1
ATOM 5273 C C . HIS C 1 203 ? -31.399 21.470 54.388 1.00 41.82 200 HIS C C 1
ATOM 5274 O O . HIS C 1 203 ? -31.438 20.407 55.043 1.00 41.26 200 HIS C O 1
ATOM 5281 N N . ALA C 1 204 ? -30.955 21.569 53.138 1.00 40.24 201 ALA C N 1
ATOM 5282 C CA . ALA C 1 204 ? -30.454 20.390 52.402 1.00 39.04 201 ALA C CA 1
ATOM 5283 C C . ALA C 1 204 ? -29.263 19.781 53.147 1.00 37.84 201 ALA C C 1
ATOM 5284 O O . ALA C 1 204 ? -29.232 18.543 53.295 1.00 35.63 201 ALA C O 1
ATOM 5286 N N . LEU C 1 205 ? -28.350 20.621 53.647 1.00 37.41 202 LEU C N 1
ATOM 5287 C CA . LEU C 1 205 ? -27.145 20.095 54.339 1.00 36.74 202 LEU C CA 1
ATOM 5288 C C . LEU C 1 205 ? -27.558 19.325 55.598 1.00 37.54 202 LEU C C 1
ATOM 5289 O O . LEU C 1 205 ? -26.951 18.262 55.849 1.00 35.29 202 LEU C O 1
ATOM 5294 N N . LYS C 1 206 ? -28.544 19.836 56.344 1.00 40.23 203 LYS C N 1
ATOM 5295 C CA . LYS C 1 206 ? -29.032 19.140 57.565 1.00 42.82 203 LYS C CA 1
ATOM 5296 C C . LYS C 1 206 ? -29.586 17.764 57.167 1.00 43.28 203 LYS C C 1
ATOM 5297 O O . LYS C 1 206 ? -29.236 16.761 57.829 1.00 39.38 203 LYS C O 1
ATOM 5303 N N . GLN C 1 207 ? -30.412 17.722 56.116 1.00 44.52 204 GLN C N 1
ATOM 5304 C CA . GLN C 1 207 ? -31.021 16.443 55.637 1.00 44.87 204 GLN C CA 1
ATOM 5305 C C . GLN C 1 207 ? -29.915 15.455 55.244 1.00 43.58 204 GLN C C 1
ATOM 5306 O O . GLN C 1 207 ? -30.063 14.260 55.537 1.00 43.64 204 GLN C O 1
ATOM 5312 N N . VAL C 1 208 ? -28.828 15.944 54.640 1.00 42.31 205 VAL C N 1
ATOM 5313 C CA . VAL C 1 208 ? -27.687 15.075 54.212 1.00 39.63 205 VAL C CA 1
ATOM 5314 C C . VAL C 1 208 ? -26.937 14.553 55.441 1.00 39.46 205 VAL C C 1
ATOM 5315 O O . VAL C 1 208 ? -26.684 13.347 55.522 1.00 36.82 205 VAL C O 1
ATOM 5319 N N . VAL C 1 209 ? -26.571 15.451 56.349 1.00 38.14 206 VAL C N 1
ATOM 5320 C CA . VAL C 1 209 ? -25.751 15.054 57.529 1.00 38.74 206 VAL C CA 1
ATOM 5321 C C . VAL C 1 209 ? -26.571 14.272 58.563 1.00 39.19 206 VAL C C 1
ATOM 5322 O O . VAL C 1 209 ? -26.075 13.239 59.033 1.00 38.46 206 VAL C O 1
ATOM 5326 N N . GLU C 1 210 ? -27.802 14.703 58.844 1.00 40.65 207 GLU C N 1
ATOM 5327 C CA . GLU C 1 210 ? -28.591 14.106 59.953 1.00 40.81 207 GLU C CA 1
ATOM 5328 C C . GLU C 1 210 ? -29.856 13.380 59.484 1.00 41.90 207 GLU C C 1
ATOM 5329 O O . GLU C 1 210 ? -30.460 12.697 60.330 1.00 43.99 207 GLU C O 1
ATOM 5335 N N . GLY C 1 211 ? -30.217 13.481 58.204 1.00 40.58 208 GLY C N 1
ATOM 5336 C CA . GLY C 1 211 ? -31.480 12.878 57.734 1.00 41.33 208 GLY C CA 1
ATOM 5337 C C . GLY C 1 211 ? -31.334 11.450 57.229 1.00 41.28 208 GLY C C 1
ATOM 5338 O O . GLY C 1 211 ? -30.234 10.921 57.103 1.00 41.90 208 GLY C O 1
ATOM 5339 N N . PRO C 1 212 ? -32.471 10.789 56.922 1.00 42.38 209 PRO C N 1
ATOM 5340 C CA . PRO C 1 212 ? -32.456 9.423 56.412 1.00 40.38 209 PRO C CA 1
ATOM 5341 C C . PRO C 1 212 ? -32.029 9.385 54.938 1.00 39.69 209 PRO C C 1
ATOM 5342 O O . PRO C 1 212 ? -32.079 10.405 54.276 1.00 39.12 209 PRO C O 1
ATOM 5346 N N . VAL C 1 213 ? -31.590 8.216 54.466 1.00 39.03 210 VAL C N 1
ATOM 5347 C CA . VAL C 1 213 ? -31.188 8.081 53.036 1.00 38.82 210 VAL C CA 1
ATOM 5348 C C . VAL C 1 213 ? -32.487 8.004 52.237 1.00 40.75 210 VAL C C 1
ATOM 5349 O O . VAL C 1 213 ? -33.280 7.077 52.483 1.00 42.95 210 VAL C O 1
ATOM 5353 N N . SER C 1 214 ? -32.689 8.943 51.318 1.00 41.82 211 SER C N 1
ATOM 5354 C CA . SER C 1 214 ? -33.963 8.976 50.564 1.00 43.87 211 SER C CA 1
ATOM 5355 C C . SER C 1 214 ? -33.768 9.604 49.192 1.00 42.78 211 SER C C 1
ATOM 5356 O O . SER C 1 214 ? -32.978 10.561 49.069 1.00 42.22 211 SER C O 1
ATOM 5359 N N . VAL C 1 215 ? -34.505 9.090 48.210 1.00 44.40 212 VAL C N 1
ATOM 5360 C CA . VAL C 1 215 ? -34.453 9.630 46.824 1.00 45.62 212 VAL C CA 1
ATOM 5361 C C . VAL C 1 215 ? -35.075 11.037 46.821 1.00 46.46 212 VAL C C 1
ATOM 5362 O O . VAL C 1 215 ? -34.793 11.790 45.881 1.00 46.45 212 VAL C O 1
ATOM 5366 N N . GLN C 1 216 ? -35.866 11.386 47.841 1.00 46.54 213 GLN C N 1
ATOM 5367 C CA . GLN C 1 216 ? -36.491 12.740 47.897 1.00 48.94 213 GLN C CA 1
ATOM 5368 C C . GLN C 1 216 ? -35.393 13.797 48.067 1.00 45.46 213 GLN C C 1
ATOM 5369 O O . GLN C 1 216 ? -35.560 14.913 47.550 1.00 46.69 213 GLN C O 1
ATOM 5375 N N . VAL C 1 217 ? -34.327 13.443 48.794 1.00 43.46 214 VAL C N 1
ATOM 5376 C CA . VAL C 1 217 ? -33.145 14.326 49.033 1.00 40.85 214 VAL C CA 1
ATOM 5377 C C . VAL C 1 217 ? -31.943 13.522 48.552 1.00 38.83 214 VAL C C 1
ATOM 5378 O O . VAL C 1 217 ? -31.227 12.936 49.350 1.00 36.32 214 VAL C O 1
ATOM 5382 N N . PRO C 1 218 ? -31.689 13.477 47.224 1.00 38.39 215 PRO C N 1
ATOM 5383 C CA . PRO C 1 218 ? -30.639 12.629 46.647 1.00 36.19 215 PRO C CA 1
ATOM 5384 C C . PRO C 1 218 ? -29.279 12.627 47.358 1.00 34.07 215 PRO C C 1
ATOM 5385 O O . PRO C 1 218 ? -28.762 11.545 47.628 1.00 33.47 215 PRO C O 1
ATOM 5389 N N . ALA C 1 219 ? -28.740 13.808 47.666 1.00 32.58 216 ALA C N 1
ATOM 5390 C CA . ALA C 1 219 ? -27.406 13.891 48.307 1.00 31.55 216 ALA C CA 1
ATOM 5391 C C . ALA C 1 219 ? -27.390 13.172 49.663 1.00 30.74 216 ALA C C 1
ATOM 5392 O O . ALA C 1 219 ? -26.289 13.008 50.218 1.00 29.74 216 ALA C O 1
ATOM 5394 N N . SER C 1 220 ? -28.554 12.756 50.172 1.00 31.18 217 SER C N 1
ATOM 5395 C CA . SER C 1 220 ? -28.593 12.063 51.486 1.00 31.49 217 SER C CA 1
ATOM 5396 C C . SER C 1 220 ? -27.791 10.756 51.417 1.00 30.59 217 SER C C 1
ATOM 5397 O O . SER C 1 220 ? -27.299 10.323 52.456 1.00 30.94 217 SER C O 1
ATOM 5400 N N . VAL C 1 221 ? -27.626 10.184 50.221 1.00 30.94 218 VAL C N 1
ATOM 5401 C CA . VAL C 1 221 ? -26.909 8.882 50.075 1.00 30.58 218 VAL C CA 1
ATOM 5402 C C . VAL C 1 221 ? -25.396 9.103 50.237 1.00 30.62 218 VAL C C 1
ATOM 5403 O O . VAL C 1 221 ? -24.716 8.147 50.595 1.00 30.67 218 VAL C O 1
ATOM 5407 N N . LEU C 1 222 ? -24.900 10.330 50.037 1.00 30.77 219 LEU C N 1
ATOM 5408 C CA . LEU C 1 222 ? -23.429 10.579 50.099 1.00 30.35 219 LEU C CA 1
ATOM 5409 C C . LEU C 1 222 ? -22.870 10.331 51.507 1.00 29.78 219 LEU C C 1
ATOM 5410 O O . LEU C 1 222 ? -21.661 10.038 51.607 1.00 27.86 219 LEU C O 1
ATOM 5415 N N . LYS C 1 223 ? -23.699 10.401 52.546 1.00 30.11 220 LYS C N 1
ATOM 5416 C CA . LYS C 1 223 ? -23.178 10.173 53.921 1.00 31.11 220 LYS C CA 1
ATOM 5417 C C . LYS C 1 223 ? -22.797 8.690 54.087 1.00 29.64 220 LYS C C 1
ATOM 5418 O O . LYS C 1 223 ? -22.248 8.337 55.144 1.00 29.34 220 LYS C O 1
ATOM 5424 N N . LEU C 1 224 ? -23.102 7.844 53.101 1.00 29.13 221 LEU C N 1
ATOM 5425 C CA . LEU C 1 224 ? -22.725 6.402 53.189 1.00 28.47 221 LEU C CA 1
ATOM 5426 C C . LEU C 1 224 ? -21.309 6.209 52.640 1.00 28.10 221 LEU C C 1
ATOM 5427 O O . LEU C 1 224 ? -20.733 5.131 52.863 1.00 28.64 221 LEU C O 1
ATOM 5432 N N . HIS C 1 225 ? -20.745 7.227 51.989 1.00 27.68 222 HIS C N 1
ATOM 5433 C CA . HIS C 1 225 ? -19.398 7.077 51.378 1.00 27.35 222 HIS C CA 1
ATOM 5434 C C . HIS C 1 225 ? -18.347 6.993 52.484 1.00 27.13 222 HIS C C 1
ATOM 5435 O O . HIS C 1 225 ? -18.426 7.721 53.470 1.00 27.53 222 HIS C O 1
ATOM 5442 N N . PRO C 1 226 ? -17.353 6.082 52.369 1.00 26.18 223 PRO C N 1
ATOM 5443 C CA . PRO C 1 226 ? -16.312 5.951 53.385 1.00 25.98 223 PRO C CA 1
ATOM 5444 C C . PRO C 1 226 ? -15.253 7.059 53.387 1.00 26.14 223 PRO C C 1
ATOM 5445 O O . PRO C 1 226 ? -14.476 7.093 54.306 1.00 25.27 223 PRO C O 1
ATOM 5449 N N . SER C 1 227 ? -15.246 7.926 52.373 1.00 25.68 224 SER C N 1
ATOM 5450 C CA . SER C 1 227 ? -14.202 8.978 52.327 1.00 25.46 224 SER C CA 1
ATOM 5451 C C . SER C 1 227 ? -14.820 10.287 51.820 1.00 25.23 224 SER C C 1
ATOM 5452 O O . SER C 1 227 ? -14.545 10.700 50.673 1.00 26.15 224 SER C O 1
ATOM 5455 N N . LEU C 1 228 ? -15.603 10.927 52.686 1.00 24.25 225 LEU C N 1
ATOM 5456 C CA . LEU C 1 228 ? -16.338 12.178 52.375 1.00 24.96 225 LEU C CA 1
ATOM 5457 C C . LEU C 1 228 ? -15.852 13.317 53.265 1.00 24.72 225 LEU C C 1
ATOM 5458 O O . LEU C 1 228 ? -15.766 13.124 54.506 1.00 24.94 225 LEU C O 1
ATOM 5463 N N . VAL C 1 229 ? -15.565 14.455 52.639 1.00 25.33 226 VAL C N 1
ATOM 5464 C CA . VAL C 1 229 ? -15.206 15.693 53.381 1.00 25.68 226 VAL C CA 1
ATOM 5465 C C . VAL C 1 229 ? -16.212 16.749 52.920 1.00 26.22 226 VAL C C 1
ATOM 5466 O O . VAL C 1 229 ? -16.416 16.886 51.691 1.00 26.38 226 VAL C O 1
ATOM 5470 N N . ILE C 1 230 ? -16.882 17.398 53.876 1.00 26.26 227 ILE C N 1
ATOM 5471 C CA . ILE C 1 230 ? -17.852 18.482 53.559 1.00 26.90 227 ILE C CA 1
ATOM 5472 C C . ILE C 1 230 ? -17.234 19.798 54.026 1.00 27.74 227 ILE C C 1
ATOM 5473 O O . ILE C 1 230 ? -16.753 19.857 55.177 1.00 28.15 227 ILE C O 1
ATOM 5478 N N . ILE C 1 231 ? -17.205 20.786 53.142 1.00 28.81 228 ILE C N 1
ATOM 5479 C CA . ILE C 1 231 ? -16.695 22.136 53.510 1.00 28.94 228 ILE C CA 1
ATOM 5480 C C . ILE C 1 231 ? -17.880 23.082 53.319 1.00 29.39 228 ILE C C 1
ATOM 5481 O O . ILE C 1 231 ? -18.321 23.271 52.158 1.00 28.96 228 ILE C O 1
ATOM 5486 N N . ALA C 1 232 ? -18.424 23.575 54.429 1.00 29.02 229 ALA C N 1
ATOM 5487 C CA . ALA C 1 232 ? -19.587 24.480 54.399 1.00 29.99 229 ALA C CA 1
ATOM 5488 C C . ALA C 1 232 ? -19.239 25.795 55.096 1.00 32.81 229 ALA C C 1
ATOM 5489 O O . ALA C 1 232 ? -18.296 25.798 55.915 1.00 35.25 229 ALA C O 1
ATOM 5491 N N . ASP C 1 233 ? -19.930 26.880 54.743 1.00 33.28 230 ASP C N 1
ATOM 5492 C CA . ASP C 1 233 ? -19.692 28.152 55.475 1.00 34.06 230 ASP C CA 1
ATOM 5493 C C . ASP C 1 233 ? -20.720 28.195 56.614 1.00 33.39 230 ASP C C 1
ATOM 5494 O O . ASP C 1 233 ? -21.605 27.335 56.639 1.00 30.89 230 ASP C O 1
ATOM 5499 N N . LYS C 1 234 ? -20.597 29.164 57.519 1.00 37.78 231 LYS C N 1
ATOM 5500 C CA . LYS C 1 234 ? -21.516 29.268 58.683 1.00 39.87 231 LYS C CA 1
ATOM 5501 C C . LYS C 1 234 ? -22.982 29.312 58.226 1.00 37.12 231 LYS C C 1
ATOM 5502 O O . LYS C 1 234 ? -23.800 28.573 58.812 1.00 35.46 231 LYS C O 1
ATOM 5508 N N . ALA C 1 235 ? -23.296 30.114 57.204 1.00 37.84 232 ALA C N 1
ATOM 5509 C CA . ALA C 1 235 ? -24.696 30.252 56.730 1.00 38.44 232 ALA C CA 1
ATOM 5510 C C . ALA C 1 235 ? -25.266 28.882 56.312 1.00 37.38 232 ALA C C 1
ATOM 5511 O O . ALA C 1 235 ? -26.420 28.573 56.683 1.00 35.66 232 ALA C O 1
ATOM 5513 N N . ALA C 1 236 ? -24.474 28.076 55.605 1.00 36.93 233 ALA C N 1
ATOM 5514 C CA . ALA C 1 236 ? -24.956 26.752 55.142 1.00 33.95 233 ALA C CA 1
ATOM 5515 C C . ALA C 1 236 ? -25.019 25.745 56.297 1.00 33.70 233 ALA C C 1
ATOM 5516 O O . ALA C 1 236 ? -25.815 24.794 56.202 1.00 34.81 233 ALA C O 1
ATOM 5518 N N . ALA C 1 237 ? -24.225 25.945 57.350 1.00 35.07 234 ALA C N 1
ATOM 5519 C CA . ALA C 1 237 ? -24.187 24.979 58.476 1.00 35.80 234 ALA C CA 1
ATOM 5520 C C . ALA C 1 237 ? -25.137 25.373 59.607 1.00 38.25 234 ALA C C 1
ATOM 5521 O O . ALA C 1 237 ? -25.196 24.597 60.590 1.00 35.36 234 ALA C O 1
ATOM 5523 N N . ALA C 1 238 ? -25.888 26.475 59.438 1.00 37.71 235 ALA C N 1
ATOM 5524 C CA . ALA C 1 238 ? -26.785 27.043 60.477 1.00 41.84 235 ALA C CA 1
ATOM 5525 C C . ALA C 1 238 ? -27.815 26.044 61.024 1.00 41.55 235 ALA C C 1
ATOM 5526 O O . ALA C 1 238 ? -28.200 26.227 62.187 1.00 44.49 235 ALA C O 1
ATOM 5528 N N . GLU C 1 239 ? -28.270 25.054 60.246 1.00 41.37 236 GLU C N 1
ATOM 5529 C CA . GLU C 1 239 ? -29.305 24.124 60.788 1.00 44.60 236 GLU C CA 1
ATOM 5530 C C . GLU C 1 239 ? -28.671 22.868 61.406 1.00 48.35 236 GLU C C 1
ATOM 5531 O O . GLU C 1 239 ? -29.447 22.036 61.921 1.00 52.60 236 GLU C O 1
ATOM 5537 N N . LEU C 1 240 ? -27.341 22.721 61.370 1.00 48.33 237 LEU C N 1
ATOM 5538 C CA . LEU C 1 240 ? -26.701 21.511 61.958 1.00 48.91 237 LEU C CA 1
ATOM 5539 C C . LEU C 1 240 ? -26.734 21.609 63.489 1.00 55.59 237 LEU C C 1
ATOM 5540 O O . LEU C 1 240 ? -26.573 22.734 64.006 1.00 57.99 237 LEU C O 1
ATOM 5545 N N . GLN C 1 241 ? -26.913 20.473 64.175 1.00 60.20 238 GLN C N 1
ATOM 5546 C CA . GLN C 1 241 ? -26.970 20.442 65.666 1.00 68.39 238 GLN C CA 1
ATOM 5547 C C . GLN C 1 241 ? -25.772 19.660 66.199 1.00 69.60 238 GLN C C 1
ATOM 5548 O O . GLN C 1 241 ? -24.654 20.009 65.838 1.00 73.81 238 GLN C O 1
ATOM 5554 N N . ALA D 1 3 ? -21.474 -5.454 -10.268 1.00 63.02 0 ALA D N 1
ATOM 5555 C CA . ALA D 1 3 ? -21.018 -5.069 -8.899 1.00 62.49 0 ALA D CA 1
ATOM 5556 C C . ALA D 1 3 ? -21.259 -6.201 -7.899 1.00 62.22 0 ALA D C 1
ATOM 5557 O O . ALA D 1 3 ? -20.527 -6.293 -6.921 1.00 66.18 0 ALA D O 1
ATOM 5567 N N . LYS D 1 5 ? -21.317 -10.233 -7.171 1.00 53.34 2 LYS D N 1
ATOM 5568 C CA . LYS D 1 5 ? -20.717 -11.418 -7.762 1.00 51.73 2 LYS D CA 1
ATOM 5569 C C . LYS D 1 5 ? -21.460 -12.662 -7.293 1.00 50.64 2 LYS D C 1
ATOM 5570 O O . LYS D 1 5 ? -21.564 -12.916 -6.094 1.00 48.16 2 LYS D O 1
ATOM 5584 N N . ILE D 1 7 ? -21.543 -16.636 -7.262 1.00 53.39 4 ILE D N 1
ATOM 5585 C CA . ILE D 1 7 ? -20.723 -17.833 -7.395 1.00 52.46 4 ILE D CA 1
ATOM 5586 C C . ILE D 1 7 ? -21.624 -19.052 -7.213 1.00 53.14 4 ILE D C 1
ATOM 5587 O O . ILE D 1 7 ? -22.216 -19.192 -6.127 1.00 49.67 4 ILE D O 1
ATOM 5592 N N . VAL D 1 8 ? -21.708 -19.899 -8.237 1.00 52.46 5 VAL D N 1
ATOM 5593 C CA . VAL D 1 8 ? -22.569 -21.114 -8.177 1.00 53.49 5 VAL D CA 1
ATOM 5594 C C . VAL D 1 8 ? -21.657 -22.336 -8.055 1.00 53.73 5 VAL D C 1
ATOM 5595 O O . VAL D 1 8 ? -20.848 -22.552 -8.958 1.00 56.07 5 VAL D O 1
ATOM 5599 N N . THR D 1 9 ? -21.777 -23.070 -6.952 1.00 51.52 6 THR D N 1
ATOM 5600 C CA . THR D 1 9 ? -20.968 -24.292 -6.695 1.00 50.37 6 THR D CA 1
ATOM 5601 C C . THR D 1 9 ? -21.828 -25.515 -7.015 1.00 51.48 6 THR D C 1
ATOM 5602 O O . THR D 1 9 ? -23.052 -25.359 -7.179 1.00 50.68 6 THR D O 1
ATOM 5606 N N . GLU D 1 10 ? -21.206 -26.688 -7.079 1.00 53.53 7 GLU D N 1
ATOM 5607 C CA . GLU D 1 10 ? -21.923 -27.947 -7.427 1.00 56.43 7 GLU D CA 1
ATOM 5608 C C . GLU D 1 10 ? -22.889 -28.345 -6.307 1.00 53.03 7 GLU D C 1
ATOM 5609 O O . GLU D 1 10 ? -24.056 -28.644 -6.622 1.00 52.65 7 GLU D O 1
ATOM 5615 N N . ASP D 1 11 ? -22.427 -28.284 -5.056 1.00 51.38 8 ASP D N 1
ATOM 5616 C CA . ASP D 1 11 ? -23.247 -28.784 -3.915 1.00 50.12 8 ASP D CA 1
ATOM 5617 C C . ASP D 1 11 ? -22.879 -28.077 -2.609 1.00 48.15 8 ASP D C 1
ATOM 5618 O O . ASP D 1 11 ? -22.044 -27.156 -2.639 1.00 51.26 8 ASP D O 1
ATOM 5623 N N . TYR D 1 12 ? -23.492 -28.517 -1.506 1.00 47.54 9 TYR D N 1
ATOM 5624 C CA . TYR D 1 12 ? -23.262 -27.951 -0.156 1.00 45.77 9 TYR D CA 1
ATOM 5625 C C . TYR D 1 12 ? -21.776 -28.035 0.223 1.00 45.92 9 TYR D C 1
ATOM 5626 O O . TYR D 1 12 ? -21.233 -27.052 0.776 1.00 39.62 9 TYR D O 1
ATOM 5635 N N . GLU D 1 13 ? -21.141 -29.177 -0.048 1.00 48.83 10 GLU D N 1
ATOM 5636 C CA . GLU D 1 13 ? -19.709 -29.337 0.317 1.00 53.37 10 GLU D CA 1
ATOM 5637 C C . GLU D 1 13 ? -18.852 -28.272 -0.385 1.00 51.25 10 GLU D C 1
ATOM 5638 O O . GLU D 1 13 ? -18.024 -27.640 0.306 1.00 49.31 10 GLU D O 1
ATOM 5644 N N . GLU D 1 14 ? -19.044 -28.073 -1.692 1.00 52.05 11 GLU D N 1
ATOM 5645 C CA . GLU D 1 14 ? -18.221 -27.080 -2.436 1.00 51.80 11 GLU D CA 1
ATOM 5646 C C . GLU D 1 14 ? -18.557 -25.667 -1.958 1.00 48.94 11 GLU D C 1
ATOM 5647 O O . GLU D 1 14 ? -17.656 -24.846 -1.795 1.00 45.78 11 GLU D O 1
ATOM 5661 N N . SER D 1 16 ? -19.499 -24.754 0.943 1.00 41.12 13 SER D N 1
ATOM 5662 C CA . SER D 1 16 ? -18.863 -24.630 2.247 1.00 39.19 13 SER D CA 1
ATOM 5663 C C . SER D 1 16 ? -17.353 -24.393 2.114 1.00 38.93 13 SER D C 1
ATOM 5664 O O . SER D 1 16 ? -16.817 -23.526 2.842 1.00 34.60 13 SER D O 1
ATOM 5667 N N . LEU D 1 17 ? -16.694 -25.137 1.231 1.00 40.64 14 LEU D N 1
ATOM 5668 C CA . LEU D 1 17 ? -15.227 -24.995 1.032 1.00 41.96 14 LEU D CA 1
ATOM 5669 C C . LEU D 1 17 ? -14.921 -23.599 0.459 1.00 41.16 14 LEU D C 1
ATOM 5670 O O . LEU D 1 17 ? -14.088 -22.878 1.037 1.00 40.06 14 LEU D O 1
ATOM 5675 N N . VAL D 1 18 ? -15.592 -23.234 -0.631 1.00 39.93 15 VAL D N 1
ATOM 5676 C CA . VAL D 1 18 ? -15.363 -21.921 -1.298 1.00 39.11 15 VAL D CA 1
ATOM 5677 C C . VAL D 1 18 ? -15.657 -20.789 -0.311 1.00 35.13 15 VAL D C 1
ATOM 5678 O O . VAL D 1 18 ? -14.892 -19.816 -0.299 1.00 33.72 15 VAL D O 1
ATOM 5682 N N . ALA D 1 19 ? -16.724 -20.916 0.478 1.00 35.11 16 ALA D N 1
ATOM 5683 C CA . ALA D 1 19 ? -17.064 -19.879 1.480 1.00 33.00 16 ALA D CA 1
ATOM 5684 C C . ALA D 1 19 ? -15.916 -19.781 2.486 1.00 31.11 16 ALA D C 1
ATOM 5685 O O . ALA D 1 19 ? -15.520 -18.646 2.807 1.00 30.49 16 ALA D O 1
ATOM 5687 N N . SER D 1 20 ? -15.358 -20.915 2.919 1.00 32.48 17 SER D N 1
ATOM 5688 C CA . SER D 1 20 ? -14.239 -20.860 3.898 1.00 33.24 17 SER D CA 1
ATOM 5689 C C . SER D 1 20 ? -13.058 -20.124 3.264 1.00 34.62 17 SER D C 1
ATOM 5690 O O . SER D 1 20 ? -12.440 -19.302 3.962 1.00 34.83 17 SER D O 1
ATOM 5693 N N . HIS D 1 21 ? -12.786 -20.357 1.975 1.00 37.84 18 HIS D N 1
ATOM 5694 C CA . HIS D 1 21 ? -11.637 -19.657 1.330 1.00 37.75 18 HIS D CA 1
ATOM 5695 C C . HIS D 1 21 ? -11.873 -18.144 1.297 1.00 35.60 18 HIS D C 1
ATOM 5696 O O . HIS D 1 21 ? -10.895 -17.412 1.520 1.00 35.49 18 HIS D O 1
ATOM 5703 N N . HIS D 1 22 ? -13.100 -17.706 0.992 1.00 35.39 19 HIS D N 1
ATOM 5704 C CA . HIS D 1 22 ? -13.432 -16.256 0.975 1.00 33.86 19 HIS D CA 1
ATOM 5705 C C . HIS D 1 22 ? -13.225 -15.664 2.371 1.00 31.53 19 HIS D C 1
ATOM 5706 O O . HIS D 1 22 ? -12.626 -14.583 2.470 1.00 30.51 19 HIS D O 1
ATOM 5713 N N . VAL D 1 23 ? -13.711 -16.349 3.408 1.00 30.01 20 VAL D N 1
ATOM 5714 C CA . VAL D 1 23 ? -13.554 -15.823 4.784 1.00 28.06 20 VAL D CA 1
ATOM 5715 C C . VAL D 1 23 ? -12.068 -15.829 5.164 1.00 29.44 20 VAL D C 1
ATOM 5716 O O . VAL D 1 23 ? -11.648 -14.876 5.846 1.00 27.71 20 VAL D O 1
ATOM 5720 N N . LEU D 1 24 ? -11.294 -16.823 4.709 1.00 30.49 21 LEU D N 1
ATOM 5721 C CA . LEU D 1 24 ? -9.845 -16.895 5.068 1.00 31.56 21 LEU D CA 1
ATOM 5722 C C . LEU D 1 24 ? -9.099 -15.690 4.483 1.00 31.78 21 LEU D C 1
ATOM 5723 O O . LEU D 1 24 ? -8.024 -15.359 5.013 1.00 31.51 21 LEU D O 1
ATOM 5728 N N . GLY D 1 25 ? -9.651 -15.056 3.446 1.00 31.43 22 GLY D N 1
ATOM 5729 C CA . GLY D 1 25 ? -9.021 -13.855 2.875 1.00 32.37 22 GLY D CA 1
ATOM 5730 C C . GLY D 1 25 ? -9.050 -12.718 3.878 1.00 31.01 22 GLY D C 1
ATOM 5731 O O . GLY D 1 25 ? -8.135 -11.880 3.856 1.00 37.26 22 GLY D O 1
ATOM 5732 N N . TYR D 1 26 ? -10.042 -12.716 4.763 1.00 29.90 23 TYR D N 1
ATOM 5733 C CA . TYR D 1 26 ? -10.169 -11.668 5.807 1.00 28.55 23 TYR D CA 1
ATOM 5734 C C . TYR D 1 26 ? -9.382 -12.115 7.054 1.00 27.97 23 TYR D C 1
ATOM 5735 O O . TYR D 1 26 ? -8.650 -11.323 7.635 1.00 26.22 23 TYR D O 1
ATOM 5744 N N . ILE D 1 27 ? -9.492 -13.399 7.402 1.00 30.00 24 ILE D N 1
ATOM 5745 C CA . ILE D 1 27 ? -8.789 -13.959 8.597 1.00 28.92 24 ILE D CA 1
ATOM 5746 C C . ILE D 1 27 ? -7.273 -13.792 8.443 1.00 29.39 24 ILE D C 1
ATOM 5747 O O . ILE D 1 27 ? -6.612 -13.538 9.465 1.00 29.24 24 ILE D O 1
ATOM 5752 N N . THR D 1 28 ? -6.748 -13.898 7.220 1.00 29.05 25 THR D N 1
ATOM 5753 C CA . THR D 1 28 ? -5.286 -13.775 6.972 1.00 29.83 25 THR D CA 1
ATOM 5754 C C . THR D 1 28 ? -4.860 -12.309 6.763 1.00 30.54 25 THR D C 1
ATOM 5755 O O . THR D 1 28 ? -3.653 -12.098 6.513 1.00 32.87 25 THR D O 1
ATOM 5759 N N . ALA D 1 29 ? -5.778 -11.341 6.858 1.00 30.28 26 ALA D N 1
ATOM 5760 C CA . ALA D 1 29 ? -5.356 -9.929 6.703 1.00 32.36 26 ALA D CA 1
ATOM 5761 C C . ALA D 1 29 ? -4.426 -9.562 7.855 1.00 34.84 26 ALA D C 1
ATOM 5762 O O . ALA D 1 29 ? -4.692 -9.897 9.009 1.00 35.40 26 ALA D O 1
ATOM 5764 N N . PRO D 1 30 ? -3.296 -8.872 7.582 1.00 40.66 27 PRO D N 1
ATOM 5765 C CA . PRO D 1 30 ? -2.347 -8.493 8.633 1.00 42.44 27 PRO D CA 1
ATOM 5766 C C . PRO D 1 30 ? -2.850 -7.471 9.670 1.00 43.93 27 PRO D C 1
ATOM 5767 O O . PRO D 1 30 ? -2.329 -7.497 10.764 1.00 50.83 27 PRO D O 1
ATOM 5771 N N . ARG D 1 31 ? -3.821 -6.620 9.333 1.00 42.58 28 ARG D N 1
ATOM 5772 C CA . ARG D 1 31 ? -4.343 -5.645 10.325 1.00 41.26 28 ARG D CA 1
ATOM 5773 C C . ARG D 1 31 ? -5.646 -6.183 10.933 1.00 38.05 28 ARG D C 1
ATOM 5774 O O . ARG D 1 31 ? -6.142 -7.242 10.493 1.00 35.04 28 ARG D O 1
ATOM 5782 N N . ARG D 1 32 ? -6.179 -5.445 11.908 1.00 32.40 29 ARG D N 1
ATOM 5783 C CA . ARG D 1 32 ? -7.443 -5.823 12.567 1.00 31.67 29 ARG D CA 1
ATOM 5784 C C . ARG D 1 32 ? -8.585 -5.900 11.546 1.00 30.74 29 ARG D C 1
ATOM 5785 O O . ARG D 1 32 ? -8.668 -5.035 10.662 1.00 30.21 29 ARG D O 1
ATOM 5793 N N . VAL D 1 33 ? -9.395 -6.951 11.658 1.00 28.10 30 VAL D N 1
ATOM 5794 C CA . VAL D 1 33 ? -10.599 -7.109 10.797 1.00 29.17 30 VAL D CA 1
ATOM 5795 C C . VAL D 1 33 ? -11.745 -7.480 11.743 1.00 27.87 30 VAL D C 1
ATOM 5796 O O . VAL D 1 33 ? -11.516 -8.241 12.706 1.00 26.14 30 VAL D O 1
ATOM 5800 N N . ASN D 1 34 ? -12.913 -6.903 11.483 1.00 26.46 31 ASN D N 1
ATOM 5801 C CA . ASN D 1 34 ? -14.139 -7.135 12.278 1.00 25.62 31 ASN D CA 1
ATOM 5802 C C . ASN D 1 34 ? -15.084 -7.960 11.400 1.00 24.28 31 ASN D C 1
ATOM 5803 O O . ASN D 1 34 ? -15.494 -7.453 10.335 1.00 23.95 31 ASN D O 1
ATOM 5808 N N . LEU D 1 35 ? -15.381 -9.190 11.830 1.00 23.00 32 LEU D N 1
ATOM 5809 C CA . LEU D 1 35 ? -16.259 -10.094 11.063 1.00 23.01 32 LEU D CA 1
ATOM 5810 C C . LEU D 1 35 ? -17.532 -10.416 11.860 1.00 22.94 32 LEU D C 1
ATOM 5811 O O . LEU D 1 35 ? -17.420 -10.880 13.016 1.00 23.19 32 LEU D O 1
ATOM 5816 N N . ALA D 1 36 ? -18.693 -10.153 11.270 1.00 22.69 33 ALA D N 1
ATOM 5817 C CA . ALA D 1 36 ? -19.988 -10.526 11.869 1.00 22.35 33 ALA D CA 1
ATOM 5818 C C . ALA D 1 36 ? -20.336 -11.868 11.219 1.00 24.75 33 ALA D C 1
ATOM 5819 O O . ALA D 1 36 ? -20.354 -11.939 9.966 1.00 24.41 33 ALA D O 1
ATOM 5821 N N . VAL D 1 37 ? -20.598 -12.894 12.028 1.00 24.84 34 VAL D N 1
ATOM 5822 C CA . VAL D 1 37 ? -20.805 -14.254 11.447 1.00 26.03 34 VAL D CA 1
ATOM 5823 C C . VAL D 1 37 ? -22.147 -14.870 11.876 1.00 26.91 34 VAL D C 1
ATOM 5824 O O . VAL D 1 37 ? -22.565 -14.701 13.023 1.00 26.66 34 VAL D O 1
ATOM 5828 N N . THR D 1 38 ? -22.766 -15.590 10.945 1.00 27.97 35 THR D N 1
ATOM 5829 C CA . THR D 1 38 ? -24.099 -16.195 11.140 1.00 30.22 35 THR D CA 1
ATOM 5830 C C . THR D 1 38 ? -24.016 -17.567 11.809 1.00 31.66 35 THR D C 1
ATOM 5831 O O . THR D 1 38 ? -22.966 -18.240 11.696 1.00 30.46 35 THR D O 1
ATOM 5835 N N . ALA D 1 39 ? -25.101 -17.926 12.501 1.00 31.43 36 ALA D N 1
ATOM 5836 C CA . ALA D 1 39 ? -25.293 -19.268 13.087 1.00 32.49 36 ALA D CA 1
ATOM 5837 C C . ALA D 1 39 ? -26.196 -20.005 12.087 1.00 32.84 36 ALA D C 1
ATOM 5838 O O . ALA D 1 39 ? -26.298 -19.522 10.933 1.00 31.80 36 ALA D O 1
ATOM 5840 N N . GLY D 1 40 ? -26.839 -21.096 12.497 1.00 35.48 37 GLY D N 1
ATOM 5841 C CA . GLY D 1 40 ? -27.720 -21.852 11.586 1.00 37.17 37 GLY D CA 1
ATOM 5842 C C . GLY D 1 40 ? -27.024 -23.075 11.017 1.00 40.43 37 GLY D C 1
ATOM 5843 O O . GLY D 1 40 ? -25.827 -23.274 11.312 1.00 41.65 37 GLY D O 1
ATOM 5844 N N . SER D 1 41 ? -27.729 -23.844 10.186 1.00 44.14 38 SER D N 1
ATOM 5845 C CA . SER D 1 41 ? -27.145 -25.079 9.596 1.00 45.03 38 SER D CA 1
ATOM 5846 C C . SER D 1 41 ? -26.332 -24.766 8.333 1.00 42.98 38 SER D C 1
ATOM 5847 O O . SER D 1 41 ? -25.388 -25.510 8.064 1.00 44.44 38 SER D O 1
ATOM 5850 N N . THR D 1 42 ? -26.660 -23.689 7.606 1.00 42.13 39 THR D N 1
ATOM 5851 C CA . THR D 1 42 ? -25.942 -23.370 6.341 1.00 41.42 39 THR D CA 1
ATOM 5852 C C . THR D 1 42 ? -24.428 -23.280 6.551 1.00 39.02 39 THR D C 1
ATOM 5853 O O . THR D 1 42 ? -23.669 -23.915 5.816 1.00 42.75 39 THR D O 1
ATOM 5857 N N . PRO D 1 43 ? -23.919 -22.533 7.554 1.00 36.65 40 PRO D N 1
ATOM 5858 C CA . PRO D 1 43 ? -22.468 -22.402 7.738 1.00 35.75 40 PRO D CA 1
ATOM 5859 C C . PRO D 1 43 ? -21.746 -23.515 8.518 1.00 35.40 40 PRO D C 1
ATOM 5860 O O . PRO D 1 43 ? -20.544 -23.414 8.679 1.00 35.01 40 PRO D O 1
ATOM 5864 N N . LYS D 1 44 ? -22.459 -24.569 8.922 1.00 37.02 41 LYS D N 1
ATOM 5865 C CA . LYS D 1 44 ? -21.834 -25.623 9.764 1.00 37.46 41 LYS D CA 1
ATOM 5866 C C . LYS D 1 44 ? -20.552 -26.156 9.120 1.00 36.83 41 LYS D C 1
ATOM 5867 O O . LYS D 1 44 ? -19.510 -26.165 9.808 1.00 35.91 41 LYS D O 1
ATOM 5873 N N . ARG D 1 45 ? -20.623 -26.587 7.861 1.00 36.34 42 ARG D N 1
ATOM 5874 C CA . ARG D 1 45 ? -19.433 -27.173 7.193 1.00 37.40 42 ARG D CA 1
ATOM 5875 C C . ARG D 1 45 ? -18.365 -26.094 6.984 1.00 35.70 42 ARG D C 1
ATOM 5876 O O . ARG D 1 45 ? -17.170 -26.356 7.140 1.00 35.42 42 ARG D O 1
ATOM 5892 N N . TYR D 1 47 ? -17.700 -23.596 8.892 1.00 31.57 44 TYR D N 1
ATOM 5893 C CA . TYR D 1 47 ? -17.016 -23.431 10.169 1.00 32.82 44 TYR D CA 1
ATOM 5894 C C . TYR D 1 47 ? -16.082 -24.613 10.448 1.00 33.50 44 TYR D C 1
ATOM 5895 O O . TYR D 1 47 ? -15.038 -24.386 11.084 1.00 35.84 44 TYR D O 1
ATOM 5904 N N . GLU D 1 48 ? -16.422 -25.818 9.983 1.00 36.13 45 GLU D N 1
ATOM 5905 C CA . GLU D 1 48 ? -15.505 -26.979 10.184 1.00 37.00 45 GLU D CA 1
ATOM 5906 C C . GLU D 1 48 ? -14.200 -26.690 9.435 1.00 35.89 45 GLU D C 1
ATOM 5907 O O . GLU D 1 48 ? -13.128 -26.936 9.993 1.00 35.71 45 GLU D O 1
ATOM 5913 N N . HIS D 1 49 ? -14.299 -26.156 8.221 1.00 36.44 46 HIS D N 1
ATOM 5914 C CA . HIS D 1 49 ? -13.081 -25.817 7.432 1.00 38.07 46 HIS D CA 1
ATOM 5915 C C . HIS D 1 49 ? -12.313 -24.686 8.134 1.00 36.41 46 HIS D C 1
ATOM 5916 O O . HIS D 1 49 ? -11.082 -24.789 8.245 1.00 38.46 46 HIS D O 1
ATOM 5923 N N . LEU D 1 50 ? -13.012 -23.653 8.595 1.00 33.22 47 LEU D N 1
ATOM 5924 C CA . LEU D 1 50 ? -12.310 -22.517 9.268 1.00 33.51 47 LEU D CA 1
ATOM 5925 C C . LEU D 1 50 ? -11.631 -23.009 10.552 1.00 33.71 47 LEU D C 1
ATOM 5926 O O . LEU D 1 50 ? -10.514 -22.541 10.840 1.00 33.79 47 LEU D O 1
ATOM 5931 N N . THR D 1 51 ? -12.269 -23.942 11.260 1.00 34.63 48 THR D N 1
ATOM 5932 C CA . THR D 1 51 ? -11.690 -24.510 12.506 1.00 35.80 48 THR D CA 1
ATOM 5933 C C . THR D 1 51 ? -10.358 -25.182 12.164 1.00 36.77 48 THR D C 1
ATOM 5934 O O . THR D 1 51 ? -9.360 -24.902 12.842 1.00 38.93 48 THR D O 1
ATOM 5938 N N . ALA D 1 52 ? -10.347 -26.020 11.132 1.00 38.11 49 ALA D N 1
ATOM 5939 C CA . ALA D 1 52 ? -9.106 -26.726 10.729 1.00 39.00 49 ALA D CA 1
ATOM 5940 C C . ALA D 1 52 ? -8.040 -25.714 10.291 1.00 38.26 49 ALA D C 1
ATOM 5941 O O . ALA D 1 52 ? -6.855 -25.974 10.527 1.00 38.42 49 ALA D O 1
ATOM 5943 N N . ALA D 1 53 ? -8.455 -24.575 9.734 1.00 37.58 50 ALA D N 1
ATOM 5944 C CA . ALA D 1 53 ? -7.474 -23.578 9.243 1.00 38.30 50 ALA D CA 1
ATOM 5945 C C . ALA D 1 53 ? -6.898 -22.722 10.378 1.00 37.81 50 ALA D C 1
ATOM 5946 O O . ALA D 1 53 ? -5.742 -22.297 10.224 1.00 39.99 50 ALA D O 1
ATOM 5948 N N . VAL D 1 54 ? -7.633 -22.507 11.477 1.00 35.54 51 VAL D N 1
ATOM 5949 C CA . VAL D 1 54 ? -7.116 -21.584 12.540 1.00 36.43 51 VAL D CA 1
ATOM 5950 C C . VAL D 1 54 ? -6.850 -22.294 13.876 1.00 36.55 51 VAL D C 1
ATOM 5951 O O . VAL D 1 54 ? -6.167 -21.697 14.699 1.00 36.80 51 VAL D O 1
ATOM 5955 N N . LYS D 1 55 ? -7.375 -23.496 14.099 1.00 39.53 52 LYS D N 1
ATOM 5956 C CA . LYS D 1 55 ? -7.159 -24.200 15.396 1.00 42.46 52 LYS D CA 1
ATOM 5957 C C . LYS D 1 55 ? -5.651 -24.324 15.684 1.00 44.44 52 LYS D C 1
ATOM 5958 O O . LYS D 1 55 ? -4.890 -24.687 14.771 1.00 42.75 52 LYS D O 1
ATOM 5964 N N . GLY D 1 56 ? -5.242 -23.988 16.912 1.00 47.12 53 GLY D N 1
ATOM 5965 C CA . GLY D 1 56 ? -3.835 -24.088 17.359 1.00 48.90 53 GLY D CA 1
ATOM 5966 C C . GLY D 1 56 ? -2.908 -23.065 16.713 1.00 49.57 53 GLY D C 1
ATOM 5967 O O . GLY D 1 56 ? -1.691 -23.272 16.775 1.00 51.58 53 GLY D O 1
ATOM 5968 N N . LYS D 1 57 ? -3.449 -22.004 16.113 1.00 47.30 54 LYS D N 1
ATOM 5969 C CA . LYS D 1 57 ? -2.599 -20.969 15.464 1.00 46.97 54 LYS D CA 1
ATOM 5970 C C . LYS D 1 57 ? -2.783 -19.655 16.221 1.00 43.82 54 LYS D C 1
ATOM 5971 O O . LYS D 1 57 ? -3.943 -19.246 16.415 1.00 41.88 54 LYS D O 1
ATOM 5977 N N . ALA D 1 58 ? -1.673 -19.027 16.609 1.00 42.50 55 ALA D N 1
ATOM 5978 C CA . ALA D 1 58 ? -1.717 -17.775 17.400 1.00 42.14 55 ALA D CA 1
ATOM 5979 C C . ALA D 1 58 ? -1.574 -16.533 16.514 1.00 38.57 55 ALA D C 1
ATOM 5980 O O . ALA D 1 58 ? -1.732 -15.439 17.055 1.00 36.59 55 ALA D O 1
ATOM 5982 N N . PHE D 1 59 ? -1.349 -16.699 15.207 1.00 37.30 56 PHE D N 1
ATOM 5983 C CA . PHE D 1 59 ? -1.056 -15.516 14.344 1.00 36.92 56 PHE D CA 1
ATOM 5984 C C . PHE D 1 59 ? -2.295 -14.889 13.691 1.00 33.17 56 PHE D C 1
ATOM 5985 O O . PHE D 1 59 ? -2.101 -14.027 12.820 1.00 34.50 56 PHE D O 1
ATOM 5993 N N . TYR D 1 60 ? -3.506 -15.285 14.075 1.00 31.66 57 TYR D N 1
ATOM 5994 C CA . TYR D 1 60 ? -4.725 -14.605 13.543 1.00 30.56 57 TYR D CA 1
ATOM 5995 C C . TYR D 1 60 ? -5.394 -13.884 14.725 1.00 29.86 57 TYR D C 1
ATOM 5996 O O . TYR D 1 60 ? -6.631 -13.828 14.782 1.00 28.60 57 TYR D O 1
ATOM 6005 N N . ASP D 1 61 ? -4.568 -13.312 15.613 1.00 31.47 58 ASP D N 1
ATOM 6006 C CA . ASP D 1 61 ? -5.059 -12.693 16.880 1.00 34.94 58 ASP D CA 1
ATOM 6007 C C . ASP D 1 61 ? -5.652 -11.287 16.687 1.00 32.49 58 ASP D C 1
ATOM 6008 O O . ASP D 1 61 ? -6.108 -10.709 17.713 1.00 30.53 58 ASP D O 1
ATOM 6013 N N . ARG D 1 62 ? -5.636 -10.729 15.473 1.00 31.79 59 ARG D N 1
ATOM 6014 C CA . ARG D 1 62 ? -6.235 -9.379 15.242 1.00 32.84 59 ARG D CA 1
ATOM 6015 C C . ARG D 1 62 ? -7.586 -9.542 14.532 1.00 30.28 59 ARG D C 1
ATOM 6016 O O . ARG D 1 62 ? -8.152 -8.540 14.058 1.00 26.12 59 ARG D O 1
ATOM 6024 N N . VAL D 1 63 ? -8.104 -10.776 14.498 1.00 31.09 60 VAL D N 1
ATOM 6025 C CA . VAL D 1 63 ? -9.437 -11.025 13.887 1.00 29.64 60 VAL D CA 1
ATOM 6026 C C . VAL D 1 63 ? -10.456 -10.969 15.024 1.00 28.32 60 VAL D C 1
ATOM 6027 O O . VAL D 1 63 ? -10.308 -11.751 15.991 1.00 28.72 60 VAL D O 1
ATOM 6031 N N . HIS D 1 64 ? -11.419 -10.043 14.927 1.00 27.55 61 HIS D N 1
ATOM 6032 C CA . HIS D 1 64 ? -12.474 -9.893 15.962 1.00 28.04 61 HIS D CA 1
ATOM 6033 C C . HIS D 1 64 ? -13.798 -10.378 15.377 1.00 26.43 61 HIS D C 1
ATOM 6034 O O . HIS D 1 64 ? -14.131 -9.960 14.239 1.00 23.99 61 HIS D O 1
ATOM 6041 N N . TYR D 1 65 ? -14.512 -11.211 16.142 1.00 24.92 62 TYR D N 1
ATOM 6042 C CA . TYR D 1 65 ? -15.777 -11.834 15.688 1.00 25.01 62 TYR D CA 1
ATOM 6043 C C . TYR D 1 65 ? -16.959 -11.227 16.439 1.00 25.36 62 TYR D C 1
ATOM 6044 O O . TYR D 1 65 ? -16.848 -10.956 17.662 1.00 25.74 62 TYR D O 1
ATOM 6053 N N . TYR D 1 66 ? -18.075 -11.076 15.722 1.00 24.16 63 TYR D N 1
ATOM 6054 C CA . TYR D 1 66 ? -19.305 -10.463 16.274 1.00 24.79 63 TYR D CA 1
ATOM 6055 C C . TYR D 1 66 ? -20.545 -11.251 15.864 1.00 24.48 63 TYR D C 1
ATOM 6056 O O . TYR D 1 66 ? -20.608 -11.715 14.706 1.00 26.83 63 TYR D O 1
ATOM 6065 N N . ASN D 1 67 ? -21.500 -11.393 16.793 1.00 23.96 64 ASN D N 1
ATOM 6066 C CA . ASN D 1 67 ? -22.812 -11.992 16.443 1.00 24.87 64 ASN D CA 1
ATOM 6067 C C . ASN D 1 67 ? -23.657 -10.809 15.955 1.00 24.71 64 ASN D C 1
ATOM 6068 O O . ASN D 1 67 ? -23.416 -9.693 16.438 1.00 24.20 64 ASN D O 1
ATOM 6073 N N . PHE D 1 68 ? -24.585 -11.031 15.024 1.00 25.36 65 PHE D N 1
ATOM 6074 C CA . PHE D 1 68 ? -25.385 -9.899 14.475 1.00 26.84 65 PHE D CA 1
ATOM 6075 C C . PHE D 1 68 ? -26.821 -9.938 15.005 1.00 27.56 65 PHE D C 1
ATOM 6076 O O . PHE D 1 68 ? -27.614 -9.038 14.649 1.00 26.97 65 PHE D O 1
ATOM 6084 N N . ASP D 1 69 ? -27.154 -10.959 15.797 1.00 28.98 66 ASP D N 1
ATOM 6085 C CA . ASP D 1 69 ? -28.495 -11.022 16.429 1.00 29.48 66 ASP D CA 1
ATOM 6086 C C . ASP D 1 69 ? -28.373 -11.871 17.692 1.00 28.03 66 ASP D C 1
ATOM 6087 O O . ASP D 1 69 ? -27.349 -12.554 17.883 1.00 27.50 66 ASP D O 1
ATOM 6092 N N . GLU D 1 70 ? -29.385 -11.793 18.541 1.00 28.16 67 GLU D N 1
ATOM 6093 C CA . GLU D 1 70 ? -29.345 -12.611 19.766 1.00 28.63 67 GLU D CA 1
ATOM 6094 C C . GLU D 1 70 ? -30.766 -12.801 20.259 1.00 28.46 67 GLU D C 1
ATOM 6095 O O . GLU D 1 70 ? -31.578 -11.849 20.180 1.00 27.02 67 GLU D O 1
ATOM 6101 N N . ILE D 1 71 ? -31.040 -14.035 20.669 1.00 28.25 68 ILE D N 1
ATOM 6102 C CA . ILE D 1 71 ? -32.368 -14.462 21.185 1.00 30.41 68 ILE D CA 1
ATOM 6103 C C . ILE D 1 71 ? -32.080 -15.083 22.537 1.00 30.17 68 ILE D C 1
ATOM 6104 O O . ILE D 1 71 ? -31.473 -16.155 22.584 1.00 28.76 68 ILE D O 1
ATOM 6109 N N . PRO D 1 72 ? -32.405 -14.429 23.670 1.00 29.19 69 PRO D N 1
ATOM 6110 C CA . PRO D 1 72 ? -32.143 -15.035 24.974 1.00 29.96 69 PRO D CA 1
ATOM 6111 C C . PRO D 1 72 ? -33.109 -16.202 25.201 1.00 31.47 69 PRO D C 1
ATOM 6112 O O . PRO D 1 72 ? -34.094 -16.277 24.481 1.00 30.58 69 PRO D O 1
ATOM 6116 N N . PHE D 1 73 ? -32.778 -17.088 26.145 1.00 31.66 70 PHE D N 1
ATOM 6117 C CA . PHE D 1 73 ? -33.685 -18.197 26.532 1.00 33.71 70 PHE D CA 1
ATOM 6118 C C . PHE D 1 73 ? -34.652 -17.628 27.569 1.00 34.45 70 PHE D C 1
ATOM 6119 O O . PHE D 1 73 ? -34.164 -17.035 28.600 1.00 34.46 70 PHE D O 1
ATOM 6127 N N . ARG D 1 74 ? -35.951 -17.765 27.296 1.00 34.15 71 ARG D N 1
ATOM 6128 C CA . ARG D 1 74 ? -36.979 -17.147 28.163 1.00 37.68 71 ARG D CA 1
ATOM 6129 C C . ARG D 1 74 ? -36.796 -17.538 29.637 1.00 38.59 71 ARG D C 1
ATOM 6130 O O . ARG D 1 74 ? -36.677 -18.738 29.904 1.00 38.97 71 ARG D O 1
ATOM 6138 N N . GLY D 1 75 ? -36.770 -16.544 30.531 1.00 37.35 72 GLY D N 1
ATOM 6139 C CA . GLY D 1 75 ? -36.633 -16.758 31.984 1.00 39.33 72 GLY D CA 1
ATOM 6140 C C . GLY D 1 75 ? -35.289 -17.341 32.404 1.00 38.74 72 GLY D C 1
ATOM 6141 O O . GLY D 1 75 ? -35.147 -17.660 33.593 1.00 41.11 72 GLY D O 1
ATOM 6142 N N . GLN D 1 76 ? -34.335 -17.475 31.478 1.00 36.17 73 GLN D N 1
ATOM 6143 C CA . GLN D 1 76 ? -33.003 -18.044 31.827 1.00 36.43 73 GLN D CA 1
ATOM 6144 C C . GLN D 1 76 ? -31.939 -16.937 31.752 1.00 35.38 73 GLN D C 1
ATOM 6145 O O . GLN D 1 76 ? -32.094 -16.006 30.947 1.00 34.74 73 GLN D O 1
ATOM 6151 N N . SER D 1 77 ? -30.899 -17.051 32.581 1.00 35.92 74 SER D N 1
ATOM 6152 C CA . SER D 1 77 ? -29.812 -16.038 32.640 1.00 36.28 74 SER D CA 1
ATOM 6153 C C . SER D 1 77 ? -28.608 -16.504 31.813 1.00 35.56 74 SER D C 1
ATOM 6154 O O . SER D 1 77 ? -27.614 -15.765 31.734 1.00 33.17 74 SER D O 1
ATOM 6157 N N . ARG D 1 78 ? -28.697 -17.687 31.190 1.00 34.14 75 ARG D N 1
ATOM 6158 C CA . ARG D 1 78 ? -27.573 -18.197 30.360 1.00 33.54 75 ARG D CA 1
ATOM 6159 C C . ARG D 1 78 ? -27.386 -17.317 29.118 1.00 31.03 75 ARG D C 1
ATOM 6160 O O . ARG D 1 78 ? -28.272 -16.483 28.833 1.00 27.38 75 ARG D O 1
ATOM 6168 N N . GLU D 1 79 ? -26.278 -17.526 28.410 1.00 29.99 76 GLU D N 1
ATOM 6169 C CA . GLU D 1 79 ? -26.008 -16.813 27.140 1.00 29.67 76 GLU D CA 1
ATOM 6170 C C . GLU D 1 79 ? -27.110 -17.171 26.138 1.00 29.13 76 GLU D C 1
ATOM 6171 O O . GLU D 1 79 ? -27.658 -18.295 26.231 1.00 28.71 76 GLU D O 1
ATOM 6177 N N . GLY D 1 80 ? -27.393 -16.258 25.206 1.00 28.01 77 GLY D N 1
ATOM 6178 C CA . GLY D 1 80 ? -28.447 -16.465 24.189 1.00 28.48 77 GLY D CA 1
ATOM 6179 C C . GLY D 1 80 ? -28.131 -17.591 23.223 1.00 26.99 77 GLY D C 1
ATOM 6180 O O . GLY D 1 80 ? -27.003 -18.094 23.235 1.00 27.94 77 GLY D O 1
ATOM 6181 N N . VAL D 1 81 ? -29.086 -17.910 22.347 1.00 30.02 78 VAL D N 1
ATOM 6182 C CA . VAL D 1 81 ? -28.948 -19.052 21.398 1.00 30.98 78 VAL D CA 1
ATOM 6183 C C . VAL D 1 81 ? -27.915 -18.757 20.321 1.00 29.57 78 VAL D C 1
ATOM 6184 O O . VAL D 1 81 ? -27.195 -19.712 19.962 1.00 29.66 78 VAL D O 1
ATOM 6188 N N . THR D 1 82 ? -27.805 -17.515 19.844 1.00 28.34 79 THR D N 1
ATOM 6189 C CA . THR D 1 82 ? -26.842 -17.199 18.749 1.00 27.92 79 THR D CA 1
ATOM 6190 C C . THR D 1 82 ? -25.396 -17.374 19.229 1.00 26.84 79 THR D C 1
ATOM 6191 O O . THR D 1 82 ? -24.657 -18.155 18.604 1.00 25.75 79 THR D O 1
ATOM 6195 N N . ILE D 1 83 ? -25.002 -16.684 20.299 1.00 27.41 80 ILE D N 1
ATOM 6196 C CA . ILE D 1 83 ? -23.591 -16.831 20.753 1.00 27.99 80 ILE D CA 1
ATOM 6197 C C . ILE D 1 83 ? -23.354 -18.286 21.183 1.00 26.67 80 ILE D C 1
ATOM 6198 O O . ILE D 1 83 ? -22.251 -18.792 20.918 1.00 28.54 80 ILE D O 1
ATOM 6203 N N . SER D 1 84 ? -24.361 -18.948 21.757 1.00 27.04 81 SER D N 1
ATOM 6204 C CA . SER D 1 84 ? -24.202 -20.368 22.185 1.00 28.58 81 SER D CA 1
ATOM 6205 C C . SER D 1 84 ? -23.918 -21.249 20.956 1.00 28.73 81 SER D C 1
ATOM 6206 O O . SER D 1 84 ? -22.983 -22.062 20.999 1.00 29.57 81 SER D O 1
ATOM 6209 N N . ASN D 1 85 ? -24.687 -21.061 19.884 1.00 30.51 82 ASN D N 1
ATOM 6210 C CA . ASN D 1 85 ? -24.473 -21.858 18.643 1.00 30.06 82 ASN D CA 1
ATOM 6211 C C . ASN D 1 85 ? -23.133 -21.486 18.006 1.00 29.71 82 ASN D C 1
ATOM 6212 O O . ASN D 1 85 ? -22.470 -22.411 17.506 1.00 30.39 82 ASN D O 1
ATOM 6217 N N . LEU D 1 86 ? -22.752 -20.205 18.027 1.00 28.02 83 LEU D N 1
ATOM 6218 C CA . LEU D 1 86 ? -21.459 -19.796 17.408 1.00 28.60 83 LEU D CA 1
ATOM 6219 C C . LEU D 1 86 ? -20.297 -20.440 18.168 1.00 28.50 83 LEU D C 1
ATOM 6220 O O . LEU D 1 86 ? -19.307 -20.817 17.498 1.00 29.57 83 LEU D O 1
ATOM 6225 N N . ARG D 1 87 ? -20.392 -20.529 19.495 1.00 27.87 84 ARG D N 1
ATOM 6226 C CA . ARG D 1 87 ? -19.312 -21.175 20.292 1.00 28.70 84 ARG D CA 1
ATOM 6227 C C . ARG D 1 87 ? -19.218 -22.660 19.907 1.00 30.11 84 ARG D C 1
ATOM 6228 O O . ARG D 1 87 ? -18.098 -23.142 19.675 1.00 31.12 84 ARG D O 1
ATOM 6236 N N . GLN D 1 88 ? -20.365 -23.341 19.833 1.00 30.98 85 GLN D N 1
ATOM 6237 C CA . GLN D 1 88 ? -20.422 -24.794 19.509 1.00 33.96 85 GLN D CA 1
ATOM 6238 C C . GLN D 1 88 ? -19.951 -25.025 18.062 1.00 33.76 85 GLN D C 1
ATOM 6239 O O . GLN D 1 88 ? -19.165 -25.950 17.844 1.00 31.96 85 GLN D O 1
ATOM 6245 N N . LEU D 1 89 ? -20.393 -24.188 17.123 1.00 33.60 86 LEU D N 1
ATOM 6246 C CA . LEU D 1 89 ? -20.020 -24.361 15.692 1.00 33.14 86 LEU D CA 1
ATOM 6247 C C . LEU D 1 89 ? -18.584 -23.915 15.416 1.00 34.80 86 LEU D C 1
ATOM 6248 O O . LEU D 1 89 ? -17.982 -24.500 14.487 1.00 36.84 86 LEU D O 1
ATOM 6253 N N . PHE D 1 90 ? -18.025 -22.980 16.202 1.00 33.16 87 PHE D N 1
ATOM 6254 C CA . PHE D 1 90 ? -16.709 -22.463 15.756 1.00 31.29 87 PHE D CA 1
ATOM 6255 C C . PHE D 1 90 ? -15.808 -21.904 16.864 1.00 30.56 87 PHE D C 1
ATOM 6256 O O . PHE D 1 90 ? -14.667 -22.395 16.955 1.00 32.45 87 PHE D O 1
ATOM 6264 N N . PHE D 1 91 ? -16.271 -20.939 17.664 1.00 30.31 88 PHE D N 1
ATOM 6265 C CA . PHE D 1 91 ? -15.339 -20.319 18.640 1.00 30.36 88 PHE D CA 1
ATOM 6266 C C . PHE D 1 91 ? -14.686 -21.354 19.569 1.00 31.08 88 PHE D C 1
ATOM 6267 O O . PHE D 1 91 ? -13.474 -21.230 19.821 1.00 33.46 88 PHE D O 1
ATOM 6275 N N . THR D 1 92 ? -15.437 -22.341 20.055 1.00 31.91 89 THR D N 1
ATOM 6276 C CA . THR D 1 92 ? -14.832 -23.323 21.002 1.00 31.32 89 THR D CA 1
ATOM 6277 C C . THR D 1 92 ? -13.834 -24.218 20.269 1.00 31.95 89 THR D C 1
ATOM 6278 O O . THR D 1 92 ? -12.645 -24.163 20.567 1.00 32.25 89 THR D O 1
ATOM 6282 N N . PRO D 1 93 ? -14.249 -25.041 19.280 1.00 33.36 90 PRO D N 1
ATOM 6283 C CA . PRO D 1 93 ? -13.300 -25.914 18.585 1.00 35.98 90 PRO D CA 1
ATOM 6284 C C . PRO D 1 93 ? -12.133 -25.166 17.914 1.00 34.75 90 PRO D C 1
ATOM 6285 O O . PRO D 1 93 ? -11.060 -25.728 17.859 1.00 36.83 90 PRO D O 1
ATOM 6289 N N . ALA D 1 94 ? -12.347 -23.926 17.455 1.00 33.14 91 ALA D N 1
ATOM 6290 C CA . ALA D 1 94 ? -11.274 -23.153 16.778 1.00 33.42 91 ALA D CA 1
ATOM 6291 C C . ALA D 1 94 ? -10.368 -22.467 17.809 1.00 34.80 91 ALA D C 1
ATOM 6292 O O . ALA D 1 94 ? -9.330 -21.885 17.389 1.00 33.24 91 ALA D O 1
ATOM 6294 N N . GLN D 1 95 ? -10.747 -22.517 19.093 1.00 35.41 92 GLN D N 1
ATOM 6295 C CA . GLN D 1 95 ? -9.936 -21.925 20.197 1.00 37.48 92 GLN D CA 1
ATOM 6296 C C . GLN D 1 95 ? -9.820 -20.404 20.028 1.00 36.13 92 GLN D C 1
ATOM 6297 O O . GLN D 1 95 ? -8.745 -19.876 20.305 1.00 35.67 92 GLN D O 1
ATOM 6303 N N . ILE D 1 96 ? -10.892 -19.737 19.604 1.00 33.87 93 ILE D N 1
ATOM 6304 C CA . ILE D 1 96 ? -10.847 -18.253 19.458 1.00 33.32 93 ILE D CA 1
ATOM 6305 C C . ILE D 1 96 ? -10.777 -17.627 20.856 1.00 33.46 93 ILE D C 1
ATOM 6306 O O . ILE D 1 96 ? -11.555 -18.054 21.731 1.00 32.82 93 ILE D O 1
ATOM 6311 N N . LYS D 1 97 ? -9.870 -16.664 21.054 1.00 34.21 94 LYS D N 1
ATOM 6312 C CA . LYS D 1 97 ? -9.724 -15.979 22.373 1.00 36.34 94 LYS D CA 1
ATOM 6313 C C . LYS D 1 97 ? -11.011 -15.211 22.701 1.00 32.49 94 LYS D C 1
ATOM 6314 O O . LYS D 1 97 ? -11.590 -14.601 21.788 1.00 30.56 94 LYS D O 1
ATOM 6320 N N . GLU D 1 98 ? -11.409 -15.213 23.970 1.00 32.86 95 GLU D N 1
ATOM 6321 C CA . GLU D 1 98 ? -12.649 -14.521 24.416 1.00 32.29 95 GLU D CA 1
ATOM 6322 C C . GLU D 1 98 ? -12.538 -13.012 24.119 1.00 33.00 95 GLU D C 1
ATOM 6323 O O . GLU D 1 98 ? -13.558 -12.418 23.738 1.00 32.29 95 GLU D O 1
ATOM 6329 N N . GLU D 1 99 ? -11.344 -12.434 24.234 1.00 33.17 96 GLU D N 1
ATOM 6330 C CA . GLU D 1 99 ? -11.139 -10.982 23.970 1.00 36.30 96 GLU D CA 1
ATOM 6331 C C . GLU D 1 99 ? -11.403 -10.663 22.488 1.00 32.92 96 GLU D C 1
ATOM 6332 O O . GLU D 1 99 ? -11.506 -9.468 22.167 1.00 29.25 96 GLU D O 1
ATOM 6338 N N . ASN D 1 100 ? -11.498 -11.686 21.627 1.00 29.19 97 ASN D N 1
ATOM 6339 C CA . ASN D 1 100 ? -11.737 -11.450 20.174 1.00 27.68 97 ASN D CA 1
ATOM 6340 C C . ASN D 1 100 ? -13.183 -11.802 19.816 1.00 24.69 97 ASN D C 1
ATOM 6341 O O . ASN D 1 100 ? -13.501 -11.826 18.603 1.00 23.19 97 ASN D O 1
ATOM 6346 N N . ILE D 1 101 ? -14.008 -12.071 20.832 1.00 23.62 98 ILE D N 1
ATOM 6347 C CA . ILE D 1 101 ? -15.446 -12.407 20.649 1.00 23.97 98 ILE D CA 1
ATOM 6348 C C . ILE D 1 101 ? -16.255 -11.255 21.245 1.00 25.20 98 ILE D C 1
ATOM 6349 O O . ILE D 1 101 ? -16.135 -11.021 22.465 1.00 27.52 98 ILE D O 1
ATOM 6354 N N . HIS D 1 102 ? -17.039 -10.567 20.418 1.00 26.45 99 HIS D N 1
ATOM 6355 C CA . HIS D 1 102 ? -17.835 -9.406 20.896 1.00 28.29 99 HIS D CA 1
ATOM 6356 C C . HIS D 1 102 ? -19.314 -9.779 20.830 1.00 27.65 99 HIS D C 1
ATOM 6357 O O . HIS D 1 102 ? -19.848 -9.936 19.694 1.00 27.02 99 HIS D O 1
ATOM 6364 N N . LYS D 1 103 ? -19.942 -9.886 22.001 1.00 27.36 100 LYS D N 1
ATOM 6365 C CA . LYS D 1 103 ? -21.350 -10.330 22.090 1.00 30.16 100 LYS D CA 1
ATOM 6366 C C . LYS D 1 103 ? -22.341 -9.165 22.017 1.00 30.70 100 LYS D C 1
ATOM 6367 O O . LYS D 1 103 ? -22.171 -8.160 22.729 1.00 32.59 100 LYS D O 1
ATOM 6373 N N . LEU D 1 104 ? -23.335 -9.325 21.144 1.00 28.50 101 LEU D N 1
ATOM 6374 C CA . LEU D 1 104 ? -24.492 -8.414 21.050 1.00 27.00 101 LEU D CA 1
ATOM 6375 C C . LEU D 1 104 ? -25.582 -9.050 21.928 1.00 27.66 101 LEU D C 1
ATOM 6376 O O . LEU D 1 104 ? -25.800 -10.279 21.795 1.00 25.89 101 LEU D O 1
ATOM 6381 N N . THR D 1 105 ? -26.192 -8.262 22.815 1.00 28.13 102 THR D N 1
ATOM 6382 C CA . THR D 1 105 ? -27.273 -8.731 23.730 1.00 29.64 102 THR D CA 1
ATOM 6383 C C . THR D 1 105 ? -28.341 -7.642 23.812 1.00 29.77 102 THR D C 1
ATOM 6384 O O . THR D 1 105 ? -28.071 -6.543 23.288 1.00 30.19 102 THR D O 1
ATOM 6388 N N . LEU D 1 106 ? -29.489 -7.908 24.447 1.00 30.32 103 LEU D N 1
ATOM 6389 C CA . LEU D 1 106 ? -30.504 -6.834 24.585 1.00 33.65 103 LEU D CA 1
ATOM 6390 C C . LEU D 1 106 ? -29.912 -5.689 25.413 1.00 36.22 103 LEU D C 1
ATOM 6391 O O . LEU D 1 106 ? -30.201 -4.523 25.093 1.00 37.00 103 LEU D O 1
ATOM 6396 N N . ASP D 1 107 ? -29.096 -6.032 26.416 1.00 37.12 104 ASP D N 1
ATOM 6397 C CA . ASP D 1 107 ? -28.485 -5.046 27.358 1.00 40.46 104 ASP D CA 1
ATOM 6398 C C . ASP D 1 107 ? -27.532 -4.060 26.664 1.00 37.94 104 ASP D C 1
ATOM 6399 O O . ASP D 1 107 ? -27.520 -2.904 27.086 1.00 39.33 104 ASP D O 1
ATOM 6404 N N . ASN D 1 108 ? -26.755 -4.485 25.662 1.00 34.12 105 ASN D N 1
ATOM 6405 C CA . ASN D 1 108 ? -25.788 -3.545 25.030 1.00 31.67 105 ASN D CA 1
ATOM 6406 C C . ASN D 1 108 ? -26.209 -3.154 23.601 1.00 30.65 105 ASN D C 1
ATOM 6407 O O . ASN D 1 108 ? -25.427 -2.456 22.932 1.00 28.82 105 ASN D O 1
ATOM 6412 N N . ALA D 1 109 ? -27.413 -3.528 23.170 1.00 31.79 106 ALA D N 1
ATOM 6413 C CA . ALA D 1 109 ? -27.868 -3.240 21.785 1.00 30.32 106 ALA D CA 1
ATOM 6414 C C . ALA D 1 109 ? -27.808 -1.740 21.450 1.00 30.33 106 ALA D C 1
ATOM 6415 O O . ALA D 1 109 ? -27.312 -1.405 20.361 1.00 27.85 106 ALA D O 1
ATOM 6417 N N . ALA D 1 110 ? -28.292 -0.875 22.347 1.00 31.76 107 ALA D N 1
ATOM 6418 C CA . ALA D 1 110 ? -28.327 0.588 22.076 1.00 33.73 107 ALA D CA 1
ATOM 6419 C C . ALA D 1 110 ? -26.917 1.171 21.876 1.00 35.06 107 ALA D C 1
ATOM 6420 O O . ALA D 1 110 ? -26.832 2.278 21.361 1.00 34.79 107 ALA D O 1
ATOM 6422 N N . GLN D 1 111 ? -25.860 0.454 22.263 1.00 35.66 108 GLN D N 1
ATOM 6423 C CA . GLN D 1 111 ? -24.474 0.979 22.104 1.00 37.42 108 GLN D CA 1
ATOM 6424 C C . GLN D 1 111 ? -23.721 0.197 21.016 1.00 34.38 108 GLN D C 1
ATOM 6425 O O . GLN D 1 111 ? -22.616 0.626 20.638 1.00 33.17 108 GLN D O 1
ATOM 6431 N N . HIS D 1 112 ? -24.323 -0.876 20.491 1.00 30.69 109 HIS D N 1
ATOM 6432 C CA . HIS D 1 112 ? -23.659 -1.748 19.487 1.00 30.01 109 HIS D CA 1
ATOM 6433 C C . HIS D 1 112 ? -23.202 -0.992 18.234 1.00 29.23 109 HIS D C 1
ATOM 6434 O O . HIS D 1 112 ? -22.033 -1.207 17.846 1.00 27.54 109 HIS D O 1
ATOM 6441 N N . ASP D 1 113 ? -24.062 -0.176 17.614 1.00 30.62 110 ASP D N 1
ATOM 6442 C CA . ASP D 1 113 ? -23.674 0.521 16.351 1.00 33.19 110 ASP D CA 1
ATOM 6443 C C . ASP D 1 113 ? -22.488 1.463 16.599 1.00 35.58 110 ASP D C 1
ATOM 6444 O O . ASP D 1 113 ? -21.553 1.497 15.748 1.00 33.44 110 ASP D O 1
ATOM 6449 N N . ARG D 1 114 ? -22.505 2.171 17.731 1.00 37.40 111 ARG D N 1
ATOM 6450 C CA . ARG D 1 114 ? -21.408 3.123 18.068 1.00 40.64 111 ARG D CA 1
ATOM 6451 C C . ARG D 1 114 ? -20.117 2.337 18.345 1.00 39.45 111 ARG D C 1
ATOM 6452 O O . ARG D 1 114 ? -19.055 2.781 17.893 1.00 38.77 111 ARG D O 1
ATOM 6460 N N . GLN D 1 115 ? -20.207 1.220 19.068 1.00 38.21 112 GLN D N 1
ATOM 6461 C CA . GLN D 1 115 ? -18.994 0.402 19.365 1.00 40.92 112 GLN D CA 1
ATOM 6462 C C . GLN D 1 115 ? -18.379 -0.113 18.053 1.00 37.20 112 GLN D C 1
ATOM 6463 O O . GLN D 1 115 ? -17.150 -0.088 17.945 1.00 37.00 112 GLN D O 1
ATOM 6469 N N . LEU D 1 116 ? -19.198 -0.554 17.097 1.00 34.23 113 LEU D N 1
ATOM 6470 C CA . LEU D 1 116 ? -18.645 -1.054 15.802 1.00 35.77 113 LEU D CA 1
ATOM 6471 C C . LEU D 1 116 ? -17.906 0.065 15.056 1.00 35.34 113 LEU D C 1
ATOM 6472 O O . LEU D 1 116 ? -16.793 -0.206 14.572 1.00 33.17 113 LEU D O 1
ATOM 6477 N N . GLU D 1 117 ? -18.489 1.270 14.986 1.00 38.17 114 GLU D N 1
ATOM 6478 C CA . GLU D 1 117 ? -17.839 2.389 14.241 1.00 41.14 114 GLU D CA 1
ATOM 6479 C C . GLU D 1 117 ? -16.515 2.735 14.937 1.00 40.95 114 GLU D C 1
ATOM 6480 O O . GLU D 1 117 ? -15.542 2.981 14.209 1.00 39.96 114 GLU D O 1
ATOM 6486 N N . GLU D 1 118 ? -16.482 2.709 16.279 1.00 41.87 115 GLU D N 1
ATOM 6487 C CA . GLU D 1 118 ? -15.251 3.044 17.042 1.00 45.24 115 GLU D CA 1
ATOM 6488 C C . GLU D 1 118 ? -14.188 1.977 16.753 1.00 41.74 115 GLU D C 1
ATOM 6489 O O . GLU D 1 118 ? -13.012 2.341 16.730 1.00 39.92 115 GLU D O 1
ATOM 6495 N N . ALA D 1 119 ? -14.601 0.719 16.545 1.00 37.50 116 ALA D N 1
ATOM 6496 C CA . ALA D 1 119 ? -13.668 -0.395 16.259 1.00 34.78 116 ALA D CA 1
ATOM 6497 C C . ALA D 1 119 ? -13.245 -0.391 14.786 1.00 34.44 116 ALA D C 1
ATOM 6498 O O . ALA D 1 119 ? -12.482 -1.305 14.412 1.00 33.39 116 ALA D O 1
ATOM 6500 N N . GLY D 1 120 ? -13.737 0.567 13.982 1.00 34.60 117 GLY D N 1
ATOM 6501 C CA . GLY D 1 120 ? -13.368 0.672 12.554 1.00 35.41 117 GLY D CA 1
ATOM 6502 C C . GLY D 1 120 ? -14.428 0.131 11.600 1.00 33.75 117 GLY D C 1
ATOM 6503 O O . GLY D 1 120 ? -14.136 0.081 10.384 1.00 35.65 117 GLY D O 1
ATOM 6504 N N . GLY D 1 121 ? -15.592 -0.270 12.117 1.00 31.45 118 GLY D N 1
ATOM 6505 C CA . GLY D 1 121 ? -16.676 -0.809 11.276 1.00 28.87 118 GLY D CA 1
ATOM 6506 C C . GLY D 1 121 ? -16.459 -2.274 10.906 1.00 28.30 118 GLY D C 1
ATOM 6507 O O . GLY D 1 121 ? -15.323 -2.773 11.037 1.00 28.68 118 GLY D O 1
ATOM 6508 N N . LEU D 1 122 ? -17.521 -2.945 10.466 1.00 27.28 119 LEU D N 1
ATOM 6509 C CA . LEU D 1 122 ? -17.427 -4.365 10.044 1.00 27.82 119 LEU D CA 1
ATOM 6510 C C . LEU D 1 122 ? -16.735 -4.453 8.681 1.00 28.28 119 LEU D C 1
ATOM 6511 O O . LEU D 1 122 ? -17.105 -3.698 7.771 1.00 30.04 119 LEU D O 1
ATOM 6516 N N . ASP D 1 123 ? -15.753 -5.342 8.576 1.00 27.19 120 ASP D N 1
ATOM 6517 C CA . ASP D 1 123 ? -15.012 -5.596 7.314 1.00 28.78 120 ASP D CA 1
ATOM 6518 C C . ASP D 1 123 ? -15.843 -6.570 6.488 1.00 26.78 120 ASP D C 1
ATOM 6519 O O . ASP D 1 123 ? -15.897 -6.421 5.247 1.00 26.89 120 ASP D O 1
ATOM 6524 N N . LEU D 1 124 ? -16.498 -7.496 7.185 1.00 25.69 121 LEU D N 1
ATOM 6525 C CA . LEU D 1 124 ? -17.309 -8.503 6.483 1.00 26.75 121 LEU D CA 1
ATOM 6526 C C . LEU D 1 124 ? -18.429 -9.039 7.349 1.00 25.99 121 LEU D C 1
ATOM 6527 O O . LEU D 1 124 ? -18.289 -9.196 8.563 1.00 24.84 121 LEU D O 1
ATOM 6548 N N . VAL D 1 126 ? -20.913 -12.364 7.210 1.00 28.44 123 VAL D N 1
ATOM 6549 C CA . VAL D 1 126 ? -21.200 -13.630 6.564 1.00 29.76 123 VAL D CA 1
ATOM 6550 C C . VAL D 1 126 ? -22.645 -13.949 6.944 1.00 31.74 123 VAL D C 1
ATOM 6551 O O . VAL D 1 126 ? -22.888 -14.274 8.145 1.00 28.48 123 VAL D O 1
ATOM 6555 N N . LEU D 1 127 ? -23.577 -13.829 5.999 1.00 34.25 124 LEU D N 1
ATOM 6556 C CA . LEU D 1 127 ? -24.976 -14.118 6.392 1.00 37.26 124 LEU D CA 1
ATOM 6557 C C . LEU D 1 127 ? -25.594 -15.229 5.547 1.00 40.39 124 LEU D C 1
ATOM 6558 O O . LEU D 1 127 ? -25.096 -15.548 4.428 1.00 39.71 124 LEU D O 1
ATOM 6563 N N . GLY D 1 128 ? -26.639 -15.813 6.134 1.00 33.35 125 GLY D N 1
ATOM 6564 C CA . GLY D 1 128 ? -27.444 -16.867 5.505 1.00 33.98 125 GLY D CA 1
ATOM 6565 C C . GLY D 1 128 ? -28.721 -16.233 4.993 1.00 34.83 125 GLY D C 1
ATOM 6566 O O . GLY D 1 128 ? -28.999 -15.049 5.357 1.00 33.44 125 GLY D O 1
ATOM 6567 N N . LEU D 1 129 ? -29.451 -16.958 4.153 1.00 34.69 126 LEU D N 1
ATOM 6568 C CA . LEU D 1 129 ? -30.714 -16.450 3.570 1.00 35.58 126 LEU D CA 1
ATOM 6569 C C . LEU D 1 129 ? -31.836 -17.395 3.984 1.00 37.73 126 LEU D C 1
ATOM 6570 O O . LEU D 1 129 ? -31.696 -18.620 3.723 1.00 37.27 126 LEU D O 1
ATOM 6575 N N . GLY D 1 130 ? -32.900 -16.855 4.584 1.00 37.67 127 GLY D N 1
ATOM 6576 C CA . GLY D 1 130 ? -34.026 -17.718 4.977 1.00 38.86 127 GLY D CA 1
ATOM 6577 C C . GLY D 1 130 ? -34.864 -18.086 3.759 1.00 41.59 127 GLY D C 1
ATOM 6578 O O . GLY D 1 130 ? -34.767 -17.368 2.739 1.00 39.32 127 GLY D O 1
ATOM 6579 N N . ALA D 1 131 ? -35.643 -19.170 3.844 1.00 42.01 128 ALA D N 1
ATOM 6580 C CA . ALA D 1 131 ? -36.522 -19.565 2.719 1.00 43.06 128 ALA D CA 1
ATOM 6581 C C . ALA D 1 131 ? -37.529 -18.432 2.475 1.00 41.69 128 ALA D C 1
ATOM 6582 O O . ALA D 1 131 ? -37.953 -18.274 1.317 1.00 43.47 128 ALA D O 1
ATOM 6584 N N . ASP D 1 132 ? -37.858 -17.660 3.527 1.00 40.93 129 ASP D N 1
ATOM 6585 C CA . ASP D 1 132 ? -38.812 -16.523 3.413 1.00 41.44 129 ASP D CA 1
ATOM 6586 C C . ASP D 1 132 ? -38.056 -15.216 3.087 1.00 40.58 129 ASP D C 1
ATOM 6587 O O . ASP D 1 132 ? -38.695 -14.147 3.089 1.00 39.67 129 ASP D O 1
ATOM 6592 N N . GLY D 1 133 ? -36.739 -15.301 2.849 1.00 39.24 130 GLY D N 1
ATOM 6593 C CA . GLY D 1 133 ? -35.944 -14.114 2.496 1.00 38.78 130 GLY D CA 1
ATOM 6594 C C . GLY D 1 133 ? -35.473 -13.333 3.703 1.00 38.25 130 GLY D C 1
ATOM 6595 O O . GLY D 1 133 ? -34.987 -12.201 3.504 1.00 40.24 130 GLY D O 1
ATOM 6596 N N . HIS D 1 134 ? -35.596 -13.894 4.911 1.00 38.22 131 HIS D N 1
ATOM 6597 C CA . HIS D 1 134 ? -35.112 -13.140 6.095 1.00 37.11 131 HIS D CA 1
ATOM 6598 C C . HIS D 1 134 ? -33.582 -13.205 6.113 1.00 36.49 131 HIS D C 1
ATOM 6599 O O . HIS D 1 134 ? -33.014 -14.102 5.441 1.00 36.13 131 HIS D O 1
ATOM 6606 N N . PHE D 1 135 ? -32.964 -12.239 6.795 1.00 33.76 132 PHE D N 1
ATOM 6607 C CA . PHE D 1 135 ? -31.495 -12.188 6.999 1.00 32.48 132 PHE D CA 1
ATOM 6608 C C . PHE D 1 135 ? -31.316 -11.640 8.418 1.00 32.68 132 PHE D C 1
ATOM 6609 O O . PHE D 1 135 ? -32.042 -10.682 8.781 1.00 30.31 132 PHE D O 1
ATOM 6617 N N . CYS D 1 136 ? -30.410 -12.229 9.201 1.00 33.60 133 CYS D N 1
ATOM 6618 C CA . CYS D 1 136 ? -30.299 -11.803 10.619 1.00 31.83 133 CYS D CA 1
ATOM 6619 C C . CYS D 1 136 ? -31.696 -11.982 11.211 1.00 32.30 133 CYS D C 1
ATOM 6620 O O . CYS D 1 136 ? -32.360 -12.967 10.831 1.00 32.06 133 CYS D O 1
ATOM 6623 N N . GLY D 1 137 ? -32.149 -11.044 12.048 1.00 32.53 134 GLY D N 1
ATOM 6624 C CA . GLY D 1 137 ? -33.503 -11.111 12.640 1.00 33.33 134 GLY D CA 1
ATOM 6625 C C . GLY D 1 137 ? -34.464 -10.200 11.899 1.00 34.04 134 GLY D C 1
ATOM 6626 O O . GLY D 1 137 ? -35.458 -9.755 12.503 1.00 35.42 134 GLY D O 1
ATOM 6627 N N . ASN D 1 138 ? -34.154 -9.877 10.639 1.00 33.11 135 ASN D N 1
ATOM 6628 C CA . ASN D 1 138 ? -35.011 -9.015 9.788 1.00 33.47 135 ASN D CA 1
ATOM 6629 C C . ASN D 1 138 ? -35.999 -9.956 9.087 1.00 34.95 135 ASN D C 1
ATOM 6630 O O . ASN D 1 138 ? -35.660 -10.498 8.025 1.00 35.58 135 ASN D O 1
ATOM 6635 N N . LEU D 1 139 ? -37.183 -10.126 9.673 1.00 37.19 136 LEU D N 1
ATOM 6636 C CA . LEU D 1 139 ? -38.210 -11.073 9.166 1.00 38.08 136 LEU D CA 1
ATOM 6637 C C . LEU D 1 139 ? -39.187 -10.339 8.260 1.00 40.09 136 LEU D C 1
ATOM 6638 O O . LEU D 1 139 ? -39.306 -9.114 8.310 1.00 38.61 136 LEU D O 1
ATOM 6643 N N . PRO D 1 140 ? -39.911 -11.081 7.390 1.00 41.94 137 PRO D N 1
ATOM 6644 C CA . PRO D 1 140 ? -40.881 -10.476 6.487 1.00 44.00 137 PRO D CA 1
ATOM 6645 C C . PRO D 1 140 ? -41.899 -9.527 7.149 1.00 46.26 137 PRO D C 1
ATOM 6646 O O . PRO D 1 140 ? -42.317 -9.790 8.280 1.00 48.51 137 PRO D O 1
ATOM 6650 N N . ASN D 1 141 ? -42.193 -8.424 6.451 1.00 48.65 138 ASN D N 1
ATOM 6651 C CA . ASN D 1 141 ? -43.204 -7.392 6.820 1.00 52.97 138 ASN D CA 1
ATOM 6652 C C . ASN D 1 141 ? -42.812 -6.593 8.066 1.00 51.10 138 ASN D C 1
ATOM 6653 O O . ASN D 1 141 ? -43.027 -5.361 8.044 1.00 52.81 138 ASN D O 1
ATOM 6658 N N . THR D 1 142 ? -42.284 -7.245 9.106 1.00 51.72 139 THR D N 1
ATOM 6659 C CA . THR D 1 142 ? -41.911 -6.521 10.355 1.00 49.26 139 THR D CA 1
ATOM 6660 C C . THR D 1 142 ? -40.575 -5.778 10.171 1.00 48.40 139 THR D C 1
ATOM 6661 O O . THR D 1 142 ? -40.284 -4.878 10.980 1.00 48.16 139 THR D O 1
ATOM 6665 N N . THR D 1 143 ? -39.801 -6.131 9.138 1.00 47.03 140 THR D N 1
ATOM 6666 C CA . THR D 1 143 ? -38.495 -5.470 8.860 1.00 42.70 140 THR D CA 1
ATOM 6667 C C . THR D 1 143 ? -38.704 -4.022 8.409 1.00 40.98 140 THR D C 1
ATOM 6668 O O . THR D 1 143 ? -39.648 -3.777 7.676 1.00 44.19 140 THR D O 1
ATOM 6672 N N . ARG D 1 144 ? -37.863 -3.104 8.865 1.00 40.92 141 ARG D N 1
ATOM 6673 C CA . ARG D 1 144 ? -37.854 -1.686 8.403 1.00 42.61 141 ARG D CA 1
ATOM 6674 C C . ARG D 1 144 ? -36.425 -1.422 7.898 1.00 39.45 141 ARG D C 1
ATOM 6675 O O . ARG D 1 144 ? -35.477 -1.575 8.686 1.00 35.84 141 ARG D O 1
ATOM 6683 N N . PHE D 1 145 ? -36.275 -1.030 6.632 1.00 38.93 142 PHE D N 1
ATOM 6684 C CA . PHE D 1 145 ? -34.908 -0.885 6.057 1.00 37.73 142 PHE D CA 1
ATOM 6685 C C . PHE D 1 145 ? -34.078 0.186 6.762 1.00 35.58 142 PHE D C 1
ATOM 6686 O O . PHE D 1 145 ? -32.845 0.021 6.760 1.00 36.13 142 PHE D O 1
ATOM 6694 N N . HIS D 1 146 ? -34.691 1.220 7.340 1.00 35.97 143 HIS D N 1
ATOM 6695 C CA . HIS D 1 146 ? -33.876 2.279 8.005 1.00 36.14 143 HIS D CA 1
ATOM 6696 C C . HIS D 1 146 ? -33.382 1.804 9.377 1.00 34.08 143 HIS D C 1
ATOM 6697 O O . HIS D 1 146 ? -32.534 2.491 9.958 1.00 31.97 143 HIS D O 1
ATOM 6704 N N . ASP D 1 147 ? -33.861 0.657 9.855 1.00 33.30 144 ASP D N 1
ATOM 6705 C CA . ASP D 1 147 ? -33.456 0.188 11.209 1.00 33.66 144 ASP D CA 1
ATOM 6706 C C . ASP D 1 147 ? -31.963 -0.133 11.326 1.00 31.77 144 ASP D C 1
ATOM 6707 O O . ASP D 1 147 ? -31.401 -0.784 10.424 1.00 32.00 144 ASP D O 1
ATOM 6712 N N . GLN D 1 148 ? -31.373 0.307 12.437 1.00 32.19 145 GLN D N 1
ATOM 6713 C CA . GLN D 1 148 ? -29.986 -0.044 12.815 1.00 31.92 145 GLN D CA 1
ATOM 6714 C C . GLN D 1 148 ? -30.118 -1.204 13.817 1.00 30.67 145 GLN D C 1
ATOM 6715 O O . GLN D 1 148 ? -31.003 -2.059 13.599 1.00 31.04 145 GLN D O 1
ATOM 6721 N N . THR D 1 149 ? -29.315 -1.238 14.878 1.00 29.65 146 THR D N 1
ATOM 6722 C CA . THR D 1 149 ? -29.438 -2.359 15.845 1.00 29.90 146 THR D CA 1
ATOM 6723 C C . THR D 1 149 ? -30.680 -2.097 16.699 1.00 30.65 146 THR D C 1
ATOM 6724 O O . THR D 1 149 ? -30.710 -1.045 17.378 1.00 31.02 146 THR D O 1
ATOM 6728 N N . VAL D 1 150 ? -31.661 -3.005 16.663 1.00 29.92 147 VAL D N 1
ATOM 6729 C CA . VAL D 1 150 ? -32.928 -2.750 17.412 1.00 32.09 147 VAL D CA 1
ATOM 6730 C C . VAL D 1 150 ? -33.427 -4.005 18.128 1.00 31.98 147 VAL D C 1
ATOM 6731 O O . VAL D 1 150 ? -33.066 -5.138 17.714 1.00 29.70 147 VAL D O 1
ATOM 6735 N N . GLU D 1 151 ? -34.253 -3.783 19.156 1.00 33.09 148 GLU D N 1
ATOM 6736 C CA . GLU D 1 151 ? -34.927 -4.857 19.916 1.00 33.72 148 GLU D CA 1
ATOM 6737 C C . GLU D 1 151 ? -36.267 -5.089 19.208 1.00 34.54 148 GLU D C 1
ATOM 6738 O O . GLU D 1 151 ? -36.918 -4.092 18.851 1.00 36.74 148 GLU D O 1
ATOM 6744 N N . VAL D 1 152 ? -36.661 -6.348 19.000 1.00 33.20 149 VAL D N 1
ATOM 6745 C CA . VAL D 1 152 ? -37.916 -6.648 18.256 1.00 35.26 149 VAL D CA 1
ATOM 6746 C C . VAL D 1 152 ? -38.830 -7.494 19.137 1.00 36.72 149 VAL D C 1
ATOM 6747 O O . VAL D 1 152 ? -38.449 -8.587 19.555 1.00 33.63 149 VAL D O 1
ATOM 6751 N N . PRO D 1 153 ? -40.056 -7.018 19.463 1.00 36.43 150 PRO D N 1
ATOM 6752 C CA . PRO D 1 153 ? -40.992 -7.825 20.246 1.00 36.64 150 PRO D CA 1
ATOM 6753 C C . PRO D 1 153 ? -41.424 -9.083 19.470 1.00 35.99 150 PRO D C 1
ATOM 6754 O O . PRO D 1 153 ? -41.575 -8.999 18.270 1.00 35.72 150 PRO D O 1
ATOM 6758 N N . ILE D 1 154 ? -41.573 -10.214 20.167 1.00 36.82 151 ILE D N 1
ATOM 6759 C CA . ILE D 1 154 ? -41.983 -11.500 19.513 1.00 36.93 151 ILE D CA 1
ATOM 6760 C C . ILE D 1 154 ? -43.467 -11.766 19.806 1.00 39.59 151 ILE D C 1
ATOM 6761 O O . ILE D 1 154 ? -43.804 -11.863 20.994 1.00 36.74 151 ILE D O 1
ATOM 6766 N N . HIS D 1 155 ? -44.306 -11.833 18.761 1.00 42.47 152 HIS D N 1
ATOM 6767 C CA . HIS D 1 155 ? -45.750 -12.159 18.938 1.00 47.81 152 HIS D CA 1
ATOM 6768 C C . HIS D 1 155 ? -46.266 -12.962 17.735 1.00 47.49 152 HIS D C 1
ATOM 6769 O O . HIS D 1 155 ? -45.611 -12.933 16.683 1.00 45.16 152 HIS D O 1
ATOM 6776 N N . GLY D 1 156 ? -47.404 -13.638 17.908 1.00 47.75 153 GLY D N 1
ATOM 6777 C CA . GLY D 1 156 ? -48.083 -14.422 16.855 1.00 48.74 153 GLY D CA 1
ATOM 6778 C C . GLY D 1 156 ? -47.187 -15.423 16.144 1.00 49.64 153 GLY D C 1
ATOM 6779 O O . GLY D 1 156 ? -46.452 -16.157 16.830 1.00 45.08 153 GLY D O 1
ATOM 6780 N N . GLU D 1 157 ? -47.230 -15.414 14.802 1.00 50.34 154 GLU D N 1
ATOM 6781 C CA . GLU D 1 157 ? -46.476 -16.372 13.941 1.00 51.27 154 GLU D CA 1
ATOM 6782 C C . GLU D 1 157 ? -44.963 -16.266 14.139 1.00 48.22 154 GLU D C 1
ATOM 6783 O O . GLU D 1 157 ? -44.238 -17.196 13.809 1.00 51.47 154 GLU D O 1
ATOM 6797 N N . ILE D 1 159 ? -43.349 -16.526 16.771 1.00 43.80 156 ILE D N 1
ATOM 6798 C CA . ILE D 1 159 ? -42.911 -17.490 17.766 1.00 43.67 156 ILE D CA 1
ATOM 6799 C C . ILE D 1 159 ? -42.360 -18.746 17.074 1.00 43.26 156 ILE D C 1
ATOM 6800 O O . ILE D 1 159 ? -41.194 -19.105 17.358 1.00 41.59 156 ILE D O 1
ATOM 6805 N N . ALA D 1 160 ? -43.154 -19.377 16.201 1.00 46.11 157 ALA D N 1
ATOM 6806 C CA . ALA D 1 160 ? -42.716 -20.603 15.489 1.00 46.66 157 ALA D CA 1
ATOM 6807 C C . ALA D 1 160 ? -41.515 -20.292 14.580 1.00 46.78 157 ALA D C 1
ATOM 6808 O O . ALA D 1 160 ? -40.569 -21.109 14.582 1.00 46.14 157 ALA D O 1
ATOM 6810 N N . LEU D 1 161 ? -41.547 -19.165 13.853 1.00 46.62 158 LEU D N 1
ATOM 6811 C CA . LEU D 1 161 ? -40.439 -18.772 12.930 1.00 46.25 158 LEU D CA 1
ATOM 6812 C C . LEU D 1 161 ? -39.111 -18.704 13.693 1.00 42.38 158 LEU D C 1
ATOM 6813 O O . LEU D 1 161 ? -38.124 -19.296 13.202 1.00 39.90 158 LEU D O 1
ATOM 6818 N N . ILE D 1 162 ? -39.086 -18.006 14.834 1.00 40.27 159 ILE D N 1
ATOM 6819 C CA . ILE D 1 162 ? -37.841 -17.867 15.648 1.00 37.70 159 ILE D CA 1
ATOM 6820 C C . ILE D 1 162 ? -37.460 -19.240 16.228 1.00 36.89 159 ILE D C 1
ATOM 6821 O O . ILE D 1 162 ? -36.278 -19.622 16.100 1.00 34.06 159 ILE D O 1
ATOM 6826 N N . ALA D 1 163 ? -38.422 -19.956 16.823 1.00 38.29 160 ALA D N 1
ATOM 6827 C CA . ALA D 1 163 ? -38.118 -21.274 17.428 1.00 40.84 160 ALA D CA 1
ATOM 6828 C C . ALA D 1 163 ? -37.445 -22.196 16.390 1.00 43.07 160 ALA D C 1
ATOM 6829 O O . ALA D 1 163 ? -36.374 -22.753 16.697 1.00 41.93 160 ALA D O 1
ATOM 6831 N N . ASN D 1 164 ? -38.029 -22.304 15.195 1.00 44.62 161 ASN D N 1
ATOM 6832 C CA . ASN D 1 164 ? -37.523 -23.200 14.114 1.00 47.44 161 ASN D CA 1
ATOM 6833 C C . ASN D 1 164 ? -36.224 -22.700 13.474 1.00 46.92 161 ASN D C 1
ATOM 6834 O O . ASN D 1 164 ? -35.363 -23.548 13.178 1.00 49.66 161 ASN D O 1
ATOM 6839 N N . SER D 1 165 ? -36.084 -21.393 13.248 1.00 44.89 162 SER D N 1
ATOM 6840 C CA . SER D 1 165 ? -34.864 -20.894 12.558 1.00 44.79 162 SER D CA 1
ATOM 6841 C C . SER D 1 165 ? -33.707 -20.648 13.535 1.00 44.17 162 SER D C 1
ATOM 6842 O O . SER D 1 165 ? -32.547 -20.733 13.084 1.00 40.70 162 SER D O 1
ATOM 6845 N N . GLU D 1 166 ? -33.993 -20.470 14.830 1.00 43.44 163 GLU D N 1
ATOM 6846 C CA . GLU D 1 166 ? -32.894 -20.129 15.771 1.00 41.61 163 GLU D CA 1
ATOM 6847 C C . GLU D 1 166 ? -32.752 -21.142 16.908 1.00 39.80 163 GLU D C 1
ATOM 6848 O O . GLU D 1 166 ? -31.634 -21.455 17.296 1.00 40.29 163 GLU D O 1
ATOM 6862 N N . GLY D 1 168 ? -33.931 -24.454 17.220 1.00 46.10 165 GLY D N 1
ATOM 6863 C CA . GLY D 1 168 ? -34.204 -25.837 16.863 1.00 48.13 165 GLY D CA 1
ATOM 6864 C C . GLY D 1 168 ? -35.635 -26.270 17.121 1.00 48.57 165 GLY D C 1
ATOM 6865 O O . GLY D 1 168 ? -35.804 -27.369 17.651 1.00 53.09 165 GLY D O 1
ATOM 6866 N N . GLY D 1 169 ? -36.614 -25.445 16.729 1.00 49.29 166 GLY D N 1
ATOM 6867 C CA . GLY D 1 169 ? -38.057 -25.721 16.893 1.00 51.28 166 GLY D CA 1
ATOM 6868 C C . GLY D 1 169 ? -38.527 -25.748 18.349 1.00 52.00 166 GLY D C 1
ATOM 6869 O O . GLY D 1 169 ? -39.665 -26.216 18.562 1.00 52.77 166 GLY D O 1
ATOM 6870 N N . ASP D 1 170 ? -37.710 -25.316 19.317 1.00 49.72 167 ASP D N 1
ATOM 6871 C CA . ASP D 1 170 ? -38.170 -25.339 20.735 1.00 50.31 167 ASP D CA 1
ATOM 6872 C C . ASP D 1 170 ? -38.954 -24.047 21.040 1.00 48.61 167 ASP D C 1
ATOM 6873 O O . ASP D 1 170 ? -38.296 -23.042 21.353 1.00 47.12 167 ASP D O 1
ATOM 6878 N N . ILE D 1 171 ? -40.296 -24.099 21.010 1.00 49.78 168 ILE D N 1
ATOM 6879 C CA . ILE D 1 171 ? -41.135 -22.884 21.251 1.00 51.29 168 ILE D CA 1
ATOM 6880 C C . ILE D 1 171 ? -41.136 -22.502 22.745 1.00 48.96 168 ILE D C 1
ATOM 6881 O O . ILE D 1 171 ? -41.365 -21.312 23.028 1.00 47.94 168 ILE D O 1
ATOM 6886 N N . SER D 1 172 ? -40.853 -23.444 23.657 1.00 46.85 169 SER D N 1
ATOM 6887 C CA . SER D 1 172 ? -40.914 -23.153 25.117 1.00 45.45 169 SER D CA 1
ATOM 6888 C C . SER D 1 172 ? -39.830 -22.153 25.552 1.00 42.51 169 SER D C 1
ATOM 6889 O O . SER D 1 172 ? -40.036 -21.486 26.565 1.00 42.50 169 SER D O 1
ATOM 6892 N N . ALA D 1 173 ? -38.716 -22.062 24.816 1.00 42.51 170 ALA D N 1
ATOM 6893 C CA . ALA D 1 173 ? -37.596 -21.162 25.187 1.00 41.86 170 ALA D CA 1
ATOM 6894 C C . ALA D 1 173 ? -37.722 -19.751 24.563 1.00 40.02 170 ALA D C 1
ATOM 6895 O O . ALA D 1 173 ? -36.799 -18.937 24.796 1.00 36.96 170 ALA D O 1
ATOM 6897 N N . VAL D 1 174 ? -38.750 -19.523 23.725 1.00 38.19 171 VAL D N 1
ATOM 6898 C CA . VAL D 1 174 ? -38.856 -18.246 22.970 1.00 35.37 171 VAL D CA 1
ATOM 6899 C C . VAL D 1 174 ? -39.146 -17.098 23.926 1.00 33.24 171 VAL D C 1
ATOM 6900 O O . VAL D 1 174 ? -40.143 -17.117 24.622 1.00 33.37 171 VAL D O 1
ATOM 6904 N N . PRO D 1 175 ? -38.293 -16.053 23.957 1.00 31.93 172 PRO D N 1
ATOM 6905 C CA . PRO D 1 175 ? -38.485 -14.920 24.861 1.00 31.93 172 PRO D CA 1
ATOM 6906 C C . PRO D 1 175 ? -39.499 -13.899 24.349 1.00 32.94 172 PRO D C 1
ATOM 6907 O O . PRO D 1 175 ? -40.066 -14.102 23.295 1.00 29.66 172 PRO D O 1
ATOM 6911 N N . ASN D 1 176 ? -39.687 -12.825 25.130 1.00 33.63 173 ASN D N 1
ATOM 6912 C CA . ASN D 1 176 ? -40.647 -11.737 24.810 1.00 35.15 173 ASN D CA 1
ATOM 6913 C C . ASN D 1 176 ? -40.099 -10.923 23.629 1.00 33.96 173 ASN D C 1
ATOM 6914 O O . ASN D 1 176 ? -40.906 -10.394 22.854 1.00 35.39 173 ASN D O 1
ATOM 6919 N N . SER D 1 177 ? -38.773 -10.847 23.487 1.00 33.36 174 SER D N 1
ATOM 6920 C CA . SER D 1 177 ? -38.186 -10.065 22.367 1.00 33.45 174 SER D CA 1
ATOM 6921 C C . SER D 1 177 ? -36.753 -10.529 22.072 1.00 32.55 174 SER D C 1
ATOM 6922 O O . SER D 1 177 ? -36.194 -11.305 22.857 1.00 31.99 174 SER D O 1
ATOM 6925 N N . TYR D 1 178 ? -36.206 -10.064 20.957 1.00 31.62 175 TYR D N 1
ATOM 6926 C CA . TYR D 1 178 ? -34.828 -10.421 20.537 1.00 31.34 175 TYR D CA 1
ATOM 6927 C C . TYR D 1 178 ? -34.161 -9.155 20.014 1.00 30.85 175 TYR D C 1
ATOM 6928 O O . TYR D 1 178 ? -34.854 -8.126 19.903 1.00 29.57 175 TYR D O 1
ATOM 6937 N N . VAL D 1 179 ? -32.859 -9.228 19.749 1.00 28.77 176 VAL D N 1
ATOM 6938 C CA . VAL D 1 179 ? -32.139 -8.063 19.173 1.00 29.58 176 VAL D CA 1
ATOM 6939 C C . VAL D 1 179 ? -31.543 -8.480 17.823 1.00 28.10 176 VAL D C 1
ATOM 6940 O O . VAL D 1 179 ? -31.125 -9.644 17.671 1.00 27.20 176 VAL D O 1
ATOM 6944 N N . THR D 1 180 ? -31.549 -7.567 16.866 1.00 28.87 177 THR D N 1
ATOM 6945 C CA . THR D 1 180 ? -30.910 -7.861 15.566 1.00 28.15 177 THR D CA 1
ATOM 6946 C C . THR D 1 180 ? -30.314 -6.588 14.996 1.00 28.27 177 THR D C 1
ATOM 6947 O O . THR D 1 180 ? -30.774 -5.482 15.281 1.00 26.89 177 THR D O 1
ATOM 6959 N N . GLY D 1 182 ? -30.271 -4.277 12.231 1.00 27.41 179 GLY D N 1
ATOM 6960 C CA . GLY D 1 182 ? -31.248 -3.985 11.201 1.00 27.65 179 GLY D CA 1
ATOM 6961 C C . GLY D 1 182 ? -30.599 -3.865 9.828 1.00 28.47 179 GLY D C 1
ATOM 6962 O O . GLY D 1 182 ? -29.372 -3.866 9.712 1.00 27.30 179 GLY D O 1
ATOM 6963 N N . PRO D 1 183 ? -31.400 -3.725 8.749 1.00 29.65 180 PRO D N 1
ATOM 6964 C CA . PRO D 1 183 ? -30.854 -3.639 7.394 1.00 29.55 180 PRO D CA 1
ATOM 6965 C C . PRO D 1 183 ? -29.847 -2.492 7.238 1.00 29.02 180 PRO D C 1
ATOM 6966 O O . PRO D 1 183 ? -28.868 -2.672 6.555 1.00 28.79 180 PRO D O 1
ATOM 6970 N N . ARG D 1 184 ? -30.079 -1.359 7.892 1.00 31.13 181 ARG D N 1
ATOM 6971 C CA . ARG D 1 184 ? -29.117 -0.241 7.732 1.00 32.49 181 ARG D CA 1
ATOM 6972 C C . ARG D 1 184 ? -27.769 -0.637 8.363 1.00 31.41 181 ARG D C 1
ATOM 6973 O O . ARG D 1 184 ? -26.715 -0.343 7.749 1.00 29.81 181 ARG D O 1
ATOM 6981 N N . SER D 1 185 ? -27.806 -1.276 9.533 1.00 29.62 182 SER D N 1
ATOM 6982 C CA . SER D 1 185 ? -26.555 -1.705 10.216 1.00 31.30 182 SER D CA 1
ATOM 6983 C C . SER D 1 185 ? -25.839 -2.760 9.365 1.00 28.51 182 SER D C 1
ATOM 6984 O O . SER D 1 185 ? -24.601 -2.705 9.257 1.00 28.05 182 SER D O 1
ATOM 6987 N N . VAL D 1 186 ? -26.598 -3.690 8.785 1.00 28.63 183 VAL D N 1
ATOM 6988 C CA . VAL D 1 186 ? -25.990 -4.740 7.919 1.00 29.36 183 VAL D CA 1
ATOM 6989 C C . VAL D 1 186 ? -25.333 -4.090 6.699 1.00 29.16 183 VAL D C 1
ATOM 6990 O O . VAL D 1 186 ? -24.195 -4.408 6.355 1.00 30.65 183 VAL D O 1
ATOM 7002 N N . ALA D 1 188 ? -24.134 -1.271 6.424 1.00 28.14 185 ALA D N 1
ATOM 7003 C CA . ALA D 1 188 ? -22.992 -0.441 6.784 1.00 27.79 185 ALA D CA 1
ATOM 7004 C C . ALA D 1 188 ? -21.692 -1.262 6.756 1.00 27.34 185 ALA D C 1
ATOM 7005 O O . ALA D 1 188 ? -20.625 -0.657 6.783 1.00 27.69 185 ALA D O 1
ATOM 7007 N N . ALA D 1 189 ? -21.779 -2.590 6.701 1.00 26.79 186 ALA D N 1
ATOM 7008 C CA . ALA D 1 189 ? -20.546 -3.409 6.638 1.00 26.82 186 ALA D CA 1
ATOM 7009 C C . ALA D 1 189 ? -19.828 -3.094 5.317 1.00 27.77 186 ALA D C 1
ATOM 7010 O O . ALA D 1 189 ? -20.522 -2.802 4.313 1.00 28.07 186 ALA D O 1
ATOM 7012 N N . LYS D 1 190 ? -18.500 -3.158 5.314 1.00 27.95 187 LYS D N 1
ATOM 7013 C CA . LYS D 1 190 ? -17.729 -2.832 4.079 1.00 30.03 187 LYS D CA 1
ATOM 7014 C C . LYS D 1 190 ? -17.972 -3.883 2.998 1.00 28.48 187 LYS D C 1
ATOM 7015 O O . LYS D 1 190 ? -17.976 -3.516 1.816 1.00 26.72 187 LYS D O 1
ATOM 7021 N N . ASN D 1 191 ? -18.198 -5.127 3.409 1.00 26.27 188 ASN D N 1
ATOM 7022 C CA . ASN D 1 191 ? -18.368 -6.242 2.446 1.00 27.85 188 ASN D CA 1
ATOM 7023 C C . ASN D 1 191 ? -19.396 -7.232 2.999 1.00 26.99 188 ASN D C 1
ATOM 7024 O O . ASN D 1 191 ? -19.452 -7.411 4.243 1.00 25.25 188 ASN D O 1
ATOM 7029 N N . LEU D 1 192 ? -20.195 -7.808 2.105 1.00 27.14 189 LEU D N 1
ATOM 7030 C CA . LEU D 1 192 ? -21.204 -8.821 2.502 1.00 28.18 189 LEU D CA 1
ATOM 7031 C C . LEU D 1 192 ? -20.911 -10.133 1.768 1.00 29.68 189 LEU D C 1
ATOM 7032 O O . LEU D 1 192 ? -20.565 -10.094 0.556 1.00 29.33 189 LEU D O 1
ATOM 7037 N N . LEU D 1 193 ? -21.053 -11.242 2.481 1.00 27.60 190 LEU D N 1
ATOM 7038 C CA . LEU D 1 193 ? -20.885 -12.600 1.910 1.00 28.51 190 LEU D CA 1
ATOM 7039 C C . LEU D 1 193 ? -22.169 -13.361 2.243 1.00 29.16 190 LEU D C 1
ATOM 7040 O O . LEU D 1 193 ? -22.394 -13.646 3.446 1.00 28.44 190 LEU D O 1
ATOM 7045 N N . LEU D 1 194 ? -23.014 -13.593 1.239 1.00 29.09 191 LEU D N 1
ATOM 7046 C CA . LEU D 1 194 ? -24.285 -14.327 1.445 1.00 30.18 191 LEU D CA 1
ATOM 7047 C C . LEU D 1 194 ? -24.089 -15.780 1.018 1.00 30.43 191 LEU D C 1
ATOM 7048 O O . LEU D 1 194 ? -23.760 -16.015 -0.175 1.00 31.97 191 LEU D O 1
ATOM 7053 N N . ILE D 1 195 ? -24.257 -16.717 1.957 1.00 30.70 192 ILE D N 1
ATOM 7054 C CA . ILE D 1 195 ? -24.106 -18.167 1.643 1.00 32.79 192 ILE D CA 1
ATOM 7055 C C . ILE D 1 195 ? -25.509 -18.780 1.560 1.00 34.31 192 ILE D C 1
ATOM 7056 O O . ILE D 1 195 ? -26.330 -18.500 2.466 1.00 33.28 192 ILE D O 1
ATOM 7061 N N . VAL D 1 196 ? -25.778 -19.548 0.499 1.00 35.61 193 VAL D N 1
ATOM 7062 C CA . VAL D 1 196 ? -27.144 -20.102 0.269 1.00 38.21 193 VAL D CA 1
ATOM 7063 C C . VAL D 1 196 ? -27.030 -21.543 -0.236 1.00 40.08 193 VAL D C 1
ATOM 7064 O O . VAL D 1 196 ? -26.283 -21.764 -1.204 1.00 38.63 193 VAL D O 1
ATOM 7068 N N . SER D 1 197 ? -27.796 -22.471 0.347 1.00 41.17 194 SER D N 1
ATOM 7069 C CA . SER D 1 197 ? -27.743 -23.894 -0.097 1.00 44.47 194 SER D CA 1
ATOM 7070 C C . SER D 1 197 ? -29.133 -24.538 -0.059 1.00 44.60 194 SER D C 1
ATOM 7071 O O . SER D 1 197 ? -29.879 -24.274 0.881 1.00 42.98 194 SER D O 1
ATOM 7074 N N . GLY D 1 198 ? -29.466 -25.324 -1.082 1.00 50.44 195 GLY D N 1
ATOM 7075 C CA . GLY D 1 198 ? -30.722 -26.104 -1.102 1.00 51.77 195 GLY D CA 1
ATOM 7076 C C . GLY D 1 198 ? -31.842 -25.504 -1.934 1.00 52.80 195 GLY D C 1
ATOM 7077 O O . GLY D 1 198 ? -31.920 -24.263 -2.042 1.00 50.81 195 GLY D O 1
ATOM 7078 N N . ALA D 1 199 ? -32.721 -26.380 -2.434 1.00 55.00 196 ALA D N 1
ATOM 7079 C CA . ALA D 1 199 ? -33.895 -26.005 -3.260 1.00 56.51 196 ALA D CA 1
ATOM 7080 C C . ALA D 1 199 ? -34.862 -25.115 -2.460 1.00 54.88 196 ALA D C 1
ATOM 7081 O O . ALA D 1 199 ? -35.515 -24.259 -3.077 1.00 57.00 196 ALA D O 1
ATOM 7083 N N . ALA D 1 200 ? -34.930 -25.285 -1.141 1.00 51.82 197 ALA D N 1
ATOM 7084 C CA . ALA D 1 200 ? -35.851 -24.477 -0.305 1.00 51.72 197 ALA D CA 1
ATOM 7085 C C . ALA D 1 200 ? -35.478 -22.983 -0.350 1.00 51.28 197 ALA D C 1
ATOM 7086 O O . ALA D 1 200 ? -36.348 -22.150 -0.017 1.00 52.02 197 ALA D O 1
ATOM 7088 N N . LYS D 1 201 ? -34.248 -22.654 -0.757 1.00 49.89 198 LYS D N 1
ATOM 7089 C CA . LYS D 1 201 ? -33.797 -21.232 -0.803 1.00 50.54 198 LYS D CA 1
ATOM 7090 C C . LYS D 1 201 ? -33.791 -20.679 -2.231 1.00 50.91 198 LYS D C 1
ATOM 7091 O O . LYS D 1 201 ? -33.569 -19.467 -2.381 1.00 51.34 198 LYS D O 1
ATOM 7097 N N . ALA D 1 202 ? -34.083 -21.510 -3.229 1.00 51.73 199 ALA D N 1
ATOM 7098 C CA . ALA D 1 202 ? -34.027 -21.058 -4.637 1.00 51.84 199 ALA D CA 1
ATOM 7099 C C . ALA D 1 202 ? -34.970 -19.878 -4.886 1.00 51.37 199 ALA D C 1
ATOM 7100 O O . ALA D 1 202 ? -34.538 -18.933 -5.579 1.00 51.79 199 ALA D O 1
ATOM 7102 N N . HIS D 1 203 ? -36.188 -19.911 -4.335 1.00 51.21 200 HIS D N 1
ATOM 7103 C CA . HIS D 1 203 ? -37.157 -18.820 -4.617 1.00 53.61 200 HIS D CA 1
ATOM 7104 C C . HIS D 1 203 ? -36.687 -17.518 -3.963 1.00 50.64 200 HIS D C 1
ATOM 7105 O O . HIS D 1 203 ? -36.712 -16.476 -4.650 1.00 48.14 200 HIS D O 1
ATOM 7112 N N . ALA D 1 204 ? -36.259 -17.586 -2.701 1.00 46.48 201 ALA D N 1
ATOM 7113 C CA . ALA D 1 204 ? -35.766 -16.386 -1.992 1.00 44.89 201 ALA D CA 1
ATOM 7114 C C . ALA D 1 204 ? -34.557 -15.802 -2.741 1.00 43.01 201 ALA D C 1
ATOM 7115 O O . ALA D 1 204 ? -34.514 -14.590 -2.920 1.00 42.41 201 ALA D O 1
ATOM 7117 N N . LEU D 1 205 ? -33.641 -16.649 -3.210 1.00 43.35 202 LEU D N 1
ATOM 7118 C CA . LEU D 1 205 ? -32.423 -16.149 -3.904 1.00 43.12 202 LEU D CA 1
ATOM 7119 C C . LEU D 1 205 ? -32.817 -15.428 -5.197 1.00 46.69 202 LEU D C 1
ATOM 7120 O O . LEU D 1 205 ? -32.195 -14.390 -5.499 1.00 45.98 202 LEU D O 1
ATOM 7125 N N . LYS D 1 206 ? -33.799 -15.949 -5.933 1.00 52.23 203 LYS D N 1
ATOM 7126 C CA . LYS D 1 206 ? -34.273 -15.285 -7.183 1.00 57.47 203 LYS D CA 1
ATOM 7127 C C . LYS D 1 206 ? -34.825 -13.901 -6.824 1.00 59.13 203 LYS D C 1
ATOM 7128 O O . LYS D 1 206 ? -34.465 -12.921 -7.509 1.00 56.60 203 LYS D O 1
ATOM 7134 N N . GLN D 1 207 ? -35.656 -13.831 -5.779 1.00 61.65 204 GLN D N 1
ATOM 7135 C CA . GLN D 1 207 ? -36.259 -12.547 -5.322 1.00 63.70 204 GLN D CA 1
ATOM 7136 C C . GLN D 1 207 ? -35.146 -11.552 -4.954 1.00 58.37 204 GLN D C 1
ATOM 7137 O O . GLN D 1 207 ? -35.290 -10.364 -5.281 1.00 61.68 204 GLN D O 1
ATOM 7143 N N . VAL D 1 208 ? -34.065 -12.032 -4.347 1.00 54.81 205 VAL D N 1
ATOM 7144 C CA . VAL D 1 208 ? -32.907 -11.181 -3.939 1.00 54.02 205 VAL D CA 1
ATOM 7145 C C . VAL D 1 208 ? -32.158 -10.680 -5.176 1.00 55.09 205 VAL D C 1
ATOM 7146 O O . VAL D 1 208 ? -31.897 -9.476 -5.272 1.00 55.32 205 VAL D O 1
ATOM 7150 N N . VAL D 1 209 ? -31.797 -11.589 -6.069 1.00 52.72 206 VAL D N 1
ATOM 7151 C CA . VAL D 1 209 ? -30.981 -11.208 -7.258 1.00 53.91 206 VAL D CA 1
ATOM 7152 C C . VAL D 1 209 ? -31.810 -10.447 -8.304 1.00 53.35 206 VAL D C 1
ATOM 7153 O O . VAL D 1 209 ? -31.328 -9.407 -8.786 1.00 55.66 206 VAL D O 1
ATOM 7157 N N . GLU D 1 210 ? -33.036 -10.891 -8.577 1.00 55.07 207 GLU D N 1
ATOM 7158 C CA . GLU D 1 210 ? -33.823 -10.319 -9.704 1.00 56.12 207 GLU D CA 1
ATOM 7159 C C . GLU D 1 210 ? -35.114 -9.619 -9.265 1.00 53.49 207 GLU D C 1
ATOM 7160 O O . GLU D 1 210 ? -35.751 -8.998 -10.133 1.00 53.61 207 GLU D O 1
ATOM 7166 N N . GLY D 1 211 ? -35.483 -9.696 -7.987 1.00 51.51 208 GLY D N 1
ATOM 7167 C CA . GLY D 1 211 ? -36.782 -9.140 -7.549 1.00 52.14 208 GLY D CA 1
ATOM 7168 C C . GLY D 1 211 ? -36.727 -7.689 -7.103 1.00 51.06 208 GLY D C 1
ATOM 7169 O O . GLY D 1 211 ? -35.657 -7.099 -6.983 1.00 51.85 208 GLY D O 1
ATOM 7170 N N . PRO D 1 212 ? -37.905 -7.073 -6.867 1.00 50.19 209 PRO D N 1
ATOM 7171 C CA . PRO D 1 212 ? -37.972 -5.683 -6.423 1.00 49.01 209 PRO D CA 1
ATOM 7172 C C . PRO D 1 212 ? -37.584 -5.557 -4.946 1.00 47.96 209 PRO D C 1
ATOM 7173 O O . PRO D 1 212 ? -37.638 -6.548 -4.243 1.00 45.29 209 PRO D O 1
ATOM 7177 N N . VAL D 1 213 ? -37.158 -4.364 -4.524 1.00 46.93 210 VAL D N 1
ATOM 7178 C CA . VAL D 1 213 ? -36.747 -4.173 -3.103 1.00 44.94 210 VAL D CA 1
ATOM 7179 C C . VAL D 1 213 ? -38.037 -4.089 -2.289 1.00 46.90 210 VAL D C 1
ATOM 7180 O O . VAL D 1 213 ? -38.843 -3.175 -2.554 1.00 52.09 210 VAL D O 1
ATOM 7184 N N . SER D 1 214 ? -38.225 -5.010 -1.348 1.00 46.92 211 SER D N 1
ATOM 7185 C CA . SER D 1 214 ? -39.501 -5.041 -0.591 1.00 48.44 211 SER D CA 1
ATOM 7186 C C . SER D 1 214 ? -39.300 -5.622 0.800 1.00 46.61 211 SER D C 1
ATOM 7187 O O . SER D 1 214 ? -38.513 -6.559 0.952 1.00 46.91 211 SER D O 1
ATOM 7190 N N . VAL D 1 215 ? -40.024 -5.063 1.767 1.00 46.72 212 VAL D N 1
ATOM 7191 C CA . VAL D 1 215 ? -39.964 -5.527 3.180 1.00 47.73 212 VAL D CA 1
ATOM 7192 C C . VAL D 1 215 ? -40.576 -6.932 3.263 1.00 45.73 212 VAL D C 1
ATOM 7193 O O . VAL D 1 215 ? -40.287 -7.626 4.240 1.00 43.44 212 VAL D O 1
ATOM 7197 N N . GLN D 1 216 ? -41.369 -7.345 2.259 1.00 47.17 213 GLN D N 1
ATOM 7198 C CA . GLN D 1 216 ? -41.982 -8.702 2.327 1.00 48.09 213 GLN D CA 1
ATOM 7199 C C . GLN D 1 216 ? -40.883 -9.754 2.154 1.00 47.31 213 GLN D C 1
ATOM 7200 O O . GLN D 1 216 ? -41.036 -10.839 2.730 1.00 46.82 213 GLN D O 1
ATOM 7206 N N . VAL D 1 217 ? -39.832 -9.428 1.391 1.00 45.71 214 VAL D N 1
ATOM 7207 C CA . VAL D 1 217 ? -38.643 -10.310 1.179 1.00 44.65 214 VAL D CA 1
ATOM 7208 C C . VAL D 1 217 ? -37.435 -9.467 1.589 1.00 42.37 214 VAL D C 1
ATOM 7209 O O . VAL D 1 217 ? -36.732 -8.913 0.741 1.00 41.77 214 VAL D O 1
ATOM 7213 N N . PRO D 1 218 ? -37.165 -9.350 2.911 1.00 39.27 215 PRO D N 1
ATOM 7214 C CA . PRO D 1 218 ? -36.112 -8.465 3.415 1.00 36.59 215 PRO D CA 1
ATOM 7215 C C . PRO D 1 218 ? -34.765 -8.486 2.686 1.00 34.29 215 PRO D C 1
ATOM 7216 O O . PRO D 1 218 ? -34.261 -7.415 2.354 1.00 34.51 215 PRO D O 1
ATOM 7220 N N . ALA D 1 219 ? -34.216 -9.675 2.443 1.00 32.80 216 ALA D N 1
ATOM 7221 C CA . ALA D 1 219 ? -32.883 -9.777 1.795 1.00 32.11 216 ALA D CA 1
ATOM 7222 C C . ALA D 1 219 ? -32.885 -9.129 0.397 1.00 32.56 216 ALA D C 1
ATOM 7223 O O . ALA D 1 219 ? -31.792 -8.979 -0.171 1.00 31.61 216 ALA D O 1
ATOM 7225 N N . SER D 1 220 ? -34.057 -8.767 -0.129 1.00 34.66 217 SER D N 1
ATOM 7226 C CA . SER D 1 220 ? -34.115 -8.117 -1.468 1.00 36.00 217 SER D CA 1
ATOM 7227 C C . SER D 1 220 ? -33.317 -6.805 -1.473 1.00 35.88 217 SER D C 1
ATOM 7228 O O . SER D 1 220 ? -32.839 -6.417 -2.541 1.00 38.91 217 SER D O 1
ATOM 7231 N N . VAL D 1 221 ? -33.139 -6.180 -0.312 1.00 36.03 218 VAL D N 1
ATOM 7232 C CA . VAL D 1 221 ? -32.429 -4.869 -0.236 1.00 36.49 218 VAL D CA 1
ATOM 7233 C C . VAL D 1 221 ? -30.913 -5.084 -0.401 1.00 36.06 218 VAL D C 1
ATOM 7234 O O . VAL D 1 221 ? -30.228 -4.116 -0.764 1.00 36.20 218 VAL D O 1
ATOM 7238 N N . LEU D 1 222 ? -30.407 -6.298 -0.159 1.00 35.28 219 LEU D N 1
ATOM 7239 C CA . LEU D 1 222 ? -28.934 -6.533 -0.199 1.00 34.77 219 LEU D CA 1
ATOM 7240 C C . LEU D 1 222 ? -28.363 -6.319 -1.608 1.00 35.12 219 LEU D C 1
ATOM 7241 O O . LEU D 1 222 ? -27.153 -6.036 -1.697 1.00 34.74 219 LEU D O 1
ATOM 7246 N N . LYS D 1 223 ? -29.192 -6.403 -2.650 1.00 36.93 220 LYS D N 1
ATOM 7247 C CA . LYS D 1 223 ? -28.689 -6.188 -4.035 1.00 38.03 220 LYS D CA 1
ATOM 7248 C C . LYS D 1 223 ? -28.254 -4.722 -4.212 1.00 36.59 220 LYS D C 1
ATOM 7249 O O . LYS D 1 223 ? -27.679 -4.409 -5.259 1.00 37.75 220 LYS D O 1
ATOM 7255 N N . LEU D 1 224 ? -28.544 -3.853 -3.236 1.00 36.06 221 LEU D N 1
ATOM 7256 C CA . LEU D 1 224 ? -28.154 -2.421 -3.352 1.00 35.19 221 LEU D CA 1
ATOM 7257 C C . LEU D 1 224 ? -26.735 -2.234 -2.791 1.00 34.90 221 LEU D C 1
ATOM 7258 O O . LEU D 1 224 ? -26.147 -1.164 -3.017 1.00 35.36 221 LEU D O 1
ATOM 7263 N N . HIS D 1 225 ? -26.194 -3.243 -2.103 1.00 33.06 222 HIS D N 1
ATOM 7264 C CA . HIS D 1 225 ? -24.850 -3.085 -1.479 1.00 31.08 222 HIS D CA 1
ATOM 7265 C C . HIS D 1 225 ? -23.784 -3.077 -2.575 1.00 30.60 222 HIS D C 1
ATOM 7266 O O . HIS D 1 225 ? -23.866 -3.854 -3.518 1.00 30.36 222 HIS D O 1
ATOM 7273 N N . PRO D 1 226 ? -22.775 -2.178 -2.502 1.00 29.50 223 PRO D N 1
ATOM 7274 C CA . PRO D 1 226 ? -21.729 -2.114 -3.519 1.00 29.88 223 PRO D CA 1
ATOM 7275 C C . PRO D 1 226 ? -20.681 -3.226 -3.450 1.00 30.46 223 PRO D C 1
ATOM 7276 O O . PRO D 1 226 ? -19.896 -3.317 -4.371 1.00 30.43 223 PRO D O 1
ATOM 7280 N N . SER D 1 227 ? -20.685 -4.029 -2.387 1.00 29.09 224 SER D N 1
ATOM 7281 C CA . SER D 1 227 ? -19.639 -5.077 -2.277 1.00 31.20 224 SER D CA 1
ATOM 7282 C C . SER D 1 227 ? -20.248 -6.358 -1.696 1.00 30.67 224 SER D C 1
ATOM 7283 O O . SER D 1 227 ? -19.983 -6.694 -0.533 1.00 29.23 224 SER D O 1
ATOM 7286 N N . LEU D 1 228 ? -21.039 -7.040 -2.527 1.00 31.94 225 LEU D N 1
ATOM 7287 C CA . LEU D 1 228 ? -21.763 -8.285 -2.161 1.00 31.96 225 LEU D CA 1
ATOM 7288 C C . LEU D 1 228 ? -21.263 -9.459 -2.996 1.00 31.86 225 LEU D C 1
ATOM 7289 O O . LEU D 1 228 ? -21.182 -9.328 -4.241 1.00 33.56 225 LEU D O 1
ATOM 7294 N N . VAL D 1 229 ? -20.962 -10.562 -2.313 1.00 31.81 226 VAL D N 1
ATOM 7295 C CA . VAL D 1 229 ? -20.564 -11.827 -2.985 1.00 31.97 226 VAL D CA 1
ATOM 7296 C C . VAL D 1 229 ? -21.551 -12.877 -2.490 1.00 33.54 226 VAL D C 1
ATOM 7297 O O . VAL D 1 229 ? -21.787 -12.947 -1.258 1.00 32.60 226 VAL D O 1
ATOM 7301 N N . ILE D 1 230 ? -22.177 -13.588 -3.426 1.00 35.38 227 ILE D N 1
ATOM 7302 C CA . ILE D 1 230 ? -23.157 -14.655 -3.091 1.00 36.12 227 ILE D CA 1
ATOM 7303 C C . ILE D 1 230 ? -22.518 -15.983 -3.475 1.00 37.59 227 ILE D C 1
ATOM 7304 O O . ILE D 1 230 ? -21.997 -16.097 -4.625 1.00 38.89 227 ILE D O 1
ATOM 7309 N N . ILE D 1 231 ? -22.520 -16.927 -2.535 1.00 36.92 228 ILE D N 1
ATOM 7310 C CA . ILE D 1 231 ? -21.998 -18.290 -2.826 1.00 37.16 228 ILE D CA 1
ATOM 7311 C C . ILE D 1 231 ? -23.188 -19.221 -2.633 1.00 39.80 228 ILE D C 1
ATOM 7312 O O . ILE D 1 231 ? -23.662 -19.360 -1.471 1.00 39.91 228 ILE D O 1
ATOM 7317 N N . ALA D 1 232 ? -23.696 -19.760 -3.744 1.00 40.12 229 ALA D N 1
ATOM 7318 C CA . ALA D 1 232 ? -24.874 -20.647 -3.695 1.00 42.12 229 ALA D CA 1
ATOM 7319 C C . ALA D 1 232 ? -24.530 -21.985 -4.347 1.00 43.98 229 ALA D C 1
ATOM 7320 O O . ALA D 1 232 ? -23.553 -22.033 -5.137 1.00 43.98 229 ALA D O 1
ATOM 7322 N N . ASP D 1 233 ? -25.259 -23.043 -3.998 1.00 44.15 230 ASP D N 1
ATOM 7323 C CA . ASP D 1 233 ? -25.020 -24.334 -4.689 1.00 45.70 230 ASP D CA 1
ATOM 7324 C C . ASP D 1 233 ? -26.002 -24.372 -5.870 1.00 47.19 230 ASP D C 1
ATOM 7325 O O . ASP D 1 233 ? -26.879 -23.476 -5.941 1.00 45.34 230 ASP D O 1
ATOM 7330 N N . LYS D 1 234 ? -25.864 -25.356 -6.758 1.00 49.29 231 LYS D N 1
ATOM 7331 C CA . LYS D 1 234 ? -26.750 -25.447 -7.948 1.00 51.84 231 LYS D CA 1
ATOM 7332 C C . LYS D 1 234 ? -28.233 -25.457 -7.540 1.00 50.42 231 LYS D C 1
ATOM 7333 O O . LYS D 1 234 ? -29.020 -24.707 -8.155 1.00 49.67 231 LYS D O 1
ATOM 7339 N N . ALA D 1 235 ? -28.593 -26.245 -6.523 1.00 50.29 232 ALA D N 1
ATOM 7340 C CA . ALA D 1 235 ? -30.007 -26.347 -6.080 1.00 50.29 232 ALA D CA 1
ATOM 7341 C C . ALA D 1 235 ? -30.558 -24.964 -5.693 1.00 48.47 232 ALA D C 1
ATOM 7342 O O . ALA D 1 235 ? -31.693 -24.652 -6.088 1.00 49.34 232 ALA D O 1
ATOM 7344 N N . ALA D 1 236 ? -29.775 -24.157 -4.976 1.00 46.13 233 ALA D N 1
ATOM 7345 C CA . ALA D 1 236 ? -30.248 -22.819 -4.545 1.00 45.20 233 ALA D CA 1
ATOM 7346 C C . ALA D 1 236 ? -30.279 -21.833 -5.721 1.00 47.23 233 ALA D C 1
ATOM 7347 O O . ALA D 1 236 ? -31.073 -20.869 -5.659 1.00 45.81 233 ALA D O 1
ATOM 7349 N N . ALA D 1 237 ? -29.462 -22.058 -6.755 1.00 49.72 234 ALA D N 1
ATOM 7350 C CA . ALA D 1 237 ? -29.408 -21.112 -7.899 1.00 51.08 234 ALA D CA 1
ATOM 7351 C C . ALA D 1 237 ? -30.357 -21.526 -9.036 1.00 55.04 234 ALA D C 1
ATOM 7352 O O . ALA D 1 237 ? -30.427 -20.775 -10.022 1.00 55.14 234 ALA D O 1
ATOM 7354 N N . ALA D 1 238 ? -31.095 -22.628 -8.864 1.00 57.69 235 ALA D N 1
ATOM 7355 C CA . ALA D 1 238 ? -31.988 -23.219 -9.898 1.00 62.87 235 ALA D CA 1
ATOM 7356 C C . ALA D 1 238 ? -33.031 -22.239 -10.461 1.00 65.04 235 ALA D C 1
ATOM 7357 O O . ALA D 1 238 ? -33.399 -22.444 -11.634 1.00 69.89 235 ALA D O 1
ATOM 7359 N N . GLU D 1 239 ? -33.502 -21.239 -9.702 1.00 63.56 236 GLU D N 1
ATOM 7360 C CA . GLU D 1 239 ? -34.538 -20.329 -10.281 1.00 66.35 236 GLU D CA 1
ATOM 7361 C C . GLU D 1 239 ? -33.907 -19.086 -10.932 1.00 67.43 236 GLU D C 1
ATOM 7362 O O . GLU D 1 239 ? -34.675 -18.274 -11.484 1.00 69.64 236 GLU D O 1
ATOM 7368 N N . LEU D 1 240 ? -32.579 -18.939 -10.894 1.00 66.06 237 LEU D N 1
ATOM 7369 C CA . LEU D 1 240 ? -31.943 -17.750 -11.530 1.00 68.04 237 LEU D CA 1
ATOM 7370 C C . LEU D 1 240 ? -31.936 -17.922 -13.054 1.00 74.74 237 LEU D C 1
ATOM 7371 O O . LEU D 1 240 ? -31.783 -19.073 -13.513 1.00 75.29 237 LEU D O 1
ATOM 7376 N N . GLN D 1 241 ? -32.037 -16.820 -13.805 1.00 80.23 238 GLN D N 1
ATOM 7377 C CA . GLN D 1 241 ? -32.026 -16.888 -15.294 1.00 87.24 238 GLN D CA 1
ATOM 7378 C C . GLN D 1 241 ? -30.763 -16.205 -15.831 1.00 88.27 238 GLN D C 1
ATOM 7379 O O . GLN D 1 241 ? -29.713 -16.247 -15.191 1.00 85.31 238 GLN D O 1
ATOM 7385 N N . ASN E 1 2 ? 12.215 7.252 36.324 1.00 82.91 -1 ASN E N 1
ATOM 7386 C CA . ASN E 1 2 ? 12.353 7.120 37.806 1.00 81.86 -1 ASN E CA 1
ATOM 7387 C C . ASN E 1 2 ? 11.230 7.900 38.506 1.00 76.58 -1 ASN E C 1
ATOM 7388 O O . ASN E 1 2 ? 10.907 9.031 38.067 1.00 79.51 -1 ASN E O 1
ATOM 7393 N N . ALA E 1 3 ? 10.670 7.333 39.576 1.00 64.12 0 ALA E N 1
ATOM 7394 C CA . ALA E 1 3 ? 9.581 8.074 40.235 1.00 58.74 0 ALA E CA 1
ATOM 7395 C C . ALA E 1 3 ? 10.030 9.491 40.593 1.00 52.19 0 ALA E C 1
ATOM 7396 O O . ALA E 1 3 ? 9.208 10.375 40.469 1.00 55.95 0 ALA E O 1
ATOM 7406 N N . LYS E 1 5 ? 10.367 13.069 41.221 1.00 36.47 2 LYS E N 1
ATOM 7407 C CA . LYS E 1 5 ? 9.783 14.157 40.459 1.00 36.36 2 LYS E CA 1
ATOM 7408 C C . LYS E 1 5 ? 10.588 15.424 40.717 1.00 35.88 2 LYS E C 1
ATOM 7409 O O . LYS E 1 5 ? 10.725 15.848 41.869 1.00 33.83 2 LYS E O 1
ATOM 7423 N N . ILE E 1 7 ? 10.703 19.346 40.150 1.00 32.96 4 ILE E N 1
ATOM 7424 C CA . ILE E 1 7 ? 9.896 20.515 39.840 1.00 32.41 4 ILE E CA 1
ATOM 7425 C C . ILE E 1 7 ? 10.811 21.739 39.816 1.00 32.61 4 ILE E C 1
ATOM 7426 O O . ILE E 1 7 ? 11.407 22.035 40.864 1.00 32.23 4 ILE E O 1
ATOM 7431 N N . VAL E 1 8 ? 10.895 22.418 38.672 1.00 33.23 5 VAL E N 1
ATOM 7432 C CA . VAL E 1 8 ? 11.752 23.637 38.554 1.00 34.77 5 VAL E CA 1
ATOM 7433 C C . VAL E 1 8 ? 10.821 24.846 38.475 1.00 35.04 5 VAL E C 1
ATOM 7434 O O . VAL E 1 8 ? 10.015 24.914 37.527 1.00 34.78 5 VAL E O 1
ATOM 7438 N N . THR E 1 9 ? 10.910 25.735 39.461 1.00 35.11 6 THR E N 1
ATOM 7439 C CA . THR E 1 9 ? 10.075 26.960 39.521 1.00 35.96 6 THR E CA 1
ATOM 7440 C C . THR E 1 9 ? 10.917 28.140 39.025 1.00 37.21 6 THR E C 1
ATOM 7441 O O . THR E 1 9 ? 12.151 27.984 38.893 1.00 36.98 6 THR E O 1
ATOM 7445 N N . GLU E 1 10 ? 10.273 29.272 38.766 1.00 38.71 7 GLU E N 1
ATOM 7446 C CA . GLU E 1 10 ? 10.966 30.479 38.248 1.00 41.51 7 GLU E CA 1
ATOM 7447 C C . GLU E 1 10 ? 11.925 31.056 39.292 1.00 40.12 7 GLU E C 1
ATOM 7448 O O . GLU E 1 10 ? 13.092 31.327 38.952 1.00 40.76 7 GLU E O 1
ATOM 7454 N N . ASP E 1 11 ? 11.450 31.189 40.533 1.00 38.08 8 ASP E N 1
ATOM 7455 C CA . ASP E 1 11 ? 12.239 31.877 41.586 1.00 38.11 8 ASP E CA 1
ATOM 7456 C C . ASP E 1 11 ? 11.863 31.370 42.981 1.00 36.99 8 ASP E C 1
ATOM 7457 O O . ASP E 1 11 ? 11.040 30.429 43.086 1.00 33.38 8 ASP E O 1
ATOM 7462 N N . TYR E 1 12 ? 12.446 32.000 44.004 1.00 35.94 9 TYR E N 1
ATOM 7463 C CA . TYR E 1 12 ? 12.208 31.617 45.423 1.00 36.00 9 TYR E CA 1
ATOM 7464 C C . TYR E 1 12 ? 10.720 31.742 45.774 1.00 35.69 9 TYR E C 1
ATOM 7465 O O . TYR E 1 12 ? 10.188 30.850 46.463 1.00 34.39 9 TYR E O 1
ATOM 7474 N N . GLU E 1 13 ? 10.070 32.821 45.325 1.00 36.81 10 GLU E N 1
ATOM 7475 C CA . GLU E 1 13 ? 8.628 33.004 45.637 1.00 37.53 10 GLU E CA 1
ATOM 7476 C C . GLU E 1 13 ? 7.811 31.813 45.106 1.00 35.44 10 GLU E C 1
ATOM 7477 O O . GLU E 1 13 ? 6.993 31.273 45.890 1.00 33.24 10 GLU E O 1
ATOM 7483 N N . GLU E 1 14 ? 8.016 31.421 43.842 1.00 34.78 11 GLU E N 1
ATOM 7484 C CA . GLU E 1 14 ? 7.221 30.304 43.263 1.00 34.83 11 GLU E CA 1
ATOM 7485 C C . GLU E 1 14 ? 7.574 28.991 43.969 1.00 32.14 11 GLU E C 1
ATOM 7486 O O . GLU E 1 14 ? 6.683 28.198 44.257 1.00 29.51 11 GLU E O 1
ATOM 7500 N N . SER E 1 16 ? 8.503 28.562 46.990 1.00 31.27 13 SER E N 1
ATOM 7501 C CA . SER E 1 16 ? 7.868 28.625 48.296 1.00 31.02 13 SER E CA 1
ATOM 7502 C C . SER E 1 16 ? 6.363 28.341 48.194 1.00 31.97 13 SER E C 1
ATOM 7503 O O . SER E 1 16 ? 5.833 27.586 49.043 1.00 32.20 13 SER E O 1
ATOM 7506 N N . LEU E 1 17 ? 5.697 28.933 47.200 1.00 33.10 14 LEU E N 1
ATOM 7507 C CA . LEU E 1 17 ? 4.235 28.733 47.025 1.00 33.94 14 LEU E CA 1
ATOM 7508 C C . LEU E 1 17 ? 3.954 27.260 46.679 1.00 32.83 14 LEU E C 1
ATOM 7509 O O . LEU E 1 17 ? 3.120 26.628 47.358 1.00 31.54 14 LEU E O 1
ATOM 7514 N N . VAL E 1 18 ? 4.641 26.744 45.663 1.00 31.59 15 VAL E N 1
ATOM 7515 C CA . VAL E 1 18 ? 4.424 25.345 45.202 1.00 30.83 15 VAL E CA 1
ATOM 7516 C C . VAL E 1 18 ? 4.714 24.380 46.358 1.00 29.16 15 VAL E C 1
ATOM 7517 O O . VAL E 1 18 ? 3.941 23.418 46.524 1.00 28.22 15 VAL E O 1
ATOM 7521 N N . ALA E 1 19 ? 5.780 24.632 47.119 1.00 29.01 16 ALA E N 1
ATOM 7522 C CA . ALA E 1 19 ? 6.116 23.766 48.267 1.00 29.07 16 ALA E CA 1
ATOM 7523 C C . ALA E 1 19 ? 4.960 23.815 49.278 1.00 29.07 16 ALA E C 1
ATOM 7524 O O . ALA E 1 19 ? 4.570 22.747 49.782 1.00 28.35 16 ALA E O 1
ATOM 7526 N N . SER E 1 20 ? 4.397 24.999 49.529 1.00 29.79 17 SER E N 1
ATOM 7527 C CA . SER E 1 20 ? 3.273 25.081 50.506 1.00 29.73 17 SER E CA 1
ATOM 7528 C C . SER E 1 20 ? 2.096 24.240 49.987 1.00 28.97 17 SER E C 1
ATOM 7529 O O . SER E 1 20 ? 1.463 23.550 50.809 1.00 27.39 17 SER E O 1
ATOM 7532 N N . HIS E 1 21 ? 1.831 24.265 48.674 1.00 27.57 18 HIS E N 1
ATOM 7533 C CA . HIS E 1 21 ? 0.687 23.470 48.149 1.00 27.40 18 HIS E CA 1
ATOM 7534 C C . HIS E 1 21 ? 0.935 21.967 48.356 1.00 26.89 18 HIS E C 1
ATOM 7535 O O . HIS E 1 21 ? -0.038 21.273 48.667 1.00 26.60 18 HIS E O 1
ATOM 7542 N N . HIS E 1 22 ? 2.171 21.501 48.148 1.00 26.00 19 HIS E N 1
ATOM 7543 C CA . HIS E 1 22 ? 2.520 20.076 48.368 1.00 27.47 19 HIS E CA 1
ATOM 7544 C C . HIS E 1 22 ? 2.302 19.713 49.840 1.00 27.59 19 HIS E C 1
ATOM 7545 O O . HIS E 1 22 ? 1.707 18.671 50.114 1.00 26.81 19 HIS E O 1
ATOM 7552 N N . VAL E 1 23 ? 2.763 20.560 50.753 1.00 28.49 20 VAL E N 1
ATOM 7553 C CA . VAL E 1 23 ? 2.574 20.270 52.203 1.00 29.61 20 VAL E CA 1
ATOM 7554 C C . VAL E 1 23 ? 1.074 20.318 52.549 1.00 30.02 20 VAL E C 1
ATOM 7555 O O . VAL E 1 23 ? 0.639 19.484 53.374 1.00 30.35 20 VAL E O 1
ATOM 7559 N N . LEU E 1 24 ? 0.300 21.203 51.910 1.00 30.27 21 LEU E N 1
ATOM 7560 C CA . LEU E 1 24 ? -1.157 21.318 52.225 1.00 31.37 21 LEU E CA 1
ATOM 7561 C C . LEU E 1 24 ? -1.885 20.027 51.839 1.00 31.32 21 LEU E C 1
ATOM 7562 O O . LEU E 1 24 ? -2.978 19.769 52.397 1.00 29.17 21 LEU E O 1
ATOM 7567 N N . GLY E 1 25 ? -1.300 19.241 50.929 1.00 31.62 22 GLY E N 1
ATOM 7568 C CA . GLY E 1 25 ? -1.902 17.953 50.546 1.00 31.09 22 GLY E CA 1
ATOM 7569 C C . GLY E 1 25 ? -1.909 17.000 51.727 1.00 31.34 22 GLY E C 1
ATOM 7570 O O . GLY E 1 25 ? -2.835 16.155 51.817 1.00 29.08 22 GLY E O 1
ATOM 7571 N N . TYR E 1 26 ? -0.939 17.160 52.629 1.00 30.32 23 TYR E N 1
ATOM 7572 C CA . TYR E 1 26 ? -0.842 16.295 53.830 1.00 30.74 23 TYR E CA 1
ATOM 7573 C C . TYR E 1 26 ? -1.654 16.929 54.962 1.00 30.73 23 TYR E C 1
ATOM 7574 O O . TYR E 1 26 ? -2.408 16.221 55.656 1.00 29.93 23 TYR E O 1
ATOM 7583 N N . ILE E 1 27 ? -1.551 18.250 55.105 1.00 29.91 24 ILE E N 1
ATOM 7584 C CA . ILE E 1 27 ? -2.280 18.992 56.176 1.00 29.84 24 ILE E CA 1
ATOM 7585 C C . ILE E 1 27 ? -3.792 18.789 56.022 1.00 28.51 24 ILE E C 1
ATOM 7586 O O . ILE E 1 27 ? -4.466 18.709 57.066 1.00 28.13 24 ILE E O 1
ATOM 7591 N N . THR E 1 28 ? -4.294 18.683 54.789 1.00 26.35 25 THR E N 1
ATOM 7592 C CA . THR E 1 28 ? -5.750 18.513 54.542 1.00 27.73 25 THR E CA 1
ATOM 7593 C C . THR E 1 28 ? -6.168 17.031 54.570 1.00 28.59 25 THR E C 1
ATOM 7594 O O . THR E 1 28 ? -7.372 16.770 54.330 1.00 28.09 25 THR E O 1
ATOM 7598 N N . ALA E 1 29 ? -5.248 16.099 54.833 1.00 29.97 26 ALA E N 1
ATOM 7599 C CA . ALA E 1 29 ? -5.661 14.672 54.871 1.00 33.08 26 ALA E CA 1
ATOM 7600 C C . ALA E 1 29 ? -6.588 14.487 56.067 1.00 35.29 26 ALA E C 1
ATOM 7601 O O . ALA E 1 29 ? -6.302 14.992 57.151 1.00 37.36 26 ALA E O 1
ATOM 7603 N N . PRO E 1 30 ? -7.734 13.781 55.908 1.00 38.03 27 PRO E N 1
ATOM 7604 C CA . PRO E 1 30 ? -8.696 13.622 56.999 1.00 39.78 27 PRO E CA 1
ATOM 7605 C C . PRO E 1 30 ? -8.233 12.800 58.213 1.00 41.96 27 PRO E C 1
ATOM 7606 O O . PRO E 1 30 ? -8.748 13.069 59.286 1.00 48.56 27 PRO E O 1
ATOM 7610 N N . ARG E 1 31 ? -7.300 11.853 58.046 1.00 40.11 28 ARG E N 1
ATOM 7611 C CA . ARG E 1 31 ? -6.814 11.077 59.228 1.00 41.38 28 ARG E CA 1
ATOM 7612 C C . ARG E 1 31 ? -5.461 11.634 59.689 1.00 38.67 28 ARG E C 1
ATOM 7613 O O . ARG E 1 31 ? -4.946 12.568 59.044 1.00 38.49 28 ARG E O 1
ATOM 7621 N N . ARG E 1 32 ? -4.906 11.051 60.748 1.00 37.27 29 ARG E N 1
ATOM 7622 C CA . ARG E 1 32 ? -3.636 11.558 61.334 1.00 36.37 29 ARG E CA 1
ATOM 7623 C C . ARG E 1 32 ? -2.485 11.491 60.326 1.00 33.87 29 ARG E C 1
ATOM 7624 O O . ARG E 1 32 ? -2.383 10.506 59.597 1.00 32.37 29 ARG E O 1
ATOM 7632 N N . VAL E 1 33 ? -1.685 12.555 60.276 1.00 33.69 30 VAL E N 1
ATOM 7633 C CA . VAL E 1 33 ? -0.457 12.586 59.432 1.00 33.34 30 VAL E CA 1
ATOM 7634 C C . VAL E 1 33 ? 0.679 13.101 60.324 1.00 33.36 30 VAL E C 1
ATOM 7635 O O . VAL E 1 33 ? 0.430 13.999 61.166 1.00 33.30 30 VAL E O 1
ATOM 7639 N N . ASN E 1 34 ? 1.861 12.520 60.154 1.00 32.19 31 ASN E N 1
ATOM 7640 C CA . ASN E 1 34 ? 3.078 12.890 60.914 1.00 32.16 31 ASN E CA 1
ATOM 7641 C C . ASN E 1 34 ? 4.033 13.580 59.938 1.00 31.72 31 ASN E C 1
ATOM 7642 O O . ASN E 1 34 ? 4.470 12.916 58.972 1.00 30.96 31 ASN E O 1
ATOM 7647 N N . LEU E 1 35 ? 4.312 14.866 60.165 1.00 31.86 32 LEU E N 1
ATOM 7648 C CA . LEU E 1 35 ? 5.198 15.647 59.263 1.00 32.16 32 LEU E CA 1
ATOM 7649 C C . LEU E 1 35 ? 6.461 16.118 59.993 1.00 32.15 32 LEU E C 1
ATOM 7650 O O . LEU E 1 35 ? 6.333 16.766 61.057 1.00 33.52 32 LEU E O 1
ATOM 7655 N N . ALA E 1 36 ? 7.632 15.759 59.469 1.00 32.24 33 ALA E N 1
ATOM 7656 C CA . ALA E 1 36 ? 8.919 16.249 60.014 1.00 33.85 33 ALA E CA 1
ATOM 7657 C C . ALA E 1 36 ? 9.269 17.474 59.160 1.00 34.04 33 ALA E C 1
ATOM 7658 O O . ALA E 1 36 ? 9.288 17.342 57.901 1.00 34.22 33 ALA E O 1
ATOM 7660 N N . VAL E 1 37 ? 9.535 18.612 59.789 1.00 33.91 34 VAL E N 1
ATOM 7661 C CA . VAL E 1 37 ? 9.742 19.870 59.010 1.00 34.27 34 VAL E CA 1
ATOM 7662 C C . VAL E 1 37 ? 11.080 20.544 59.345 1.00 35.63 34 VAL E C 1
ATOM 7663 O O . VAL E 1 37 ? 11.490 20.568 60.534 1.00 38.46 34 VAL E O 1
ATOM 7667 N N . THR E 1 38 ? 11.708 21.115 58.314 1.00 35.44 35 THR E N 1
ATOM 7668 C CA . THR E 1 38 ? 13.039 21.757 58.435 1.00 36.97 35 THR E CA 1
ATOM 7669 C C . THR E 1 38 ? 12.949 23.211 58.908 1.00 38.01 35 THR E C 1
ATOM 7670 O O . THR E 1 38 ? 11.902 23.844 58.701 1.00 37.03 35 THR E O 1
ATOM 7674 N N . ALA E 1 39 ? 14.027 23.677 59.544 1.00 39.84 36 ALA E N 1
ATOM 7675 C CA . ALA E 1 39 ? 14.200 25.096 59.934 1.00 42.13 36 ALA E CA 1
ATOM 7676 C C . ALA E 1 39 ? 15.107 25.695 58.857 1.00 43.35 36 ALA E C 1
ATOM 7677 O O . ALA E 1 39 ? 15.231 25.044 57.797 1.00 42.35 36 ALA E O 1
ATOM 7679 N N . GLY E 1 40 ? 15.732 26.846 59.115 1.00 45.61 37 GLY E N 1
ATOM 7680 C CA . GLY E 1 40 ? 16.632 27.470 58.124 1.00 45.60 37 GLY E CA 1
ATOM 7681 C C . GLY E 1 40 ? 15.943 28.580 57.351 1.00 45.88 37 GLY E C 1
ATOM 7682 O O . GLY E 1 40 ? 14.756 28.808 57.580 1.00 47.51 37 GLY E O 1
ATOM 7683 N N . SER E 1 41 ? 16.655 29.211 56.422 1.00 49.50 38 SER E N 1
ATOM 7684 C CA . SER E 1 41 ? 16.084 30.324 55.619 1.00 50.88 38 SER E CA 1
ATOM 7685 C C . SER E 1 41 ? 15.301 29.804 54.402 1.00 48.62 38 SER E C 1
ATOM 7686 O O . SER E 1 41 ? 14.353 30.505 53.985 1.00 47.23 38 SER E O 1
ATOM 7689 N N . THR E 1 42 ? 15.643 28.619 53.877 1.00 45.72 39 THR E N 1
ATOM 7690 C CA . THR E 1 42 ? 14.957 28.100 52.661 1.00 42.64 39 THR E CA 1
ATOM 7691 C C . THR E 1 42 ? 13.437 28.053 52.843 1.00 41.40 39 THR E C 1
ATOM 7692 O O . THR E 1 42 ? 12.694 28.552 51.997 1.00 40.08 39 THR E O 1
ATOM 7696 N N . PRO E 1 43 ? 12.904 27.473 53.947 1.00 40.64 40 PRO E N 1
ATOM 7697 C CA . PRO E 1 43 ? 11.452 27.360 54.111 1.00 39.54 40 PRO E CA 1
ATOM 7698 C C . PRO E 1 43 ? 10.706 28.574 54.684 1.00 38.26 40 PRO E C 1
ATOM 7699 O O . PRO E 1 43 ? 9.502 28.479 54.845 1.00 36.49 40 PRO E O 1
ATOM 7703 N N . LYS E 1 44 ? 11.405 29.687 54.927 1.00 38.95 41 LYS E N 1
ATOM 7704 C CA . LYS E 1 44 ? 10.747 30.860 55.569 1.00 38.41 41 LYS E CA 1
ATOM 7705 C C . LYS E 1 44 ? 9.467 31.256 54.826 1.00 36.13 41 LYS E C 1
ATOM 7706 O O . LYS E 1 44 ? 8.419 31.367 55.483 1.00 33.41 41 LYS E O 1
ATOM 7712 N N . ARG E 1 45 ? 9.550 31.462 53.513 1.00 34.97 42 ARG E N 1
ATOM 7713 C CA . ARG E 1 45 ? 8.360 31.922 52.749 1.00 36.15 42 ARG E CA 1
ATOM 7714 C C . ARG E 1 45 ? 7.309 30.807 52.704 1.00 34.84 42 ARG E C 1
ATOM 7715 O O . ARG E 1 45 ? 6.112 31.073 52.798 1.00 35.09 42 ARG E O 1
ATOM 7731 N N . TYR E 1 47 ? 6.651 28.645 54.994 1.00 33.92 44 TYR E N 1
ATOM 7732 C CA . TYR E 1 47 ? 5.955 28.682 56.272 1.00 36.32 44 TYR E CA 1
ATOM 7733 C C . TYR E 1 47 ? 5.008 29.893 56.346 1.00 36.52 44 TYR E C 1
ATOM 7734 O O . TYR E 1 47 ? 3.962 29.770 57.015 1.00 36.85 44 TYR E O 1
ATOM 7743 N N . GLU E 1 48 ? 5.342 31.009 55.690 1.00 36.21 45 GLU E N 1
ATOM 7744 C CA . GLU E 1 48 ? 4.413 32.170 55.699 1.00 36.52 45 GLU E CA 1
ATOM 7745 C C . GLU E 1 48 ? 3.123 31.751 54.986 1.00 34.97 45 GLU E C 1
ATOM 7746 O O . GLU E 1 48 ? 2.036 32.076 55.489 1.00 32.39 45 GLU E O 1
ATOM 7752 N N . HIS E 1 49 ? 3.242 31.020 53.865 1.00 34.93 46 HIS E N 1
ATOM 7753 C CA . HIS E 1 49 ? 2.031 30.554 53.145 1.00 34.65 46 HIS E CA 1
ATOM 7754 C C . HIS E 1 49 ? 1.267 29.551 54.029 1.00 33.41 46 HIS E C 1
ATOM 7755 O O . HIS E 1 49 ? 0.035 29.665 54.124 1.00 32.86 46 HIS E O 1
ATOM 7762 N N . LEU E 1 50 ? 1.968 28.604 54.660 1.00 33.67 47 LEU E N 1
ATOM 7763 C CA . LEU E 1 50 ? 1.267 27.595 55.507 1.00 33.35 47 LEU E CA 1
ATOM 7764 C C . LEU E 1 50 ? 0.570 28.292 56.688 1.00 34.15 47 LEU E C 1
ATOM 7765 O O . LEU E 1 50 ? -0.544 27.874 57.045 1.00 33.33 47 LEU E O 1
ATOM 7770 N N . THR E 1 51 ? 1.191 29.337 57.236 1.00 35.06 48 THR E N 1
ATOM 7771 C CA . THR E 1 51 ? 0.594 30.099 58.361 1.00 37.08 48 THR E CA 1
ATOM 7772 C C . THR E 1 51 ? -0.747 30.685 57.910 1.00 38.59 48 THR E C 1
ATOM 7773 O O . THR E 1 51 ? -1.752 30.493 58.624 1.00 37.17 48 THR E O 1
ATOM 7777 N N . ALA E 1 52 ? -0.756 31.345 56.746 1.00 38.82 49 ALA E N 1
ATOM 7778 C CA . ALA E 1 52 ? -1.996 31.963 56.235 1.00 39.68 49 ALA E CA 1
ATOM 7779 C C . ALA E 1 52 ? -3.043 30.877 55.954 1.00 39.17 49 ALA E C 1
ATOM 7780 O O . ALA E 1 52 ? -4.233 31.157 56.122 1.00 39.64 49 ALA E O 1
ATOM 7782 N N . ALA E 1 53 ? -2.609 29.668 55.591 1.00 37.89 50 ALA E N 1
ATOM 7783 C CA . ALA E 1 53 ? -3.572 28.595 55.256 1.00 36.71 50 ALA E CA 1
ATOM 7784 C C . ALA E 1 53 ? -4.162 27.930 56.504 1.00 35.96 50 ALA E C 1
ATOM 7785 O O . ALA E 1 53 ? -5.320 27.481 56.408 1.00 35.56 50 ALA E O 1
ATOM 7787 N N . VAL E 1 54 ? -3.432 27.886 57.628 1.00 36.87 51 VAL E N 1
ATOM 7788 C CA . VAL E 1 54 ? -3.955 27.123 58.810 1.00 38.26 51 VAL E CA 1
ATOM 7789 C C . VAL E 1 54 ? -4.238 28.017 60.026 1.00 39.91 51 VAL E C 1
ATOM 7790 O O . VAL E 1 54 ? -4.926 27.525 60.937 1.00 41.87 51 VAL E O 1
ATOM 7794 N N . LYS E 1 55 ? -3.733 29.251 60.058 1.00 42.24 52 LYS E N 1
ATOM 7795 C CA . LYS E 1 55 ? -3.977 30.149 61.226 1.00 43.71 52 LYS E CA 1
ATOM 7796 C C . LYS E 1 55 ? -5.483 30.276 61.491 1.00 43.39 52 LYS E C 1
ATOM 7797 O O . LYS E 1 55 ? -6.234 30.491 60.534 1.00 41.84 52 LYS E O 1
ATOM 7803 N N . GLY E 1 56 ? -5.900 30.129 62.752 1.00 46.78 53 GLY E N 1
ATOM 7804 C CA . GLY E 1 56 ? -7.312 30.291 63.170 1.00 48.30 53 GLY E CA 1
ATOM 7805 C C . GLY E 1 56 ? -8.233 29.188 62.673 1.00 49.48 53 GLY E C 1
ATOM 7806 O O . GLY E 1 56 ? -9.459 29.402 62.670 1.00 53.44 53 GLY E O 1
ATOM 7807 N N . LYS E 1 57 ? -7.678 28.050 62.253 1.00 48.63 54 LYS E N 1
ATOM 7808 C CA . LYS E 1 57 ? -8.511 26.920 61.763 1.00 45.99 54 LYS E CA 1
ATOM 7809 C C . LYS E 1 57 ? -8.344 25.752 62.731 1.00 44.16 54 LYS E C 1
ATOM 7810 O O . LYS E 1 57 ? -7.195 25.388 63.011 1.00 44.90 54 LYS E O 1
ATOM 7816 N N . ALA E 1 58 ? -9.460 25.204 63.216 1.00 42.77 55 ALA E N 1
ATOM 7817 C CA . ALA E 1 58 ? -9.436 24.105 64.207 1.00 40.73 55 ALA E CA 1
ATOM 7818 C C . ALA E 1 58 ? -9.590 22.738 63.539 1.00 39.59 55 ALA E C 1
ATOM 7819 O O . ALA E 1 58 ? -9.450 21.734 64.249 1.00 37.82 55 ALA E O 1
ATOM 7821 N N . PHE E 1 59 ? -9.807 22.693 62.220 1.00 37.51 56 PHE E N 1
ATOM 7822 C CA . PHE E 1 59 ? -10.075 21.397 61.541 1.00 36.61 56 PHE E CA 1
ATOM 7823 C C . PHE E 1 59 ? -8.812 20.702 61.008 1.00 34.88 56 PHE E C 1
ATOM 7824 O O . PHE E 1 59 ? -8.989 19.707 60.264 1.00 34.38 56 PHE E O 1
ATOM 7832 N N . TYR E 1 60 ? -7.609 21.172 61.350 1.00 33.27 57 TYR E N 1
ATOM 7833 C CA . TYR E 1 60 ? -6.377 20.431 60.962 1.00 34.25 57 TYR E CA 1
ATOM 7834 C C . TYR E 1 60 ? -5.732 19.902 62.258 1.00 34.54 57 TYR E C 1
ATOM 7835 O O . TYR E 1 60 ? -4.487 19.870 62.372 1.00 35.07 57 TYR E O 1
ATOM 7844 N N . ASP E 1 61 ? -6.576 19.447 63.186 1.00 45.98 58 ASP E N 1
ATOM 7845 C CA . ASP E 1 61 ? -6.121 19.008 64.536 1.00 49.09 58 ASP E CA 1
ATOM 7846 C C . ASP E 1 61 ? -5.516 17.592 64.549 1.00 47.60 58 ASP E C 1
ATOM 7847 O O . ASP E 1 61 ? -5.071 17.176 65.648 1.00 46.12 58 ASP E O 1
ATOM 7852 N N . ARG E 1 62 ? -5.504 16.869 63.424 1.00 45.30 59 ARG E N 1
ATOM 7853 C CA . ARG E 1 62 ? -4.898 15.504 63.395 1.00 45.73 59 ARG E CA 1
ATOM 7854 C C . ARG E 1 62 ? -3.535 15.575 62.683 1.00 42.05 59 ARG E C 1
ATOM 7855 O O . ARG E 1 62 ? -2.962 14.517 62.355 1.00 40.66 59 ARG E O 1
ATOM 7863 N N . VAL E 1 63 ? -3.025 16.787 62.469 1.00 41.36 60 VAL E N 1
ATOM 7864 C CA . VAL E 1 63 ? -1.690 16.964 61.836 1.00 38.74 60 VAL E CA 1
ATOM 7865 C C . VAL E 1 63 ? -0.673 17.092 62.965 1.00 39.15 60 VAL E C 1
ATOM 7866 O O . VAL E 1 63 ? -0.823 18.019 63.770 1.00 43.18 60 VAL E O 1
ATOM 7870 N N . HIS E 1 64 ? 0.299 16.179 63.023 1.00 38.15 61 HIS E N 1
ATOM 7871 C CA . HIS E 1 64 ? 1.354 16.208 64.071 1.00 38.51 61 HIS E CA 1
ATOM 7872 C C . HIS E 1 64 ? 2.680 16.618 63.431 1.00 37.38 61 HIS E C 1
ATOM 7873 O O . HIS E 1 64 ? 3.036 16.026 62.386 1.00 35.62 61 HIS E O 1
ATOM 7880 N N . TYR E 1 65 ? 3.377 17.577 64.053 1.00 37.93 62 TYR E N 1
ATOM 7881 C CA . TYR E 1 65 ? 4.652 18.131 63.521 1.00 37.02 62 TYR E CA 1
ATOM 7882 C C . TYR E 1 65 ? 5.832 17.658 64.372 1.00 38.34 62 TYR E C 1
ATOM 7883 O O . TYR E 1 65 ? 5.702 17.588 65.609 1.00 39.37 62 TYR E O 1
ATOM 7892 N N . TYR E 1 66 ? 6.963 17.407 63.709 1.00 36.90 63 TYR E N 1
ATOM 7893 C CA . TYR E 1 66 ? 8.196 16.904 64.368 1.00 36.02 63 TYR E CA 1
ATOM 7894 C C . TYR E 1 66 ? 9.441 17.626 63.839 1.00 35.32 63 TYR E C 1
ATOM 7895 O O . TYR E 1 66 ? 9.510 17.893 62.628 1.00 32.02 63 TYR E O 1
ATOM 7904 N N . ASN E 1 67 ? 10.389 17.938 64.727 1.00 36.90 64 ASN E N 1
ATOM 7905 C CA . ASN E 1 67 ? 11.699 18.503 64.292 1.00 37.08 64 ASN E CA 1
ATOM 7906 C C . ASN E 1 67 ? 12.574 17.276 64.010 1.00 36.91 64 ASN E C 1
ATOM 7907 O O . ASN E 1 67 ? 12.341 16.247 64.666 1.00 36.60 64 ASN E O 1
ATOM 7912 N N . PHE E 1 68 ? 13.511 17.360 63.062 1.00 37.43 65 PHE E N 1
ATOM 7913 C CA . PHE E 1 68 ? 14.339 16.166 62.723 1.00 37.58 65 PHE E CA 1
ATOM 7914 C C . PHE E 1 68 ? 15.767 16.314 63.263 1.00 38.47 65 PHE E C 1
ATOM 7915 O O . PHE E 1 68 ? 16.567 15.371 63.067 1.00 38.03 65 PHE E O 1
ATOM 7923 N N . ASP E 1 69 ? 16.086 17.455 63.880 1.00 39.30 66 ASP E N 1
ATOM 7924 C CA . ASP E 1 69 ? 17.420 17.636 64.507 1.00 40.05 66 ASP E CA 1
ATOM 7925 C C . ASP E 1 69 ? 17.294 18.682 65.621 1.00 40.71 66 ASP E C 1
ATOM 7926 O O . ASP E 1 69 ? 16.245 19.365 65.682 1.00 39.06 66 ASP E O 1
ATOM 7931 N N . GLU E 1 70 ? 18.306 18.768 66.481 1.00 41.19 67 GLU E N 1
ATOM 7932 C CA . GLU E 1 70 ? 18.232 19.759 67.576 1.00 44.20 67 GLU E CA 1
ATOM 7933 C C . GLU E 1 70 ? 19.632 20.018 68.134 1.00 45.60 67 GLU E C 1
ATOM 7934 O O . GLU E 1 70 ? 20.426 19.055 68.212 1.00 45.51 67 GLU E O 1
ATOM 7940 N N . ILE E 1 71 ? 19.895 21.288 68.456 1.00 47.31 68 ILE E N 1
ATOM 7941 C CA . ILE E 1 71 ? 21.167 21.764 69.056 1.00 50.05 68 ILE E CA 1
ATOM 7942 C C . ILE E 1 71 ? 20.773 22.547 70.303 1.00 51.84 68 ILE E C 1
ATOM 7943 O O . ILE E 1 71 ? 20.216 23.643 70.192 1.00 51.09 68 ILE E O 1
ATOM 7948 N N . PRO E 1 72 ? 21.013 22.022 71.522 1.00 54.13 69 PRO E N 1
ATOM 7949 C CA . PRO E 1 72 ? 20.677 22.756 72.739 1.00 57.05 69 PRO E CA 1
ATOM 7950 C C . PRO E 1 72 ? 21.660 23.916 72.974 1.00 58.47 69 PRO E C 1
ATOM 7951 O O . PRO E 1 72 ? 22.699 23.926 72.344 1.00 56.52 69 PRO E O 1
ATOM 7955 N N . PHE E 1 73 ? 21.280 24.869 73.826 1.00 60.31 70 PHE E N 1
ATOM 7956 C CA . PHE E 1 73 ? 22.173 26.000 74.198 1.00 61.88 70 PHE E CA 1
ATOM 7957 C C . PHE E 1 73 ? 22.991 25.544 75.406 1.00 64.35 70 PHE E C 1
ATOM 7958 O O . PHE E 1 73 ? 22.391 25.170 76.448 1.00 65.10 70 PHE E O 1
ATOM 7966 N N . ARG E 1 74 ? 24.317 25.572 75.273 1.00 64.40 71 ARG E N 1
ATOM 7967 C CA . ARG E 1 74 ? 25.230 25.146 76.373 1.00 66.90 71 ARG E CA 1
ATOM 7968 C C . ARG E 1 74 ? 24.890 25.845 77.694 1.00 68.30 71 ARG E C 1
ATOM 7969 O O . ARG E 1 74 ? 24.753 27.068 77.713 1.00 67.58 71 ARG E O 1
ATOM 7977 N N . GLY E 1 75 ? 24.786 25.042 78.753 1.00 69.79 72 GLY E N 1
ATOM 7978 C CA . GLY E 1 75 ? 24.507 25.514 80.123 1.00 73.20 72 GLY E CA 1
ATOM 7979 C C . GLY E 1 75 ? 23.122 26.112 80.286 1.00 73.79 72 GLY E C 1
ATOM 7980 O O . GLY E 1 75 ? 22.848 26.609 81.392 1.00 75.65 72 GLY E O 1
ATOM 7981 N N . GLN E 1 76 ? 22.273 26.071 79.252 1.00 72.12 73 GLN E N 1
ATOM 7982 C CA . GLN E 1 76 ? 20.906 26.654 79.367 1.00 73.06 73 GLN E CA 1
ATOM 7983 C C . GLN E 1 76 ? 19.872 25.518 79.330 1.00 71.69 73 GLN E C 1
ATOM 7984 O O . GLN E 1 76 ? 20.142 24.490 78.666 1.00 67.94 73 GLN E O 1
ATOM 7990 N N . SER E 1 77 ? 18.733 25.692 80.012 1.00 72.63 74 SER E N 1
ATOM 7991 C CA . SER E 1 77 ? 17.664 24.651 80.004 1.00 71.29 74 SER E CA 1
ATOM 7992 C C . SER E 1 77 ? 16.583 25.004 78.968 1.00 69.43 74 SER E C 1
ATOM 7993 O O . SER E 1 77 ? 15.638 24.208 78.817 1.00 68.06 74 SER E O 1
ATOM 7996 N N . ARG E 1 78 ? 16.735 26.138 78.271 1.00 68.33 75 ARG E N 1
ATOM 7997 C CA . ARG E 1 78 ? 15.728 26.564 77.270 1.00 66.68 75 ARG E CA 1
ATOM 7998 C C . ARG E 1 78 ? 15.683 25.578 76.104 1.00 62.68 75 ARG E C 1
ATOM 7999 O O . ARG E 1 78 ? 16.604 24.744 75.972 1.00 60.85 75 ARG E O 1
ATOM 8007 N N . GLU E 1 79 ? 14.631 25.692 75.296 1.00 60.30 76 GLU E N 1
ATOM 8008 C CA . GLU E 1 79 ? 14.466 24.839 74.099 1.00 56.73 76 GLU E CA 1
ATOM 8009 C C . GLU E 1 79 ? 15.629 25.104 73.137 1.00 54.98 76 GLU E C 1
ATOM 8010 O O . GLU E 1 79 ? 16.166 26.231 73.148 1.00 57.25 76 GLU E O 1
ATOM 8016 N N . GLY E 1 80 ? 16.001 24.088 72.366 1.00 51.94 77 GLY E N 1
ATOM 8017 C CA . GLY E 1 80 ? 17.109 24.176 71.398 1.00 50.79 77 GLY E CA 1
ATOM 8018 C C . GLY E 1 80 ? 16.841 25.146 70.255 1.00 48.67 77 GLY E C 1
ATOM 8019 O O . GLY E 1 80 ? 15.726 25.651 70.133 1.00 47.43 77 GLY E O 1
ATOM 8020 N N . VAL E 1 81 ? 17.843 25.332 69.400 1.00 49.39 78 VAL E N 1
ATOM 8021 C CA . VAL E 1 81 ? 17.789 26.286 68.251 1.00 50.38 78 VAL E CA 1
ATOM 8022 C C . VAL E 1 81 ? 16.753 25.858 67.200 1.00 47.06 78 VAL E C 1
ATOM 8023 O O . VAL E 1 81 ? 16.048 26.753 66.688 1.00 46.13 78 VAL E O 1
ATOM 8027 N N . THR E 1 82 ? 16.651 24.557 66.904 1.00 46.14 79 THR E N 1
ATOM 8028 C CA . THR E 1 82 ? 15.718 24.085 65.841 1.00 44.85 79 THR E CA 1
ATOM 8029 C C . THR E 1 82 ? 14.259 24.324 66.242 1.00 44.95 79 THR E C 1
ATOM 8030 O O . THR E 1 82 ? 13.539 24.989 65.470 1.00 43.88 79 THR E O 1
ATOM 8034 N N . ILE E 1 83 ? 13.830 23.803 67.393 1.00 44.93 80 ILE E N 1
ATOM 8035 C CA . ILE E 1 83 ? 12.399 23.999 67.764 1.00 45.47 80 ILE E CA 1
ATOM 8036 C C . ILE E 1 83 ? 12.148 25.501 67.958 1.00 46.38 80 ILE E C 1
ATOM 8037 O O . ILE E 1 83 ? 11.050 25.954 67.603 1.00 46.47 80 ILE E O 1
ATOM 8042 N N . SER E 1 84 ? 13.137 26.253 68.453 1.00 47.12 81 SER E N 1
ATOM 8043 C CA . SER E 1 84 ? 12.952 27.716 68.662 1.00 48.17 81 SER E CA 1
ATOM 8044 C C . SER E 1 84 ? 12.713 28.392 67.300 1.00 46.73 81 SER E C 1
ATOM 8045 O O . SER E 1 84 ? 11.781 29.211 67.187 1.00 45.67 81 SER E O 1
ATOM 8048 N N . ASN E 1 85 ? 13.512 28.045 66.298 1.00 46.61 82 ASN E N 1
ATOM 8049 C CA . ASN E 1 85 ? 13.333 28.637 64.942 1.00 47.15 82 ASN E CA 1
ATOM 8050 C C . ASN E 1 85 ? 11.996 28.173 64.337 1.00 45.64 82 ASN E C 1
ATOM 8051 O O . ASN E 1 85 ? 11.326 29.012 63.692 1.00 46.42 82 ASN E O 1
ATOM 8056 N N . LEU E 1 86 ? 11.617 26.904 64.541 1.00 43.09 83 LEU E N 1
ATOM 8057 C CA . LEU E 1 86 ? 10.332 26.394 63.981 1.00 41.86 83 LEU E CA 1
ATOM 8058 C C . LEU E 1 86 ? 9.150 27.150 64.619 1.00 43.52 83 LEU E C 1
ATOM 8059 O O . LEU E 1 86 ? 8.166 27.400 63.913 1.00 42.17 83 LEU E O 1
ATOM 8064 N N . ARG E 1 87 ? 9.227 27.461 65.912 1.00 45.37 84 ARG E N 1
ATOM 8065 C CA . ARG E 1 87 ? 8.136 28.221 66.580 1.00 48.96 84 ARG E CA 1
ATOM 8066 C C . ARG E 1 87 ? 8.035 29.623 65.970 1.00 49.26 84 ARG E C 1
ATOM 8067 O O . ARG E 1 87 ? 6.909 30.048 65.654 1.00 47.71 84 ARG E O 1
ATOM 8075 N N . GLN E 1 88 ? 9.178 30.296 65.803 1.00 50.71 85 GLN E N 1
ATOM 8076 C CA . GLN E 1 88 ? 9.225 31.670 65.232 1.00 54.01 85 GLN E CA 1
ATOM 8077 C C . GLN E 1 88 ? 8.763 31.651 63.763 1.00 51.50 85 GLN E C 1
ATOM 8078 O O . GLN E 1 88 ? 7.953 32.514 63.387 1.00 51.09 85 GLN E O 1
ATOM 8084 N N . LEU E 1 89 ? 9.222 30.668 62.987 1.00 47.34 86 LEU E N 1
ATOM 8085 C CA . LEU E 1 89 ? 8.854 30.588 61.550 1.00 48.16 86 LEU E CA 1
ATOM 8086 C C . LEU E 1 89 ? 7.419 30.094 61.344 1.00 46.46 86 LEU E C 1
ATOM 8087 O O . LEU E 1 89 ? 6.816 30.511 60.324 1.00 47.62 86 LEU E O 1
ATOM 8092 N N . PHE E 1 90 ? 6.861 29.303 62.267 1.00 43.82 87 PHE E N 1
ATOM 8093 C CA . PHE E 1 90 ? 5.548 28.703 61.905 1.00 42.84 87 PHE E CA 1
ATOM 8094 C C . PHE E 1 90 ? 4.654 28.323 63.091 1.00 42.86 87 PHE E C 1
ATOM 8095 O O . PHE E 1 90 ? 3.516 28.810 63.097 1.00 43.45 87 PHE E O 1
ATOM 8103 N N . PHE E 1 91 ? 5.120 27.509 64.041 1.00 41.82 88 PHE E N 1
ATOM 8104 C CA . PHE E 1 91 ? 4.187 27.043 65.104 1.00 42.79 88 PHE E CA 1
ATOM 8105 C C . PHE E 1 91 ? 3.523 28.209 65.852 1.00 45.55 88 PHE E C 1
ATOM 8106 O O . PHE E 1 91 ? 2.307 28.102 66.098 1.00 47.24 88 PHE E O 1
ATOM 8114 N N . THR E 1 92 ? 4.257 29.277 66.173 1.00 45.74 89 THR E N 1
ATOM 8115 C CA . THR E 1 92 ? 3.634 30.395 66.933 1.00 48.37 89 THR E CA 1
ATOM 8116 C C . THR E 1 92 ? 2.634 31.142 66.055 1.00 48.76 89 THR E C 1
ATOM 8117 O O . THR E 1 92 ? 1.445 31.123 66.347 1.00 49.76 89 THR E O 1
ATOM 8121 N N . PRO E 1 93 ? 3.046 31.795 64.943 1.00 49.03 90 PRO E N 1
ATOM 8122 C CA . PRO E 1 93 ? 2.095 32.536 64.115 1.00 50.07 90 PRO E CA 1
ATOM 8123 C C . PRO E 1 93 ? 0.946 31.673 63.559 1.00 50.04 90 PRO E C 1
ATOM 8124 O O . PRO E 1 93 ? -0.131 32.208 63.394 1.00 51.94 90 PRO E O 1
ATOM 8128 N N . ALA E 1 94 ? 1.181 30.376 63.314 1.00 47.80 91 ALA E N 1
ATOM 8129 C CA . ALA E 1 94 ? 0.118 29.491 62.767 1.00 47.72 91 ALA E CA 1
ATOM 8130 C C . ALA E 1 94 ? -0.792 28.979 63.893 1.00 50.06 91 ALA E C 1
ATOM 8131 O O . ALA E 1 94 ? -1.804 28.325 63.572 1.00 50.53 91 ALA E O 1
ATOM 8133 N N . GLN E 1 95 ? -0.417 29.232 65.155 1.00 52.48 92 GLN E N 1
ATOM 8134 C CA . GLN E 1 95 ? -1.218 28.822 66.346 1.00 55.13 92 GLN E CA 1
ATOM 8135 C C . GLN E 1 95 ? -1.336 27.293 66.410 1.00 53.71 92 GLN E C 1
ATOM 8136 O O . GLN E 1 95 ? -2.431 26.803 66.742 1.00 54.89 92 GLN E O 1
ATOM 8142 N N . ILE E 1 96 ? -0.258 26.569 66.099 1.00 51.95 93 ILE E N 1
ATOM 8143 C CA . ILE E 1 96 ? -0.309 25.081 66.175 1.00 50.45 93 ILE E CA 1
ATOM 8144 C C . ILE E 1 96 ? -0.421 24.667 67.652 1.00 51.51 93 ILE E C 1
ATOM 8145 O O . ILE E 1 96 ? 0.338 25.213 68.463 1.00 50.68 93 ILE E O 1
ATOM 8150 N N . LYS E 1 97 ? -1.336 23.744 67.965 1.00 53.10 94 LYS E N 1
ATOM 8151 C CA . LYS E 1 97 ? -1.520 23.255 69.357 1.00 57.36 94 LYS E CA 1
ATOM 8152 C C . LYS E 1 97 ? -0.249 22.540 69.822 1.00 56.04 94 LYS E C 1
ATOM 8153 O O . LYS E 1 97 ? 0.346 21.795 69.022 1.00 55.20 94 LYS E O 1
ATOM 8159 N N . GLU E 1 98 ? 0.117 22.737 71.088 1.00 58.07 95 GLU E N 1
ATOM 8160 C CA . GLU E 1 98 ? 1.351 22.128 71.650 1.00 58.12 95 GLU E CA 1
ATOM 8161 C C . GLU E 1 98 ? 1.250 20.595 71.586 1.00 57.30 95 GLU E C 1
ATOM 8162 O O . GLU E 1 98 ? 2.277 19.949 71.322 1.00 55.47 95 GLU E O 1
ATOM 8168 N N . GLU E 1 99 ? 0.050 20.040 71.780 1.00 59.98 96 GLU E N 1
ATOM 8169 C CA . GLU E 1 99 ? -0.163 18.566 71.742 1.00 62.53 96 GLU E CA 1
ATOM 8170 C C . GLU E 1 99 ? 0.146 18.014 70.342 1.00 58.69 96 GLU E C 1
ATOM 8171 O O . GLU E 1 99 ? 0.258 16.782 70.223 1.00 58.91 96 GLU E O 1
ATOM 8177 N N . ASN E 1 100 ? 0.256 18.881 69.328 1.00 55.08 97 ASN E N 1
ATOM 8178 C CA . ASN E 1 100 ? 0.530 18.411 67.941 1.00 51.40 97 ASN E CA 1
ATOM 8179 C C . ASN E 1 100 ? 1.980 18.725 67.559 1.00 49.21 97 ASN E C 1
ATOM 8180 O O . ASN E 1 100 ? 2.329 18.563 66.363 1.00 45.05 97 ASN E O 1
ATOM 8185 N N . ILE E 1 101 ? 2.785 19.163 68.533 1.00 49.40 98 ILE E N 1
ATOM 8186 C CA . ILE E 1 101 ? 4.226 19.486 68.305 1.00 49.27 98 ILE E CA 1
ATOM 8187 C C . ILE E 1 101 ? 5.044 18.459 69.086 1.00 49.85 98 ILE E C 1
ATOM 8188 O O . ILE E 1 101 ? 4.908 18.428 70.302 1.00 50.54 98 ILE E O 1
ATOM 8193 N N . HIS E 1 102 ? 5.845 17.648 68.393 1.00 48.82 99 HIS E N 1
ATOM 8194 C CA . HIS E 1 102 ? 6.658 16.596 69.061 1.00 50.91 99 HIS E CA 1
ATOM 8195 C C . HIS E 1 102 ? 8.135 16.987 68.947 1.00 51.28 99 HIS E C 1
ATOM 8196 O O . HIS E 1 102 ? 8.689 16.970 67.818 1.00 47.32 99 HIS E O 1
ATOM 8203 N N . LYS E 1 103 ? 8.744 17.307 70.090 1.00 53.35 100 LYS E N 1
ATOM 8204 C CA . LYS E 1 103 ? 10.146 17.792 70.125 1.00 52.97 100 LYS E CA 1
ATOM 8205 C C . LYS E 1 103 ? 11.157 16.654 70.268 1.00 52.68 100 LYS E C 1
ATOM 8206 O O . LYS E 1 103 ? 10.984 15.785 71.150 1.00 53.05 100 LYS E O 1
ATOM 8212 N N . LEU E 1 104 ? 12.161 16.674 69.393 1.00 49.55 101 LEU E N 1
ATOM 8213 C CA . LEU E 1 104 ? 13.311 15.740 69.451 1.00 48.68 101 LEU E CA 1
ATOM 8214 C C . LEU E 1 104 ? 14.400 16.493 70.224 1.00 48.47 101 LEU E C 1
ATOM 8215 O O . LEU E 1 104 ? 14.639 17.688 69.897 1.00 48.22 101 LEU E O 1
ATOM 8220 N N . THR E 1 105 ? 14.987 15.847 71.231 1.00 47.60 102 THR E N 1
ATOM 8221 C CA . THR E 1 105 ? 16.051 16.445 72.081 1.00 48.83 102 THR E CA 1
ATOM 8222 C C . THR E 1 105 ? 17.113 15.373 72.328 1.00 50.50 102 THR E C 1
ATOM 8223 O O . THR E 1 105 ? 16.848 14.209 71.965 1.00 49.51 102 THR E O 1
ATOM 8227 N N . LEU E 1 106 ? 18.248 15.735 72.932 1.00 52.34 103 LEU E N 1
ATOM 8228 C CA . LEU E 1 106 ? 19.274 14.703 73.247 1.00 55.11 103 LEU E CA 1
ATOM 8229 C C . LEU E 1 106 ? 18.666 13.678 74.211 1.00 55.31 103 LEU E C 1
ATOM 8230 O O . LEU E 1 106 ? 18.952 12.482 74.056 1.00 54.85 103 LEU E O 1
ATOM 8235 N N . ASP E 1 107 ? 17.830 14.152 75.142 1.00 57.78 104 ASP E N 1
ATOM 8236 C CA . ASP E 1 107 ? 17.224 13.309 76.209 1.00 60.83 104 ASP E CA 1
ATOM 8237 C C . ASP E 1 107 ? 16.272 12.241 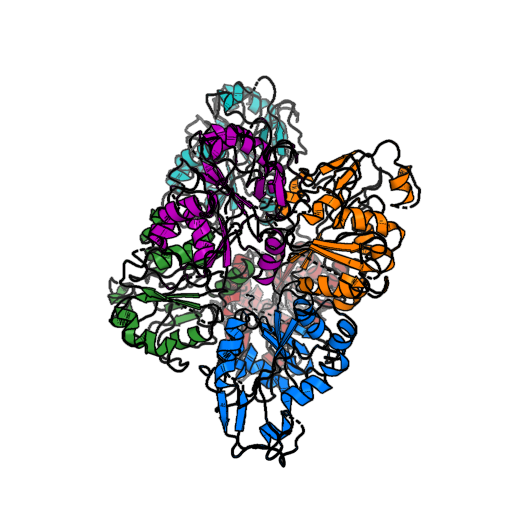75.659 1.00 58.59 104 ASP E C 1
ATOM 8238 O O . ASP E 1 107 ? 16.259 11.153 76.236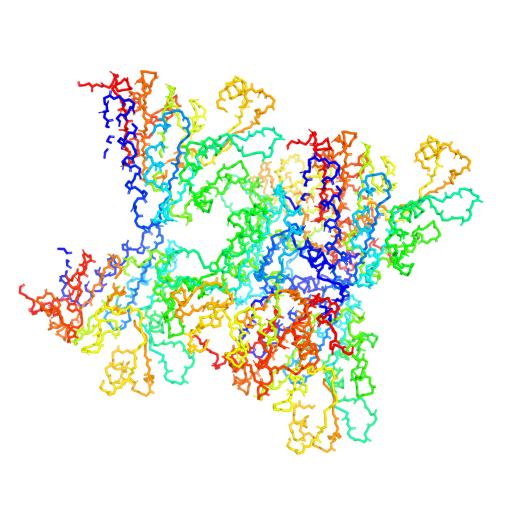 1.00 59.14 104 ASP E O 1
ATOM 8243 N N . ASN E 1 108 ? 15.493 12.529 74.611 1.00 56.88 105 ASN E N 1
ATOM 8244 C CA . ASN E 1 108 ? 14.521 11.513 74.117 1.00 55.63 105 ASN E CA 1
ATOM 8245 C C . ASN E 1 108 ? 14.953 10.908 72.772 1.00 54.60 105 ASN E C 1
ATOM 8246 O O . ASN E 1 108 ? 14.177 10.105 72.224 1.00 56.62 105 ASN E O 1
ATOM 8251 N N . ALA E 1 109 ? 16.160 11.219 72.290 1.00 54.64 106 ALA E N 1
ATOM 8252 C CA . ALA E 1 109 ? 16.629 10.715 70.975 1.00 52.94 106 ALA E CA 1
ATOM 8253 C C . ALA E 1 109 ? 16.577 9.184 70.888 1.00 54.87 106 ALA E C 1
ATOM 8254 O O . ALA E 1 109 ? 16.093 8.672 69.857 1.00 53.54 106 ALA E O 1
ATOM 8256 N N . ALA E 1 110 ? 17.057 8.482 71.923 1.00 55.66 107 ALA E N 1
ATOM 8257 C CA . ALA E 1 110 ? 17.111 7.001 71.925 1.00 57.60 107 ALA E CA 1
ATOM 8258 C C . ALA E 1 110 ? 15.719 6.379 71.777 1.00 57.71 107 ALA E C 1
ATOM 8259 O O . ALA E 1 110 ? 15.655 5.194 71.441 1.00 58.34 107 ALA E O 1
ATOM 8261 N N . GLN E 1 111 ? 14.643 7.131 72.033 1.00 58.75 108 GLN E N 1
ATOM 8262 C CA . GLN E 1 111 ? 13.268 6.556 71.949 1.00 61.34 108 GLN E CA 1
ATOM 8263 C C . GLN E 1 111 ? 12.518 7.140 70.737 1.00 59.75 108 GLN E C 1
ATOM 8264 O O . GLN E 1 111 ? 11.422 6.620 70.416 1.00 58.75 108 GLN E O 1
ATOM 8270 N N . HIS E 1 112 ? 13.113 8.128 70.057 1.00 56.48 109 HIS E N 1
ATOM 8271 C CA . HIS E 1 112 ? 12.448 8.838 68.930 1.00 54.43 109 HIS E CA 1
ATOM 8272 C C . HIS E 1 112 ? 12.003 7.897 67.804 1.00 53.94 109 HIS E C 1
ATOM 8273 O O . HIS E 1 112 ? 10.838 8.007 67.395 1.00 53.07 109 HIS E O 1
ATOM 8280 N N . ASP E 1 113 ? 12.890 7.031 67.306 1.00 56.24 110 ASP E N 1
ATOM 8281 C CA . ASP E 1 113 ? 12.548 6.130 66.165 1.00 55.47 110 ASP E CA 1
ATOM 8282 C C . ASP E 1 113 ? 11.385 5.199 66.541 1.00 58.68 110 ASP E C 1
ATOM 8283 O O . ASP E 1 113 ? 10.471 5.003 65.687 1.00 56.81 110 ASP E O 1
ATOM 8288 N N . ARG E 1 114 ? 11.402 4.670 67.771 1.00 61.52 111 ARG E N 1
ATOM 8289 C CA . ARG E 1 114 ? 10.333 3.736 68.220 1.00 66.17 111 ARG E CA 1
ATOM 8290 C C . ARG E 1 114 ? 9.010 4.508 68.357 1.00 64.75 111 ARG E C 1
ATOM 8291 O O . ARG E 1 114 ? 7.960 3.968 67.950 1.00 63.88 111 ARG E O 1
ATOM 8299 N N . GLN E 1 115 ? 9.060 5.720 68.911 1.00 65.18 112 GLN E N 1
ATOM 8300 C CA . GLN E 1 115 ? 7.820 6.527 69.071 1.00 65.30 112 GLN E CA 1
ATOM 8301 C C . GLN E 1 115 ? 7.213 6.847 67.703 1.00 60.78 112 GLN E C 1
ATOM 8302 O O . GLN E 1 115 ? 5.983 6.776 67.592 1.00 59.84 112 GLN E O 1
ATOM 8308 N N . LEU E 1 116 ? 8.037 7.172 66.703 1.00 56.35 113 LEU E N 1
ATOM 8309 C CA . LEU E 1 116 ? 7.505 7.472 65.341 1.00 52.59 113 LEU E CA 1
ATOM 8310 C C . LEU E 1 116 ? 6.798 6.240 64.765 1.00 52.97 113 LEU E C 1
ATOM 8311 O O . LEU E 1 116 ? 5.681 6.417 64.239 1.00 52.03 113 LEU E O 1
ATOM 8316 N N . GLU E 1 117 ? 7.410 5.050 64.864 1.00 52.29 114 GLU E N 1
ATOM 8317 C CA . GLU E 1 117 ? 6.784 3.829 64.277 1.00 53.17 114 GLU E CA 1
ATOM 8318 C C . GLU E 1 117 ? 5.452 3.553 64.999 1.00 53.52 114 GLU E C 1
ATOM 8319 O O . GLU E 1 117 ? 4.490 3.183 64.313 1.00 52.20 114 GLU E O 1
ATOM 8325 N N . GLU E 1 118 ? 5.404 3.759 66.317 1.00 54.05 115 GLU E N 1
ATOM 8326 C CA . GLU E 1 118 ? 4.159 3.528 67.102 1.00 57.33 115 GLU E CA 1
ATOM 8327 C C . GLU E 1 118 ? 3.079 4.524 66.656 1.00 54.01 115 GLU E C 1
ATOM 8328 O O . GLU E 1 118 ? 1.905 4.136 66.647 1.00 54.74 115 GLU E O 1
ATOM 8334 N N . ALA E 1 119 ? 3.472 5.745 66.286 1.00 50.29 116 ALA E N 1
ATOM 8335 C CA . ALA E 1 119 ? 2.525 6.794 65.826 1.00 48.41 116 ALA E CA 1
ATOM 8336 C C . ALA E 1 119 ? 2.132 6.567 64.355 1.00 46.14 116 ALA E C 1
ATOM 8337 O O . ALA E 1 119 ? 1.363 7.395 63.837 1.00 44.40 116 ALA E O 1
ATOM 8339 N N . GLY E 1 120 ? 2.653 5.515 63.710 1.00 45.73 117 GLY E N 1
ATOM 8340 C CA . GLY E 1 120 ? 2.316 5.189 62.307 1.00 45.17 117 GLY E CA 1
ATOM 8341 C C . GLY E 1 120 ? 3.398 5.574 61.304 1.00 43.54 117 GLY E C 1
ATOM 8342 O O . GLY E 1 120 ? 3.170 5.384 60.095 1.00 42.98 117 GLY E O 1
ATOM 8343 N N . GLY E 1 121 ? 4.540 6.076 61.777 1.00 43.08 118 GLY E N 1
ATOM 8344 C CA . GLY E 1 121 ? 5.648 6.481 60.891 1.00 40.88 118 GLY E CA 1
ATOM 8345 C C . GLY E 1 121 ? 5.438 7.873 60.316 1.00 39.61 118 GLY E C 1
ATOM 8346 O O . GLY E 1 121 ? 4.282 8.372 60.339 1.00 38.98 118 GLY E O 1
ATOM 8347 N N . LEU E 1 122 ? 6.517 8.495 59.827 1.00 38.54 119 LEU E N 1
ATOM 8348 C CA . LEU E 1 122 ? 6.417 9.831 59.183 1.00 36.98 119 LEU E CA 1
ATOM 8349 C C . LEU E 1 122 ? 5.742 9.705 57.811 1.00 35.63 119 LEU E C 1
ATOM 8350 O O . LEU E 1 122 ? 6.128 8.816 57.025 1.00 34.52 119 LEU E O 1
ATOM 8355 N N . ASP E 1 123 ? 4.764 10.573 57.556 1.00 34.19 120 ASP E N 1
ATOM 8356 C CA . ASP E 1 123 ? 4.040 10.621 56.264 1.00 34.22 120 ASP E CA 1
ATOM 8357 C C . ASP E 1 123 ? 4.877 11.454 55.301 1.00 33.14 120 ASP E C 1
ATOM 8358 O O . ASP E 1 123 ? 4.931 11.133 54.101 1.00 32.78 120 ASP E O 1
ATOM 8363 N N . LEU E 1 124 ? 5.530 12.477 55.845 1.00 33.14 121 LEU E N 1
ATOM 8364 C CA . LEU E 1 124 ? 6.325 13.383 54.987 1.00 32.66 121 LEU E CA 1
ATOM 8365 C C . LEU E 1 124 ? 7.446 14.036 55.772 1.00 32.66 121 LEU E C 1
ATOM 8366 O O . LEU E 1 124 ? 7.291 14.369 56.950 1.00 34.13 121 LEU E O 1
ATOM 8379 N N . VAL E 1 126 ? 9.886 17.336 55.121 1.00 31.74 123 VAL E N 1
ATOM 8380 C CA . VAL E 1 126 ? 10.184 18.488 54.293 1.00 33.36 123 VAL E CA 1
ATOM 8381 C C . VAL E 1 126 ? 11.622 18.881 54.633 1.00 33.11 123 VAL E C 1
ATOM 8382 O O . VAL E 1 126 ? 11.844 19.390 55.752 1.00 33.17 123 VAL E O 1
ATOM 8386 N N . LEU E 1 127 ? 12.562 18.628 53.730 1.00 34.22 124 LEU E N 1
ATOM 8387 C CA . LEU E 1 127 ? 13.962 18.982 54.079 1.00 37.52 124 LEU E CA 1
ATOM 8388 C C . LEU E 1 127 ? 14.600 19.942 53.074 1.00 36.23 124 LEU E C 1
ATOM 8389 O O . LEU E 1 127 ? 14.112 20.082 51.923 1.00 33.72 124 LEU E O 1
ATOM 8394 N N . GLY E 1 128 ? 15.644 20.617 53.570 1.00 36.17 125 GLY E N 1
ATOM 8395 C CA . GLY E 1 128 ? 16.463 21.545 52.778 1.00 36.08 125 GLY E CA 1
ATOM 8396 C C . GLY E 1 128 ? 17.740 20.845 52.368 1.00 37.08 125 GLY E C 1
ATOM 8397 O O . GLY E 1 128 ? 18.020 19.733 52.906 1.00 35.58 125 GLY E O 1
ATOM 8398 N N . LEU E 1 129 ? 18.483 21.443 51.441 1.00 35.64 126 LEU E N 1
ATOM 8399 C CA . LEU E 1 129 ? 19.758 20.860 50.947 1.00 34.57 126 LEU E CA 1
ATOM 8400 C C . LEU E 1 129 ? 20.878 21.857 51.229 1.00 34.98 126 LEU E C 1
ATOM 8401 O O . LEU E 1 129 ? 20.735 23.024 50.813 1.00 35.37 126 LEU E O 1
ATOM 8406 N N . GLY E 1 130 ? 21.944 21.422 51.899 1.00 34.56 127 GLY E N 1
ATOM 8407 C CA . GLY E 1 130 ? 23.075 22.336 52.176 1.00 35.80 127 GLY E CA 1
ATOM 8408 C C . GLY E 1 130 ? 23.915 22.530 50.927 1.00 36.13 127 GLY E C 1
ATOM 8409 O O . GLY E 1 130 ? 23.818 21.674 50.006 1.00 35.47 127 GLY E O 1
ATOM 8410 N N . ALA E 1 131 ? 24.692 23.615 50.869 1.00 36.35 128 ALA E N 1
ATOM 8411 C CA . ALA E 1 131 ? 25.568 23.863 49.703 1.00 38.09 128 ALA E CA 1
ATOM 8412 C C . ALA E 1 131 ? 26.573 22.713 49.584 1.00 38.69 128 ALA E C 1
ATOM 8413 O O . ALA E 1 131 ? 26.990 22.420 48.456 1.00 38.75 128 ALA E O 1
ATOM 8415 N N . ASP E 1 132 ? 26.908 22.068 50.708 1.00 39.26 129 ASP E N 1
ATOM 8416 C CA . ASP E 1 132 ? 27.868 20.927 50.730 1.00 39.90 129 ASP E CA 1
ATOM 8417 C C . ASP E 1 132 ? 27.111 19.590 50.605 1.00 39.31 129 ASP E C 1
ATOM 8418 O O . ASP E 1 132 ? 27.752 18.520 50.761 1.00 35.15 129 ASP E O 1
ATOM 8423 N N . GLY E 1 133 ? 25.793 19.643 50.383 1.00 41.00 130 GLY E N 1
ATOM 8424 C CA . GLY E 1 133 ? 24.994 18.410 50.227 1.00 39.88 130 GLY E CA 1
ATOM 8425 C C . GLY E 1 133 ? 24.535 17.823 51.551 1.00 40.03 130 GLY E C 1
ATOM 8426 O O . GLY E 1 133 ? 24.049 16.676 51.533 1.00 41.28 130 GLY E O 1
ATOM 8427 N N . HIS E 1 134 ? 24.672 18.557 52.660 1.00 41.13 131 HIS E N 1
ATOM 8428 C CA . HIS E 1 134 ? 24.199 17.990 53.953 1.00 40.56 131 HIS E CA 1
ATOM 8429 C C . HIS E 1 134 ? 22.670 18.071 53.980 1.00 40.45 131 HIS E C 1
ATOM 8430 O O . HIS E 1 134 ? 22.093 18.855 53.175 1.00 38.11 131 HIS E O 1
ATOM 8437 N N . PHE E 1 135 ? 22.048 17.238 54.818 1.00 38.56 132 PHE E N 1
ATOM 8438 C CA . PHE E 1 135 ? 20.576 17.246 55.042 1.00 37.66 132 PHE E CA 1
ATOM 8439 C C . PHE E 1 135 ? 20.396 16.930 56.531 1.00 36.33 132 PHE E C 1
ATOM 8440 O O . PHE E 1 135 ? 21.121 16.044 57.044 1.00 34.48 132 PHE E O 1
ATOM 8448 N N . CYS E 1 136 ? 19.485 17.637 57.200 1.00 37.57 133 CYS E N 1
ATOM 8449 C CA . CYS E 1 136 ? 19.346 17.452 58.667 1.00 38.30 133 CYS E CA 1
ATOM 8450 C C . CYS E 1 136 ? 20.742 17.724 59.240 1.00 37.51 133 CYS E C 1
ATOM 8451 O O . CYS E 1 136 ? 21.422 18.633 58.704 1.00 37.59 133 CYS E O 1
ATOM 8454 N N . GLY E 1 137 ? 21.183 16.933 60.219 1.00 38.28 134 GLY E N 1
ATOM 8455 C CA . GLY E 1 137 ? 22.533 17.096 60.795 1.00 38.80 134 GLY E CA 1
ATOM 8456 C C . GLY E 1 137 ? 23.511 16.077 60.232 1.00 39.55 134 GLY E C 1
ATOM 8457 O O . GLY E 1 137 ? 24.511 15.790 60.915 1.00 40.13 134 GLY E O 1
ATOM 8458 N N . ASN E 1 138 ? 23.216 15.543 59.038 1.00 39.61 135 ASN E N 1
ATOM 8459 C CA . ASN E 1 138 ? 24.074 14.533 58.358 1.00 39.14 135 ASN E CA 1
ATOM 8460 C C . ASN E 1 138 ? 25.066 15.318 57.490 1.00 39.90 135 ASN E C 1
ATOM 8461 O O . ASN E 1 138 ? 24.711 15.689 56.335 1.00 39.94 135 ASN E O 1
ATOM 8466 N N . LEU E 1 139 ? 26.262 15.561 58.032 1.00 41.28 136 LEU E N 1
ATOM 8467 C CA . LEU E 1 139 ? 27.287 16.402 57.347 1.00 43.43 136 LEU E CA 1
ATOM 8468 C C . LEU E 1 139 ? 28.246 15.539 56.538 1.00 42.87 136 LEU E C 1
ATOM 8469 O O . LEU E 1 139 ? 28.356 14.339 56.768 1.00 39.32 136 LEU E O 1
ATOM 8474 N N . PRO E 1 140 ? 28.964 16.136 55.557 1.00 43.37 137 PRO E N 1
ATOM 8475 C CA . PRO E 1 140 ? 29.914 15.386 54.734 1.00 44.91 137 PRO E CA 1
ATOM 8476 C C . PRO E 1 140 ? 30.937 14.538 55.508 1.00 47.29 137 PRO E C 1
ATOM 8477 O O . PRO E 1 140 ? 31.376 14.961 56.564 1.00 46.49 137 PRO E O 1
ATOM 8481 N N . ASN E 1 141 ? 31.215 13.340 54.980 1.00 48.10 138 ASN E N 1
ATOM 8482 C CA . ASN E 1 141 ? 32.229 12.365 55.483 1.00 53.72 138 ASN E CA 1
ATOM 8483 C C . ASN E 1 141 ? 31.859 11.770 56.846 1.00 50.50 138 ASN E C 1
ATOM 8484 O O . ASN E 1 141 ? 32.058 10.554 57.012 1.00 50.64 138 ASN E O 1
ATOM 8489 N N . THR E 1 142 ? 31.345 12.577 57.775 1.00 52.10 139 THR E N 1
ATOM 8490 C CA . THR E 1 142 ? 30.999 12.058 59.129 1.00 53.97 139 THR E CA 1
ATOM 8491 C C . THR E 1 142 ? 29.654 11.312 59.092 1.00 53.28 139 THR E C 1
ATOM 8492 O O . THR E 1 142 ? 29.374 10.555 60.049 1.00 50.13 139 THR E O 1
ATOM 8496 N N . THR E 1 143 ? 28.860 11.509 58.033 1.00 52.66 140 THR E N 1
ATOM 8497 C CA . THR E 1 143 ? 27.538 10.837 57.891 1.00 50.87 140 THR E CA 1
ATOM 8498 C C . THR E 1 143 ? 27.705 9.326 57.706 1.00 48.56 140 THR E C 1
ATOM 8499 O O . THR E 1 143 ? 28.648 8.924 57.008 1.00 50.48 140 THR E O 1
ATOM 8503 N N . ARG E 1 144 ? 26.835 8.534 58.336 1.00 47.75 141 ARG E N 1
ATOM 8504 C CA . ARG E 1 144 ? 26.805 7.057 58.124 1.00 48.15 141 ARG E CA 1
ATOM 8505 C C . ARG E 1 144 ? 25.383 6.725 57.653 1.00 45.00 141 ARG E C 1
ATOM 8506 O O . ARG E 1 144 ? 24.431 7.005 58.408 1.00 40.39 141 ARG E O 1
ATOM 8514 N N . PHE E 1 145 ? 25.243 6.161 56.448 1.00 43.11 142 PHE E N 1
ATOM 8515 C CA . PHE E 1 145 ? 23.884 5.923 55.893 1.00 41.46 142 PHE E CA 1
ATOM 8516 C C . PHE E 1 145 ? 23.036 4.978 56.753 1.00 40.67 142 PHE E C 1
ATOM 8517 O O . PHE E 1 145 ? 21.810 5.150 56.711 1.00 37.91 142 PHE E O 1
ATOM 8525 N N . HIS E 1 146 ? 23.636 4.051 57.503 1.00 39.82 143 HIS E N 1
ATOM 8526 C CA . HIS E 1 146 ? 22.805 3.111 58.307 1.00 40.72 143 HIS E CA 1
ATOM 8527 C C . HIS E 1 146 ? 22.294 3.791 59.580 1.00 39.99 143 HIS E C 1
ATOM 8528 O O . HIS E 1 146 ? 21.421 3.205 60.238 1.00 39.34 143 HIS E O 1
ATOM 8535 N N . ASP E 1 147 ? 22.775 4.998 59.884 1.00 40.52 144 ASP E N 1
ATOM 8536 C CA . ASP E 1 147 ? 22.369 5.662 61.150 1.00 40.23 144 ASP E CA 1
ATOM 8537 C C . ASP E 1 147 ? 20.882 6.014 61.201 1.00 40.45 144 ASP E C 1
ATOM 8538 O O . ASP E 1 147 ? 20.339 6.529 60.204 1.00 39.03 144 ASP E O 1
ATOM 8543 N N . GLN E 1 148 ? 20.280 5.756 62.364 1.00 40.39 145 GLN E N 1
ATOM 8544 C CA . GLN E 1 148 ? 18.895 6.174 62.670 1.00 40.49 145 GLN E CA 1
ATOM 8545 C C . GLN E 1 148 ? 19.028 7.478 63.476 1.00 40.03 145 GLN E C 1
ATOM 8546 O O . GLN E 1 148 ? 19.907 8.282 63.125 1.00 39.10 145 GLN E O 1
ATOM 8552 N N . THR E 1 149 ? 18.216 7.692 64.510 1.00 41.89 146 THR E N 1
ATOM 8553 C CA . THR E 1 149 ? 18.340 8.957 65.287 1.00 43.89 146 THR E CA 1
ATOM 8554 C C . THR E 1 149 ? 19.582 8.839 66.172 1.00 44.64 146 THR E C 1
ATOM 8555 O O . THR E 1 149 ? 19.614 7.928 66.997 1.00 43.56 146 THR E O 1
ATOM 8559 N N . VAL E 1 150 ? 20.558 9.732 65.994 1.00 47.05 147 VAL E N 1
ATOM 8560 C CA . VAL E 1 150 ? 21.835 9.610 66.760 1.00 49.47 147 VAL E CA 1
ATOM 8561 C C . VAL E 1 150 ? 22.324 10.961 67.287 1.00 49.82 147 VAL E C 1
ATOM 8562 O O . VAL E 1 150 ? 21.939 12.016 66.759 1.00 49.52 147 VAL E O 1
ATOM 8566 N N . GLU E 1 151 ? 23.172 10.884 68.308 1.00 51.90 148 GLU E N 1
ATOM 8567 C CA . GLU E 1 151 ? 23.819 12.060 68.925 1.00 51.61 148 GLU E CA 1
ATOM 8568 C C . GLU E 1 151 ? 25.159 12.238 68.208 1.00 50.24 148 GLU E C 1
ATOM 8569 O O . GLU E 1 151 ? 25.826 11.221 67.977 1.00 51.68 148 GLU E O 1
ATOM 8575 N N . VAL E 1 152 ? 25.528 13.470 67.864 1.00 49.35 149 VAL E N 1
ATOM 8576 C CA . VAL E 1 152 ? 26.805 13.720 67.131 1.00 49.29 149 VAL E CA 1
ATOM 8577 C C . VAL E 1 152 ? 27.670 14.686 67.940 1.00 50.87 149 VAL E C 1
ATOM 8578 O O . VAL E 1 152 ? 27.258 15.812 68.216 1.00 49.90 149 VAL E O 1
ATOM 8582 N N . PRO E 1 153 ? 28.882 14.276 68.378 1.00 52.83 150 PRO E N 1
ATOM 8583 C CA . PRO E 1 153 ? 29.756 15.166 69.139 1.00 54.27 150 PRO E CA 1
ATOM 8584 C C . PRO E 1 153 ? 30.206 16.378 68.307 1.00 54.00 150 PRO E C 1
ATOM 8585 O O . PRO E 1 153 ? 30.414 16.231 67.113 1.00 54.55 150 PRO E O 1
ATOM 8589 N N . ILE E 1 154 ? 30.311 17.543 68.950 1.00 54.94 151 ILE E N 1
ATOM 8590 C CA . ILE E 1 154 ? 30.793 18.799 68.298 1.00 55.26 151 ILE E CA 1
ATOM 8591 C C . ILE E 1 154 ? 32.250 19.016 68.728 1.00 55.19 151 ILE E C 1
ATOM 8592 O O . ILE E 1 154 ? 32.494 19.163 69.931 1.00 57.00 151 ILE E O 1
ATOM 8597 N N . HIS E 1 155 ? 33.181 19.037 67.773 1.00 55.24 152 HIS E N 1
ATOM 8598 C CA . HIS E 1 155 ? 34.626 19.211 68.084 1.00 55.38 152 HIS E CA 1
ATOM 8599 C C . HIS E 1 155 ? 35.310 20.004 66.969 1.00 54.86 152 HIS E C 1
ATOM 8600 O O . HIS E 1 155 ? 34.732 20.095 65.855 1.00 51.85 152 HIS E O 1
ATOM 8607 N N . GLY E 1 156 ? 36.499 20.535 67.269 1.00 57.31 153 GLY E N 1
ATOM 8608 C CA . GLY E 1 156 ? 37.334 21.283 66.309 1.00 60.02 153 GLY E CA 1
ATOM 8609 C C . GLY E 1 156 ? 36.602 22.413 65.604 1.00 60.04 153 GLY E C 1
ATOM 8610 O O . GLY E 1 156 ? 35.880 23.182 66.278 1.00 62.99 153 GLY E O 1
ATOM 8611 N N . GLU E 1 157 ? 36.774 22.477 64.280 1.00 60.99 154 GLU E N 1
ATOM 8612 C CA . GLU E 1 157 ? 36.211 23.553 63.414 1.00 63.26 154 GLU E CA 1
ATOM 8613 C C . GLU E 1 157 ? 34.687 23.614 63.476 1.00 60.71 154 GLU E C 1
ATOM 8614 O O . GLU E 1 157 ? 34.124 24.663 63.167 1.00 57.32 154 GLU E O 1
ATOM 8628 N N . ILE E 1 159 ? 32.841 23.886 65.966 1.00 50.99 156 ILE E N 1
ATOM 8629 C CA . ILE E 1 159 ? 32.422 24.815 67.000 1.00 52.45 156 ILE E CA 1
ATOM 8630 C C . ILE E 1 159 ? 32.170 26.202 66.389 1.00 51.32 156 ILE E C 1
ATOM 8631 O O . ILE E 1 159 ? 31.062 26.723 66.590 1.00 45.28 156 ILE E O 1
ATOM 8636 N N . ALA E 1 160 ? 33.147 26.769 65.674 1.00 52.52 157 ALA E N 1
ATOM 8637 C CA . ALA E 1 160 ? 32.989 28.111 65.055 1.00 54.27 157 ALA E CA 1
ATOM 8638 C C . ALA E 1 160 ? 31.864 28.103 64.002 1.00 55.10 157 ALA E C 1
ATOM 8639 O O . ALA E 1 160 ? 31.063 29.071 63.985 1.00 54.24 157 ALA E O 1
ATOM 8641 N N . LEU E 1 161 ? 31.794 27.047 63.174 1.00 55.45 158 LEU E N 1
ATOM 8642 C CA . LEU E 1 161 ? 30.756 26.944 62.104 1.00 55.34 158 LEU E CA 1
ATOM 8643 C C . LEU E 1 161 ? 29.355 27.020 62.723 1.00 54.21 158 LEU E C 1
ATOM 8644 O O . LEU E 1 161 ? 28.515 27.795 62.209 1.00 52.99 158 LEU E O 1
ATOM 8649 N N . ILE E 1 162 ? 29.115 26.236 63.780 1.00 52.31 159 ILE E N 1
ATOM 8650 C CA . ILE E 1 162 ? 27.784 26.221 64.461 1.00 50.71 159 ILE E CA 1
ATOM 8651 C C . ILE E 1 162 ? 27.553 27.570 65.157 1.00 51.17 159 ILE E C 1
ATOM 8652 O O . ILE E 1 162 ? 26.461 28.133 64.987 1.00 51.16 159 ILE E O 1
ATOM 8657 N N . ALA E 1 163 ? 28.542 28.072 65.895 1.00 49.43 160 ALA E N 1
ATOM 8658 C CA . ALA E 1 163 ? 28.397 29.366 66.607 1.00 50.32 160 ALA E CA 1
ATOM 8659 C C . ALA E 1 163 ? 27.957 30.468 65.627 1.00 54.16 160 ALA E C 1
ATOM 8660 O O . ALA E 1 163 ? 26.940 31.154 65.913 1.00 52.27 160 ALA E O 1
ATOM 8662 N N . ASN E 1 164 ? 28.659 30.589 64.492 1.00 54.56 161 ASN E N 1
ATOM 8663 C CA . ASN E 1 164 ? 28.395 31.639 63.470 1.00 56.20 161 ASN E CA 1
ATOM 8664 C C . ASN E 1 164 ? 27.098 31.402 62.690 1.00 58.76 161 ASN E C 1
ATOM 8665 O O . ASN E 1 164 ? 26.404 32.397 62.413 1.00 64.79 161 ASN E O 1
ATOM 8670 N N . SER E 1 165 ? 26.785 30.157 62.327 1.00 59.48 162 SER E N 1
ATOM 8671 C CA . SER E 1 165 ? 25.565 29.916 61.514 1.00 59.56 162 SER E CA 1
ATOM 8672 C C . SER E 1 165 ? 24.303 29.781 62.383 1.00 58.91 162 SER E C 1
ATOM 8673 O O . SER E 1 165 ? 23.212 30.063 61.861 1.00 56.44 162 SER E O 1
ATOM 8676 N N . GLU E 1 166 ? 24.445 29.458 63.671 1.00 60.47 163 GLU E N 1
ATOM 8677 C CA . GLU E 1 166 ? 23.236 29.193 64.493 1.00 63.46 163 GLU E CA 1
ATOM 8678 C C . GLU E 1 166 ? 23.128 30.099 65.716 1.00 61.97 163 GLU E C 1
ATOM 8679 O O . GLU E 1 166 ? 22.023 30.534 66.031 1.00 61.05 163 GLU E O 1
ATOM 8693 N N . GLY E 1 168 ? 24.721 33.177 66.362 1.00 63.07 165 GLY E N 1
ATOM 8694 C CA . GLY E 1 168 ? 25.231 34.522 66.138 1.00 63.87 165 GLY E CA 1
ATOM 8695 C C . GLY E 1 168 ? 26.680 34.716 66.564 1.00 62.42 165 GLY E C 1
ATOM 8696 O O . GLY E 1 168 ? 26.965 35.734 67.240 1.00 55.00 165 GLY E O 1
ATOM 8697 N N . GLY E 1 169 ? 27.555 33.779 66.179 1.00 60.45 166 GLY E N 1
ATOM 8698 C CA . GLY E 1 169 ? 29.001 33.832 66.484 1.00 60.16 166 GLY E CA 1
ATOM 8699 C C . GLY E 1 169 ? 29.346 33.635 67.956 1.00 56.71 166 GLY E C 1
ATOM 8700 O O . GLY E 1 169 ? 30.520 33.796 68.280 1.00 56.45 166 GLY E O 1
ATOM 8701 N N . ASP E 1 170 ? 28.384 33.274 68.807 1.00 57.55 167 ASP E N 1
ATOM 8702 C CA . ASP E 1 170 ? 28.673 33.086 70.254 1.00 60.14 167 ASP E CA 1
ATOM 8703 C C . ASP E 1 170 ? 29.156 31.646 70.479 1.00 62.82 167 ASP E C 1
ATOM 8704 O O . ASP E 1 170 ? 28.294 30.748 70.537 1.00 64.31 167 ASP E O 1
ATOM 8709 N N . ILE E 1 171 ? 30.472 31.446 70.642 1.00 64.66 168 ILE E N 1
ATOM 8710 C CA . ILE E 1 171 ? 31.045 30.071 70.829 1.00 65.89 168 ILE E CA 1
ATOM 8711 C C . ILE E 1 171 ? 30.707 29.501 72.217 1.00 62.83 168 ILE E C 1
ATOM 8712 O O . ILE E 1 171 ? 30.668 28.265 72.333 1.00 63.31 168 ILE E O 1
ATOM 8717 N N . SER E 1 172 ? 30.417 30.342 73.215 1.00 64.10 169 SER E N 1
ATOM 8718 C CA . SER E 1 172 ? 30.095 29.839 74.581 1.00 64.83 169 SER E CA 1
ATOM 8719 C C . SER E 1 172 ? 28.758 29.080 74.609 1.00 62.92 169 SER E C 1
ATOM 8720 O O . SER E 1 172 ? 28.602 28.234 75.506 1.00 62.71 169 SER E O 1
ATOM 8723 N N . ALA E 1 173 ? 27.842 29.350 73.670 1.00 61.30 170 ALA E N 1
ATOM 8724 C CA . ALA E 1 173 ? 26.515 28.673 73.644 1.00 62.24 170 ALA E CA 1
ATOM 8725 C C . ALA E 1 173 ? 26.525 27.366 72.824 1.00 61.93 170 ALA E C 1
ATOM 8726 O O . ALA E 1 173 ? 25.513 26.629 72.875 1.00 58.90 170 ALA E O 1
ATOM 8728 N N . VAL E 1 174 ? 27.642 27.060 72.151 1.00 63.48 171 VAL E N 1
ATOM 8729 C CA . VAL E 1 174 ? 27.754 25.785 71.380 1.00 62.38 171 VAL E CA 1
ATOM 8730 C C . VAL E 1 174 ? 27.878 24.644 72.388 1.00 61.70 171 VAL E C 1
ATOM 8731 O O . VAL E 1 174 ? 28.787 24.645 73.213 1.00 62.45 171 VAL E O 1
ATOM 8735 N N . PRO E 1 175 ? 26.983 23.635 72.365 1.00 60.90 172 PRO E N 1
ATOM 8736 C CA . PRO E 1 175 ? 27.053 22.521 73.315 1.00 59.20 172 PRO E CA 1
ATOM 8737 C C . PRO E 1 175 ? 28.089 21.458 72.907 1.00 58.79 172 PRO E C 1
ATOM 8738 O O . PRO E 1 175 ? 28.737 21.617 71.865 1.00 57.15 172 PRO E O 1
ATOM 8742 N N . ASN E 1 176 ? 28.187 20.394 73.708 1.00 57.20 173 ASN E N 1
ATOM 8743 C CA . ASN E 1 176 ? 29.133 19.278 73.451 1.00 57.42 173 ASN E CA 1
ATOM 8744 C C . ASN E 1 176 ? 28.647 18.448 72.263 1.00 54.45 173 ASN E C 1
ATOM 8745 O O . ASN E 1 176 ? 29.491 17.852 71.592 1.00 52.79 173 ASN E O 1
ATOM 8750 N N . SER E 1 177 ? 27.337 18.412 72.010 1.00 52.50 174 SER E N 1
ATOM 8751 C CA . SER E 1 177 ? 26.828 17.568 70.893 1.00 51.30 174 SER E CA 1
ATOM 8752 C C . SER E 1 177 ? 25.437 18.016 70.444 1.00 48.86 174 SER E C 1
ATOM 8753 O O . SER E 1 177 ? 24.838 18.888 71.110 1.00 47.69 174 SER E O 1
ATOM 8756 N N . TYR E 1 178 ? 24.977 17.440 69.331 1.00 46.11 175 TYR E N 1
ATOM 8757 C CA . TYR E 1 178 ? 23.622 17.701 68.809 1.00 45.11 175 TYR E CA 1
ATOM 8758 C C . TYR E 1 178 ? 22.988 16.357 68.460 1.00 44.43 175 TYR E C 1
ATOM 8759 O O . TYR E 1 178 ? 23.681 15.312 68.529 1.00 44.74 175 TYR E O 1
ATOM 8768 N N . VAL E 1 179 ? 21.695 16.384 68.152 1.00 44.43 176 VAL E N 1
ATOM 8769 C CA . VAL E 1 179 ? 20.985 15.141 67.744 1.00 43.15 176 VAL E CA 1
ATOM 8770 C C . VAL E 1 179 ? 20.417 15.346 66.338 1.00 40.94 176 VAL E C 1
ATOM 8771 O O . VAL E 1 179 ? 20.010 16.485 66.003 1.00 40.16 176 VAL E O 1
ATOM 8775 N N . THR E 1 180 ? 20.431 14.290 65.534 1.00 39.07 177 THR E N 1
ATOM 8776 C CA . THR E 1 180 ? 19.842 14.377 64.182 1.00 37.27 177 THR E CA 1
ATOM 8777 C C . THR E 1 180 ? 19.258 13.029 63.800 1.00 36.46 177 THR E C 1
ATOM 8778 O O . THR E 1 180 ? 19.692 11.979 64.266 1.00 37.39 177 THR E O 1
ATOM 8790 N N . GLY E 1 182 ? 19.216 10.280 61.447 1.00 34.23 179 GLY E N 1
ATOM 8791 C CA . GLY E 1 182 ? 20.208 9.823 60.492 1.00 33.70 179 GLY E CA 1
ATOM 8792 C C . GLY E 1 182 ? 19.580 9.504 59.143 1.00 32.37 179 GLY E C 1
ATOM 8793 O O . GLY E 1 182 ? 18.351 9.498 59.006 1.00 32.50 179 GLY E O 1
ATOM 8794 N N . PRO E 1 183 ? 20.401 9.193 58.116 1.00 32.63 180 PRO E N 1
ATOM 8795 C CA . PRO E 1 183 ? 19.878 8.901 56.783 1.00 31.89 180 PRO E CA 1
ATOM 8796 C C . PRO E 1 183 ? 18.854 7.761 56.783 1.00 30.46 180 PRO E C 1
ATOM 8797 O O . PRO E 1 183 ? 17.883 7.852 56.062 1.00 29.49 180 PRO E O 1
ATOM 8801 N N . ARG E 1 184 ? 19.065 6.739 57.605 1.00 30.58 181 ARG E N 1
ATOM 8802 C CA . ARG E 1 184 ? 18.091 5.619 57.591 1.00 30.74 181 ARG E CA 1
ATOM 8803 C C . ARG E 1 184 ? 16.752 6.110 58.152 1.00 31.34 181 ARG E C 1
ATOM 8804 O O . ARG E 1 184 ? 15.719 5.727 57.604 1.00 33.09 181 ARG E O 1
ATOM 8812 N N . SER E 1 185 ? 16.773 6.918 59.211 1.00 32.59 182 SER E N 1
ATOM 8813 C CA . SER E 1 185 ? 15.522 7.447 59.818 1.00 33.65 182 SER E CA 1
ATOM 8814 C C . SER E 1 185 ? 14.814 8.351 58.809 1.00 33.38 182 SER E C 1
ATOM 8815 O O . SER E 1 185 ? 13.572 8.268 58.695 1.00 36.14 182 SER E O 1
ATOM 8818 N N . VAL E 1 186 ? 15.576 9.183 58.103 1.00 32.91 183 VAL E N 1
ATOM 8819 C CA . VAL E 1 186 ? 14.972 10.075 57.065 1.00 31.78 183 VAL E CA 1
ATOM 8820 C C . VAL E 1 186 ? 14.339 9.234 55.955 1.00 30.98 183 VAL E C 1
ATOM 8821 O O . VAL E 1 186 ? 13.203 9.471 55.561 1.00 29.77 183 VAL E O 1
ATOM 8833 N N . ALA E 1 188 ? 13.167 6.391 56.116 1.00 29.20 185 ALA E N 1
ATOM 8834 C CA . ALA E 1 188 ? 12.032 5.607 56.594 1.00 29.70 185 ALA E CA 1
ATOM 8835 C C . ALA E 1 188 ? 10.725 6.397 56.429 1.00 29.03 185 ALA E C 1
ATOM 8836 O O . ALA E 1 188 ? 9.668 5.805 56.553 1.00 28.17 185 ALA E O 1
ATOM 8838 N N . ALA E 1 189 ? 10.804 7.704 56.163 1.00 29.53 186 ALA E N 1
ATOM 8839 C CA . ALA E 1 189 ? 9.562 8.480 55.938 1.00 29.53 186 ALA E CA 1
ATOM 8840 C C . ALA E 1 189 ? 8.867 7.937 54.679 1.00 29.35 186 ALA E C 1
ATOM 8841 O O . ALA E 1 189 ? 9.570 7.483 53.747 1.00 28.14 186 ALA E O 1
ATOM 8843 N N . LYS E 1 190 ? 7.533 7.957 54.661 1.00 29.82 187 LYS E N 1
ATOM 8844 C CA . LYS E 1 190 ? 6.782 7.437 53.493 1.00 30.79 187 LYS E CA 1
ATOM 8845 C C . LYS E 1 190 ? 7.024 8.310 52.259 1.00 29.80 187 LYS E C 1
ATOM 8846 O O . LYS E 1 190 ? 7.032 7.762 51.140 1.00 27.99 187 LYS E O 1
ATOM 8852 N N . ASN E 1 191 ? 7.245 9.610 52.476 1.00 28.82 188 ASN E N 1
ATOM 8853 C CA . ASN E 1 191 ? 7.418 10.561 51.357 1.00 29.22 188 ASN E CA 1
ATOM 8854 C C . ASN E 1 191 ? 8.445 11.624 51.742 1.00 29.25 188 ASN E C 1
ATOM 8855 O O . ASN E 1 191 ? 8.490 11.998 52.931 1.00 30.96 188 ASN E O 1
ATOM 8860 N N . LEU E 1 192 ? 9.244 12.065 50.769 1.00 28.94 189 LEU E N 1
ATOM 8861 C CA . LEU E 1 192 ? 10.245 13.127 51.005 1.00 28.52 189 LEU E CA 1
ATOM 8862 C C . LEU E 1 192 ? 9.949 14.308 50.074 1.00 28.92 189 LEU E C 1
ATOM 8863 O O . LEU E 1 192 ? 9.619 14.087 48.880 1.00 27.39 189 LEU E O 1
ATOM 8868 N N . LEU E 1 193 ? 10.092 15.513 50.615 1.00 29.80 190 LEU E N 1
ATOM 8869 C CA . LEU E 1 193 ? 9.922 16.765 49.840 1.00 30.09 190 LEU E CA 1
ATOM 8870 C C . LEU E 1 193 ? 11.194 17.579 50.073 1.00 29.98 190 LEU E C 1
ATOM 8871 O O . LEU E 1 193 ? 11.395 18.057 51.213 1.00 31.12 190 LEU E O 1
ATOM 8876 N N . LEU E 1 194 ? 12.051 17.655 49.054 1.00 29.91 191 LEU E N 1
ATOM 8877 C CA . LEU E 1 194 ? 13.328 18.395 49.162 1.00 30.49 191 LEU E CA 1
ATOM 8878 C C . LEU E 1 194 ? 13.143 19.770 48.509 1.00 31.17 191 LEU E C 1
ATOM 8879 O O . LEU E 1 194 ? 12.823 19.815 47.282 1.00 30.04 191 LEU E O 1
ATOM 8884 N N . ILE E 1 195 ? 13.309 20.841 49.294 1.00 29.61 192 ILE E N 1
ATOM 8885 C CA . ILE E 1 195 ? 13.149 22.223 48.744 1.00 30.47 192 ILE E CA 1
ATOM 8886 C C . ILE E 1 195 ? 14.545 22.833 48.585 1.00 30.35 192 ILE E C 1
ATOM 8887 O O . ILE E 1 195 ? 15.353 22.710 49.533 1.00 31.23 192 ILE E O 1
ATOM 8892 N N . VAL E 1 196 ? 14.818 23.426 47.419 1.00 30.24 193 VAL E N 1
ATOM 8893 C CA . VAL E 1 196 ? 16.187 23.938 47.120 1.00 31.41 193 VAL E CA 1
ATOM 8894 C C . VAL E 1 196 ? 16.080 25.290 46.412 1.00 31.61 193 VAL E C 1
ATOM 8895 O O . VAL E 1 196 ? 15.341 25.359 45.407 1.00 30.89 193 VAL E O 1
ATOM 8899 N N . SER E 1 197 ? 16.833 26.294 46.872 1.00 31.86 194 SER E N 1
ATOM 8900 C CA . SER E 1 197 ? 16.758 27.635 46.231 1.00 34.14 194 SER E CA 1
ATOM 8901 C C . SER E 1 197 ? 18.133 28.310 46.178 1.00 34.81 194 SER E C 1
ATOM 8902 O O . SER E 1 197 ? 18.869 28.220 47.161 1.00 35.04 194 SER E O 1
ATOM 8905 N N . GLY E 1 198 ? 18.457 28.939 45.048 1.00 36.39 195 GLY E N 1
ATOM 8906 C CA . GLY E 1 198 ? 19.704 29.727 44.932 1.00 37.02 195 GLY E CA 1
ATOM 8907 C C . GLY E 1 198 ? 20.845 29.029 44.212 1.00 37.05 195 GLY E C 1
ATOM 8908 O O . GLY E 1 198 ? 20.941 27.776 44.282 1.00 36.43 195 GLY E O 1
ATOM 8909 N N . ALA E 1 199 ? 21.720 29.837 43.609 1.00 37.11 196 ALA E N 1
ATOM 8910 C CA . ALA E 1 199 ? 22.915 29.371 42.863 1.00 38.07 196 ALA E CA 1
ATOM 8911 C C . ALA E 1 199 ? 23.869 28.601 43.794 1.00 37.47 196 ALA E C 1
ATOM 8912 O O . ALA E 1 199 ? 24.542 27.688 43.319 1.00 37.83 196 ALA E O 1
ATOM 8914 N N . ALA E 1 200 ? 23.906 28.951 45.082 1.00 37.65 197 ALA E N 1
ATOM 8915 C CA . ALA E 1 200 ? 24.823 28.291 46.044 1.00 37.48 197 ALA E CA 1
ATOM 8916 C C . ALA E 1 200 ? 24.475 26.800 46.204 1.00 38.23 197 ALA E C 1
ATOM 8917 O O . ALA E 1 200 ? 25.344 26.046 46.671 1.00 38.20 197 ALA E O 1
ATOM 8919 N N . LYS E 1 201 ? 23.261 26.393 45.824 1.00 37.94 198 LYS E N 1
ATOM 8920 C CA . LYS E 1 201 ? 22.828 24.973 45.963 1.00 38.27 198 LYS E CA 1
ATOM 8921 C C . LYS E 1 201 ? 22.864 24.229 44.622 1.00 38.38 198 LYS E C 1
ATOM 8922 O O . LYS E 1 201 ? 22.648 23.004 44.635 1.00 39.37 198 LYS E O 1
ATOM 8928 N N . ALA E 1 202 ? 23.165 24.916 43.526 1.00 39.52 199 ALA E N 1
ATOM 8929 C CA . ALA E 1 202 ? 23.133 24.269 42.192 1.00 40.49 199 ALA E CA 1
ATOM 8930 C C . ALA E 1 202 ? 24.083 23.064 42.121 1.00 41.64 199 ALA E C 1
ATOM 8931 O O . ALA E 1 202 ? 23.670 22.030 41.559 1.00 39.75 199 ALA E O 1
ATOM 8933 N N . HIS E 1 203 ? 25.297 23.182 42.673 1.00 42.42 200 HIS E N 1
ATOM 8934 C CA . HIS E 1 203 ? 26.270 22.064 42.561 1.00 43.17 200 HIS E CA 1
ATOM 8935 C C . HIS E 1 203 ? 25.800 20.867 43.393 1.00 41.41 200 HIS E C 1
ATOM 8936 O O . HIS E 1 203 ? 25.845 19.732 42.873 1.00 39.42 200 HIS E O 1
ATOM 8943 N N . ALA E 1 204 ? 25.353 21.115 44.624 1.00 38.90 201 ALA E N 1
ATOM 8944 C CA . ALA E 1 204 ? 24.861 20.026 45.495 1.00 38.69 201 ALA E CA 1
ATOM 8945 C C . ALA E 1 204 ? 23.668 19.326 44.829 1.00 38.81 201 ALA E C 1
ATOM 8946 O O . ALA E 1 204 ? 23.633 18.088 44.823 1.00 36.89 201 ALA E O 1
ATOM 8948 N N . LEU E 1 205 ? 22.754 20.098 44.230 1.00 39.87 202 LEU E N 1
ATOM 8949 C CA . LEU E 1 205 ? 21.549 19.489 43.603 1.00 39.11 202 LEU E CA 1
ATOM 8950 C C . LEU E 1 205 ? 21.970 18.584 42.441 1.00 41.70 202 LEU E C 1
ATOM 8951 O O . LEU E 1 205 ? 21.365 17.499 42.308 1.00 41.37 202 LEU E O 1
ATOM 8956 N N . LYS E 1 206 ? 22.957 19.010 41.642 1.00 44.01 203 LYS E N 1
ATOM 8957 C CA . LYS E 1 206 ? 23.449 18.176 40.511 1.00 47.03 203 LYS E CA 1
ATOM 8958 C C . LYS E 1 206 ? 24.006 16.858 41.067 1.00 46.68 203 LYS E C 1
ATOM 8959 O O . LYS E 1 206 ? 23.660 15.787 40.519 1.00 43.53 203 LYS E O 1
ATOM 8965 N N . GLN E 1 207 ? 24.828 16.941 42.121 1.00 47.20 204 GLN E N 1
ATOM 8966 C CA . GLN E 1 207 ? 25.439 15.734 42.751 1.00 49.44 204 GLN E CA 1
ATOM 8967 C C . GLN E 1 207 ? 24.332 14.792 43.243 1.00 47.86 204 GLN E C 1
ATOM 8968 O O . GLN E 1 207 ? 24.488 13.569 43.078 1.00 51.98 204 GLN E O 1
ATOM 8974 N N . VAL E 1 208 ? 23.243 15.342 43.783 1.00 45.68 205 VAL E N 1
ATOM 8975 C CA . VAL E 1 208 ? 22.103 14.524 44.295 1.00 45.89 205 VAL E CA 1
ATOM 8976 C C . VAL E 1 208 ? 21.362 13.858 43.129 1.00 45.50 205 VAL E C 1
ATOM 8977 O O . VAL E 1 208 ? 21.137 12.619 43.174 1.00 46.24 205 VAL E O 1
ATOM 8981 N N . VAL E 1 209 ? 20.991 14.650 42.126 1.00 38.43 206 VAL E N 1
ATOM 8982 C CA . VAL E 1 209 ? 20.174 14.119 40.997 1.00 39.20 206 VAL E CA 1
ATOM 8983 C C . VAL E 1 209 ? 21.000 13.235 40.057 1.00 39.92 206 VAL E C 1
ATOM 8984 O O . VAL E 1 209 ? 20.497 12.158 39.704 1.00 41.78 206 VAL E O 1
ATOM 8988 N N . GLU E 1 210 ? 22.230 13.632 39.731 1.00 42.24 207 GLU E N 1
ATOM 8989 C CA . GLU E 1 210 ? 23.019 12.906 38.699 1.00 44.20 207 GLU E CA 1
ATOM 8990 C C . GLU E 1 210 ? 24.294 12.254 39.244 1.00 44.35 207 GLU E C 1
ATOM 8991 O O . GLU E 1 210 ? 24.917 11.491 38.475 1.00 44.20 207 GLU E O 1
ATOM 8997 N N . GLY E 1 211 ? 24.666 12.518 40.502 1.00 42.23 208 GLY E N 1
ATOM 8998 C CA . GLY E 1 211 ? 25.946 11.999 41.026 1.00 41.47 208 GLY E CA 1
ATOM 8999 C C . GLY E 1 211 ? 25.840 10.633 41.689 1.00 42.60 208 GLY E C 1
ATOM 9000 O O . GLY E 1 211 ? 24.749 10.086 41.874 1.00 40.34 208 GLY E O 1
ATOM 9001 N N . PRO E 1 212 ? 26.998 10.044 42.061 1.00 41.41 209 PRO E N 1
ATOM 9002 C CA . PRO E 1 212 ? 27.018 8.742 42.716 1.00 39.97 209 PRO E CA 1
ATOM 9003 C C . PRO E 1 212 ? 26.576 8.846 44.182 1.00 38.74 209 PRO E C 1
ATOM 9004 O O . PRO E 1 212 ? 26.618 9.931 44.732 1.00 36.51 209 PRO E O 1
ATOM 9008 N N . VAL E 1 213 ? 26.133 7.729 44.765 1.00 35.94 210 VAL E N 1
ATOM 9009 C CA . VAL E 1 213 ? 25.729 7.741 46.200 1.00 36.31 210 VAL E CA 1
ATOM 9010 C C . VAL E 1 213 ? 27.026 7.751 47.010 1.00 36.96 210 VAL E C 1
ATOM 9011 O O . VAL E 1 213 ? 27.821 6.802 46.857 1.00 36.45 210 VAL E O 1
ATOM 9015 N N . SER E 1 214 ? 27.226 8.781 47.828 1.00 38.90 211 SER E N 1
ATOM 9016 C CA . SER E 1 214 ? 28.490 8.887 48.597 1.00 41.49 211 SER E CA 1
ATOM 9017 C C . SER E 1 214 ? 28.283 9.676 49.888 1.00 41.73 211 SER E C 1
ATOM 9018 O O . SER E 1 214 ? 27.494 10.639 49.896 1.00 40.30 211 SER E O 1
ATOM 9021 N N . VAL E 1 215 ? 29.005 9.276 50.932 1.00 43.70 212 VAL E N 1
ATOM 9022 C CA . VAL E 1 215 ? 28.947 9.959 52.251 1.00 45.79 212 VAL E CA 1
ATOM 9023 C C . VAL E 1 215 ? 29.568 11.358 52.105 1.00 43.51 212 VAL E C 1
ATOM 9024 O O . VAL E 1 215 ? 29.278 12.204 52.962 1.00 40.51 212 VAL E O 1
ATOM 9028 N N . GLN E 1 216 ? 30.365 11.600 51.049 1.00 43.90 213 GLN E N 1
ATOM 9029 C CA . GLN E 1 216 ? 30.987 12.942 50.885 1.00 45.83 213 GLN E CA 1
ATOM 9030 C C . GLN E 1 216 ? 29.894 13.968 50.565 1.00 44.55 213 GLN E C 1
ATOM 9031 O O . GLN E 1 216 ? 30.057 15.132 50.956 1.00 46.53 213 GLN E O 1
ATOM 9037 N N . VAL E 1 217 ? 28.837 13.537 49.876 1.00 42.94 214 VAL E N 1
ATOM 9038 C CA . VAL E 1 217 ? 27.653 14.387 49.537 1.00 41.54 214 VAL E CA 1
ATOM 9039 C C . VAL E 1 217 ? 26.451 13.633 50.099 1.00 41.01 214 VAL E C 1
ATOM 9040 O O . VAL E 1 217 ? 25.742 12.953 49.364 1.00 39.34 214 VAL E O 1
ATOM 9044 N N . PRO E 1 218 ? 26.189 13.737 51.421 1.00 39.67 215 PRO E N 1
ATOM 9045 C CA . PRO E 1 218 ? 25.135 12.956 52.073 1.00 37.81 215 PRO E CA 1
ATOM 9046 C C . PRO E 1 218 ? 23.779 12.877 51.358 1.00 33.78 215 PRO E C 1
ATOM 9047 O O . PRO E 1 218 ? 23.271 11.777 51.202 1.00 31.55 215 PRO E O 1
ATOM 9051 N N . ALA E 1 219 ? 23.245 14.017 50.920 1.00 31.45 216 ALA E N 1
ATOM 9052 C CA . ALA E 1 219 ? 21.917 14.027 50.263 1.00 31.30 216 ALA E CA 1
ATOM 9053 C C . ALA E 1 219 ? 21.911 13.161 48.991 1.00 30.85 216 ALA E C 1
ATOM 9054 O O . ALA E 1 219 ? 20.813 12.926 48.457 1.00 30.37 216 ALA E O 1
ATOM 9056 N N . SER E 1 220 ? 23.077 12.707 48.527 1.00 30.48 217 SER E N 1
ATOM 9057 C CA . SER E 1 220 ? 23.127 11.859 47.307 1.00 31.64 217 SER E CA 1
ATOM 9058 C C . SER E 1 220 ? 22.328 10.565 47.519 1.00 31.47 217 SER E C 1
ATOM 9059 O O . SER E 1 220 ? 21.848 10.008 46.531 1.00 31.09 217 SER E O 1
ATOM 9062 N N . VAL E 1 221 ? 22.159 10.132 48.769 1.00 32.43 218 VAL E N 1
ATOM 9063 C CA . VAL E 1 221 ? 21.442 8.853 49.054 1.00 32.70 218 VAL E CA 1
ATOM 9064 C C . VAL E 1 221 ? 19.934 9.049 48.864 1.00 31.72 218 VAL E C 1
ATOM 9065 O O . VAL E 1 221 ? 19.249 8.057 48.637 1.00 31.41 218 VAL E O 1
ATOM 9069 N N . LEU E 1 222 ? 19.435 10.292 48.925 1.00 31.95 219 LEU E N 1
ATOM 9070 C CA . LEU E 1 222 ? 17.962 10.529 48.843 1.00 31.40 219 LEU E CA 1
ATOM 9071 C C . LEU E 1 222 ? 17.402 10.120 47.481 1.00 31.66 219 LEU E C 1
ATOM 9072 O O . LEU E 1 222 ? 16.197 9.817 47.431 1.00 31.96 219 LEU E O 1
ATOM 9077 N N . LYS E 1 223 ? 18.237 10.059 46.437 1.00 32.13 220 LYS E N 1
ATOM 9078 C CA . LYS E 1 223 ? 17.735 9.663 45.095 1.00 33.49 220 LYS E CA 1
ATOM 9079 C C . LYS E 1 223 ? 17.323 8.187 45.111 1.00 30.74 220 LYS E C 1
ATOM 9080 O O . LYS E 1 223 ? 16.743 7.741 44.098 1.00 31.65 220 LYS E O 1
ATOM 9086 N N . LEU E 1 224 ? 17.632 7.453 46.191 1.00 30.85 221 LEU E N 1
ATOM 9087 C CA . LEU E 1 224 ? 17.252 6.018 46.268 1.00 29.92 221 LEU E CA 1
ATOM 9088 C C . LEU E 1 224 ? 15.834 5.899 46.831 1.00 30.01 221 LEU E C 1
ATOM 9089 O O . LEU E 1 224 ? 15.254 4.795 46.722 1.00 33.19 221 LEU E O 1
ATOM 9094 N N . HIS E 1 225 ? 15.276 6.986 47.368 1.00 26.98 222 HIS E N 1
ATOM 9095 C CA . HIS E 1 225 ? 13.928 6.906 47.987 1.00 26.93 222 HIS E CA 1
ATOM 9096 C C . HIS E 1 225 ? 12.881 6.716 46.892 1.00 27.47 222 HIS E C 1
ATOM 9097 O O . HIS E 1 225 ? 12.973 7.343 45.836 1.00 27.03 222 HIS E O 1
ATOM 9104 N N . PRO E 1 226 ? 11.883 5.825 47.093 1.00 25.68 223 PRO E N 1
ATOM 9105 C CA . PRO E 1 226 ? 10.852 5.602 46.090 1.00 26.60 223 PRO E CA 1
ATOM 9106 C C . PRO E 1 226 ? 9.785 6.697 45.990 1.00 27.03 223 PRO E C 1
ATOM 9107 O O . PRO E 1 226 ? 9.004 6.644 45.066 1.00 26.92 223 PRO E O 1
ATOM 9111 N N . SER E 1 227 ? 9.770 7.650 46.924 1.00 27.02 224 SER E N 1
ATOM 9112 C CA . SER E 1 227 ? 8.709 8.688 46.869 1.00 28.21 224 SER E CA 1
ATOM 9113 C C . SER E 1 227 ? 9.316 10.051 47.241 1.00 29.16 224 SER E C 1
ATOM 9114 O O . SER E 1 227 ? 9.048 10.566 48.341 1.00 31.34 224 SER E O 1
ATOM 9117 N N . LEU E 1 228 ? 10.087 10.598 46.305 1.00 29.25 225 LEU E N 1
ATOM 9118 C CA . LEU E 1 228 ? 10.815 11.877 46.463 1.00 29.91 225 LEU E CA 1
ATOM 9119 C C . LEU E 1 228 ? 10.315 12.908 45.460 1.00 27.96 225 LEU E C 1
ATOM 9120 O O . LEU E 1 228 ? 10.219 12.588 44.240 1.00 26.31 225 LEU E O 1
ATOM 9125 N N . VAL E 1 229 ? 10.023 14.104 45.970 1.00 28.00 226 VAL E N 1
ATOM 9126 C CA . VAL E 1 229 ? 9.653 15.252 45.102 1.00 26.27 226 VAL E CA 1
ATOM 9127 C C . VAL E 1 229 ? 10.658 16.352 45.438 1.00 28.39 226 VAL E C 1
ATOM 9128 O O . VAL E 1 229 ? 10.866 16.623 46.657 1.00 26.06 226 VAL E O 1
ATOM 9132 N N . ILE E 1 230 ? 11.313 16.894 44.409 1.00 27.42 227 ILE E N 1
ATOM 9133 C CA . ILE E 1 230 ? 12.286 18.004 44.601 1.00 30.02 227 ILE E CA 1
ATOM 9134 C C . ILE E 1 230 ? 11.662 19.259 44.002 1.00 30.50 227 ILE E C 1
ATOM 9135 O O . ILE E 1 230 ? 11.187 19.200 42.827 1.00 30.72 227 ILE E O 1
ATOM 9140 N N . ILE E 1 231 ? 11.628 20.329 44.791 1.00 29.24 228 ILE E N 1
ATOM 9141 C CA . ILE E 1 231 ? 11.113 21.628 44.276 1.00 31.41 228 ILE E CA 1
ATOM 9142 C C . ILE E 1 231 ? 12.296 22.592 44.340 1.00 32.18 228 ILE E C 1
ATOM 9143 O O . ILE E 1 231 ? 12.748 22.905 45.463 1.00 33.68 228 ILE E O 1
ATOM 9148 N N . ALA E 1 232 ? 12.821 22.959 43.170 1.00 31.99 229 ALA E N 1
ATOM 9149 C CA . ALA E 1 232 ? 13.986 23.863 43.090 1.00 34.19 229 ALA E CA 1
ATOM 9150 C C . ALA E 1 232 ? 13.626 25.088 42.247 1.00 34.31 229 ALA E C 1
ATOM 9151 O O . ALA E 1 232 ? 12.665 25.010 41.452 1.00 37.02 229 ALA E O 1
ATOM 9153 N N . ASP E 1 233 ? 14.335 26.190 42.437 1.00 35.68 230 ASP E N 1
ATOM 9154 C CA . ASP E 1 233 ? 14.086 27.365 41.558 1.00 36.10 230 ASP E CA 1
ATOM 9155 C C . ASP E 1 233 ? 15.084 27.249 40.395 1.00 36.27 230 ASP E C 1
ATOM 9156 O O . ASP E 1 233 ? 15.972 26.368 40.463 1.00 33.28 230 ASP E O 1
ATOM 9161 N N . LYS E 1 234 ? 14.948 28.096 39.376 1.00 37.28 231 LYS E N 1
ATOM 9162 C CA . LYS E 1 234 ? 15.854 28.036 38.198 1.00 40.05 231 LYS E CA 1
ATOM 9163 C C . LYS E 1 234 ? 17.330 28.132 38.632 1.00 39.12 231 LYS E C 1
ATOM 9164 O O . LYS E 1 234 ? 18.148 27.328 38.136 1.00 39.20 231 LYS E O 1
ATOM 9170 N N . ALA E 1 235 ? 17.655 29.051 39.544 1.00 40.46 232 ALA E N 1
ATOM 9171 C CA . ALA E 1 235 ? 19.061 29.244 39.984 1.00 40.80 232 ALA E CA 1
ATOM 9172 C C . ALA E 1 235 ? 19.627 27.939 40.564 1.00 38.17 232 ALA E C 1
ATOM 9173 O O . ALA E 1 235 ? 20.771 27.587 40.231 1.00 37.32 232 ALA E O 1
ATOM 9175 N N . ALA E 1 236 ? 18.842 27.229 41.375 1.00 38.74 233 ALA E N 1
ATOM 9176 C CA . ALA E 1 236 ? 19.325 25.968 41.998 1.00 35.78 233 ALA E CA 1
ATOM 9177 C C . ALA E 1 236 ? 19.392 24.832 40.968 1.00 35.50 233 ALA E C 1
ATOM 9178 O O . ALA E 1 236 ? 20.194 23.897 41.176 1.00 33.96 233 ALA E O 1
ATOM 9180 N N . ALA E 1 237 ? 18.589 24.903 39.902 1.00 35.50 234 ALA E N 1
ATOM 9181 C CA . ALA E 1 237 ? 18.562 23.810 38.898 1.00 36.20 234 ALA E CA 1
ATOM 9182 C C . ALA E 1 237 ? 19.517 24.068 37.728 1.00 38.19 234 ALA E C 1
ATOM 9183 O O . ALA E 1 237 ? 19.587 23.183 36.842 1.00 40.58 234 ALA E O 1
ATOM 9185 N N . ALA E 1 238 ? 20.261 25.178 37.760 1.00 39.32 235 ALA E N 1
ATOM 9186 C CA . ALA E 1 238 ? 21.155 25.626 36.662 1.00 42.76 235 ALA E CA 1
ATOM 9187 C C . ALA E 1 238 ? 22.196 24.579 36.235 1.00 44.15 235 ALA E C 1
ATOM 9188 O O . ALA E 1 238 ? 22.569 24.619 35.051 1.00 46.66 235 ALA E O 1
ATOM 9190 N N . GLU E 1 239 ? 22.663 23.696 37.123 1.00 44.03 236 GLU E N 1
ATOM 9191 C CA . GLU E 1 239 ? 23.704 22.715 36.691 1.00 45.98 236 GLU E CA 1
ATOM 9192 C C . GLU E 1 239 ? 23.074 21.387 36.232 1.00 44.94 236 GLU E C 1
ATOM 9193 O O . GLU E 1 239 ? 23.841 20.501 35.828 1.00 47.64 236 GLU E O 1
ATOM 9199 N N . LEU E 1 240 ? 21.747 21.248 36.276 1.00 44.48 237 LEU E N 1
ATOM 9200 C CA . LEU E 1 240 ? 21.111 19.974 35.836 1.00 46.01 237 LEU E CA 1
ATOM 9201 C C . LEU E 1 240 ? 21.116 19.903 34.303 1.00 50.66 237 LEU E C 1
ATOM 9202 O O . LEU E 1 240 ? 20.973 20.965 33.663 1.00 50.88 237 LEU E O 1
ATOM 9207 N N . GLN E 1 241 ? 21.229 18.692 33.742 1.00 56.02 238 GLN E N 1
ATOM 9208 C CA . GLN E 1 241 ? 21.209 18.500 32.263 1.00 65.41 238 GLN E CA 1
ATOM 9209 C C . GLN E 1 241 ? 19.910 17.795 31.847 1.00 68.58 238 GLN E C 1
ATOM 9210 O O . GLN E 1 241 ? 18.824 18.114 32.342 1.00 68.67 238 GLN E O 1
ATOM 9216 N N . ALA F 1 3 ? 3.092 3.324 -9.565 1.00 48.50 0 ALA F N 1
ATOM 9217 C CA . ALA F 1 3 ? 4.413 3.725 -10.055 1.00 49.32 0 ALA F CA 1
ATOM 9218 C C . ALA F 1 3 ? 4.633 5.177 -9.633 1.00 49.58 0 ALA F C 1
ATOM 9219 O O . ALA F 1 3 ? 3.730 6.012 -9.730 1.00 52.02 0 ALA F O 1
ATOM 9229 N N . LYS F 1 5 ? 4.793 8.802 -9.133 1.00 35.82 2 LYS F N 1
ATOM 9230 C CA . LYS F 1 5 ? 4.200 9.832 -9.966 1.00 35.81 2 LYS F CA 1
ATOM 9231 C C . LYS F 1 5 ? 4.993 11.124 -9.780 1.00 34.02 2 LYS F C 1
ATOM 9232 O O . LYS F 1 5 ? 5.140 11.622 -8.660 1.00 32.77 2 LYS F O 1
ATOM 9246 N N . ILE F 1 7 ? 5.159 15.018 -10.554 1.00 33.48 4 ILE F N 1
ATOM 9247 C CA . ILE F 1 7 ? 4.390 16.199 -10.920 1.00 33.69 4 ILE F CA 1
ATOM 9248 C C . ILE F 1 7 ? 5.348 17.393 -11.005 1.00 35.24 4 ILE F C 1
ATOM 9249 O O . ILE F 1 7 ? 5.965 17.734 -9.977 1.00 34.38 4 ILE F O 1
ATOM 9254 N N . VAL F 1 8 ? 5.457 18.000 -12.185 1.00 36.31 5 VAL F N 1
ATOM 9255 C CA . VAL F 1 8 ? 6.348 19.178 -12.383 1.00 40.07 5 VAL F CA 1
ATOM 9256 C C . VAL F 1 8 ? 5.459 20.414 -12.518 1.00 42.75 5 VAL F C 1
ATOM 9257 O O . VAL F 1 8 ? 4.634 20.451 -13.457 1.00 40.70 5 VAL F O 1
ATOM 9261 N N . THR F 1 9 ? 5.604 21.359 -11.585 1.00 44.32 6 THR F N 1
ATOM 9262 C CA . THR F 1 9 ? 4.798 22.603 -11.587 1.00 48.15 6 THR F CA 1
ATOM 9263 C C . THR F 1 9 ? 5.670 23.728 -12.143 1.00 52.46 6 THR F C 1
ATOM 9264 O O . THR F 1 9 ? 6.899 23.547 -12.241 1.00 51.86 6 THR F O 1
ATOM 9268 N N . GLU F 1 10 ? 5.037 24.851 -12.479 1.00 56.04 7 GLU F N 1
ATOM 9269 C CA . GLU F 1 10 ? 5.752 26.009 -13.067 1.00 60.78 7 GLU F CA 1
ATOM 9270 C C . GLU F 1 10 ? 6.702 26.645 -12.047 1.00 62.26 7 GLU F C 1
ATOM 9271 O O . GLU F 1 10 ? 7.858 26.906 -12.413 1.00 63.57 7 GLU F O 1
ATOM 9277 N N . ASP F 1 11 ? 6.236 26.836 -10.811 1.00 62.64 8 ASP F N 1
ATOM 9278 C CA . ASP F 1 11 ? 7.035 27.553 -9.784 1.00 65.82 8 ASP F CA 1
ATOM 9279 C C . ASP F 1 11 ? 6.657 27.115 -8.365 1.00 64.59 8 ASP F C 1
ATOM 9280 O O . ASP F 1 11 ? 5.802 26.208 -8.220 1.00 62.01 8 ASP F O 1
ATOM 9285 N N . TYR F 1 12 ? 7.259 27.774 -7.369 1.00 65.66 9 TYR F N 1
ATOM 9286 C CA . TYR F 1 12 ? 7.023 27.463 -5.933 1.00 65.89 9 TYR F CA 1
ATOM 9287 C C . TYR F 1 12 ? 5.538 27.638 -5.588 1.00 65.57 9 TYR F C 1
ATOM 9288 O O . TYR F 1 12 ? 4.987 26.792 -4.856 1.00 64.75 9 TYR F O 1
ATOM 9297 N N . GLU F 1 13 ? 4.912 28.708 -6.081 1.00 67.99 10 GLU F N 1
ATOM 9298 C CA . GLU F 1 13 ? 3.469 28.940 -5.791 1.00 67.59 10 GLU F CA 1
ATOM 9299 C C . GLU F 1 13 ? 2.615 27.754 -6.248 1.00 62.29 10 GLU F C 1
ATOM 9300 O O . GLU F 1 13 ? 1.795 27.275 -5.429 1.00 61.30 10 GLU F O 1
ATOM 9306 N N . GLU F 1 14 ? 2.805 27.291 -7.489 1.00 59.62 11 GLU F N 1
ATOM 9307 C CA . GLU F 1 14 ? 1.978 26.169 -8.013 1.00 56.37 11 GLU F CA 1
ATOM 9308 C C . GLU F 1 14 ? 2.305 24.885 -7.248 1.00 52.64 11 GLU F C 1
ATOM 9309 O O . GLU F 1 14 ? 1.395 24.138 -6.901 1.00 51.07 11 GLU F O 1
ATOM 9323 N N . SER F 1 16 ? 3.249 24.582 -4.208 1.00 52.77 13 SER F N 1
ATOM 9324 C CA . SER F 1 16 ? 2.631 24.722 -2.896 1.00 53.33 13 SER F CA 1
ATOM 9325 C C . SER F 1 16 ? 1.115 24.481 -2.964 1.00 52.78 13 SER F C 1
ATOM 9326 O O . SER F 1 16 ? 0.569 23.785 -2.065 1.00 53.58 13 SER F O 1
ATOM 9329 N N . LEU F 1 17 ? 0.458 25.046 -3.979 1.00 53.00 14 LEU F N 1
ATOM 9330 C CA . LEU F 1 17 ? -1.011 24.876 -4.119 1.00 52.88 14 LEU F CA 1
ATOM 9331 C C . LEU F 1 17 ? -1.339 23.400 -4.406 1.00 48.45 14 LEU F C 1
ATOM 9332 O O . LEU F 1 17 ? -2.182 22.811 -3.694 1.00 46.74 14 LEU F O 1
ATOM 9337 N N . VAL F 1 18 ? -0.680 22.823 -5.409 1.00 46.09 15 VAL F N 1
ATOM 9338 C CA . VAL F 1 18 ? -0.923 21.403 -5.796 1.00 43.24 15 VAL F CA 1
ATOM 9339 C C . VAL F 1 18 ? -0.652 20.490 -4.599 1.00 42.87 15 VAL F C 1
ATOM 9340 O O . VAL F 1 18 ? -1.441 19.549 -4.383 1.00 43.58 15 VAL F O 1
ATOM 9344 N N . ALA F 1 19 ? 0.422 20.757 -3.851 1.00 45.03 16 ALA F N 1
ATOM 9345 C CA . ALA F 1 19 ? 0.736 19.931 -2.665 1.00 44.84 16 ALA F CA 1
ATOM 9346 C C . ALA F 1 19 ? -0.413 20.047 -1.656 1.00 45.72 16 ALA F C 1
ATOM 9347 O O . ALA F 1 19 ? -0.826 19.009 -1.100 1.00 46.22 16 ALA F O 1
ATOM 9349 N N . SER F 1 20 ? -0.946 21.257 -1.457 1.00 48.33 17 SER F N 1
ATOM 9350 C CA . SER F 1 20 ? -2.065 21.404 -0.485 1.00 50.86 17 SER F CA 1
ATOM 9351 C C . SER F 1 20 ? -3.269 20.566 -0.958 1.00 48.47 17 SER F C 1
ATOM 9352 O O . SER F 1 20 ? -3.915 19.910 -0.104 1.00 47.47 17 SER F O 1
ATOM 9355 N N . HIS F 1 21 ? -3.533 20.537 -2.274 1.00 47.82 18 HIS F N 1
ATOM 9356 C CA . HIS F 1 21 ? -4.693 19.743 -2.767 1.00 47.20 18 HIS F CA 1
ATOM 9357 C C . HIS F 1 21 ? -4.482 18.249 -2.484 1.00 46.51 18 HIS F C 1
ATOM 9358 O O . HIS F 1 21 ? -5.476 17.576 -2.113 1.00 50.77 18 HIS F O 1
ATOM 9365 N N . HIS F 1 22 ? -3.257 17.748 -2.679 1.00 43.73 19 HIS F N 1
ATOM 9366 C CA . HIS F 1 22 ? -2.948 16.323 -2.393 1.00 42.96 19 HIS F CA 1
ATOM 9367 C C . HIS F 1 22 ? -3.159 16.032 -0.901 1.00 44.16 19 HIS F C 1
ATOM 9368 O O . HIS F 1 22 ? -3.769 15.004 -0.573 1.00 44.43 19 HIS F O 1
ATOM 9375 N N . VAL F 1 23 ? -2.681 16.912 -0.027 1.00 47.68 20 VAL F N 1
ATOM 9376 C CA . VAL F 1 23 ? -2.854 16.666 1.435 1.00 48.80 20 VAL F CA 1
ATOM 9377 C C . VAL F 1 23 ? -4.349 16.745 1.797 1.00 51.40 20 VAL F C 1
ATOM 9378 O O . VAL F 1 23 ? -4.785 15.922 2.657 1.00 52.63 20 VAL F O 1
ATOM 9382 N N . LEU F 1 24 ? -5.113 17.625 1.132 1.00 52.82 21 LEU F N 1
ATOM 9383 C CA . LEU F 1 24 ? -6.567 17.759 1.459 1.00 55.37 21 LEU F CA 1
ATOM 9384 C C . LEU F 1 24 ? -7.321 16.456 1.131 1.00 52.97 21 LEU F C 1
ATOM 9385 O O . LEU F 1 24 ? -8.408 16.228 1.708 1.00 55.34 21 LEU F O 1
ATOM 9390 N N . GLY F 1 25 ? -6.754 15.630 0.252 1.00 50.66 22 GLY F N 1
ATOM 9391 C CA . GLY F 1 25 ? -7.383 14.341 -0.085 1.00 50.17 22 GLY F CA 1
ATOM 9392 C C . GLY F 1 25 ? -7.386 13.421 1.122 1.00 53.23 22 GLY F C 1
ATOM 9393 O O . GLY F 1 25 ? -8.302 12.582 1.247 1.00 52.95 22 GLY F O 1
ATOM 9394 N N . TYR F 1 26 ? -6.400 13.597 2.007 1.00 52.86 23 TYR F N 1
ATOM 9395 C CA . TYR F 1 26 ? -6.301 12.769 3.234 1.00 57.52 23 TYR F CA 1
ATOM 9396 C C . TYR F 1 26 ? -7.094 13.442 4.356 1.00 60.25 23 TYR F C 1
ATOM 9397 O O . TYR F 1 26 ? -7.837 12.755 5.077 1.00 65.06 23 TYR F O 1
ATOM 9406 N N . ILE F 1 27 ? -6.980 14.768 4.447 1.00 61.39 24 ILE F N 1
ATOM 9407 C CA . ILE F 1 27 ? -7.690 15.552 5.504 1.00 64.50 24 ILE F CA 1
ATOM 9408 C C . ILE F 1 27 ? -9.206 15.351 5.371 1.00 66.27 24 ILE F C 1
ATOM 9409 O O . ILE F 1 27 ? -9.878 15.308 6.419 1.00 67.03 24 ILE F O 1
ATOM 9414 N N . THR F 1 28 ? -9.717 15.200 4.142 1.00 64.65 25 THR F N 1
ATOM 9415 C CA . THR F 1 28 ? -11.180 15.026 3.923 1.00 67.83 25 THR F CA 1
ATOM 9416 C C . THR F 1 28 ? -11.612 13.550 4.026 1.00 66.95 25 THR F C 1
ATOM 9417 O O . THR F 1 28 ? -12.809 13.302 3.853 1.00 68.80 25 THR F O 1
ATOM 9421 N N . ALA F 1 29 ? -10.694 12.615 4.292 1.00 66.62 26 ALA F N 1
ATOM 9422 C CA . ALA F 1 29 ? -11.120 11.195 4.420 1.00 69.42 26 ALA F CA 1
ATOM 9423 C C . ALA F 1 29 ? -12.031 11.061 5.643 1.00 74.73 26 ALA F C 1
ATOM 9424 O O . ALA F 1 29 ? -11.721 11.604 6.700 1.00 76.57 26 ALA F O 1
ATOM 9426 N N . PRO F 1 30 ? -13.182 10.361 5.526 1.00 78.70 27 PRO F N 1
ATOM 9427 C CA . PRO F 1 30 ? -14.145 10.263 6.623 1.00 84.60 27 PRO F CA 1
ATOM 9428 C C . PRO F 1 30 ? -13.695 9.506 7.882 1.00 87.97 27 PRO F C 1
ATOM 9429 O O . PRO F 1 30 ? -14.212 9.843 8.946 1.00 92.24 27 PRO F O 1
ATOM 9433 N N . ARG F 1 31 ? -12.778 8.534 7.762 1.00 85.50 28 ARG F N 1
ATOM 9434 C CA . ARG F 1 31 ? -12.311 7.813 8.984 1.00 90.74 28 ARG F CA 1
ATOM 9435 C C . ARG F 1 31 ? -10.949 8.366 9.406 1.00 86.58 28 ARG F C 1
ATOM 9436 O O . ARG F 1 31 ? -10.428 9.264 8.725 1.00 82.75 28 ARG F O 1
ATOM 9444 N N . ARG F 1 32 ? -10.401 7.831 10.496 1.00 85.68 29 ARG F N 1
ATOM 9445 C CA . ARG F 1 32 ? -9.123 8.345 11.048 1.00 82.29 29 ARG F CA 1
ATOM 9446 C C . ARG F 1 32 ? -7.981 8.217 10.040 1.00 74.97 29 ARG F C 1
ATOM 9447 O O . ARG F 1 32 ? -7.895 7.186 9.365 1.00 72.02 29 ARG F O 1
ATOM 9455 N N . VAL F 1 33 ? -7.179 9.275 9.932 1.00 73.42 30 VAL F N 1
ATOM 9456 C CA . VAL F 1 33 ? -5.970 9.266 9.063 1.00 70.20 30 VAL F CA 1
ATOM 9457 C C . VAL F 1 33 ? -4.818 9.819 9.907 1.00 69.33 30 VAL F C 1
ATOM 9458 O O . VAL F 1 33 ? -5.037 10.756 10.694 1.00 73.71 30 VAL F O 1
ATOM 9462 N N . ASN F 1 34 ? -3.651 9.209 9.766 1.00 66.20 31 ASN F N 1
ATOM 9463 C CA . ASN F 1 34 ? -2.421 9.594 10.497 1.00 64.93 31 ASN F CA 1
ATOM 9464 C C . ASN F 1 34 ? -1.466 10.228 9.482 1.00 63.94 31 ASN F C 1
ATOM 9465 O O . ASN F 1 34 ? -1.060 9.516 8.544 1.00 61.26 31 ASN F O 1
ATOM 9470 N N . LEU F 1 35 ? -1.162 11.517 9.645 1.00 65.76 32 LEU F N 1
ATOM 9471 C CA . LEU F 1 35 ? -0.275 12.246 8.701 1.00 61.07 32 LEU F CA 1
ATOM 9472 C C . LEU F 1 35 ? 1.004 12.734 9.409 1.00 59.91 32 LEU F C 1
ATOM 9473 O O . LEU F 1 35 ? 0.895 13.430 10.445 1.00 60.10 32 LEU F O 1
ATOM 9478 N N . ALA F 1 36 ? 2.168 12.350 8.889 1.00 54.25 33 ALA F N 1
ATOM 9479 C CA . ALA F 1 36 ? 3.462 12.848 9.401 1.00 54.51 33 ALA F CA 1
ATOM 9480 C C . ALA F 1 36 ? 3.824 14.034 8.497 1.00 53.26 33 ALA F C 1
ATOM 9481 O O . ALA F 1 36 ? 3.827 13.844 7.255 1.00 50.46 33 ALA F O 1
ATOM 9483 N N . VAL F 1 37 ? 4.114 15.198 9.073 1.00 55.20 34 VAL F N 1
ATOM 9484 C CA . VAL F 1 37 ? 4.366 16.408 8.229 1.00 56.26 34 VAL F CA 1
ATOM 9485 C C . VAL F 1 37 ? 5.728 17.064 8.517 1.00 58.55 34 VAL F C 1
ATOM 9486 O O . VAL F 1 37 ? 6.147 17.128 9.688 1.00 61.52 34 VAL F O 1
ATOM 9490 N N . THR F 1 38 ? 6.358 17.582 7.459 1.00 59.20 35 THR F N 1
ATOM 9491 C CA . THR F 1 38 ? 7.706 18.200 7.526 1.00 61.80 35 THR F CA 1
ATOM 9492 C C . THR F 1 38 ? 7.667 19.670 7.926 1.00 64.80 35 THR F C 1
ATOM 9493 O O . THR F 1 38 ? 6.640 20.325 7.701 1.00 62.28 35 THR F O 1
ATOM 9497 N N . ALA F 1 39 ? 8.771 20.130 8.520 1.00 66.07 36 ALA F N 1
ATOM 9498 C CA . ALA F 1 39 ? 8.998 21.553 8.856 1.00 70.77 36 ALA F CA 1
ATOM 9499 C C . ALA F 1 39 ? 9.906 22.080 7.740 1.00 70.96 36 ALA F C 1
ATOM 9500 O O . ALA F 1 39 ? 10.000 21.382 6.704 1.00 66.56 36 ALA F O 1
ATOM 9502 N N . GLY F 1 40 ? 10.567 23.225 7.945 1.00 74.21 37 GLY F N 1
ATOM 9503 C CA . GLY F 1 40 ? 11.468 23.780 6.915 1.00 75.77 37 GLY F CA 1
ATOM 9504 C C . GLY F 1 40 ? 10.798 24.871 6.100 1.00 79.40 37 GLY F C 1
ATOM 9505 O O . GLY F 1 40 ? 9.608 25.144 6.342 1.00 85.22 37 GLY F O 1
ATOM 9506 N N . SER F 1 41 ? 11.520 25.453 5.141 1.00 80.63 38 SER F N 1
ATOM 9507 C CA . SER F 1 41 ? 10.954 26.552 4.312 1.00 83.74 38 SER F CA 1
ATOM 9508 C C . SER F 1 41 ? 10.147 26.009 3.122 1.00 78.27 38 SER F C 1
ATOM 9509 O O . SER F 1 41 ? 9.213 26.711 2.681 1.00 80.53 38 SER F O 1
ATOM 9512 N N . THR F 1 42 ? 10.467 24.806 2.633 1.00 73.03 39 THR F N 1
ATOM 9513 C CA . THR F 1 42 ? 9.753 24.247 1.447 1.00 67.92 39 THR F CA 1
ATOM 9514 C C . THR F 1 42 ? 8.233 24.229 1.650 1.00 65.37 39 THR F C 1
ATOM 9515 O O . THR F 1 42 ? 7.493 24.694 0.786 1.00 66.84 39 THR F O 1
ATOM 9519 N N . PRO F 1 43 ? 7.698 23.715 2.781 1.00 62.35 40 PRO F N 1
ATOM 9520 C CA . PRO F 1 43 ? 6.246 23.644 2.968 1.00 61.57 40 PRO F CA 1
ATOM 9521 C C . PRO F 1 43 ? 5.528 24.895 3.497 1.00 64.96 40 PRO F C 1
ATOM 9522 O O . PRO F 1 43 ? 4.323 24.836 3.684 1.00 64.69 40 PRO F O 1
ATOM 9526 N N . LYS F 1 44 ? 6.251 25.998 3.677 1.00 70.94 41 LYS F N 1
ATOM 9527 C CA . LYS F 1 44 ? 5.631 27.213 4.278 1.00 77.22 41 LYS F CA 1
ATOM 9528 C C . LYS F 1 44 ? 4.350 27.612 3.532 1.00 76.98 41 LYS F C 1
ATOM 9529 O O . LYS F 1 44 ? 3.298 27.766 4.205 1.00 78.43 41 LYS F O 1
ATOM 9535 N N . ARG F 1 45 ? 4.430 27.773 2.212 1.00 76.18 42 ARG F N 1
ATOM 9536 C CA . ARG F 1 45 ? 3.244 28.195 1.419 1.00 77.42 42 ARG F CA 1
ATOM 9537 C C . ARG F 1 45 ? 2.166 27.108 1.456 1.00 71.43 42 ARG F C 1
ATOM 9538 O O . ARG F 1 45 ? 0.974 27.409 1.565 1.00 71.60 42 ARG F O 1
ATOM 9554 N N . TYR F 1 47 ? 1.475 25.062 3.836 1.00 68.34 44 TYR F N 1
ATOM 9555 C CA . TYR F 1 47 ? 0.782 25.161 5.113 1.00 71.81 44 TYR F CA 1
ATOM 9556 C C . TYR F 1 47 ? -0.154 26.377 5.145 1.00 74.14 44 TYR F C 1
ATOM 9557 O O . TYR F 1 47 ? -1.206 26.289 5.817 1.00 74.27 44 TYR F O 1
ATOM 9566 N N . GLU F 1 48 ? 0.204 27.467 4.454 1.00 74.81 45 GLU F N 1
ATOM 9567 C CA . GLU F 1 48 ? -0.709 28.641 4.419 1.00 79.09 45 GLU F CA 1
ATOM 9568 C C . GLU F 1 48 ? -2.010 28.220 3.721 1.00 76.60 45 GLU F C 1
ATOM 9569 O O . GLU F 1 48 ? -3.093 28.581 4.215 1.00 78.99 45 GLU F O 1
ATOM 9575 N N . HIS F 1 49 ? -1.904 27.449 2.633 1.00 71.32 46 HIS F N 1
ATOM 9576 C CA . HIS F 1 49 ? -3.122 26.982 1.925 1.00 69.65 46 HIS F CA 1
ATOM 9577 C C . HIS F 1 49 ? -3.907 26.021 2.830 1.00 69.94 46 HIS F C 1
ATOM 9578 O O . HIS F 1 49 ? -5.152 26.165 2.914 1.00 72.52 46 HIS F O 1
ATOM 9585 N N . LEU F 1 50 ? -3.222 25.085 3.496 1.00 69.21 47 LEU F N 1
ATOM 9586 C CA . LEU F 1 50 ? -3.946 24.126 4.377 1.00 70.70 47 LEU F CA 1
ATOM 9587 C C . LEU F 1 50 ? -4.631 24.869 5.532 1.00 75.68 47 LEU F C 1
ATOM 9588 O O . LEU F 1 50 ? -5.757 24.470 5.906 1.00 76.05 47 LEU F O 1
ATOM 9593 N N . THR F 1 51 ? -3.987 25.918 6.047 1.00 79.55 48 THR F N 1
ATOM 9594 C CA . THR F 1 51 ? -4.569 26.725 7.153 1.00 85.29 48 THR F CA 1
ATOM 9595 C C . THR F 1 51 ? -5.902 27.319 6.683 1.00 87.58 48 THR F C 1
ATOM 9596 O O . THR F 1 51 ? -6.910 27.171 7.404 1.00 89.21 48 THR F O 1
ATOM 9600 N N . ALA F 1 52 ? -5.904 27.930 5.496 1.00 86.29 49 ALA F N 1
ATOM 9601 C CA . ALA F 1 52 ? -7.137 28.552 4.966 1.00 87.82 49 ALA F CA 1
ATOM 9602 C C . ALA F 1 52 ? -8.208 27.479 4.726 1.00 86.14 49 ALA F C 1
ATOM 9603 O O . ALA F 1 52 ? -9.389 27.782 4.886 1.00 88.04 49 ALA F O 1
ATOM 9605 N N . ALA F 1 53 ? -7.799 26.251 4.407 1.00 83.34 50 ALA F N 1
ATOM 9606 C CA . ALA F 1 53 ? -8.784 25.184 4.119 1.00 80.57 50 ALA F CA 1
ATOM 9607 C C . ALA F 1 53 ? -9.379 24.568 5.395 1.00 83.82 50 ALA F C 1
ATOM 9608 O O . ALA F 1 53 ? -10.551 24.135 5.328 1.00 84.56 50 ALA F O 1
ATOM 9610 N N . VAL F 1 54 ? -8.644 24.564 6.517 1.00 85.07 51 VAL F N 1
ATOM 9611 C CA . VAL F 1 54 ? -9.165 23.842 7.728 1.00 88.16 51 VAL F CA 1
ATOM 9612 C C . VAL F 1 54 ? -9.422 24.786 8.917 1.00 94.33 51 VAL F C 1
ATOM 9613 O O . VAL F 1 54 ? -10.099 24.336 9.863 1.00 96.45 51 VAL F O 1
ATOM 9617 N N . LYS F 1 55 ? -8.902 26.014 8.895 1.00 97.54 52 LYS F N 1
ATOM 9618 C CA . LYS F 1 55 ? -9.110 26.950 10.040 1.00 104.71 52 LYS F CA 1
ATOM 9619 C C . LYS F 1 55 ? -10.608 27.116 10.337 1.00 107.22 52 LYS F C 1
ATOM 9620 O O . LYS F 1 55 ? -11.375 27.306 9.386 1.00 106.63 52 LYS F O 1
ATOM 9626 N N . GLY F 1 56 ? -10.995 27.012 11.614 1.00 111.44 53 GLY F N 1
ATOM 9627 C CA . GLY F 1 56 ? -12.397 27.197 12.050 1.00 115.54 53 GLY F CA 1
ATOM 9628 C C . GLY F 1 56 ? -13.334 26.083 11.615 1.00 112.05 53 GLY F C 1
ATOM 9629 O O . GLY F 1 56 ? -14.553 26.313 11.648 1.00 117.05 53 GLY F O 1
ATOM 9630 N N . LYS F 1 57 ? -12.803 24.928 11.217 1.00 105.84 54 LYS F N 1
ATOM 9631 C CA . LYS F 1 57 ? -13.673 23.801 10.782 1.00 104.05 54 LYS F CA 1
ATOM 9632 C C . LYS F 1 57 ? -13.509 22.653 11.779 1.00 104.48 54 LYS F C 1
ATOM 9633 O O . LYS F 1 57 ? -12.361 22.250 12.020 1.00 100.46 54 LYS F O 1
ATOM 9639 N N . ALA F 1 58 ? -14.624 22.170 12.333 1.00 107.85 55 ALA F N 1
ATOM 9640 C CA . ALA F 1 58 ? -14.602 21.087 13.341 1.00 110.09 55 ALA F CA 1
ATOM 9641 C C . ALA F 1 58 ? -14.868 19.718 12.708 1.00 106.55 55 ALA F C 1
ATOM 9642 O O . ALA F 1 58 ? -14.798 18.716 13.453 1.00 106.44 55 ALA F O 1
ATOM 9644 N N . PHE F 1 59 ? -15.109 19.646 11.393 1.00 104.04 56 PHE F N 1
ATOM 9645 C CA . PHE F 1 59 ? -15.433 18.328 10.765 1.00 101.38 56 PHE F CA 1
ATOM 9646 C C . PHE F 1 59 ? -14.200 17.552 10.265 1.00 95.47 56 PHE F C 1
ATOM 9647 O O . PHE F 1 59 ? -14.404 16.546 9.578 1.00 97.11 56 PHE F O 1
ATOM 9655 N N . TYR F 1 60 ? -12.982 17.997 10.575 1.00 94.82 57 TYR F N 1
ATOM 9656 C CA . TYR F 1 60 ? -11.767 17.218 10.212 1.00 89.93 57 TYR F CA 1
ATOM 9657 C C . TYR F 1 60 ? -11.122 16.747 11.525 1.00 92.83 57 TYR F C 1
ATOM 9658 O O . TYR F 1 60 ? -9.881 16.707 11.630 1.00 92.24 57 TYR F O 1
ATOM 9667 N N . ASP F 1 61 ? -11.965 16.347 12.482 1.00 97.75 58 ASP F N 1
ATOM 9668 C CA . ASP F 1 61 ? -11.512 15.971 13.852 1.00 101.68 58 ASP F CA 1
ATOM 9669 C C . ASP F 1 61 ? -10.916 14.557 13.937 1.00 99.09 58 ASP F C 1
ATOM 9670 O O . ASP F 1 61 ? -10.470 14.202 15.055 1.00 101.40 58 ASP F O 1
ATOM 9675 N N . ARG F 1 62 ? -10.913 13.776 12.852 1.00 94.98 59 ARG F N 1
ATOM 9676 C CA . ARG F 1 62 ? -10.305 12.418 12.905 1.00 91.79 59 ARG F CA 1
ATOM 9677 C C . ARG F 1 62 ? -8.953 12.435 12.179 1.00 85.98 59 ARG F C 1
ATOM 9678 O O . ARG F 1 62 ? -8.394 11.349 11.922 1.00 81.87 59 ARG F O 1
ATOM 9686 N N . VAL F 1 63 ? -8.436 13.632 11.894 1.00 85.26 60 VAL F N 1
ATOM 9687 C CA . VAL F 1 63 ? -7.102 13.759 11.248 1.00 81.43 60 VAL F CA 1
ATOM 9688 C C . VAL F 1 63 ? -6.077 13.930 12.372 1.00 80.25 60 VAL F C 1
ATOM 9689 O O . VAL F 1 63 ? -6.208 14.899 13.137 1.00 84.44 60 VAL F O 1
ATOM 9693 N N . HIS F 1 64 ? -5.120 13.007 12.467 1.00 76.00 61 HIS F N 1
ATOM 9694 C CA . HIS F 1 64 ? -4.056 13.065 13.506 1.00 77.06 61 HIS F CA 1
ATOM 9695 C C . HIS F 1 64 ? -2.730 13.429 12.839 1.00 72.54 61 HIS F C 1
ATOM 9696 O O . HIS F 1 64 ? -2.397 12.792 11.828 1.00 69.85 61 HIS F O 1
ATOM 9703 N N . TYR F 1 65 ? -2.018 14.407 13.410 1.00 73.81 62 TYR F N 1
ATOM 9704 C CA . TYR F 1 65 ? -0.738 14.917 12.854 1.00 69.87 62 TYR F CA 1
ATOM 9705 C C . TYR F 1 65 ? 0.439 14.467 13.719 1.00 69.23 62 TYR F C 1
ATOM 9706 O O . TYR F 1 65 ? 0.316 14.449 14.956 1.00 72.22 62 TYR F O 1
ATOM 9715 N N . TYR F 1 66 ? 1.563 14.175 13.063 1.00 64.77 63 TYR F N 1
ATOM 9716 C CA . TYR F 1 66 ? 2.793 13.686 13.727 1.00 64.29 63 TYR F CA 1
ATOM 9717 C C . TYR F 1 66 ? 4.038 14.379 13.168 1.00 62.50 63 TYR F C 1
ATOM 9718 O O . TYR F 1 66 ? 4.099 14.600 11.933 1.00 59.38 63 TYR F O 1
ATOM 9727 N N . ASN F 1 67 ? 4.988 14.728 14.046 1.00 63.32 64 ASN F N 1
ATOM 9728 C CA . ASN F 1 67 ? 6.301 15.260 13.581 1.00 61.92 64 ASN F CA 1
ATOM 9729 C C . ASN F 1 67 ? 7.162 14.023 13.337 1.00 59.07 64 ASN F C 1
ATOM 9730 O O . ASN F 1 67 ? 6.922 13.011 14.050 1.00 58.37 64 ASN F O 1
ATOM 9735 N N . PHE F 1 68 ? 8.083 14.064 12.365 1.00 56.69 65 PHE F N 1
ATOM 9736 C CA . PHE F 1 68 ? 8.890 12.846 12.089 1.00 53.65 65 PHE F CA 1
ATOM 9737 C C . PHE F 1 68 ? 10.319 12.971 12.625 1.00 54.12 65 PHE F C 1
ATOM 9738 O O . PHE F 1 68 ? 11.080 12.004 12.476 1.00 50.34 65 PHE F O 1
ATOM 9746 N N . ASP F 1 69 ? 10.674 14.124 13.201 1.00 57.67 66 ASP F N 1
ATOM 9747 C CA . ASP F 1 69 ? 12.025 14.274 13.810 1.00 59.00 66 ASP F CA 1
ATOM 9748 C C . ASP F 1 69 ? 11.951 15.347 14.896 1.00 63.18 66 ASP F C 1
ATOM 9749 O O . ASP F 1 69 ? 10.921 16.047 14.958 1.00 65.92 66 ASP F O 1
ATOM 9754 N N . GLU F 1 70 ? 12.986 15.454 15.727 1.00 63.21 67 GLU F N 1
ATOM 9755 C CA . GLU F 1 70 ? 12.953 16.485 16.792 1.00 67.96 67 GLU F CA 1
ATOM 9756 C C . GLU F 1 70 ? 14.368 16.728 17.316 1.00 69.33 67 GLU F C 1
ATOM 9757 O O . GLU F 1 70 ? 15.144 15.747 17.400 1.00 64.90 67 GLU F O 1
ATOM 9763 N N . ILE F 1 71 ? 14.667 18.000 17.620 1.00 74.80 68 ILE F N 1
ATOM 9764 C CA . ILE F 1 71 ? 15.947 18.432 18.237 1.00 78.64 68 ILE F CA 1
ATOM 9765 C C . ILE F 1 71 ? 15.564 19.221 19.486 1.00 84.06 68 ILE F C 1
ATOM 9766 O O . ILE F 1 71 ? 15.059 20.345 19.369 1.00 85.23 68 ILE F O 1
ATOM 9771 N N . PRO F 1 72 ? 15.760 18.656 20.704 1.00 86.12 69 PRO F N 1
ATOM 9772 C CA . PRO F 1 72 ? 15.419 19.392 21.916 1.00 91.17 69 PRO F CA 1
ATOM 9773 C C . PRO F 1 72 ? 16.487 20.455 22.214 1.00 95.38 69 PRO F C 1
ATOM 9774 O O . PRO F 1 72 ? 17.547 20.400 21.602 1.00 93.63 69 PRO F O 1
ATOM 9778 N N . PHE F 1 73 ? 16.165 21.435 23.069 1.00 100.77 70 PHE F N 1
ATOM 9779 C CA . PHE F 1 73 ? 17.184 22.429 23.488 1.00 104.22 70 PHE F CA 1
ATOM 9780 C C . PHE F 1 73 ? 17.889 21.903 24.732 1.00 104.41 70 PHE F C 1
ATOM 9781 O O . PHE F 1 73 ? 17.223 21.685 25.737 1.00 104.35 70 PHE F O 1
ATOM 9789 N N . ARG F 1 74 ? 19.214 21.763 24.645 1.00 102.42 71 ARG F N 1
ATOM 9790 C CA . ARG F 1 74 ? 20.054 21.269 25.771 1.00 104.06 71 ARG F CA 1
ATOM 9791 C C . ARG F 1 74 ? 19.752 22.050 27.057 1.00 110.93 71 ARG F C 1
ATOM 9792 O O . ARG F 1 74 ? 19.794 23.301 27.016 1.00 114.36 71 ARG F O 1
ATOM 9800 N N . GLY F 1 75 ? 19.481 21.321 28.147 1.00 112.59 72 GLY F N 1
ATOM 9801 C CA . GLY F 1 75 ? 19.229 21.912 29.476 1.00 119.78 72 GLY F CA 1
ATOM 9802 C C . GLY F 1 75 ? 17.955 22.738 29.550 1.00 123.54 72 GLY F C 1
ATOM 9803 O O . GLY F 1 75 ? 17.722 23.339 30.607 1.00 128.80 72 GLY F O 1
ATOM 9804 N N . GLN F 1 76 ? 17.149 22.761 28.485 1.00 122.57 73 GLN F N 1
ATOM 9805 C CA . GLN F 1 76 ? 15.886 23.551 28.496 1.00 126.27 73 GLN F CA 1
ATOM 9806 C C . GLN F 1 76 ? 14.694 22.586 28.488 1.00 122.72 73 GLN F C 1
ATOM 9807 O O . GLN F 1 76 ? 14.819 21.482 27.926 1.00 119.13 73 GLN F O 1
ATOM 9813 N N . SER F 1 77 ? 13.582 22.994 29.099 1.00 126.39 74 SER F N 1
ATOM 9814 C CA . SER F 1 77 ? 12.352 22.164 29.161 1.00 124.70 74 SER F CA 1
ATOM 9815 C C . SER F 1 77 ? 11.380 22.552 28.039 1.00 122.90 74 SER F C 1
ATOM 9816 O O . SER F 1 77 ? 10.332 21.893 27.941 1.00 122.62 74 SER F O 1
ATOM 9819 N N . ARG F 1 78 ? 11.730 23.560 27.228 1.00 121.99 75 ARG F N 1
ATOM 9820 C CA . ARG F 1 78 ? 10.841 24.019 26.135 1.00 119.08 75 ARG F CA 1
ATOM 9821 C C . ARG F 1 78 ? 10.664 22.911 25.094 1.00 110.67 75 ARG F C 1
ATOM 9822 O O . ARG F 1 78 ? 11.448 21.939 25.088 1.00 105.09 75 ARG F O 1
ATOM 9830 N N . GLU F 1 79 ? 9.650 23.067 24.248 1.00 110.16 76 GLU F N 1
ATOM 9831 C CA . GLU F 1 79 ? 9.421 22.064 23.175 1.00 102.61 76 GLU F CA 1
ATOM 9832 C C . GLU F 1 79 ? 10.577 22.171 22.183 1.00 97.81 76 GLU F C 1
ATOM 9833 O O . GLU F 1 79 ? 11.159 23.266 22.085 1.00 99.64 76 GLU F O 1
ATOM 9839 N N . GLY F 1 80 ? 10.870 21.078 21.475 1.00 91.81 77 GLY F N 1
ATOM 9840 C CA . GLY F 1 80 ? 11.964 21.048 20.484 1.00 88.83 77 GLY F CA 1
ATOM 9841 C C . GLY F 1 80 ? 11.716 21.967 19.290 1.00 87.98 77 GLY F C 1
ATOM 9842 O O . GLY F 1 80 ? 10.586 22.495 19.150 1.00 87.20 77 GLY F O 1
ATOM 9843 N N . VAL F 1 81 ? 12.723 22.083 18.423 1.00 86.68 78 VAL F N 1
ATOM 9844 C CA . VAL F 1 81 ? 12.690 22.965 17.217 1.00 87.69 78 VAL F CA 1
ATOM 9845 C C . VAL F 1 81 ? 11.579 22.548 16.217 1.00 84.73 78 VAL F C 1
ATOM 9846 O O . VAL F 1 81 ? 10.891 23.431 15.669 1.00 86.22 78 VAL F O 1
ATOM 9850 N N . THR F 1 82 ? 11.442 21.241 15.969 1.00 80.06 79 THR F N 1
ATOM 9851 C CA . THR F 1 82 ? 10.490 20.747 14.939 1.00 76.93 79 THR F CA 1
ATOM 9852 C C . THR F 1 82 ? 9.046 21.018 15.342 1.00 79.08 79 THR F C 1
ATOM 9853 O O . THR F 1 82 ? 8.328 21.650 14.535 1.00 80.29 79 THR F O 1
ATOM 9857 N N . ILE F 1 83 ? 8.621 20.551 16.518 1.00 80.35 80 ILE F N 1
ATOM 9858 C CA . ILE F 1 83 ? 7.194 20.782 16.890 1.00 83.29 80 ILE F CA 1
ATOM 9859 C C . ILE F 1 83 ? 6.957 22.296 17.005 1.00 86.58 80 ILE F C 1
ATOM 9860 O O . ILE F 1 83 ? 5.871 22.739 16.620 1.00 85.58 80 ILE F O 1
ATOM 9865 N N . SER F 1 84 ? 7.967 23.059 17.452 1.00 90.21 81 SER F N 1
ATOM 9866 C CA . SER F 1 84 ? 7.814 24.531 17.591 1.00 95.40 81 SER F CA 1
ATOM 9867 C C . SER F 1 84 ? 7.573 25.144 16.204 1.00 94.08 81 SER F C 1
ATOM 9868 O O . SER F 1 84 ? 6.652 25.969 16.061 1.00 96.33 81 SER F O 1
ATOM 9871 N N . ASN F 1 85 ? 8.370 24.743 15.216 1.00 90.99 82 ASN F N 1
ATOM 9872 C CA . ASN F 1 85 ? 8.198 25.277 13.835 1.00 90.96 82 ASN F CA 1
ATOM 9873 C C . ASN F 1 85 ? 6.855 24.806 13.247 1.00 87.70 82 ASN F C 1
ATOM 9874 O O . ASN F 1 85 ? 6.207 25.609 12.543 1.00 88.99 82 ASN F O 1
ATOM 9879 N N . LEU F 1 86 ? 6.449 23.560 13.516 1.00 84.21 83 LEU F N 1
ATOM 9880 C CA . LEU F 1 86 ? 5.159 23.056 12.965 1.00 81.82 83 LEU F CA 1
ATOM 9881 C C . LEU F 1 86 ? 3.985 23.836 13.561 1.00 87.30 83 LEU F C 1
ATOM 9882 O O . LEU F 1 86 ? 3.001 24.073 12.830 1.00 86.30 83 LEU F O 1
ATOM 9887 N N . ARG F 1 87 ? 4.069 24.203 14.839 1.00 91.03 84 ARG F N 1
ATOM 9888 C CA . ARG F 1 87 ? 2.979 24.994 15.485 1.00 99.17 84 ARG F CA 1
ATOM 9889 C C . ARG F 1 87 ? 2.910 26.370 14.808 1.00 100.20 84 ARG F C 1
ATOM 9890 O O . ARG F 1 87 ? 1.796 26.801 14.479 1.00 103.16 84 ARG F O 1
ATOM 9898 N N . GLN F 1 88 ? 4.066 27.013 14.608 1.00 101.30 85 GLN F N 1
ATOM 9899 C CA . GLN F 1 88 ? 4.146 28.359 13.978 1.00 105.70 85 GLN F CA 1
ATOM 9900 C C . GLN F 1 88 ? 3.682 28.282 12.517 1.00 104.68 85 GLN F C 1
ATOM 9901 O O . GLN F 1 88 ? 2.897 29.156 12.104 1.00 109.59 85 GLN F O 1
ATOM 9907 N N . LEU F 1 89 ? 4.123 27.265 11.771 1.00 97.82 86 LEU F N 1
ATOM 9908 C CA . LEU F 1 89 ? 3.753 27.142 10.337 1.00 94.47 86 LEU F CA 1
ATOM 9909 C C . LEU F 1 89 ? 2.312 26.663 10.146 1.00 92.04 86 LEU F C 1
ATOM 9910 O O . LEU F 1 89 ? 1.723 27.052 9.119 1.00 91.56 86 LEU F O 1
ATOM 9915 N N . PHE F 1 90 ? 1.736 25.919 11.100 1.00 91.57 87 PHE F N 1
ATOM 9916 C CA . PHE F 1 90 ? 0.407 25.342 10.763 1.00 88.51 87 PHE F CA 1
ATOM 9917 C C . PHE F 1 90 ? -0.497 25.032 11.962 1.00 91.58 87 PHE F C 1
ATOM 9918 O O . PHE F 1 90 ? -1.633 25.544 11.946 1.00 93.41 87 PHE F O 1
ATOM 9926 N N . PHE F 1 91 ? -0.043 24.245 12.946 1.00 91.70 88 PHE F N 1
ATOM 9927 C CA . PHE F 1 91 ? -0.991 23.839 14.022 1.00 94.47 88 PHE F CA 1
ATOM 9928 C C . PHE F 1 91 ? -1.636 25.045 14.720 1.00 98.22 88 PHE F C 1
ATOM 9929 O O . PHE F 1 91 ? -2.853 24.980 14.974 1.00 100.48 88 PHE F O 1
ATOM 9937 N N . THR F 1 92 ? -0.879 26.108 14.998 1.00 99.66 89 THR F N 1
ATOM 9938 C CA . THR F 1 92 ? -1.480 27.265 15.720 1.00 106.11 89 THR F CA 1
ATOM 9939 C C . THR F 1 92 ? -2.462 28.001 14.809 1.00 107.48 89 THR F C 1
ATOM 9940 O O . THR F 1 92 ? -3.653 28.023 15.102 1.00 111.19 89 THR F O 1
ATOM 9944 N N . PRO F 1 93 ? -2.034 28.604 13.675 1.00 104.61 90 PRO F N 1
ATOM 9945 C CA . PRO F 1 93 ? -2.968 29.332 12.814 1.00 105.21 90 PRO F CA 1
ATOM 9946 C C . PRO F 1 93 ? -4.142 28.477 12.301 1.00 102.57 90 PRO F C 1
ATOM 9947 O O . PRO F 1 93 ? -5.210 29.030 12.131 1.00 101.72 90 PRO F O 1
ATOM 9951 N N . ALA F 1 94 ? -3.938 27.167 12.109 1.00 99.26 91 ALA F N 1
ATOM 9952 C CA . ALA F 1 94 ? -5.018 26.282 11.600 1.00 100.80 91 ALA F CA 1
ATOM 9953 C C . ALA F 1 94 ? -5.938 25.838 12.746 1.00 105.53 91 ALA F C 1
ATOM 9954 O O . ALA F 1 94 ? -6.959 25.199 12.450 1.00 111.13 91 ALA F O 1
ATOM 9956 N N . GLN F 1 95 ? -5.558 26.128 13.995 1.00 112.38 92 GLN F N 1
ATOM 9957 C CA . GLN F 1 95 ? -6.367 25.778 15.199 1.00 115.94 92 GLN F CA 1
ATOM 9958 C C . GLN F 1 95 ? -6.522 24.254 15.316 1.00 110.54 92 GLN F C 1
ATOM 9959 O O . GLN F 1 95 ? -7.638 23.780 15.626 1.00 110.72 92 GLN F O 1
ATOM 9965 N N . ILE F 1 96 ? -5.449 23.508 15.067 1.00 106.38 93 ILE F N 1
ATOM 9966 C CA . ILE F 1 96 ? -5.529 22.023 15.203 1.00 105.03 93 ILE F CA 1
ATOM 9967 C C . ILE F 1 96 ? -5.662 21.678 16.690 1.00 110.94 93 ILE F C 1
ATOM 9968 O O . ILE F 1 96 ? -4.907 22.255 17.490 1.00 113.72 93 ILE F O 1
ATOM 9973 N N . LYS F 1 97 ? -6.590 20.779 17.032 1.00 114.19 94 LYS F N 1
ATOM 9974 C CA . LYS F 1 97 ? -6.801 20.357 18.445 1.00 121.69 94 LYS F CA 1
ATOM 9975 C C . LYS F 1 97 ? -5.538 19.658 18.961 1.00 118.47 94 LYS F C 1
ATOM 9976 O O . LYS F 1 97 ? -4.940 18.871 18.193 1.00 112.19 94 LYS F O 1
ATOM 9982 N N . GLU F 1 98 ? -5.171 19.915 20.220 1.00 122.09 95 GLU F N 1
ATOM 9983 C CA . GLU F 1 98 ? -3.936 19.315 20.794 1.00 118.17 95 GLU F CA 1
ATOM 9984 C C . GLU F 1 98 ? -4.041 17.790 20.812 1.00 112.56 95 GLU F C 1
ATOM 9985 O O . GLU F 1 98 ? -3.012 17.132 20.571 1.00 104.43 95 GLU F O 1
ATOM 9991 N N . GLU F 1 99 ? -5.240 17.254 21.042 1.00 114.51 96 GLU F N 1
ATOM 9992 C CA . GLU F 1 99 ? -5.449 15.778 21.083 1.00 113.47 96 GLU F CA 1
ATOM 9993 C C . GLU F 1 99 ? -5.165 15.160 19.708 1.00 108.67 96 GLU F C 1
ATOM 9994 O O . GLU F 1 99 ? -5.063 13.922 19.649 1.00 107.07 96 GLU F O 1
ATOM 10000 N N . ASN F 1 100 ? -5.066 15.978 18.650 1.00 105.35 97 ASN F N 1
ATOM 10001 C CA . ASN F 1 100 ? -4.811 15.449 17.282 1.00 99.55 97 ASN F CA 1
ATOM 10002 C C . ASN F 1 100 ? -3.361 15.728 16.872 1.00 94.35 97 ASN F C 1
ATOM 10003 O O . ASN F 1 100 ? -3.032 15.514 15.683 1.00 92.89 97 ASN F O 1
ATOM 10008 N N . ILE F 1 101 ? -2.541 16.201 17.814 1.00 93.22 98 ILE F N 1
ATOM 10009 C CA . ILE F 1 101 ? -1.097 16.488 17.570 1.00 89.18 98 ILE F CA 1
ATOM 10010 C C . ILE F 1 101 ? -0.292 15.484 18.394 1.00 87.60 98 ILE F C 1
ATOM 10011 O O . ILE F 1 101 ? -0.419 15.508 19.617 1.00 87.56 98 ILE F O 1
ATOM 10016 N N . HIS F 1 102 ? 0.489 14.628 17.731 1.00 81.72 99 HIS F N 1
ATOM 10017 C CA . HIS F 1 102 ? 1.295 13.600 18.442 1.00 82.67 99 HIS F CA 1
ATOM 10018 C C . HIS F 1 102 ? 2.777 13.972 18.298 1.00 81.88 99 HIS F C 1
ATOM 10019 O O . HIS F 1 102 ? 3.319 13.878 17.171 1.00 76.57 99 HIS F O 1
ATOM 10026 N N . LYS F 1 103 ? 3.398 14.381 19.410 1.00 84.30 100 LYS F N 1
ATOM 10027 C CA . LYS F 1 103 ? 4.796 14.878 19.371 1.00 83.86 100 LYS F CA 1
ATOM 10028 C C . LYS F 1 103 ? 5.804 13.756 19.632 1.00 80.00 100 LYS F C 1
ATOM 10029 O O . LYS F 1 103 ? 5.642 13.019 20.620 1.00 80.26 100 LYS F O 1
ATOM 10035 N N . LEU F 1 104 ? 6.797 13.673 18.745 1.00 72.61 101 LEU F N 1
ATOM 10036 C CA . LEU F 1 104 ? 7.927 12.727 18.849 1.00 69.39 101 LEU F CA 1
ATOM 10037 C C . LEU F 1 104 ? 9.051 13.479 19.568 1.00 69.42 101 LEU F C 1
ATOM 10038 O O . LEU F 1 104 ? 9.304 14.637 19.183 1.00 68.00 101 LEU F O 1
ATOM 10043 N N . THR F 1 105 ? 9.629 12.860 20.603 1.00 70.60 102 THR F N 1
ATOM 10044 C CA . THR F 1 105 ? 10.733 13.446 21.412 1.00 72.78 102 THR F CA 1
ATOM 10045 C C . THR F 1 105 ? 11.751 12.346 21.715 1.00 70.80 102 THR F C 1
ATOM 10046 O O . THR F 1 105 ? 11.439 11.189 21.409 1.00 67.91 102 THR F O 1
ATOM 10050 N N . LEU F 1 106 ? 12.905 12.683 22.303 1.00 73.35 103 LEU F N 1
ATOM 10051 C CA . LEU F 1 106 ? 13.884 11.620 22.667 1.00 71.40 103 LEU F CA 1
ATOM 10052 C C . LEU F 1 106 ? 13.234 10.676 23.685 1.00 73.29 103 LEU F C 1
ATOM 10053 O O . LEU F 1 106 ? 13.465 9.457 23.584 1.00 70.68 103 LEU F O 1
ATOM 10058 N N . ASP F 1 107 ? 12.424 11.230 24.599 1.00 79.87 104 ASP F N 1
ATOM 10059 C CA . ASP F 1 107 ? 11.772 10.455 25.693 1.00 84.51 104 ASP F CA 1
ATOM 10060 C C . ASP F 1 107 ? 10.783 9.402 25.190 1.00 82.98 104 ASP F C 1
ATOM 10061 O O . ASP F 1 107 ? 10.725 8.338 25.819 1.00 83.76 104 ASP F O 1
ATOM 10066 N N . ASN F 1 108 ? 10.023 9.680 24.132 1.00 83.95 105 ASN F N 1
ATOM 10067 C CA . ASN F 1 108 ? 9.016 8.679 23.675 1.00 82.04 105 ASN F CA 1
ATOM 10068 C C . ASN F 1 108 ? 9.429 8.010 22.356 1.00 77.62 105 ASN F C 1
ATOM 10069 O O . ASN F 1 108 ? 8.645 7.216 21.868 1.00 75.71 105 ASN F O 1
ATOM 10074 N N . ALA F 1 109 ? 10.639 8.255 21.857 1.00 75.64 106 ALA F N 1
ATOM 10075 C CA . ALA F 1 109 ? 11.089 7.680 20.564 1.00 71.55 106 ALA F CA 1
ATOM 10076 C C . ALA F 1 109 ? 10.989 6.149 20.544 1.00 71.33 106 ALA F C 1
ATOM 10077 O O . ALA F 1 109 ? 10.474 5.605 19.543 1.00 69.15 106 ALA F O 1
ATOM 10079 N N . ALA F 1 110 ? 11.461 5.480 21.599 1.00 72.14 107 ALA F N 1
ATOM 10080 C CA . ALA F 1 110 ? 11.468 3.997 21.661 1.00 70.37 107 ALA F CA 1
ATOM 10081 C C . ALA F 1 110 ? 10.049 3.420 21.602 1.00 70.42 107 ALA F C 1
ATOM 10082 O O . ALA F 1 110 ? 9.935 2.227 21.334 1.00 67.97 107 ALA F O 1
ATOM 10084 N N . GLN F 1 111 ? 9.011 4.223 21.835 1.00 75.68 108 GLN F N 1
ATOM 10085 C CA . GLN F 1 111 ? 7.608 3.709 21.797 1.00 81.27 108 GLN F CA 1
ATOM 10086 C C . GLN F 1 111 ? 6.868 4.271 20.573 1.00 80.89 108 GLN F C 1
ATOM 10087 O O . GLN F 1 111 ? 5.753 3.805 20.295 1.00 82.41 108 GLN F O 1
ATOM 10093 N N . HIS F 1 112 ? 7.486 5.193 19.831 1.00 77.99 109 HIS F N 1
ATOM 10094 C CA . HIS F 1 112 ? 6.829 5.865 18.672 1.00 74.92 109 HIS F CA 1
ATOM 10095 C C . HIS F 1 112 ? 6.364 4.870 17.603 1.00 71.59 109 HIS F C 1
ATOM 10096 O O . HIS F 1 112 ? 5.206 4.978 17.183 1.00 72.72 109 HIS F O 1
ATOM 10103 N N . ASP F 1 113 ? 7.229 3.950 17.165 1.00 69.19 110 ASP F N 1
ATOM 10104 C CA . ASP F 1 113 ? 6.858 2.981 16.092 1.00 68.25 110 ASP F CA 1
ATOM 10105 C C . ASP F 1 113 ? 5.679 2.102 16.539 1.00 70.78 110 ASP F C 1
ATOM 10106 O O . ASP F 1 113 ? 4.771 1.861 15.715 1.00 66.38 110 ASP F O 1
ATOM 10111 N N . ARG F 1 114 ? 5.685 1.655 17.795 1.00 73.46 111 ARG F N 1
ATOM 10112 C CA . ARG F 1 114 ? 4.596 0.791 18.333 1.00 77.94 111 ARG F CA 1
ATOM 10113 C C . ARG F 1 114 ? 3.295 1.604 18.412 1.00 80.52 111 ARG F C 1
ATOM 10114 O O . ARG F 1 114 ? 2.233 1.048 18.043 1.00 79.55 111 ARG F O 1
ATOM 10122 N N . GLN F 1 115 ? 3.370 2.862 18.868 1.00 83.01 112 GLN F N 1
ATOM 10123 C CA . GLN F 1 115 ? 2.152 3.712 18.964 1.00 85.81 112 GLN F CA 1
ATOM 10124 C C . GLN F 1 115 ? 1.548 3.913 17.571 1.00 79.83 112 GLN F C 1
ATOM 10125 O O . GLN F 1 115 ? 0.310 3.830 17.464 1.00 81.03 112 GLN F O 1
ATOM 10131 N N . LEU F 1 116 ? 2.381 4.152 16.550 1.00 73.98 113 LEU F N 1
ATOM 10132 C CA . LEU F 1 116 ? 1.861 4.360 15.170 1.00 70.52 113 LEU F CA 1
ATOM 10133 C C . LEU F 1 116 ? 1.140 3.099 14.683 1.00 72.22 113 LEU F C 1
ATOM 10134 O O . LEU F 1 116 ? 0.044 3.249 14.136 1.00 71.98 113 LEU F O 1
ATOM 10139 N N . GLU F 1 117 ? 1.729 1.910 14.871 1.00 75.32 114 GLU F N 1
ATOM 10140 C CA . GLU F 1 117 ? 1.097 0.656 14.362 1.00 76.67 114 GLU F CA 1
ATOM 10141 C C . GLU F 1 117 ? -0.239 0.446 15.082 1.00 80.93 114 GLU F C 1
ATOM 10142 O O . GLU F 1 117 ? -1.201 0.046 14.399 1.00 81.22 114 GLU F O 1
ATOM 10148 N N . GLU F 1 118 ? -0.299 0.744 16.386 1.00 83.34 115 GLU F N 1
ATOM 10149 C CA . GLU F 1 118 ? -1.557 0.566 17.159 1.00 88.94 115 GLU F CA 1
ATOM 10150 C C . GLU F 1 118 ? -2.614 1.547 16.644 1.00 86.72 115 GLU F C 1
ATOM 10151 O O . GLU F 1 118 ? -3.797 1.177 16.648 1.00 87.63 115 GLU F O 1
ATOM 10157 N N . ALA F 1 119 ? -2.194 2.734 16.204 1.00 82.37 116 ALA F N 1
ATOM 10158 C CA . ALA F 1 119 ? -3.116 3.766 15.668 1.00 83.00 116 ALA F CA 1
ATOM 10159 C C . ALA F 1 119 ? -3.496 3.462 14.211 1.00 79.37 116 ALA F C 1
ATOM 10160 O O . ALA F 1 119 ? -4.237 4.280 13.632 1.00 77.93 116 ALA F O 1
ATOM 10162 N N . GLY F 1 120 ? -2.986 2.361 13.634 1.00 77.04 117 GLY F N 1
ATOM 10163 C CA . GLY F 1 120 ? -3.312 1.960 12.247 1.00 75.57 117 GLY F CA 1
ATOM 10164 C C . GLY F 1 120 ? -2.217 2.280 11.235 1.00 72.06 117 GLY F C 1
ATOM 10165 O O . GLY F 1 120 ? -2.446 2.040 10.027 1.00 71.23 117 GLY F O 1
ATOM 10166 N N . GLY F 1 121 ? -1.072 2.794 11.690 1.00 71.18 118 GLY F N 1
ATOM 10167 C CA . GLY F 1 121 ? 0.043 3.152 10.788 1.00 67.48 118 GLY F CA 1
ATOM 10168 C C . GLY F 1 121 ? -0.160 4.511 10.129 1.00 65.62 118 GLY F C 1
ATOM 10169 O O . GLY F 1 121 ? -1.301 5.023 10.152 1.00 67.68 118 GLY F O 1
ATOM 10170 N N . LEU F 1 122 ? 0.920 5.098 9.596 1.00 62.44 119 LEU F N 1
ATOM 10171 C CA . LEU F 1 122 ? 0.830 6.403 8.890 1.00 60.85 119 LEU F CA 1
ATOM 10172 C C . LEU F 1 122 ? 0.133 6.229 7.532 1.00 56.57 119 LEU F C 1
ATOM 10173 O O . LEU F 1 122 ? 0.469 5.299 6.795 1.00 51.83 119 LEU F O 1
ATOM 10178 N N . ASP F 1 123 ? -0.825 7.100 7.243 1.00 56.91 120 ASP F N 1
ATOM 10179 C CA . ASP F 1 123 ? -1.561 7.102 5.955 1.00 56.60 120 ASP F CA 1
ATOM 10180 C C . ASP F 1 123 ? -0.732 7.908 4.963 1.00 54.58 120 ASP F C 1
ATOM 10181 O O . ASP F 1 123 ? -0.709 7.546 3.784 1.00 51.23 120 ASP F O 1
ATOM 10186 N N . LEU F 1 124 ? -0.049 8.939 5.455 1.00 54.93 121 LEU F N 1
ATOM 10187 C CA . LEU F 1 124 ? 0.742 9.805 4.551 1.00 53.13 121 LEU F CA 1
ATOM 10188 C C . LEU F 1 124 ? 1.887 10.486 5.284 1.00 53.15 121 LEU F C 1
ATOM 10189 O O . LEU F 1 124 ? 1.763 10.851 6.449 1.00 55.93 121 LEU F O 1
ATOM 10202 N N . VAL F 1 126 ? 4.413 13.713 4.476 1.00 46.14 123 VAL F N 1
ATOM 10203 C CA . VAL F 1 126 ? 4.739 14.828 3.604 1.00 44.08 123 VAL F CA 1
ATOM 10204 C C . VAL F 1 126 ? 6.199 15.178 3.899 1.00 45.70 123 VAL F C 1
ATOM 10205 O O . VAL F 1 126 ? 6.468 15.706 5.003 1.00 46.31 123 VAL F O 1
ATOM 10209 N N . LEU F 1 127 ? 7.100 14.879 2.974 1.00 41.91 124 LEU F N 1
ATOM 10210 C CA . LEU F 1 127 ? 8.547 15.112 3.181 1.00 42.49 124 LEU F CA 1
ATOM 10211 C C . LEU F 1 127 ? 9.137 16.168 2.252 1.00 41.82 124 LEU F C 1
ATOM 10212 O O . LEU F 1 127 ? 8.653 16.283 1.113 1.00 42.02 124 LEU F O 1
ATOM 10217 N N . GLY F 1 128 ? 10.232 16.772 2.696 1.00 42.74 125 GLY F N 1
ATOM 10218 C CA . GLY F 1 128 ? 11.042 17.704 1.892 1.00 43.78 125 GLY F CA 1
ATOM 10219 C C . GLY F 1 128 ? 12.312 16.974 1.488 1.00 43.25 125 GLY F C 1
ATOM 10220 O O . GLY F 1 128 ? 12.575 15.902 2.072 1.00 42.39 125 GLY F O 1
ATOM 10221 N N . LEU F 1 129 ? 13.053 17.500 0.515 1.00 44.15 126 LEU F N 1
ATOM 10222 C CA . LEU F 1 129 ? 14.298 16.859 0.024 1.00 44.17 126 LEU F CA 1
ATOM 10223 C C . LEU F 1 129 ? 15.450 17.832 0.235 1.00 46.37 126 LEU F C 1
ATOM 10224 O O . LEU F 1 129 ? 15.338 18.971 -0.249 1.00 50.07 126 LEU F O 1
ATOM 10229 N N . GLY F 1 130 ? 16.507 17.401 0.919 1.00 47.66 127 GLY F N 1
ATOM 10230 C CA . GLY F 1 130 ? 17.657 18.297 1.138 1.00 50.31 127 GLY F CA 1
ATOM 10231 C C . GLY F 1 130 ? 18.495 18.406 -0.128 1.00 50.71 127 GLY F C 1
ATOM 10232 O O . GLY F 1 130 ? 18.368 17.509 -1.018 1.00 48.11 127 GLY F O 1
ATOM 10233 N N . ALA F 1 131 ? 19.306 19.464 -0.232 1.00 52.71 128 ALA F N 1
ATOM 10234 C CA . ALA F 1 131 ? 20.191 19.633 -1.405 1.00 54.55 128 ALA F CA 1
ATOM 10235 C C . ALA F 1 131 ? 21.157 18.444 -1.467 1.00 54.33 128 ALA F C 1
ATOM 10236 O O . ALA F 1 131 ? 21.569 18.077 -2.573 1.00 54.93 128 ALA F O 1
ATOM 10238 N N . ASP F 1 132 ? 21.474 17.856 -0.307 1.00 54.47 129 ASP F N 1
ATOM 10239 C CA . ASP F 1 132 ? 22.391 16.687 -0.210 1.00 53.75 129 ASP F CA 1
ATOM 10240 C C . ASP F 1 132 ? 21.588 15.375 -0.262 1.00 50.01 129 ASP F C 1
ATOM 10241 O O . ASP F 1 132 ? 22.192 14.316 -0.061 1.00 50.31 129 ASP F O 1
ATOM 10246 N N . GLY F 1 133 ? 20.278 15.449 -0.494 1.00 48.47 130 GLY F N 1
ATOM 10247 C CA . GLY F 1 133 ? 19.434 14.241 -0.587 1.00 46.16 130 GLY F CA 1
ATOM 10248 C C . GLY F 1 133 ? 18.954 13.729 0.765 1.00 45.85 130 GLY F C 1
ATOM 10249 O O . GLY F 1 133 ? 18.429 12.600 0.804 1.00 44.32 130 GLY F O 1
ATOM 10250 N N . HIS F 1 134 ? 19.131 14.502 1.840 1.00 48.10 131 HIS F N 1
ATOM 10251 C CA . HIS F 1 134 ? 18.649 14.016 3.159 1.00 48.00 131 HIS F CA 1
ATOM 10252 C C . HIS F 1 134 ? 17.121 14.137 3.192 1.00 47.22 131 HIS F C 1
ATOM 10253 O O . HIS F 1 134 ? 16.561 14.896 2.355 1.00 46.88 131 HIS F O 1
ATOM 10260 N N . PHE F 1 135 ? 16.488 13.360 4.077 1.00 45.99 132 PHE F N 1
ATOM 10261 C CA . PHE F 1 135 ? 15.022 13.410 4.321 1.00 43.94 132 PHE F CA 1
ATOM 10262 C C . PHE F 1 135 ? 14.857 13.170 5.827 1.00 44.34 132 PHE F C 1
ATOM 10263 O O . PHE F 1 135 ? 15.560 12.290 6.371 1.00 43.07 132 PHE F O 1
ATOM 10271 N N . CYS F 1 136 ? 13.976 13.932 6.479 1.00 45.20 133 CYS F N 1
ATOM 10272 C CA . CYS F 1 136 ? 13.859 13.816 7.951 1.00 46.58 133 CYS F CA 1
ATOM 10273 C C . CYS F 1 136 ? 15.271 14.071 8.496 1.00 48.29 133 CYS F C 1
ATOM 10274 O O . CYS F 1 136 ? 15.967 14.931 7.917 1.00 50.55 133 CYS F O 1
ATOM 10277 N N . GLY F 1 137 ? 15.702 13.310 9.504 1.00 47.85 134 GLY F N 1
ATOM 10278 C CA . GLY F 1 137 ? 17.060 13.451 10.061 1.00 49.05 134 GLY F CA 1
ATOM 10279 C C . GLY F 1 137 ? 17.999 12.382 9.527 1.00 46.82 134 GLY F C 1
ATOM 10280 O O . GLY F 1 137 ? 19.005 12.085 10.209 1.00 49.01 134 GLY F O 1
ATOM 10281 N N . ASN F 1 138 ? 17.667 11.812 8.362 1.00 44.70 135 ASN F N 1
ATOM 10282 C CA . ASN F 1 138 ? 18.485 10.761 7.699 1.00 42.99 135 ASN F CA 1
ATOM 10283 C C . ASN F 1 138 ? 19.484 11.492 6.792 1.00 44.35 135 ASN F C 1
ATOM 10284 O O . ASN F 1 138 ? 19.129 11.818 5.632 1.00 44.40 135 ASN F O 1
ATOM 10289 N N . LEU F 1 139 ? 20.685 11.737 7.309 1.00 46.80 136 LEU F N 1
ATOM 10290 C CA . LEU F 1 139 ? 21.724 12.522 6.590 1.00 49.13 136 LEU F CA 1
ATOM 10291 C C . LEU F 1 139 ? 22.653 11.595 5.816 1.00 49.07 136 LEU F C 1
ATOM 10292 O O . LEU F 1 139 ? 22.739 10.401 6.102 1.00 45.93 136 LEU F O 1
ATOM 10297 N N . PRO F 1 140 ? 23.365 12.131 4.797 1.00 50.94 137 PRO F N 1
ATOM 10298 C CA . PRO F 1 140 ? 24.296 11.333 4.003 1.00 52.18 137 PRO F CA 1
ATOM 10299 C C . PRO F 1 140 ? 25.304 10.496 4.808 1.00 53.49 137 PRO F C 1
ATOM 10300 O O . PRO F 1 140 ? 25.765 10.955 5.845 1.00 54.76 137 PRO F O 1
ATOM 10304 N N . ASN F 1 141 ? 25.554 9.275 4.319 1.00 53.63 138 ASN F N 1
ATOM 10305 C CA . ASN F 1 141 ? 26.552 8.301 4.850 1.00 56.58 138 ASN F CA 1
ATOM 10306 C C . ASN F 1 141 ? 26.180 7.769 6.240 1.00 56.26 138 ASN F C 1
ATOM 10307 O O . AS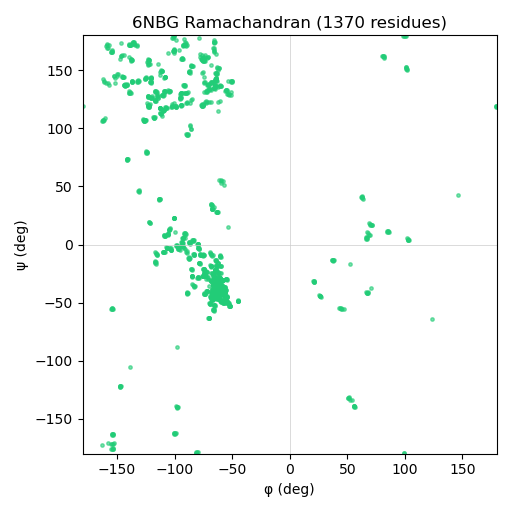N F 1 141 ? 26.344 6.550 6.442 1.00 56.03 138 ASN F O 1
ATOM 10312 N N . THR F 1 142 ? 25.704 8.626 7.148 1.00 57.68 139 THR F N 1
ATOM 10313 C CA . THR F 1 142 ? 25.366 8.170 8.526 1.00 56.60 139 THR F CA 1
ATOM 10314 C C . THR F 1 142 ? 24.006 7.452 8.539 1.00 56.44 139 THR F C 1
ATOM 10315 O O . THR F 1 142 ? 23.734 6.734 9.530 1.00 54.99 139 THR F O 1
ATOM 10319 N N . THR F 1 143 ? 23.198 7.621 7.482 1.00 55.98 140 THR F N 1
ATOM 10320 C CA . THR F 1 143 ? 21.860 6.974 7.391 1.00 52.39 140 THR F CA 1
ATOM 10321 C C . THR F 1 143 ? 21.993 5.454 7.268 1.00 51.08 140 THR F C 1
ATOM 10322 O O . THR F 1 143 ? 22.903 5.003 6.564 1.00 53.30 140 THR F O 1
ATOM 10326 N N . ARG F 1 144 ? 21.124 4.710 7.960 1.00 47.93 141 ARG F N 1
ATOM 10327 C CA . ARG F 1 144 ? 21.055 3.227 7.842 1.00 47.68 141 ARG F CA 1
ATOM 10328 C C . ARG F 1 144 ? 19.619 2.914 7.410 1.00 42.96 141 ARG F C 1
ATOM 10329 O O . ARG F 1 144 ? 18.683 3.253 8.154 1.00 39.81 141 ARG F O 1
ATOM 10337 N N . PHE F 1 145 ? 19.453 2.307 6.235 1.00 42.32 142 PHE F N 1
ATOM 10338 C CA . PHE F 1 145 ? 18.087 2.062 5.700 1.00 39.83 142 PHE F CA 1
ATOM 10339 C C . PHE F 1 145 ? 17.238 1.175 6.622 1.00 40.40 142 PHE F C 1
ATOM 10340 O O . PHE F 1 145 ? 16.018 1.363 6.581 1.00 39.77 142 PHE F O 1
ATOM 10348 N N . HIS F 1 146 ? 17.831 0.271 7.412 1.00 41.43 143 HIS F N 1
ATOM 10349 C CA . HIS F 1 146 ? 16.999 -0.612 8.281 1.00 42.78 143 HIS F CA 1
ATOM 10350 C C . HIS F 1 146 ? 16.509 0.146 9.519 1.00 42.39 143 HIS F C 1
ATOM 10351 O O . HIS F 1 146 ? 15.637 -0.395 10.220 1.00 42.80 143 HIS F O 1
ATOM 10358 N N . ASP F 1 147 ? 17.007 1.363 9.755 1.00 40.73 144 ASP F N 1
ATOM 10359 C CA . ASP F 1 147 ? 16.616 2.105 10.983 1.00 40.02 144 ASP F CA 1
ATOM 10360 C C . ASP F 1 147 ? 15.136 2.481 11.024 1.00 38.84 144 ASP F C 1
ATOM 10361 O O . ASP F 1 147 ? 14.596 2.953 10.001 1.00 38.01 144 ASP F O 1
ATOM 10366 N N . GLN F 1 148 ? 14.531 2.288 12.199 1.00 38.81 145 GLN F N 1
ATOM 10367 C CA . GLN F 1 148 ? 13.150 2.740 12.471 1.00 40.33 145 GLN F CA 1
ATOM 10368 C C . GLN F 1 148 ? 13.299 4.080 13.205 1.00 39.98 145 GLN F C 1
ATOM 10369 O O . GLN F 1 148 ? 14.189 4.856 12.814 1.00 36.04 145 GLN F O 1
ATOM 10375 N N . THR F 1 149 ? 12.494 4.364 14.228 1.00 43.70 146 THR F N 1
ATOM 10376 C CA . THR F 1 149 ? 12.656 5.660 14.947 1.00 44.49 146 THR F CA 1
ATOM 10377 C C . THR F 1 149 ? 13.896 5.531 15.835 1.00 44.51 146 THR F C 1
ATOM 10378 O O . THR F 1 149 ? 13.900 4.650 16.706 1.00 43.15 146 THR F O 1
ATOM 10382 N N . VAL F 1 150 ? 14.904 6.382 15.612 1.00 44.17 147 VAL F N 1
ATOM 10383 C CA . VAL F 1 150 ? 16.178 6.240 16.373 1.00 46.39 147 VAL F CA 1
ATOM 10384 C C . VAL F 1 150 ? 16.722 7.595 16.824 1.00 46.49 147 VAL F C 1
ATOM 10385 O O . VAL F 1 150 ? 16.375 8.628 16.245 1.00 46.91 147 VAL F O 1
ATOM 10389 N N . GLU F 1 151 ? 17.577 7.533 17.836 1.00 49.79 148 GLU F N 1
ATOM 10390 C CA . GLU F 1 151 ? 18.300 8.700 18.377 1.00 49.04 148 GLU F CA 1
ATOM 10391 C C . GLU F 1 151 ? 19.627 8.782 17.618 1.00 48.66 148 GLU F C 1
ATOM 10392 O O . GLU F 1 151 ? 20.241 7.727 17.417 1.00 47.77 148 GLU F O 1
ATOM 10398 N N . VAL F 1 152 ? 20.040 9.981 17.210 1.00 47.44 149 VAL F N 1
ATOM 10399 C CA . VAL F 1 152 ? 21.300 10.137 16.420 1.00 50.25 149 VAL F CA 1
ATOM 10400 C C . VAL F 1 152 ? 22.236 11.092 17.153 1.00 52.84 149 VAL F C 1
ATOM 10401 O O . VAL F 1 152 ? 21.881 12.248 17.390 1.00 52.64 149 VAL F O 1
ATOM 10405 N N . PRO F 1 153 ? 23.443 10.639 17.571 1.00 55.34 150 PRO F N 1
ATOM 10406 C CA . PRO F 1 153 ? 24.374 11.514 18.269 1.00 59.14 150 PRO F CA 1
ATOM 10407 C C . PRO F 1 153 ? 24.845 12.678 17.380 1.00 60.37 150 PRO F C 1
ATOM 10408 O O . PRO F 1 153 ? 25.019 12.485 16.189 1.00 58.28 150 PRO F O 1
ATOM 10412 N N . ILE F 1 154 ? 25.019 13.855 17.991 1.00 64.53 151 ILE F N 1
ATOM 10413 C CA . ILE F 1 154 ? 25.529 15.074 17.293 1.00 66.86 151 ILE F CA 1
ATOM 10414 C C . ILE F 1 154 ? 27.019 15.225 17.648 1.00 71.84 151 ILE F C 1
ATOM 10415 O O . ILE F 1 154 ? 27.338 15.336 18.841 1.00 70.07 151 ILE F O 1
ATOM 10420 N N . HIS F 1 155 ? 27.889 15.233 16.636 1.00 77.31 152 HIS F N 1
ATOM 10421 C CA . HIS F 1 155 ? 29.355 15.340 16.860 1.00 86.45 152 HIS F CA 1
ATOM 10422 C C . HIS F 1 155 ? 30.002 16.271 15.813 1.00 90.11 152 HIS F C 1
ATOM 10423 O O . HIS F 1 155 ? 29.378 16.512 14.762 1.00 92.90 152 HIS F O 1
ATOM 10430 N N . GLY F 1 156 ? 31.211 16.748 16.117 1.00 94.40 153 GLY F N 1
ATOM 10431 C CA . GLY F 1 156 ? 32.037 17.578 15.222 1.00 95.88 153 GLY F CA 1
ATOM 10432 C C . GLY F 1 156 ? 31.317 18.770 14.621 1.00 93.02 153 GLY F C 1
ATOM 10433 O O . GLY F 1 156 ? 30.641 19.498 15.368 1.00 87.22 153 GLY F O 1
ATOM 10434 N N . GLU F 1 157 ? 31.462 18.932 13.302 1.00 95.08 154 GLU F N 1
ATOM 10435 C CA . GLU F 1 157 ? 30.907 20.062 12.507 1.00 97.74 154 GLU F CA 1
ATOM 10436 C C . GLU F 1 157 ? 29.388 20.186 12.650 1.00 92.67 154 GLU F C 1
ATOM 10437 O O . GLU F 1 157 ? 28.856 21.281 12.457 1.00 90.99 154 GLU F O 1
ATOM 10451 N N . ILE F 1 159 ? 27.616 20.305 15.203 1.00 90.76 156 ILE F N 1
ATOM 10452 C CA . ILE F 1 159 ? 27.245 21.155 16.322 1.00 91.66 156 ILE F CA 1
ATOM 10453 C C . ILE F 1 159 ? 26.992 22.589 15.832 1.00 94.67 156 ILE F C 1
ATOM 10454 O O . ILE F 1 159 ? 25.890 23.106 16.102 1.00 92.56 156 ILE F O 1
ATOM 10459 N N . ALA F 1 160 ? 27.961 23.196 15.135 1.00 99.24 157 ALA F N 1
ATOM 10460 C CA . ALA F 1 160 ? 27.813 24.587 14.639 1.00 105.18 157 ALA F CA 1
ATOM 10461 C C . ALA F 1 160 ? 26.666 24.679 13.616 1.00 106.81 157 ALA F C 1
ATOM 10462 O O . ALA F 1 160 ? 25.873 25.652 13.702 1.00 104.43 157 ALA F O 1
ATOM 10464 N N . LEU F 1 161 ? 26.573 23.698 12.701 1.00 87.08 158 LEU F N 1
ATOM 10465 C CA . LEU F 1 161 ? 25.516 23.687 11.645 1.00 87.18 158 LEU F CA 1
ATOM 10466 C C . LEU F 1 161 ? 24.129 23.739 12.296 1.00 84.65 158 LEU F C 1
ATOM 10467 O O . LEU F 1 161 ? 23.307 24.571 11.866 1.00 82.55 158 LEU F O 1
ATOM 10472 N N . ILE F 1 162 ? 23.886 22.873 13.284 1.00 88.66 159 ILE F N 1
ATOM 10473 C CA . ILE F 1 162 ? 22.564 22.818 13.979 1.00 93.99 159 ILE F CA 1
ATOM 10474 C C . ILE F 1 162 ? 22.359 24.105 14.789 1.00 100.83 159 ILE F C 1
ATOM 10475 O O . ILE F 1 162 ? 21.273 24.688 14.679 1.00 99.83 159 ILE F O 1
ATOM 10480 N N . ALA F 1 163 ? 23.367 24.531 15.557 1.00 105.50 160 ALA F N 1
ATOM 10481 C CA . ALA F 1 163 ? 23.246 25.767 16.375 1.00 106.92 160 ALA F CA 1
ATOM 10482 C C . ALA F 1 163 ? 22.799 26.945 15.495 1.00 107.41 160 ALA F C 1
ATOM 10483 O O . ALA F 1 163 ? 21.798 27.611 15.843 1.00 102.39 160 ALA F O 1
ATOM 10485 N N . ASN F 1 164 ? 23.496 27.156 14.371 1.00 109.18 161 ASN F N 1
ATOM 10486 C CA . ASN F 1 164 ? 23.238 28.298 13.449 1.00 109.91 161 ASN F CA 1
ATOM 10487 C C . ASN F 1 164 ? 21.928 28.144 12.664 1.00 114.54 161 ASN F C 1
ATOM 10488 O O . ASN F 1 164 ? 21.243 29.164 12.477 1.00 113.14 161 ASN F O 1
ATOM 10493 N N . SER F 1 165 ? 21.620 26.940 12.181 1.00 115.96 162 SER F N 1
ATOM 10494 C CA . SER F 1 165 ? 20.383 26.733 11.381 1.00 117.47 162 SER F CA 1
ATOM 10495 C C . SER F 1 165 ? 19.280 26.214 12.290 1.00 119.89 162 SER F C 1
ATOM 10496 O O . SER F 1 165 ? 19.605 25.710 13.368 1.00 114.23 162 SER F O 1
ATOM 10499 N N . GLU F 1 166 ? 18.038 26.214 11.815 1.00 131.82 163 GLU F N 1
ATOM 10500 C CA . GLU F 1 166 ? 16.916 25.613 12.600 1.00 136.77 163 GLU F CA 1
ATOM 10501 C C . GLU F 1 166 ? 16.881 26.187 14.021 1.00 140.64 163 GLU F C 1
ATOM 10502 O O . GLU F 1 166 ? 16.849 25.464 15.028 1.00 137.37 163 GLU F O 1
ATOM 10516 N N . GLY F 1 168 ? 18.006 28.109 17.527 1.00 116.19 165 GLY F N 1
ATOM 10517 C CA . GLY F 1 168 ? 19.080 27.835 18.470 1.00 103.70 165 GLY F CA 1
ATOM 10518 C C . GLY F 1 168 ? 19.974 29.054 18.620 1.00 99.10 165 GLY F C 1
ATOM 10519 O O . GLY F 1 168 ? 20.084 29.599 19.761 1.00 93.99 165 GLY F O 1
ATOM 10520 N N . GLY F 1 169 ? 20.642 29.437 17.526 1.00 97.51 166 GLY F N 1
ATOM 10521 C CA . GLY F 1 169 ? 21.536 30.625 17.481 1.00 94.87 166 GLY F CA 1
ATOM 10522 C C . GLY F 1 169 ? 22.832 30.460 18.274 1.00 90.72 166 GLY F C 1
ATOM 10523 O O . GLY F 1 169 ? 23.897 30.938 17.806 1.00 84.96 166 GLY F O 1
ATOM 10524 N N . ASP F 1 170 ? 22.752 29.791 19.431 1.00 88.72 167 ASP F N 1
ATOM 10525 C CA . ASP F 1 170 ? 23.935 29.527 20.303 1.00 86.58 167 ASP F CA 1
ATOM 10526 C C . ASP F 1 170 ? 24.286 28.019 20.345 1.00 89.74 167 ASP F C 1
ATOM 10527 O O . ASP F 1 170 ? 23.386 27.125 20.380 1.00 93.42 167 ASP F O 1
ATOM 10532 N N . ILE F 1 171 ? 25.589 27.751 20.448 1.00 87.45 168 ILE F N 1
ATOM 10533 C CA . ILE F 1 171 ? 26.127 26.356 20.532 1.00 84.37 168 ILE F CA 1
ATOM 10534 C C . ILE F 1 171 ? 25.831 25.734 21.908 1.00 83.03 168 ILE F C 1
ATOM 10535 O O . ILE F 1 171 ? 25.762 24.494 21.965 1.00 82.43 168 ILE F O 1
ATOM 10540 N N . SER F 1 172 ? 25.601 26.534 22.956 1.00 110.30 169 SER F N 1
ATOM 10541 C CA . SER F 1 172 ? 25.306 25.979 24.308 1.00 106.99 169 SER F CA 1
ATOM 10542 C C . SER F 1 172 ? 23.953 25.244 24.342 1.00 102.04 169 SER F C 1
ATOM 10543 O O . SER F 1 172 ? 23.797 24.365 25.197 1.00 99.70 169 SER F O 1
ATOM 10546 N N . ALA F 1 173 ? 23.017 25.579 23.451 1.00 98.77 170 ALA F N 1
ATOM 10547 C CA . ALA F 1 173 ? 21.670 24.949 23.432 1.00 97.10 170 ALA F CA 1
ATOM 10548 C C . ALA F 1 173 ? 21.613 23.720 22.504 1.00 90.58 170 ALA F C 1
ATOM 10549 O O . ALA F 1 173 ? 20.565 23.059 22.443 1.00 84.05 170 ALA F O 1
ATOM 10551 N N . VAL F 1 174 ? 22.703 23.408 21.801 1.00 89.46 171 VAL F N 1
ATOM 10552 C CA . VAL F 1 174 ? 22.745 22.194 20.928 1.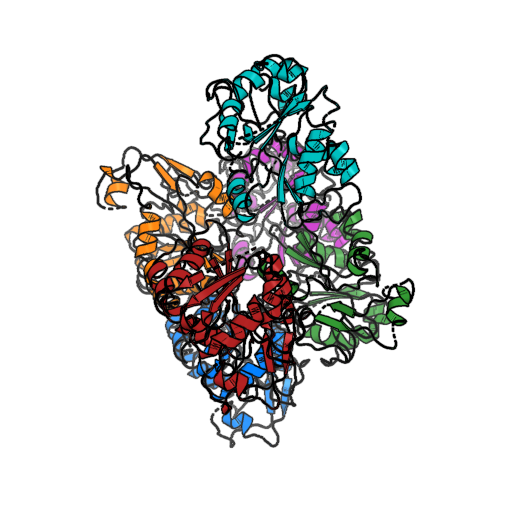00 83.83 171 VAL F CA 1
ATOM 10553 C C . VAL F 1 174 ? 22.821 20.982 21.851 1.00 80.84 171 VAL F C 1
ATOM 10554 O O . VAL F 1 174 ? 23.728 20.886 22.686 1.00 82.47 171 VAL F O 1
ATOM 10558 N N . PRO F 1 175 ? 21.880 20.016 21.745 1.00 74.11 172 PRO F N 1
ATOM 10559 C CA . PRO F 1 175 ? 21.904 18.837 22.606 1.00 71.02 172 PRO F CA 1
ATOM 10560 C C . PRO F 1 175 ? 22.924 17.790 22.139 1.00 66.05 172 PRO F C 1
ATOM 10561 O O . PRO F 1 175 ? 23.567 17.991 21.099 1.00 63.38 172 PRO F O 1
ATOM 10565 N N . ASN F 1 176 ? 23.028 16.705 22.904 1.00 64.81 173 ASN F N 1
ATOM 10566 C CA . ASN F 1 176 ? 23.970 15.593 22.595 1.00 61.29 173 ASN F CA 1
ATOM 10567 C C . ASN F 1 176 ? 23.463 14.828 21.369 1.00 59.32 173 ASN F C 1
ATOM 10568 O O . ASN F 1 176 ? 24.288 14.244 20.656 1.00 59.09 173 ASN F O 1
ATOM 10573 N N . SER F 1 177 ? 22.141 14.830 21.148 1.00 60.22 174 SER F N 1
ATOM 10574 C CA . SER F 1 177 ? 21.574 14.035 20.038 1.00 56.89 174 SER F CA 1
ATOM 10575 C C . SER F 1 177 ? 20.193 14.546 19.625 1.00 54.79 174 SER F C 1
ATOM 10576 O O . SER F 1 177 ? 19.621 15.423 20.307 1.00 56.39 174 SER F O 1
ATOM 10579 N N . TYR F 1 178 ? 19.681 13.984 18.530 1.00 52.08 175 TYR F N 1
ATOM 10580 C CA . TYR F 1 178 ? 18.324 14.302 18.029 1.00 51.06 175 TYR F CA 1
ATOM 10581 C C . TYR F 1 178 ? 17.622 12.979 17.723 1.00 51.24 175 TYR F C 1
ATOM 10582 O O . TYR F 1 178 ? 18.280 11.913 17.813 1.00 52.64 175 TYR F O 1
ATOM 10591 N N . VAL F 1 179 ? 16.328 13.047 17.430 1.00 51.34 176 VAL F N 1
ATOM 10592 C CA . VAL F 1 179 ? 15.564 11.817 17.086 1.00 50.67 176 VAL F CA 1
ATOM 10593 C C . VAL F 1 179 ? 14.989 11.985 15.684 1.00 49.11 176 VAL F C 1
ATOM 10594 O O . VAL F 1 179 ? 14.624 13.120 15.310 1.00 51.04 176 VAL F O 1
ATOM 10598 N N . THR F 1 180 ? 14.951 10.897 14.926 1.00 45.72 177 THR F N 1
ATOM 10599 C CA . THR F 1 180 ? 14.342 10.949 13.584 1.00 42.70 177 THR F CA 1
ATOM 10600 C C . THR F 1 180 ? 13.701 9.612 13.270 1.00 41.41 177 THR F C 1
ATOM 10601 O O . THR F 1 180 ? 14.101 8.572 13.780 1.00 41.95 177 THR F O 1
ATOM 10613 N N . GLY F 1 182 ? 13.550 6.779 11.039 1.00 37.87 179 GLY F N 1
ATOM 10614 C CA . GLY F 1 182 ? 14.531 6.255 10.104 1.00 35.72 179 GLY F CA 1
ATOM 10615 C C . GLY F 1 182 ? 13.879 5.877 8.781 1.00 35.06 179 GLY F C 1
ATOM 10616 O O . GLY F 1 182 ? 12.650 5.882 8.666 1.00 34.51 179 GLY F O 1
ATOM 10617 N N . PRO F 1 183 ? 14.680 5.497 7.762 1.00 33.88 180 PRO F N 1
ATOM 10618 C CA . PRO F 1 183 ? 14.133 5.147 6.453 1.00 33.09 180 PRO F CA 1
ATOM 10619 C C . PRO F 1 183 ? 13.104 4.015 6.527 1.00 32.20 180 PRO F C 1
ATOM 10620 O O . PRO F 1 183 ? 12.143 4.069 5.811 1.00 30.74 180 PRO F O 1
ATOM 10624 N N . ARG F 1 184 ? 13.308 3.038 7.408 1.00 32.52 181 ARG F N 1
ATOM 10625 C CA . ARG F 1 184 ? 12.316 1.930 7.464 1.00 33.84 181 ARG F CA 1
ATOM 10626 C C . ARG F 1 184 ? 10.989 2.470 8.004 1.00 34.79 181 ARG F C 1
ATOM 10627 O O . ARG F 1 184 ? 9.950 2.075 7.479 1.00 36.50 181 ARG F O 1
ATOM 10635 N N . SER F 1 185 ? 11.026 3.334 9.003 1.00 36.16 182 SER F N 1
ATOM 10636 C CA . SER F 1 185 ? 9.788 3.926 9.589 1.00 38.58 182 SER F CA 1
ATOM 10637 C C . SER F 1 185 ? 9.093 4.792 8.538 1.00 38.15 182 SER F C 1
ATOM 10638 O O . SER F 1 185 ? 7.856 4.735 8.430 1.00 38.47 182 SER F O 1
ATOM 10641 N N . VAL F 1 186 ? 9.872 5.556 7.778 1.00 36.35 183 VAL F N 1
ATOM 10642 C CA . VAL F 1 186 ? 9.289 6.404 6.699 1.00 36.34 183 VAL F CA 1
ATOM 10643 C C . VAL F 1 186 ? 8.639 5.516 5.631 1.00 34.19 183 VAL F C 1
ATOM 10644 O O . VAL F 1 186 ? 7.517 5.752 5.208 1.00 31.86 183 VAL F O 1
ATOM 10656 N N . ALA F 1 188 ? 7.411 2.707 5.960 1.00 36.41 185 ALA F N 1
ATOM 10657 C CA . ALA F 1 188 ? 6.271 1.974 6.486 1.00 39.54 185 ALA F CA 1
ATOM 10658 C C . ALA F 1 188 ? 4.981 2.777 6.282 1.00 39.64 185 ALA F C 1
ATOM 10659 O O . ALA F 1 188 ? 3.903 2.189 6.435 1.00 39.08 185 ALA F O 1
ATOM 10661 N N . ALA F 1 189 ? 5.088 4.064 5.940 1.00 38.80 186 ALA F N 1
ATOM 10662 C CA . ALA F 1 189 ? 3.868 4.858 5.686 1.00 40.15 186 ALA F CA 1
ATOM 10663 C C . ALA F 1 189 ? 3.148 4.267 4.471 1.00 40.23 186 ALA F C 1
ATOM 10664 O O . ALA F 1 189 ? 3.813 3.735 3.570 1.00 40.29 186 ALA F O 1
ATOM 10666 N N . LYS F 1 190 ? 1.823 4.339 4.450 1.00 41.47 187 LYS F N 1
ATOM 10667 C CA . LYS F 1 190 ? 1.050 3.787 3.308 1.00 43.56 187 LYS F CA 1
ATOM 10668 C C . LYS F 1 190 ? 1.301 4.613 2.049 1.00 39.79 187 LYS F C 1
ATOM 10669 O O . LYS F 1 190 ? 1.287 4.018 0.968 1.00 40.25 187 LYS F O 1
ATOM 10675 N N . ASN F 1 191 ? 1.560 5.911 2.207 1.00 37.81 188 ASN F N 1
ATOM 10676 C CA . ASN F 1 191 ? 1.740 6.821 1.048 1.00 37.16 188 ASN F CA 1
ATOM 10677 C C . ASN F 1 191 ? 2.783 7.887 1.375 1.00 35.68 188 ASN F C 1
ATOM 10678 O O . ASN F 1 191 ? 2.851 8.298 2.538 1.00 37.99 188 ASN F O 1
ATOM 10683 N N . LEU F 1 192 ? 3.577 8.284 0.384 1.00 32.83 189 LEU F N 1
ATOM 10684 C CA . LEU F 1 192 ? 4.601 9.341 0.564 1.00 32.49 189 LEU F CA 1
ATOM 10685 C C . LEU F 1 192 ? 4.329 10.488 -0.410 1.00 31.78 189 LEU F C 1
ATOM 10686 O O . LEU F 1 192 ? 3.995 10.219 -1.585 1.00 29.93 189 LEU F O 1
ATOM 10691 N N . LEU F 1 193 ? 4.506 11.715 0.067 1.00 32.79 190 LEU F N 1
ATOM 10692 C CA . LEU F 1 193 ? 4.370 12.935 -0.764 1.00 33.64 190 LEU F CA 1
ATOM 10693 C C . LEU F 1 193 ? 5.660 13.738 -0.586 1.00 34.08 190 LEU F C 1
ATOM 10694 O O . LEU F 1 193 ? 5.867 14.277 0.516 1.00 33.12 190 LEU F O 1
ATOM 10699 N N . LEU F 1 194 ? 6.522 13.741 -1.599 1.00 32.50 191 LEU F N 1
ATOM 10700 C CA . LEU F 1 194 ? 7.810 14.478 -1.542 1.00 33.14 191 LEU F CA 1
ATOM 10701 C C . LEU F 1 194 ? 7.661 15.819 -2.268 1.00 34.82 191 LEU F C 1
ATOM 10702 O O . LEU F 1 194 ? 7.342 15.813 -3.469 1.00 37.39 191 LEU F O 1
ATOM 10707 N N . ILE F 1 195 ? 7.859 16.924 -1.554 1.00 38.83 192 ILE F N 1
ATOM 10708 C CA . ILE F 1 195 ? 7.766 18.287 -2.160 1.00 40.94 192 ILE F CA 1
ATOM 10709 C C . ILE F 1 195 ? 9.188 18.829 -2.354 1.00 40.64 192 ILE F C 1
ATOM 10710 O O . ILE F 1 195 ? 9.984 18.722 -1.422 1.00 40.54 192 ILE F O 1
ATOM 10715 N N . VAL F 1 196 ? 9.483 19.366 -3.540 1.00 39.40 193 VAL F N 1
ATOM 10716 C CA . VAL F 1 196 ? 10.868 19.825 -3.863 1.00 38.91 193 VAL F CA 1
ATOM 10717 C C . VAL F 1 196 ? 10.803 21.149 -4.629 1.00 41.98 193 VAL F C 1
ATOM 10718 O O . VAL F 1 196 ? 10.063 21.200 -5.635 1.00 39.98 193 VAL F O 1
ATOM 10722 N N . SER F 1 197 ? 11.579 22.149 -4.204 1.00 44.50 194 SER F N 1
ATOM 10723 C CA . SER F 1 197 ? 11.562 23.472 -4.874 1.00 47.20 194 SER F CA 1
ATOM 10724 C C . SER F 1 197 ? 12.956 24.093 -4.960 1.00 50.92 194 SER F C 1
ATOM 10725 O O . SER F 1 197 ? 13.707 23.987 -3.972 1.00 53.31 194 SER F O 1
ATOM 10728 N N . GLY F 1 198 ? 13.295 24.690 -6.108 1.00 55.08 195 GLY F N 1
ATOM 10729 C CA . GLY F 1 198 ? 14.580 25.416 -6.236 1.00 58.11 195 GLY F CA 1
ATOM 10730 C C . GLY F 1 198 ? 15.682 24.664 -6.962 1.00 59.00 195 GLY F C 1
ATOM 10731 O O . GLY F 1 198 ? 15.743 23.431 -6.863 1.00 58.69 195 GLY F O 1
ATOM 10732 N N . ALA F 1 199 ? 16.567 25.429 -7.612 1.00 60.96 196 ALA F N 1
ATOM 10733 C CA . ALA F 1 199 ? 17.726 24.916 -8.382 1.00 60.45 196 ALA F CA 1
ATOM 10734 C C . ALA F 1 199 ? 18.689 24.148 -7.465 1.00 58.58 196 ALA F C 1
ATOM 10735 O O . ALA F 1 199 ? 19.319 23.189 -7.943 1.00 57.55 196 ALA F O 1
ATOM 10737 N N . ALA F 1 200 ? 18.772 24.530 -6.188 1.00 57.94 197 ALA F N 1
ATOM 10738 C CA . ALA F 1 200 ? 19.685 23.865 -5.229 1.00 57.39 197 ALA F CA 1
ATOM 10739 C C . ALA F 1 200 ? 19.301 22.390 -5.035 1.00 54.58 197 ALA F C 1
ATOM 10740 O O . ALA F 1 200 ? 20.151 21.621 -4.563 1.00 53.53 197 ALA F O 1
ATOM 10742 N N . LYS F 1 201 ? 18.068 22.008 -5.385 1.00 52.04 198 LYS F N 1
ATOM 10743 C CA . LYS F 1 201 ? 17.595 20.608 -5.179 1.00 48.99 198 LYS F CA 1
ATOM 10744 C C . LYS F 1 201 ? 17.571 19.825 -6.491 1.00 48.47 198 LYS F C 1
ATOM 10745 O O . LYS F 1 201 ? 17.305 18.607 -6.434 1.00 45.37 198 LYS F O 1
ATOM 10751 N N . ALA F 1 202 ? 17.890 20.461 -7.621 1.00 49.11 199 ALA F N 1
ATOM 10752 C CA . ALA F 1 202 ? 17.803 19.758 -8.926 1.00 49.29 199 ALA F CA 1
ATOM 10753 C C . ALA F 1 202 ? 18.692 18.505 -8.970 1.00 48.14 199 ALA F C 1
ATOM 10754 O O . ALA F 1 202 ? 18.213 17.460 -9.466 1.00 44.32 199 ALA F O 1
ATOM 10756 N N . HIS F 1 203 ? 19.919 18.591 -8.452 1.00 49.56 200 HIS F N 1
ATOM 10757 C CA . HIS F 1 203 ? 20.837 17.424 -8.539 1.00 50.42 200 HIS F CA 1
ATOM 10758 C C . HIS F 1 203 ? 20.334 16.289 -7.633 1.00 48.76 200 HIS F C 1
ATOM 10759 O O . HIS F 1 203 ? 20.317 15.135 -8.097 1.00 49.03 200 HIS F O 1
ATOM 10766 N N . ALA F 1 204 ? 19.928 16.611 -6.409 1.00 45.74 201 ALA F N 1
ATOM 10767 C CA . ALA F 1 204 ? 19.402 15.587 -5.476 1.00 45.53 201 ALA F CA 1
ATOM 10768 C C . ALA F 1 204 ? 18.167 14.907 -6.092 1.00 42.16 201 ALA F C 1
ATOM 10769 O O . ALA F 1 204 ? 18.074 13.672 -6.034 1.00 37.92 201 ALA F O 1
ATOM 10771 N N . LEU F 1 205 ? 17.274 15.688 -6.704 1.00 41.88 202 LEU F N 1
ATOM 10772 C CA . LEU F 1 205 ? 16.034 15.097 -7.279 1.00 39.59 202 LEU F CA 1
ATOM 10773 C C . LEU F 1 205 ? 16.391 14.127 -8.415 1.00 40.26 202 LEU F C 1
ATOM 10774 O O . LEU F 1 205 ? 15.744 13.059 -8.488 1.00 35.06 202 LEU F O 1
ATOM 10779 N N . LYS F 1 206 ? 17.378 14.477 -9.249 1.00 41.45 203 LYS F N 1
ATOM 10780 C CA . LYS F 1 206 ? 17.818 13.571 -10.345 1.00 44.14 203 LYS F CA 1
ATOM 10781 C C . LYS F 1 206 ? 18.335 12.264 -9.733 1.00 43.69 203 LYS F C 1
ATOM 10782 O O . LYS F 1 206 ? 17.943 11.192 -10.221 1.00 43.04 203 LYS F O 1
ATOM 10788 N N . GLN F 1 207 ? 19.176 12.360 -8.700 1.00 45.00 204 GLN F N 1
ATOM 10789 C CA . GLN F 1 207 ? 19.750 11.162 -8.022 1.00 47.29 204 GLN F CA 1
ATOM 10790 C C . GLN F 1 207 ? 18.619 10.285 -7.470 1.00 45.25 204 GLN F C 1
ATOM 10791 O O . GLN F 1 207 ? 18.727 9.050 -7.583 1.00 47.82 204 GLN F O 1
ATOM 10797 N N . VAL F 1 208 ? 17.561 10.901 -6.936 1.00 42.32 205 VAL F N 1
ATOM 10798 C CA . VAL F 1 208 ? 16.399 10.152 -6.368 1.00 40.59 205 VAL F CA 1
ATOM 10799 C C . VAL F 1 208 ? 15.616 9.463 -7.492 1.00 39.40 205 VAL F C 1
ATOM 10800 O O . VAL F 1 208 ? 15.340 8.241 -7.389 1.00 40.30 205 VAL F O 1
ATOM 10804 N N . VAL F 1 209 ? 15.261 10.218 -8.526 1.00 39.61 206 VAL F N 1
ATOM 10805 C CA . VAL F 1 209 ? 14.414 9.664 -9.621 1.00 39.49 206 VAL F CA 1
ATOM 10806 C C . VAL F 1 209 ? 15.200 8.714 -10.534 1.00 41.61 206 VAL F C 1
ATOM 10807 O O . VAL F 1 209 ? 14.666 7.635 -10.830 1.00 45.67 206 VAL F O 1
ATOM 10811 N N . GLU F 1 210 ? 16.435 9.059 -10.895 1.00 44.27 207 GLU F N 1
ATOM 10812 C CA . GLU F 1 210 ? 17.186 8.273 -11.918 1.00 45.54 207 GLU F CA 1
ATOM 10813 C C . GLU F 1 210 ? 18.453 7.609 -11.369 1.00 47.50 207 GLU F C 1
ATOM 10814 O O . GLU F 1 210 ? 19.057 6.820 -12.117 1.00 46.77 207 GLU F O 1
ATOM 10820 N N . GLY F 1 211 ? 18.842 7.899 -10.127 1.00 48.94 208 GLY F N 1
ATOM 10821 C CA . GLY F 1 211 ? 20.108 7.354 -9.593 1.00 50.38 208 GLY F CA 1
ATOM 10822 C C . GLY F 1 211 ? 19.953 6.025 -8.869 1.00 49.10 208 GLY F C 1
ATOM 10823 O O . GLY F 1 211 ? 18.852 5.526 -8.662 1.00 46.58 208 GLY F O 1
ATOM 10824 N N . PRO F 1 212 ? 21.085 5.414 -8.464 1.00 49.15 209 PRO F N 1
ATOM 10825 C CA . PRO F 1 212 ? 21.053 4.157 -7.724 1.00 48.16 209 PRO F CA 1
ATOM 10826 C C . PRO F 1 212 ? 20.647 4.390 -6.260 1.00 46.55 209 PRO F C 1
ATOM 10827 O O . PRO F 1 212 ? 20.727 5.511 -5.788 1.00 44.98 209 PRO F O 1
ATOM 10831 N N . VAL F 1 213 ? 20.193 3.334 -5.588 1.00 46.26 210 VAL F N 1
ATOM 10832 C CA . VAL F 1 213 ? 19.842 3.439 -4.144 1.00 45.08 210 VAL F CA 1
ATOM 10833 C C . VAL F 1 213 ? 21.164 3.479 -3.378 1.00 46.44 210 VAL F C 1
ATOM 10834 O O . VAL F 1 213 ? 21.948 2.510 -3.496 1.00 48.23 210 VAL F O 1
ATOM 10838 N N . SER F 1 214 ? 21.406 4.557 -2.635 1.00 45.20 211 SER F N 1
ATOM 10839 C CA . SER F 1 214 ? 22.674 4.660 -1.875 1.00 48.33 211 SER F CA 1
ATOM 10840 C C . SER F 1 214 ? 22.494 5.477 -0.595 1.00 46.30 211 SER F C 1
ATOM 10841 O O . SER F 1 214 ? 21.729 6.453 -0.613 1.00 45.46 211 SER F O 1
ATOM 10844 N N . VAL F 1 215 ? 23.236 5.104 0.446 1.00 47.04 212 VAL F N 1
ATOM 10845 C CA . VAL F 1 215 ? 23.206 5.840 1.742 1.00 47.56 212 VAL F CA 1
ATOM 10846 C C . VAL F 1 215 ? 23.849 7.220 1.535 1.00 48.07 212 VAL F C 1
ATOM 10847 O O . VAL F 1 215 ? 23.593 8.105 2.357 1.00 45.20 212 VAL F O 1
ATOM 10851 N N . GLN F 1 216 ? 24.632 7.401 0.465 1.00 51.51 213 GLN F N 1
ATOM 10852 C CA . GLN F 1 216 ? 25.275 8.718 0.193 1.00 55.92 213 GLN F CA 1
ATOM 10853 C C . GLN F 1 216 ? 24.193 9.758 -0.114 1.00 53.43 213 GLN F C 1
ATOM 10854 O O . GLN F 1 216 ? 24.384 10.931 0.233 1.00 58.31 213 GLN F O 1
ATOM 10860 N N . VAL F 1 217 ? 23.117 9.322 -0.771 1.00 51.64 214 VAL F N 1
ATOM 10861 C CA . VAL F 1 217 ? 21.947 10.176 -1.138 1.00 49.19 214 VAL F CA 1
ATOM 10862 C C . VAL F 1 217 ? 20.733 9.472 -0.535 1.00 46.38 214 VAL F C 1
ATOM 10863 O O . VAL F 1 217 ? 19.997 8.783 -1.236 1.00 44.53 214 VAL F O 1
ATOM 10867 N N . PRO F 1 218 ? 20.493 9.626 0.787 1.00 41.80 215 PRO F N 1
ATOM 10868 C CA . PRO F 1 218 ? 19.437 8.892 1.488 1.00 38.14 215 PRO F CA 1
ATOM 10869 C C . PRO F 1 218 ? 18.067 8.806 0.803 1.00 35.20 215 PRO F C 1
ATOM 10870 O O . PRO F 1 218 ? 17.545 7.712 0.705 1.00 32.25 215 PRO F O 1
ATOM 10874 N N . ALA F 1 219 ? 17.541 9.930 0.324 1.00 33.75 216 ALA F N 1
ATOM 10875 C CA . ALA F 1 219 ? 16.204 9.940 -0.315 1.00 33.96 216 ALA F CA 1
ATOM 10876 C C . ALA F 1 219 ? 16.164 9.020 -1.549 1.00 35.32 216 ALA F C 1
ATOM 10877 O O . ALA F 1 219 ? 15.050 8.776 -2.072 1.00 35.76 216 ALA F O 1
ATOM 10879 N N . SER F 1 220 ? 17.317 8.518 -2.003 1.00 34.54 217 SER F N 1
ATOM 10880 C CA . SER F 1 220 ? 17.324 7.622 -3.187 1.00 34.92 217 SER F CA 1
ATOM 10881 C C . SER F 1 220 ? 16.521 6.345 -2.893 1.00 35.19 217 SER F C 1
ATOM 10882 O O . SER F 1 220 ? 16.016 5.746 -3.842 1.00 36.05 217 SER F O 1
ATOM 10885 N N . VAL F 1 221 ? 16.366 5.978 -1.620 1.00 32.74 218 VAL F N 1
ATOM 10886 C CA . VAL F 1 221 ? 15.633 4.730 -1.252 1.00 33.18 218 VAL F CA 1
ATOM 10887 C C . VAL F 1 221 ? 14.123 4.932 -1.435 1.00 32.54 218 VAL F C 1
ATOM 10888 O O . VAL F 1 221 ? 13.425 3.926 -1.602 1.00 33.47 218 VAL F O 1
ATOM 10892 N N . LEU F 1 222 ? 13.640 6.175 -1.444 1.00 32.50 219 LEU F N 1
ATOM 10893 C CA . LEU F 1 222 ? 12.170 6.420 -1.529 1.00 33.34 219 LEU F CA 1
ATOM 10894 C C . LEU F 1 222 ? 11.596 5.941 -2.867 1.00 31.58 219 LEU F C 1
ATOM 10895 O O . LEU F 1 222 ? 10.385 5.659 -2.909 1.00 31.01 219 LEU F O 1
ATOM 10900 N N . LYS F 1 223 ? 12.414 5.815 -3.908 1.00 31.22 220 LYS F N 1
ATOM 10901 C CA . LYS F 1 223 ? 11.896 5.347 -5.225 1.00 32.24 220 LYS F CA 1
ATOM 10902 C C . LYS F 1 223 ? 11.480 3.872 -5.121 1.00 32.43 220 LYS F C 1
ATOM 10903 O O . LYS F 1 223 ? 10.890 3.367 -6.092 1.00 31.37 220 LYS F O 1
ATOM 10909 N N . LEU F 1 224 ? 11.787 3.209 -4.000 1.00 31.12 221 LEU F N 1
ATOM 10910 C CA . LEU F 1 224 ? 11.393 1.779 -3.837 1.00 33.20 221 LEU F CA 1
ATOM 10911 C C . LEU F 1 224 ? 9.976 1.703 -3.259 1.00 32.40 221 LEU F C 1
ATOM 10912 O O . LEU F 1 224 ? 9.381 0.621 -3.303 1.00 34.49 221 LEU F O 1
ATOM 10917 N N . HIS F 1 225 ? 9.446 2.826 -2.774 1.00 32.07 222 HIS F N 1
ATOM 10918 C CA . HIS F 1 225 ? 8.099 2.815 -2.150 1.00 32.01 222 HIS F CA 1
ATOM 10919 C C . HIS F 1 225 ? 7.039 2.593 -3.217 1.00 32.63 222 HIS F C 1
ATOM 10920 O O . HIS F 1 225 ? 7.133 3.135 -4.312 1.00 31.06 222 HIS F O 1
ATOM 10927 N N . PRO F 1 226 ? 6.019 1.749 -2.945 1.00 35.73 223 PRO F N 1
ATOM 10928 C CA . PRO F 1 226 ? 4.952 1.497 -3.915 1.00 36.06 223 PRO F CA 1
ATOM 10929 C C . PRO F 1 226 ? 3.930 2.630 -4.068 1.00 35.16 223 PRO F C 1
ATOM 10930 O O . PRO F 1 226 ? 3.131 2.535 -4.956 1.00 37.17 223 PRO F O 1
ATOM 10934 N N . SER F 1 227 ? 3.968 3.642 -3.206 1.00 34.40 224 SER F N 1
ATOM 10935 C CA . SER F 1 227 ? 2.968 4.736 -3.328 1.00 34.41 224 SER F CA 1
ATOM 10936 C C . SER F 1 227 ? 3.623 6.090 -3.041 1.00 32.96 224 SER F C 1
ATOM 10937 O O . SER F 1 227 ? 3.365 6.678 -1.969 1.00 37.55 224 SER F O 1
ATOM 10940 N N . LEU F 1 228 ? 4.421 6.573 -3.991 1.00 32.29 225 LEU F N 1
ATOM 10941 C CA . LEU F 1 228 ? 5.162 7.863 -3.885 1.00 30.73 225 LEU F CA 1
ATOM 10942 C C . LEU F 1 228 ? 4.687 8.868 -4.931 1.00 31.34 225 LEU F C 1
ATOM 10943 O O . LEU F 1 228 ? 4.599 8.500 -6.111 1.00 28.83 225 LEU F O 1
ATOM 10948 N N . VAL F 1 229 ? 4.417 10.095 -4.488 1.00 31.38 226 VAL F N 1
ATOM 10949 C CA . VAL F 1 229 ? 4.075 11.214 -5.414 1.00 31.00 226 VAL F CA 1
ATOM 10950 C C . VAL F 1 229 ? 5.094 12.318 -5.128 1.00 30.81 226 VAL F C 1
ATOM 10951 O O . VAL F 1 229 ? 5.304 12.634 -3.936 1.00 30.20 226 VAL F O 1
ATOM 10955 N N . ILE F 1 230 ? 5.761 12.798 -6.168 1.00 29.09 227 ILE F N 1
ATOM 10956 C CA . ILE F 1 230 ? 6.762 13.886 -6.046 1.00 29.40 227 ILE F CA 1
ATOM 10957 C C . ILE F 1 230 ? 6.173 15.121 -6.718 1.00 31.75 227 ILE F C 1
ATOM 10958 O O . ILE F 1 230 ? 5.676 15.009 -7.879 1.00 30.17 227 ILE F O 1
ATOM 10963 N N . ILE F 1 231 ? 6.183 16.236 -5.999 1.00 32.58 228 ILE F N 1
ATOM 10964 C CA . ILE F 1 231 ? 5.695 17.519 -6.572 1.00 36.13 228 ILE F CA 1
ATOM 10965 C C . ILE F 1 231 ? 6.905 18.453 -6.557 1.00 37.16 228 ILE F C 1
ATOM 10966 O O . ILE F 1 231 ? 7.371 18.812 -5.449 1.00 36.17 228 ILE F O 1
ATOM 10971 N N . ALA F 1 232 ? 7.432 18.758 -7.739 1.00 37.75 229 ALA F N 1
ATOM 10972 C CA . ALA F 1 232 ? 8.616 19.635 -7.860 1.00 40.55 229 ALA F CA 1
ATOM 10973 C C . ALA F 1 232 ? 8.296 20.821 -8.759 1.00 43.76 229 ALA F C 1
ATOM 10974 O O . ALA F 1 232 ? 7.350 20.709 -9.580 1.00 43.81 229 ALA F O 1
ATOM 10976 N N . ASP F 1 233 ? 9.021 21.933 -8.588 1.00 46.13 230 ASP F N 1
ATOM 10977 C CA . ASP F 1 233 ? 8.807 23.075 -9.513 1.00 48.47 230 ASP F CA 1
ATOM 10978 C C . ASP F 1 233 ? 9.814 22.907 -10.654 1.00 49.33 230 ASP F C 1
ATOM 10979 O O . ASP F 1 233 ? 10.680 22.016 -10.551 1.00 47.04 230 ASP F O 1
ATOM 10984 N N . LYS F 1 234 ? 9.701 23.723 -11.700 1.00 51.43 231 LYS F N 1
ATOM 10985 C CA . LYS F 1 234 ? 10.585 23.590 -12.895 1.00 53.78 231 LYS F CA 1
ATOM 10986 C C . LYS F 1 234 ? 12.063 23.658 -12.480 1.00 50.90 231 LYS F C 1
ATOM 10987 O O . LYS F 1 234 ? 12.836 22.816 -12.957 1.00 47.43 231 LYS F O 1
ATOM 10993 N N . ALA F 1 235 ? 12.430 24.601 -11.607 1.00 52.09 232 ALA F N 1
ATOM 10994 C CA . ALA F 1 235 ? 13.845 24.769 -11.189 1.00 53.19 232 ALA F CA 1
ATOM 10995 C C . ALA F 1 235 ? 14.382 23.470 -10.573 1.00 50.84 232 ALA F C 1
ATOM 10996 O O . ALA F 1 235 ? 15.514 23.072 -10.915 1.00 52.81 232 ALA F O 1
ATOM 10998 N N . ALA F 1 236 ? 13.590 22.815 -9.723 1.00 47.22 233 ALA F N 1
ATOM 10999 C CA . ALA F 1 236 ? 14.051 21.571 -9.064 1.00 46.31 233 ALA F CA 1
ATOM 11000 C C . ALA F 1 236 ? 14.051 20.392 -10.051 1.00 44.26 233 ALA F C 1
ATOM 11001 O O . ALA F 1 236 ? 14.818 19.443 -9.828 1.00 42.95 233 ALA F O 1
ATOM 11003 N N . ALA F 1 237 ? 13.230 20.446 -11.100 1.00 44.34 234 ALA F N 1
ATOM 11004 C CA . ALA F 1 237 ? 13.132 19.316 -12.061 1.00 43.83 234 ALA F CA 1
ATOM 11005 C C . ALA F 1 237 ? 14.063 19.498 -13.265 1.00 45.09 234 ALA F C 1
ATOM 11006 O O . ALA F 1 237 ? 14.074 18.583 -14.116 1.00 44.99 234 ALA F O 1
ATOM 11008 N N . ALA F 1 238 ? 14.847 20.584 -13.289 1.00 48.10 235 ALA F N 1
ATOM 11009 C CA . ALA F 1 238 ? 15.735 20.957 -14.421 1.00 50.70 235 ALA F CA 1
ATOM 11010 C C . ALA F 1 238 ? 16.718 19.851 -14.840 1.00 51.47 235 ALA F C 1
ATOM 11011 O O . ALA F 1 238 ? 17.078 19.841 -16.025 1.00 55.45 235 ALA F O 1
ATOM 11013 N N . GLU F 1 239 ? 17.166 18.974 -13.938 1.00 49.60 236 GLU F N 1
ATOM 11014 C CA . GLU F 1 239 ? 18.154 17.935 -14.360 1.00 49.64 236 GLU F CA 1
ATOM 11015 C C . GLU F 1 239 ? 17.461 16.624 -14.762 1.00 46.01 236 GLU F C 1
ATOM 11016 O O . GLU F 1 239 ? 18.186 15.680 -15.132 1.00 48.72 236 GLU F O 1
ATOM 11022 N N . LEU F 1 240 ? 16.129 16.541 -14.676 1.00 42.21 237 LEU F N 1
ATOM 11023 C CA . LEU F 1 240 ? 15.433 15.279 -15.058 1.00 40.78 237 LEU F CA 1
ATOM 11024 C C . LEU F 1 240 ? 15.425 15.157 -16.586 1.00 42.57 237 LEU F C 1
ATOM 11025 O O . LEU F 1 240 ? 15.252 16.191 -17.251 1.00 40.27 237 LEU F O 1
ATOM 11030 N N . GLN F 1 241 ? 15.656 13.944 -17.105 1.00 45.00 238 GLN F N 1
ATOM 11031 C CA . GLN F 1 241 ? 15.700 13.740 -18.577 1.00 49.84 238 GLN F CA 1
ATOM 11032 C C . GLN F 1 241 ? 14.329 14.080 -19.172 1.00 50.24 238 GLN F C 1
ATOM 11033 O O . GLN F 1 241 ? 13.330 13.490 -18.739 1.00 47.86 238 GLN F O 1
ATOM 11039 N N . GLN F 1 242 ? 14.308 15.023 -20.115 1.00 55.21 239 GLN F N 1
ATOM 11040 C CA . GLN F 1 242 ? 13.058 15.434 -20.804 1.00 55.89 239 GLN F CA 1
ATOM 11041 C C . GLN F 1 242 ? 12.896 14.529 -22.033 1.00 55.20 239 GLN F C 1
ATOM 11042 O O . GLN F 1 242 ? 13.836 14.364 -22.826 1.00 55.97 239 GLN F O 1
#

Secondary structure (DSSP, 8-state):
-B---EESSS---HHHHHHHHHHHT-SS-EEEE---SSTT---HHHHHHHTT-STTTTEEEE-S-B-PPTT--S--HHHHHHIIIIITTTT--GGGEE---TTTHHHHHHHHHHTT-----EE--TTS-BTTB-TTT--TT--S-EEE-----HHHHHH----GGG--SEEE--TTT---S-EEEEE-SGGGHHHHHHHHHS--BTTBGGGGGGG-SBEEEEEEHHHHTTS--/----EESSS---HHHHHHHHHHHT-SS-EEEE---SSTT---HHHHHHHTT-STTTTEEEE-S-B-PPTT--S--HHHHHHIIIIITTTT--GGGEE---TTTHHHHHHHHHHTT-----EE--TTS-BTTB-TTT--TT--S-EEE-----HHHHHH----GGG--SEEE--TTT---S-EEEEE-SGGGHHHHHHHHHSPPBTTBGGGGGGG-SSEEEEEEHHHHTTS--/----EESSS---HHHHHHHHHHHT-SS-EEEE---SSTT---HHHHHHHTT--TTTTEEEE-S-B-PPTT--S--HHHHHHIIIIITTTT--GGGEE---TTTHHHHHHHHHHTT-----EE--TTS-BTTB-TTT--TT--S-EEE-----HHHHH-----GGG--SEEE--TTT---S-EEEEE-SGGGHHHHHHHHHSPPBTTBGGGGGGG-SSEEEEEEHHHHTT--/---EESSS---HHHHHHHHHHHT-SS-EEEE---SSTT---HHHHHHHTT--TTTTEEEE-S-B-PPTT--S--HHHHHHIIIIITTTT--GGGEE---TTTHHHHHHHHHHTT-----EE--TTS-BTTB-TTT--TT--S-EEE-----HHHHHH----GGG--SEEE--TTT---S-EEEEE-SGGGHHHHHHHHHSPPBTTBGGGGGGG-SSEEEEEEHHHHTT--/----EESSS---HHHHHHHHHHHT-SS-EEEE---SSTT---HHHHHHHTT-STTTTEEEE-S-B-PPTT--S--HHHHHHIIIIITTTT--GGGEE---TTTHHHHHHHHHHTT-----EE--TTS-BTTB-TTT--TT--S-EEE-----HHHHHH----GGG--SEEE--TTT---S-EEEEE-SGGGHHHHHHHHHSPPBTTBGGGGGGG-SSEEEEEEHHHHTT--/---EESSS---HHHHHHHHHHHT-SS-EEEE---SSTT---HHHHHHHTT--TTTTEEEE-S-B-PPTT--SPPHHHHHHIIIIITTTT--GGGEE---TTTHHHHHHHHHHTT-----EE--TTS-BTTB-TTT--TT--S-EEE-----HHHHH----SGGG--SEEE--TTT---S-EEEEE-SGGGHHHHHHHHHS--BTTBGGGGGGG-SSEEEEEEHHHHTTS--

Sequence (1388 aa):
SNAKIVTEEDYEESLVASHHVLGYITAPRRVNLAVTAGSTPKRYEHLTAAVKGKAFYDRVHYYNFDEIPFRGQSREGVTISNLRQLFFTPAQIKEENIHKLTLDNAAQHDRQLEEAGGLDLVLGLGADGHFCGNLPNTTRFHDQTVEVPIHGEIALIANSEGGDISAVPNSYVTGPRSVAAKNLLLIVSGAAKAHALKQVVEGPVSVQVPASVLKLHPSLVIIADKAAAAELQQNAKIVTEDYEESLVASHHVLGYITAPRRVNLAVTAGSTPKRYEHLTAAVKGKAFYDRVHY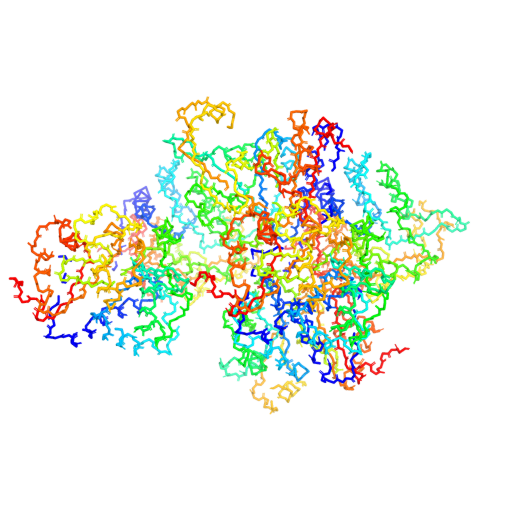YNFDEIPFRGQSREGVTISNLRQLFFTPAQIKEENIHKLTLDNAAQHDRQLEEEAGGLDLVLGLGADGHFCGNLPNTTRFHDQTVEVPIHGEIALIANSEGGDISAVPNSYVTGPRSVAAKNLLLIVSGAAKAHALKQVVEGPVSVQVPASVLKLHPSLVIIADKAAAAELQQNAKIVTEDYEESLVASHHVLGYITAPRRVNLAVTAGSTPKRYEHLTAAVKGKAFYDRVHYYNFDEIPFRGQSREGVTISNLRQLFFTPAQIKEENIHKLTLDNAAQHDRQLEEAGGLDLVLGLGADGHFCGNLPNTTRFHDQTVEVPIHGEIALIANSEGGDISAVPNSYVTGPRSVAAKNLLLIVSGAAKAHALKQVVEGPVSVQVPASVLKLHPSLVIIADKAAAAELQAKIVTEDYEESLVASHHVLGYITAPRRVNLAVTAGSTPKRYEHLTAAVKGKAFYDRVHYYNFDEIPFRGQSREGVTISNLRQLFFTPAQIKEENIHKLTLDNAAQHDRQLEEAGGLDLVLGLGADGHFCGNLPNTTRFHDQTVEVPIHGEIALIANSEGGDISAVPNSYVTGPRSVAAKNLLLIVSGAAKAHALKQVVEGPVSVQVPASVLKLHPSLVIIADKAAAAELQNAKIVTEDYEESLVASHHVLGYITAPRRVNLAVTAGSTPKRYEHLTAAVKGKAFYDRVHYYNFDEIPFRGQSREGVTISNLRQLFFTPAQIKEENIHKLTLDNAAQHDRQLEEAGGLDLVLGLGADGHFCGNLPNTTRFHDQTVEVPIHGEIALIANSEGGDISAVPNSYVTGPRSVAAKNLLLIVSGAAKAHALKQVVEGPVSVQVPASVLKLHPSLVIIADKAAAAELQAKIVTEDYEESLVASHHVLGYITAPRRVNLAVTAGSTPKRYEHLTAAVKGKAFYDRVHYYNFDEIPFRGQSREGVTISNLRQLFFTPAQIKEENIHKLTLDNAAQHDRQLEEAGGLDLVLGLGADGHFCGNLPNTTRFHDQTVEVPIHGEIALIANSEGGDISAVPNSYVTGPRSVAAKNLLLIVSGAAKAHALKQVVEGPVSVQVPASVLKLHPSLVIIADKAAAAELQQ

Organism: Klebsiella pneumoniae (NCBI:txid573)

Foldseek 3Di:
DALAAAAAALLSLVVLLVVVVVQLPDQAAAEEAEWFFDSNLVLVVNLVVQAPNPRSLRYAYEHQKFFQFAPDPDGTLTVVRCCVSHCVSSVRDPVRYDYDFPVCLVCVLVVQVVVVHHQEEWEAALQQDIWPLAAPVADQVDAKDKAADDDVCQVCCVGSPRDSNRGYRIMIHHNVNNSHLAYEYEYHALSQQVLVQCLPPNDPDSSNPNVCVSVRRHYYYYYYCNNVVVPDD/DLAAAAAALLSLVVLLVVVVVQLPDQAAAEEAEWFADSNLVLVVNLVVQAPNPRSLRYAYEHQKFFFFAPDPDGTLTVVRCCVSHCVSSVRDPVRYDYDFPVCLVCVLVVQVVVVHHQEEWEAALQQDIWPLAAPVADQVDAKDKAADDDVCQVCCVRSPRDSNGGYRIMIHHNVSNSHLAYEYEYHALSQQVLVQCLPPNDPHSSNPNVCVSVRPHYYYYYYCNNVVVPDD/DLAAAAAALLSLVVLLVVVVVQLPDQAAAEEAEWFDDSNLVLVVNLVVQAPNPRSLRYAYEHQKFFFFPPDPDGTLTVVRCCVSHCVSSVHDPVRYDYDFPVCQVCVLVVQVVVVHHQEEWEAALQQAIWPLAAPVADQVDAKDKAADDDVCVCCCPPSHHHSNGGYRIMIHHNVSNSHLAYEYEYHALSQQVLVQCLPPNDPHSRNPNVCVSVRPHYYYYYYCNNVVVPD/DEAAAAALLSLVVLLVVVVVQLPDQAAAEEAEWFFDSNLVLVVNLVVQAPHPRSLRYAYEHQKFFQFAPDPDGTLTVVRCCVSHCVSSVHDPVRYDYDFPVCQVCVLVVQVVVVHHQEEWEAALQQAIWPLAAPQADQVDAKDKAADDDVCQVCCVGSPRPSNRGYRIMIHHNVNNSHLAYEYEYHALSQQVLVQCLCPNDPHSRNPSVCVNVRPHYYYYYYCNNVVVPD/DAEAAAAALLSLVVLLVVVVVQLPDQAAAEEAEWFDDSNLVLVVNLVVQAPNPRSLRYAYEHQKFFFFPPDPDGTLTVVRCCVSHCVSSVHDPVRYDYDFPVCQVCVLVVQVVVVHHQEEWEAALQQAIWPLAAPVADQVDAKDKAADDDVCQVCCVVSPRDSNGGYRIMIHHNVNNSHLAYEYEYHALSQQVLVQCLCPNDPHSRNPNVCVVVRNHYYYYYYCNNVVVPD/DAAAAAALLSLVVLLVVVVVQLPDQAAAEEAEFFDDSNLVLVVNLVVQAPNPRSLRYAYEHQKFFFFPPDPDGTLTVVRCCVSHCVSSVHDVVRYDYDFPVCQVCVLVVQVVVVHHQEEWEAALQQAIWPLAAPVADQVDAKDKAADDDVCVVVCVPSVVDSNGGDRIMIHHNVSNSHLAYEYEYHALSQQVLVQCLPPNDPDSSNPNVCVVVRPHYYYYYYCNNVVVPDD

InterPro domains:
  IPR004547 Glucosamine-6-phosphate isomerase [cd01399] (10-237)
  IPR006148 Glucosamine/galactosamine-6-phosphate isomerase [PF01182] (24-220)
  IPR018321 Glucosamine-6-phosphate isomerase, conserved site [PS01161] (113-131)
  IPR037171 NagB/RpiA transferase-like [SSF100950] (1-237)
  IPR052960 Glucosamine-6-phosphate deaminase-like [PTHR42892] (11-238)

B-factor: mean 44.89, std 19.13, range [13.36, 185.44]

Nearest PDB structures (foldseek):
  6nbg-assembly1_C  TM=9.892E-01  e=5.330E-46  Klebsiella pneumoniae
  3hn6-assembly1_D  TM=8.884E-01  e=2.305E-19  Borreliella burgdorferi B31
  3hn6-assembly1_E  TM=8.730E-01  e=3.709E-17  Borreliella burgdorferi B31
  2ri0-assembly2_B  TM=8.177E-01  e=4.724E-17  Streptococcus mutans
  4r7t-assembly1_C  TM=8.287E-01  e=4.997E-16  Vibrio cholerae O1 biovar El Tor str. N16961

Solvent-accessible surface area: 57890 Å² total